Protein AF-M7NF21-F1 (afdb_monomer)

Nearest PDB structures (foldseek):
  6ec7-assembly1_A  TM=6.596E-01  e=6.319E-25  Thermobispora bispora DSM 43833
  6ec8-assembly1_A  TM=6.639E-01  e=4.856E-24  Thermobispora bispora DSM 43833
  3lg7-assembly1_B  TM=3.258E-01  e=7.691E+00  synthetic construct

Foldseek 3Di:
DWKWFLDFLVLQPFFLVVLLVLLVVLVVLLVVLLVLLVVLLVLLVVCLVLCPVPPPLSVVSVQQSVQSNDSQRDDDVVSLVVCVVSPRDPVNSVSSVVSVVSNVVSVVSVVVSVVSLVVSQVVSQVSLVVLLVDFLNLQQVLQPQLVCLLDLDDDTLGFQDPSVLVSQQLNCQSFFPRPFDFSSMADADAPDFQPPPDLKDKEKFLLQLVLVLLLQCLDPLRVLLWKKFFQDQLPDQLAPFWGWAWDWDFDPQWIFTDTDTDRCPPCNVLLVQVVVVHGMGRDPVQLVSCDDPCSSVVVNVCCVVRRMFTAQADALPDRYSLVSVLCSCCVPPVVDPVNVLSVVLVVLVVVLVPDITSVNSVSVVVSQVSQLVVSVVSVDDPSSNGIHMGMHGHHRDDNPDDPPVRVVQVVVVQVVQLVPKAFFQLFLLVLVLVCVVQNAQGKDQSQQVSLQVQQPPPVSVVVSLVRRQPGDPDHAFDDLQEFFAKWKWKWFAFPPQLARIETAWIDGLLCLVVLLCPVRYPPSLVVNCVSQVNRSVQAAEEEDFGRLSRGSQRVSQTDSGAYEDESNDRHYDYPGRHAYSSRKMWTQDPVRRHIWIAHNVRTTYHYAYNGRDPLSVDGRSSNVSVCRHHRMNTDIFEDDLADDAPDLPDKDWDPFDADSNYGSYFIKIRFFPVLDFDLDDPLSSQLSRLSVSCVVVVHDQKWWKQFHFPDDDPDPVNRGTGIARSSRSNRSSSVSVPHDPRTRTMMTGHSPVDQVRCVVVPSMGMMDIDMDGDDD

Organism: NCBI:txid1276920

Radius of gyration: 33.72 Å; Cα contacts (8 Å, |Δi|>4): 1477; chains: 1; bounding box: 90×62×101 Å

Mean predicted aligned error: 7.24 Å

Sequence (776 aa):
MARVAGLESTRLAIGCPLAAATAAEIHEIEELVLAAGQETGELLFRLVPSLDQDKGLRREVLALRRETKRESPRIDESVINRIAVAGADHNTLRALHAWNSLATKAKSLRERFSDEVHSEVQQANEVLQRLRADEGFLTAVADSSPSFAANPGDGTLSPGRRDTRTVLSYASRAARKTSPFGRLTTVSLAGAGASKQQAEAAVVSQSYVHAWLWVLARDEETSALFQFELLDTGGFDPVAEAVSIPELITHGDIVWKTSSRASLRGFAEVWNALQAHGNRWDLPPLLAAIGGSDPFATFMRFLEAGILYPVAPWDYKEPNAWRVLADLVEDNAPQSRAAGEIAELSERISLYLASSGSSRGTLKTDLAAHAEQLLARRGVPEDRRRFQIYLDVAETAVDTTLPGATSKSLESFGAELAARIQQRASYPLLVARFVETYGVSGKCSEAWRWLVEAAHDQGFYAQLQALHHRAGDVAARLGPSMPLPNTAVAFQTSEDPYAALIINQSHAGTGSVMARFAHVLDGSDGQLKQWASVLAHGGSAVEFVPSFEVNGLQSVSKGSLRRLVRPDDFPMKSALDEVTMTSMVIRHDVETDSLVFYAPDGETIVPLYMGIVPSHLLSGVDRLLATIADPWLLPRPGDAPFSRLEDQQRVVARPRKDLDGVVLSRAHWSVPLGELPTLSGTDEELVRNWTVWRRNQGIPSEVFVRFVRSTQSFSPADRKPIWVDLTSAHALSALCTALPKDALGVRLTEALPTGASLESQGDRAVEHLLFMTFAK

Secondary structure (DSSP, 8-state):
-EEEESS-GGGG----HHHHHHHHHHHHHHHHHHHHHHHHHHHHHHHGGGGTT-HHHHHHHHHHHHHTT-SS----HHHHHHHHHTT--HHHHHHHHHHHHHHHHHHHHHHHHHHHHHHHHHHHHHHHHHHHH-HHHHHHHHTT-HHHHH----S---TT-HHHHHHHHHHHHHHH--S-BTBTEEEE-TT----SS-SEEEEE-HHHHHHHHHHHHTSTTTGGGSEEEE---TT--TTTSEEEEEEEEEETTEEEEEEEEEE-TTTHHHHHHHHTT-SEEEHHHHHHHH-SS-HHHHHHHHHHTTSEEE-BSS-TT-S-HHHHHHHHHHHH-TTSHHHHHHHHHHHHHHHHHH--HHHHHHHHHHHHHHHHHHHHTTT--GGG----EEEEEB-S----PPPHHHHHHHHHHHHHHHTT-EEBTHHHHHHHHHHHHH-TT-EES-HHHHHHHHHH-HHHHHHHHHHTTSBPSSPP---TTSPPPEEEEEEEE-S-TTSSEEEEEEEETTSHHHHTTTTTSTTHHHHHHHHHHHHHTTSEEEEE-TTTTT-HHHHTT-SSSEEEE-TTSPPB---S-EEETTT-EEEEETTTTEEEEE-TTSPEEEEEE--SS-GGG--HHHHHHHHHH--EE----SS-SS---S-SSS-EEE--EEETTEEEE--EEEEEGGGSPPS-S-HHHHHHHHHHHHHHTT--SEEEEEEEESS----HHHHS-EEEETT-HHHHHHHHHH--TTEEEEEEEE-SS-HHHHHTTTSS-EEEEEEEE---

pLDDT: mean 90.71, std 8.01, range [45.03, 98.25]

Solvent-accessible surface area (backbone atoms only — not comparable to full-atom values): 40522 Å² total; per-residue (Å²): 68,37,20,29,20,52,28,48,40,74,71,67,66,45,56,24,66,67,26,38,51,42,38,48,52,44,53,58,41,29,55,51,25,32,54,38,16,51,59,35,32,54,46,48,59,68,47,48,73,81,28,72,90,41,64,66,60,37,53,52,51,56,50,46,44,62,26,22,80,35,71,78,46,76,79,59,67,70,56,55,54,48,45,55,74,71,65,57,54,73,66,52,54,51,37,47,52,52,30,48,50,40,41,51,50,45,50,53,46,52,55,50,30,53,55,37,39,54,49,35,52,49,50,26,25,51,39,54,48,52,48,69,69,30,48,70,55,22,34,31,40,17,75,77,42,18,68,48,24,42,58,69,76,84,76,84,48,48,63,69,40,70,62,32,44,53,53,49,54,52,49,49,41,13,17,72,32,43,67,82,53,33,57,30,8,33,34,38,48,61,98,38,61,58,74,57,96,41,48,55,46,77,28,69,29,30,31,31,47,45,44,50,51,54,54,38,56,71,31,89,88,45,23,70,80,35,40,35,31,50,60,42,43,48,86,46,53,46,74,85,34,65,24,57,37,64,39,83,48,70,61,92,95,45,43,39,59,44,72,39,78,45,66,38,75,96,44,30,71,60,50,52,58,47,52,77,79,44,57,68,35,53,44,73,66,45,36,64,71,69,32,78,98,53,24,65,66,50,52,51,51,33,45,73,70,59,45,34,41,63,32,38,91,40,43,73,64,54,77,52,54,55,57,52,53,44,54,54,34,48,77,74,35,60,86,40,73,63,26,55,56,46,50,52,49,51,51,52,51,52,54,31,72,74,43,53,16,35,63,20,2,43,42,47,49,53,47,36,58,50,54,30,48,59,42,43,78,70,71,48,53,74,86,52,33,56,58,49,70,49,46,52,31,34,49,55,82,64,94,63,79,74,57,72,69,58,54,55,46,51,52,53,52,48,53,59,48,56,77,55,55,38,26,19,34,30,40,59,54,54,40,52,54,51,33,73,76,49,37,87,67,18,70,42,67,46,39,43,45,54,40,53,54,52,40,67,34,63,70,60,40,53,52,38,64,74,25,57,90,35,70,40,97,60,85,70,58,85,27,77,17,39,42,50,50,52,32,22,40,32,28,33,65,33,82,48,76,77,38,35,31,35,47,64,44,72,46,75,30,66,43,14,77,56,36,44,41,37,89,43,38,61,71,40,51,62,52,46,44,54,50,32,45,58,32,14,71,85,29,45,47,24,32,40,53,72,32,34,72,30,19,51,77,24,39,46,20,49,59,63,57,38,38,55,44,52,53,55,51,84,52,51,44,70,94,68,67,70,46,53,37,59,59,18,30,34,28,41,39,75,91,44,66,26,66,34,37,24,44,81,89,64,50,42,36,12,45,34,50,23,37,67,68,66,64,86,78,46,57,47,46,58,29,55,51,43,37,52,29,52,40,61,37,68,75,79,62,32,75,71,95,66,65,67,73,84,45,82,87,43,74,45,79,42,73,62,42,65,57,89,25,34,25,37,28,72,32,34,34,26,35,17,56,89,73,52,61,73,78,69,72,55,61,63,53,42,26,36,48,36,37,49,50,31,58,77,69,71,49,68,56,45,25,31,39,33,66,15,53,80,64,88,72,84,50,68,75,79,59,53,64,43,79,33,38,50,34,9,45,48,40,44,36,39,50,49,71,65,58,57,94,57,49,56,22,37,34,40,28,57,45,76,64,38,73,70,49,25,52,78,68,70,26,34,37,56,30,39,45,46,74,44,70,54,83,131

Structure (mmCIF, N/CA/C/O backbone):
data_AF-M7NF21-F1
#
_entry.id   AF-M7NF21-F1
#
loop_
_atom_site.group_PDB
_atom_site.id
_atom_site.type_symbol
_atom_site.label_atom_id
_atom_site.label_alt_id
_atom_site.label_comp_id
_atom_site.label_asym_id
_atom_site.label_entity_id
_atom_site.label_seq_id
_atom_site.pdbx_PDB_ins_code
_atom_site.Cartn_x
_atom_site.Cartn_y
_atom_site.Cartn_z
_atom_site.occupancy
_atom_site.B_iso_or_equiv
_atom_site.auth_seq_id
_atom_site.auth_comp_id
_atom_site.auth_asym_id
_atom_site.auth_atom_id
_atom_site.pdbx_PDB_model_num
ATOM 1 N N . MET A 1 1 ? 13.280 -11.655 6.876 1.00 86.56 1 MET A N 1
ATOM 2 C CA . MET A 1 1 ? 13.057 -10.190 6.980 1.00 86.56 1 MET A CA 1
ATOM 3 C C . MET A 1 1 ? 11.894 -9.952 7.936 1.00 86.56 1 MET A C 1
ATOM 5 O O . MET A 1 1 ? 11.034 -10.819 8.021 1.00 86.56 1 MET A O 1
ATOM 9 N N . ALA A 1 2 ? 11.848 -8.826 8.642 1.00 88.69 2 ALA A N 1
ATOM 10 C CA . ALA A 1 2 ? 10.704 -8.406 9.449 1.00 88.69 2 ALA A CA 1
ATOM 11 C C . ALA A 1 2 ? 10.249 -6.991 9.071 1.00 88.69 2 ALA A C 1
ATOM 13 O O . ALA A 1 2 ? 11.032 -6.187 8.566 1.00 88.69 2 ALA A O 1
ATOM 14 N N . ARG A 1 3 ? 8.968 -6.715 9.303 1.00 92.12 3 ARG A N 1
ATOM 15 C CA . ARG A 1 3 ? 8.327 -5.405 9.201 1.0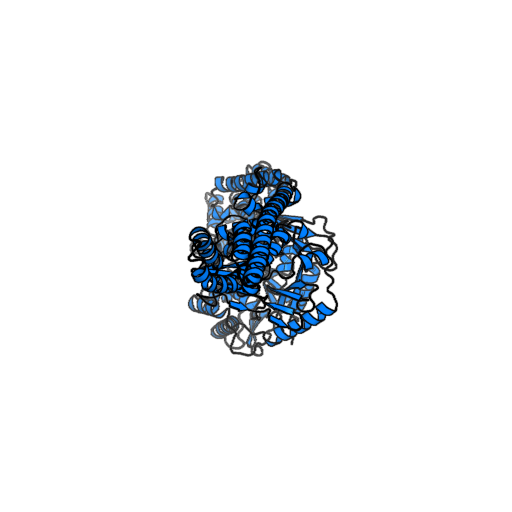0 92.12 3 ARG A CA 1
ATOM 16 C C . ARG A 1 3 ? 7.770 -5.060 10.572 1.00 92.12 3 ARG A C 1
ATOM 18 O O . ARG A 1 3 ? 7.081 -5.889 11.166 1.00 92.12 3 ARG A O 1
ATOM 25 N N . VAL A 1 4 ? 8.042 -3.861 11.058 1.00 90.94 4 VAL A N 1
ATOM 26 C CA . VAL A 1 4 ? 7.746 -3.477 12.438 1.00 90.94 4 VAL A CA 1
ATOM 27 C C . VAL A 1 4 ? 6.928 -2.199 12.457 1.00 90.94 4 VAL A C 1
ATOM 29 O O . VAL A 1 4 ? 7.201 -1.250 11.727 1.00 90.94 4 VAL A O 1
ATOM 32 N N . ALA A 1 5 ? 5.877 -2.196 13.266 1.00 92.81 5 ALA A N 1
ATOM 33 C CA . ALA A 1 5 ? 5.065 -1.026 13.556 1.00 92.81 5 ALA A CA 1
ATOM 34 C C . ALA A 1 5 ? 5.935 0.133 14.081 1.00 92.81 5 ALA A C 1
ATOM 36 O O . ALA A 1 5 ? 6.763 -0.056 14.968 1.00 92.81 5 ALA A O 1
ATOM 37 N N . GLY A 1 6 ? 5.745 1.340 13.541 1.00 92.00 6 GLY A N 1
ATOM 38 C CA . GLY A 1 6 ? 6.512 2.530 13.934 1.00 92.00 6 GLY A CA 1
ATOM 39 C C . GLY A 1 6 ? 6.106 3.131 15.285 1.00 92.00 6 GLY A C 1
ATOM 40 O O . GLY A 1 6 ? 6.761 4.054 15.761 1.00 92.00 6 GLY A O 1
ATOM 41 N N . LEU A 1 7 ? 5.027 2.640 15.901 1.00 93.12 7 LEU A N 1
ATOM 42 C CA . LEU A 1 7 ? 4.539 3.073 17.208 1.00 93.12 7 LEU A CA 1
ATOM 43 C C . LEU A 1 7 ? 4.288 1.855 18.104 1.00 93.12 7 LEU A C 1
ATOM 45 O O . LEU A 1 7 ? 3.779 0.831 17.652 1.00 93.12 7 LEU A O 1
ATOM 49 N N . GLU A 1 8 ? 4.614 1.980 19.385 1.00 92.06 8 GLU A N 1
ATOM 50 C CA . GLU A 1 8 ? 4.224 1.010 20.408 1.00 92.06 8 GLU A CA 1
ATOM 51 C C . GLU A 1 8 ? 2.699 0.971 20.571 1.00 92.06 8 GLU A C 1
ATOM 53 O O . GLU A 1 8 ? 2.013 1.996 20.566 1.00 92.06 8 GLU A O 1
ATOM 58 N N . SER A 1 9 ? 2.165 -0.229 20.750 1.00 89.06 9 SER A N 1
ATOM 59 C CA . SER A 1 9 ? 0.744 -0.511 20.943 1.00 89.06 9 SER A CA 1
ATOM 60 C C . SER A 1 9 ? 0.164 0.213 22.153 1.00 89.06 9 SER A C 1
ATOM 62 O O . SER A 1 9 ? -0.935 0.763 22.071 1.00 89.06 9 SER A O 1
ATOM 64 N N . THR A 1 10 ? 0.925 0.270 23.246 1.00 90.19 10 THR A N 1
ATOM 65 C CA . THR A 1 10 ? 0.558 0.917 24.515 1.00 90.19 10 THR A CA 1
ATOM 66 C C . THR A 1 10 ? 0.368 2.427 24.375 1.00 90.19 10 THR A C 1
ATOM 68 O O . THR A 1 10 ? -0.413 3.034 25.110 1.00 90.19 10 THR A O 1
ATOM 71 N N . ARG A 1 11 ? 1.007 3.057 23.378 1.00 93.25 11 ARG A N 1
ATOM 72 C CA . ARG A 1 11 ? 0.826 4.486 23.083 1.00 93.25 11 ARG A CA 1
ATOM 73 C C . ARG A 1 11 ? -0.541 4.812 22.473 1.00 93.25 11 ARG A C 1
ATOM 75 O O . ARG A 1 11 ? -0.876 5.991 22.384 1.00 93.25 11 ARG A O 1
ATOM 82 N N . LEU A 1 12 ? -1.334 3.807 22.085 1.00 93.38 12 LEU A N 1
ATOM 83 C CA . LEU A 1 12 ? -2.707 3.952 21.585 1.00 93.38 12 LEU A CA 1
ATOM 84 C C . LEU A 1 12 ? -3.740 3.295 22.523 1.00 93.38 12 LEU A C 1
ATOM 86 O O . LEU A 1 12 ? -4.640 2.582 22.086 1.00 93.38 12 LEU A O 1
ATOM 90 N N . ALA A 1 13 ? -3.634 3.550 23.825 1.00 92.06 13 ALA A N 1
ATOM 91 C CA . ALA A 1 13 ? -4.624 3.117 24.809 1.00 92.06 13 ALA A CA 1
ATOM 92 C C . ALA A 1 13 ? -5.835 4.074 24.837 1.00 92.06 13 ALA A C 1
ATOM 94 O O . ALA A 1 13 ? -5.840 5.057 25.570 1.00 92.06 13 ALA A O 1
ATOM 95 N N . ILE A 1 14 ? -6.845 3.816 23.998 1.00 95.50 14 ILE A N 1
ATOM 96 C CA . ILE A 1 14 ? -8.056 4.662 23.870 1.00 95.50 14 ILE A CA 1
ATOM 97 C C . ILE A 1 14 ? -9.370 3.935 24.196 1.00 95.50 14 ILE A C 1
ATOM 99 O O . ILE A 1 14 ? -10.449 4.492 23.973 1.00 95.50 14 ILE A O 1
ATOM 103 N N . GLY A 1 15 ? -9.289 2.673 24.617 1.00 93.94 15 GLY A N 1
ATOM 104 C CA . GLY A 1 15 ? -10.449 1.879 25.017 1.00 93.94 15 GLY A CA 1
ATOM 105 C C . GLY A 1 15 ? -11.081 2.404 26.304 1.00 93.94 15 GLY A C 1
ATOM 106 O O . GLY A 1 15 ? -10.425 3.093 27.083 1.00 93.94 15 GLY A O 1
ATOM 107 N N . CYS A 1 16 ? -12.342 2.038 26.537 1.00 96.31 16 CYS A N 1
ATOM 108 C CA . CYS A 1 16 ? -13.066 2.342 27.774 1.00 96.31 16 CYS A CA 1
ATOM 109 C C . CYS A 1 16 ? -13.372 1.034 28.536 1.00 96.31 16 CYS A C 1
ATOM 111 O O . CYS A 1 16 ? -14.526 0.589 28.566 1.00 96.31 16 CYS A O 1
ATOM 113 N N . PRO A 1 17 ? -12.346 0.313 29.040 1.00 94.88 17 PRO A N 1
ATOM 114 C CA . PRO A 1 17 ? -12.521 -1.013 29.626 1.00 94.88 17 PRO A CA 1
ATOM 115 C C . PRO A 1 17 ? -13.381 -1.016 30.895 1.00 94.88 17 PRO A C 1
ATOM 117 O O . PRO A 1 17 ? -14.149 -1.966 31.076 1.00 94.88 17 PRO A O 1
ATOM 120 N N . LEU A 1 18 ? -13.292 0.011 31.751 1.00 97.06 18 LEU A N 1
ATOM 121 C CA . LEU A 1 18 ? -14.102 0.103 32.970 1.00 97.06 18 LEU A CA 1
ATOM 122 C C . LEU A 1 18 ? -15.566 0.340 32.609 1.00 97.06 18 LEU A C 1
ATOM 124 O O . LEU A 1 18 ? -16.430 -0.445 33.008 1.00 97.06 18 LEU A O 1
ATOM 128 N N . ALA A 1 19 ? -15.832 1.329 31.751 1.00 97.25 19 ALA A N 1
ATOM 129 C CA . ALA A 1 19 ? -17.176 1.603 31.269 1.00 97.25 19 ALA A CA 1
ATOM 130 C C . ALA A 1 19 ? -17.780 0.391 30.541 1.00 97.25 19 ALA A C 1
ATOM 132 O O . ALA A 1 19 ? -18.952 0.068 30.732 1.00 97.25 19 ALA A O 1
ATOM 133 N N . ALA A 1 20 ? -16.994 -0.333 29.737 1.00 96.06 20 ALA A N 1
ATOM 134 C CA . ALA A 1 20 ? -17.456 -1.538 29.051 1.00 96.06 20 ALA A CA 1
ATOM 135 C C . ALA A 1 20 ? -17.767 -2.695 30.020 1.00 96.06 20 ALA A C 1
ATOM 137 O O . ALA A 1 20 ? -18.706 -3.460 29.784 1.00 96.06 20 ALA A O 1
ATOM 138 N N . ALA A 1 21 ? -17.011 -2.845 31.111 1.00 96.56 21 ALA A N 1
ATOM 139 C CA . ALA A 1 21 ? -17.328 -3.818 32.155 1.00 96.56 21 ALA A CA 1
ATOM 140 C C . ALA A 1 21 ? -18.634 -3.442 32.873 1.00 96.56 21 ALA A C 1
ATOM 142 O O . ALA A 1 21 ? -19.552 -4.260 32.952 1.00 96.56 21 ALA A O 1
ATOM 143 N N . THR A 1 22 ? -18.773 -2.182 33.289 1.00 97.75 22 THR A N 1
ATOM 144 C CA . THR A 1 22 ? -19.985 -1.679 33.948 1.00 97.75 22 THR A CA 1
ATOM 145 C C . THR A 1 22 ? -21.207 -1.739 33.033 1.00 97.75 22 THR A C 1
ATOM 147 O O . THR A 1 22 ? -22.284 -2.107 33.486 1.00 97.75 22 THR A O 1
ATOM 150 N N . ALA A 1 23 ? -21.073 -1.463 31.734 1.00 96.50 23 ALA A N 1
ATOM 151 C CA . ALA A 1 23 ? -22.166 -1.610 30.772 1.00 96.50 23 ALA A CA 1
ATOM 152 C C . ALA A 1 23 ? -22.654 -3.063 30.649 1.00 96.50 23 ALA A C 1
ATOM 154 O O . ALA A 1 23 ? -23.856 -3.292 30.504 1.00 96.50 23 ALA A O 1
ATOM 155 N N . ALA A 1 24 ? -21.747 -4.043 30.731 1.00 94.81 24 ALA A N 1
ATOM 156 C CA . ALA A 1 24 ? -22.127 -5.453 30.776 1.00 94.81 24 ALA A CA 1
ATOM 157 C C . ALA A 1 24 ? -22.869 -5.791 32.082 1.00 94.81 24 ALA A C 1
ATOM 159 O O . ALA A 1 24 ? -23.929 -6.408 32.028 1.00 94.81 24 ALA A O 1
ATOM 160 N N . GLU A 1 25 ? -22.379 -5.311 33.231 1.00 96.25 25 GLU A N 1
ATOM 161 C CA . GLU A 1 25 ? -23.067 -5.463 34.525 1.00 96.25 25 GLU A CA 1
ATOM 162 C C . GLU A 1 25 ? -24.455 -4.799 34.531 1.00 96.25 25 GLU A C 1
ATOM 164 O O . GLU A 1 25 ? -25.399 -5.343 35.105 1.00 96.25 25 GLU A O 1
ATOM 169 N N . ILE A 1 26 ? -24.599 -3.634 33.884 1.00 95.88 26 ILE A N 1
ATOM 170 C CA . ILE A 1 26 ? -25.880 -2.933 33.720 1.00 95.88 26 ILE A CA 1
ATOM 171 C C . ILE A 1 26 ? -26.861 -3.795 32.923 1.00 95.88 26 ILE A C 1
ATOM 173 O O . ILE A 1 26 ? -28.019 -3.913 33.311 1.00 95.88 26 ILE A O 1
ATOM 177 N N . HIS A 1 27 ? -26.414 -4.410 31.830 1.00 94.62 27 HIS A N 1
ATOM 178 C CA . HIS A 1 27 ? -27.283 -5.265 31.029 1.00 94.62 27 HIS A CA 1
ATOM 179 C C . HIS A 1 27 ? -27.781 -6.473 31.836 1.00 94.62 27 HIS A C 1
ATOM 181 O O . HIS A 1 27 ? -28.983 -6.725 31.889 1.00 94.62 27 HIS A O 1
ATOM 187 N N . GLU A 1 28 ? -26.877 -7.153 32.546 1.00 94.44 28 GLU A N 1
ATOM 188 C CA . GLU A 1 28 ? -27.213 -8.305 33.390 1.00 94.44 28 GLU A CA 1
ATOM 189 C C . GLU A 1 28 ? -28.170 -7.922 34.539 1.00 94.44 28 GLU A C 1
ATOM 191 O O . GLU A 1 28 ? -29.140 -8.631 34.815 1.00 94.44 28 GLU A O 1
ATOM 196 N N . ILE A 1 29 ? -27.952 -6.781 35.211 1.00 95.69 29 ILE A N 1
ATOM 197 C CA . ILE A 1 29 ? -28.842 -6.342 36.299 1.00 95.69 29 ILE A CA 1
ATOM 198 C C . ILE A 1 29 ? -30.209 -5.884 35.778 1.00 95.69 29 ILE A C 1
ATOM 200 O O . ILE A 1 29 ? -31.206 -6.067 36.472 1.00 95.69 29 ILE A O 1
ATOM 204 N N . GLU A 1 30 ? -30.290 -5.303 34.580 1.00 94.38 30 GLU A N 1
ATOM 205 C CA . GLU A 1 30 ? -31.554 -4.877 33.970 1.00 94.38 30 GLU A CA 1
ATOM 206 C C . GLU A 1 30 ? -32.452 -6.070 33.634 1.00 94.38 30 GLU A C 1
ATOM 208 O O . GLU A 1 30 ? -33.654 -6.019 33.911 1.00 94.38 30 GLU A O 1
ATOM 213 N N . GLU A 1 31 ? -31.879 -7.174 33.146 1.00 94.19 31 GLU A N 1
ATOM 214 C CA . GLU A 1 31 ? -32.614 -8.431 32.959 1.00 94.19 31 GLU A CA 1
ATOM 215 C C . GLU A 1 31 ? -33.170 -8.961 34.290 1.00 94.19 31 GLU A C 1
ATOM 217 O O . GLU A 1 31 ? -34.343 -9.338 34.375 1.00 94.19 31 GLU A O 1
ATOM 222 N N . LEU A 1 32 ? -32.372 -8.910 35.364 1.00 95.81 32 LEU A N 1
ATOM 223 C CA . LEU A 1 32 ? -32.816 -9.300 36.707 1.00 95.81 32 LEU A CA 1
ATOM 224 C C . LEU A 1 32 ? -33.913 -8.373 37.256 1.00 95.81 32 LEU A C 1
ATOM 226 O O . LEU A 1 32 ? -34.864 -8.852 37.877 1.00 95.81 32 LEU A O 1
ATOM 230 N N . VAL A 1 33 ? -33.818 -7.058 37.022 1.00 96.00 33 VAL A N 1
ATOM 231 C CA . VAL A 1 33 ? -34.848 -6.076 37.409 1.00 96.00 33 VAL A CA 1
ATOM 232 C C . VAL A 1 33 ? -36.165 -6.358 36.690 1.00 96.00 33 VAL A C 1
ATOM 234 O O . VAL A 1 33 ? -37.219 -6.301 37.325 1.00 96.00 33 VAL A O 1
ATOM 237 N N . LEU A 1 34 ? -36.126 -6.673 35.393 1.00 94.88 34 LEU A N 1
ATOM 238 C CA . LEU A 1 34 ? -37.320 -7.012 34.618 1.00 94.88 34 LEU A CA 1
ATOM 239 C C . LEU A 1 34 ? -37.948 -8.328 35.087 1.00 94.88 34 LEU A C 1
ATOM 241 O O . LEU A 1 34 ? -39.163 -8.380 35.290 1.00 94.88 34 LEU A O 1
ATOM 245 N N . ALA A 1 35 ? -37.139 -9.365 35.323 1.00 94.69 35 ALA A N 1
ATOM 246 C CA . ALA A 1 35 ? -37.618 -10.650 35.829 1.00 94.69 35 ALA A CA 1
ATOM 247 C C . ALA A 1 35 ? -38.275 -10.511 37.217 1.00 94.69 35 ALA A C 1
ATOM 249 O O . ALA A 1 35 ? -39.409 -10.953 37.419 1.00 94.69 35 ALA A O 1
ATOM 250 N N . ALA A 1 36 ? -37.616 -9.815 38.152 1.00 94.81 36 ALA A N 1
ATOM 251 C CA . ALA A 1 36 ? -38.169 -9.528 39.479 1.00 94.81 36 ALA A CA 1
ATOM 252 C C . ALA A 1 36 ? -39.404 -8.610 39.410 1.00 94.81 36 ALA A C 1
ATOM 254 O O . ALA A 1 36 ? -40.350 -8.761 40.188 1.00 94.81 36 ALA A O 1
ATOM 255 N N . GLY A 1 37 ? -39.426 -7.677 38.456 1.00 94.75 37 GLY A N 1
ATOM 256 C CA . GLY A 1 37 ? -40.578 -6.833 38.164 1.00 94.75 37 GLY A CA 1
ATOM 257 C C . GLY A 1 37 ? -41.782 -7.658 37.715 1.00 94.75 37 GLY A C 1
ATOM 258 O O . GLY A 1 37 ? -42.886 -7.446 38.216 1.00 94.75 37 GLY A O 1
ATOM 259 N N . GLN A 1 38 ? -41.598 -8.635 36.827 1.00 94.12 38 GLN A N 1
ATOM 260 C CA . GLN A 1 38 ? -42.680 -9.509 36.371 1.00 94.12 38 GLN A CA 1
ATOM 261 C C . GLN A 1 38 ? -43.335 -10.260 37.540 1.00 94.12 38 GLN A C 1
ATOM 263 O O . GLN A 1 38 ? -44.556 -10.178 37.697 1.00 94.12 38 GLN A O 1
ATOM 268 N N . GLU A 1 39 ? -42.534 -10.902 38.397 1.00 93.50 39 GLU A N 1
ATOM 269 C CA . GLU A 1 39 ? -43.018 -11.581 39.608 1.00 93.50 39 GLU A CA 1
ATOM 270 C C . GLU A 1 39 ? -43.756 -10.603 40.539 1.00 93.50 39 GLU A C 1
ATOM 272 O O . GLU A 1 39 ? -44.903 -10.829 40.938 1.00 93.50 39 GLU A O 1
ATOM 277 N N . THR A 1 40 ? -43.135 -9.455 40.820 1.00 94.25 40 THR A N 1
ATOM 278 C CA . THR A 1 40 ? -43.713 -8.414 41.678 1.00 94.25 40 THR A CA 1
ATOM 279 C C . THR A 1 40 ? -45.026 -7.875 41.104 1.00 94.25 40 THR A C 1
ATOM 281 O O . THR A 1 40 ? -45.983 -7.639 41.837 1.00 94.25 40 THR A O 1
ATOM 284 N N . GLY A 1 41 ? -45.126 -7.715 39.785 1.00 94.25 41 GLY A N 1
ATOM 285 C CA . GLY A 1 41 ? -46.309 -7.200 39.101 1.00 94.25 41 GLY A CA 1
ATOM 286 C C . GLY A 1 41 ? -47.525 -8.121 39.199 1.00 94.25 41 GLY A C 1
ATOM 287 O O . GLY A 1 41 ? -48.659 -7.627 39.238 1.00 94.25 41 GLY A O 1
ATOM 288 N N . GLU A 1 42 ? -47.309 -9.435 39.269 1.00 94.25 42 GLU A N 1
ATOM 289 C CA . GLU A 1 42 ? -48.363 -10.413 39.547 1.00 94.25 42 GLU A CA 1
ATOM 290 C C . GLU A 1 42 ? -48.833 -10.344 41.001 1.00 94.25 42 GLU A C 1
ATOM 292 O O . GLU A 1 42 ? -50.039 -10.356 41.257 1.00 94.25 42 GLU A O 1
ATOM 297 N N . LEU A 1 43 ? -47.902 -10.223 41.949 1.00 94.31 43 LEU A N 1
ATOM 298 C CA . LEU A 1 43 ? -48.218 -10.095 43.375 1.00 94.31 43 LEU A CA 1
ATOM 299 C C . LEU A 1 43 ? -48.979 -8.792 43.657 1.00 94.31 43 LEU A C 1
ATOM 301 O O . LEU A 1 43 ? -50.042 -8.810 44.279 1.00 94.31 43 LEU A O 1
ATOM 305 N N . LEU A 1 44 ? -48.523 -7.672 43.088 1.00 93.25 44 LEU A N 1
ATOM 306 C CA . LEU A 1 44 ? -49.221 -6.389 43.167 1.00 93.25 44 LEU A CA 1
ATOM 307 C C . LEU A 1 44 ? -50.614 -6.453 42.532 1.00 93.25 44 LEU A C 1
ATOM 309 O O . LEU A 1 44 ? -51.547 -5.851 43.056 1.00 93.25 44 LEU A O 1
ATOM 313 N N . PHE A 1 45 ? -50.799 -7.192 41.432 1.00 92.81 45 PHE A N 1
ATOM 314 C CA . PHE A 1 45 ? -52.123 -7.371 40.829 1.00 92.81 45 PHE A CA 1
ATOM 315 C C . PHE A 1 45 ? -53.105 -8.068 41.778 1.00 92.81 45 PHE A C 1
ATOM 317 O O . PHE A 1 45 ? -54.257 -7.644 41.870 1.00 92.81 45 PHE A O 1
ATOM 324 N N . ARG A 1 46 ? -52.647 -9.093 42.509 1.00 91.88 46 ARG A N 1
ATOM 325 C CA . ARG A 1 46 ? -53.459 -9.795 43.517 1.00 91.88 46 ARG A CA 1
ATOM 326 C C . ARG A 1 46 ? -53.760 -8.924 44.740 1.00 91.88 46 ARG A C 1
ATOM 328 O O . ARG A 1 46 ? -54.806 -9.110 45.349 1.00 91.88 46 ARG A O 1
ATOM 335 N N . LEU A 1 47 ? -52.886 -7.967 45.064 1.00 91.25 47 LEU A N 1
ATOM 336 C CA . LEU A 1 47 ? -53.065 -7.024 46.173 1.00 91.25 47 LEU A CA 1
ATOM 337 C C . LEU A 1 47 ? -54.089 -5.912 45.867 1.00 91.25 47 LEU A C 1
ATOM 339 O O . LEU A 1 47 ? -54.765 -5.429 46.766 1.00 91.25 47 LEU A O 1
ATOM 343 N N . VAL A 1 48 ? -54.247 -5.487 44.608 1.00 90.94 48 VAL A N 1
ATOM 344 C CA . VAL A 1 48 ? -55.117 -4.341 44.249 1.00 90.94 48 VAL A CA 1
ATOM 345 C C . VAL A 1 48 ? -56.563 -4.438 44.787 1.00 90.94 48 VAL A C 1
ATOM 347 O O . VAL A 1 48 ? -57.051 -3.415 45.275 1.00 90.94 48 VAL A O 1
ATOM 350 N N . PRO A 1 49 ? -57.268 -5.590 44.730 1.00 90.19 49 PRO A N 1
ATOM 351 C CA . PRO A 1 49 ? -58.633 -5.711 45.255 1.00 90.19 49 PRO A CA 1
ATOM 352 C C . PRO A 1 49 ? -58.744 -5.532 46.775 1.00 90.19 49 PRO A C 1
ATOM 354 O O . PRO A 1 49 ? -59.755 -5.029 47.256 1.00 90.19 49 PRO A O 1
ATOM 357 N N . SER A 1 50 ? -57.716 -5.897 47.552 1.00 87.75 50 SER A N 1
ATOM 358 C CA . SER A 1 50 ? -57.756 -5.756 49.016 1.00 87.75 50 SER A CA 1
ATOM 359 C C . SER A 1 50 ? -57.564 -4.310 49.487 1.00 87.75 50 SER A C 1
ATOM 361 O O . SER A 1 50 ? -57.716 -4.025 50.671 1.00 87.75 50 SER A O 1
ATOM 363 N N . LEU A 1 51 ? -57.264 -3.385 48.569 1.00 89.44 51 LEU A N 1
ATOM 364 C CA . LEU A 1 51 ? -57.001 -1.970 48.846 1.00 89.44 51 LEU A CA 1
ATOM 365 C C . LEU A 1 51 ? -58.181 -1.047 48.498 1.00 89.44 51 LEU A C 1
ATOM 367 O O . LEU A 1 51 ? -58.016 0.170 48.465 1.00 89.44 51 LEU A O 1
ATOM 371 N N . ASP A 1 52 ? -59.380 -1.574 48.234 1.00 84.50 52 ASP A N 1
ATOM 372 C CA . ASP A 1 52 ? -60.530 -0.764 47.789 1.00 84.50 52 ASP A CA 1
ATOM 373 C C . ASP A 1 52 ? -60.963 0.324 48.796 1.00 84.50 52 ASP A C 1
ATOM 375 O O . ASP A 1 52 ? -61.523 1.350 48.395 1.00 84.50 52 ASP A O 1
ATOM 379 N N . GLN A 1 53 ? -60.652 0.140 50.084 1.00 83.56 53 GLN A N 1
ATOM 380 C CA . GLN A 1 53 ? -60.918 1.117 51.147 1.00 83.56 53 GLN A CA 1
ATOM 381 C C . GLN A 1 53 ? -59.865 2.241 51.221 1.00 83.56 53 GLN A C 1
ATOM 383 O O . GLN A 1 53 ? -60.186 3.338 51.674 1.00 83.56 53 GLN A O 1
ATOM 388 N N . ASP A 1 54 ? -58.643 2.024 50.713 1.00 88.25 54 ASP A N 1
ATOM 389 C CA . ASP A 1 54 ? -57.598 3.051 50.580 1.00 88.25 54 ASP A CA 1
ATOM 390 C C . ASP A 1 54 ? -57.355 3.364 49.097 1.00 88.25 54 ASP A C 1
ATOM 392 O O . ASP A 1 54 ? -56.424 2.884 48.439 1.00 88.25 54 ASP A O 1
ATOM 396 N N . LYS A 1 55 ? -58.216 4.232 48.554 1.00 88.38 55 LYS A N 1
ATOM 397 C CA . LYS A 1 55 ? -58.134 4.682 47.156 1.00 88.38 55 LYS A CA 1
ATOM 398 C C . LYS A 1 55 ? -56.803 5.369 46.820 1.00 88.38 55 LYS A C 1
ATOM 400 O O . LYS A 1 55 ? -56.449 5.406 45.640 1.00 88.38 55 LYS A O 1
ATOM 405 N N . GLY A 1 56 ? -56.101 5.931 47.808 1.00 90.62 56 GLY A N 1
ATOM 406 C CA . GLY A 1 56 ? -54.798 6.572 47.629 1.00 90.62 56 GLY A CA 1
ATOM 407 C C . GLY A 1 56 ? -53.708 5.533 47.389 1.00 90.62 56 GLY A C 1
ATOM 408 O O . GLY A 1 56 ? -53.093 5.529 46.322 1.00 90.62 56 GLY A O 1
ATOM 409 N N . LEU A 1 57 ? -53.554 4.587 48.320 1.00 90.94 57 LEU A N 1
ATOM 410 C CA . LEU A 1 57 ? -52.579 3.498 48.204 1.00 90.94 57 LEU A CA 1
ATOM 411 C C . LEU A 1 57 ? -52.852 2.615 46.983 1.00 90.94 57 LEU A C 1
ATOM 413 O O . LEU A 1 57 ? -51.931 2.227 46.269 1.00 90.94 57 LEU A O 1
ATOM 417 N N . ARG A 1 58 ? -54.127 2.361 46.665 1.00 92.44 58 ARG A N 1
ATOM 418 C CA . ARG A 1 58 ? -54.516 1.620 45.456 1.00 92.44 58 ARG A CA 1
ATOM 419 C C . ARG A 1 58 ? -53.993 2.277 44.175 1.00 92.44 58 ARG A C 1
ATOM 421 O O . ARG A 1 58 ? -53.572 1.575 43.257 1.00 92.44 58 ARG A O 1
ATOM 428 N N . ARG A 1 59 ? -54.009 3.614 44.084 1.00 92.94 59 ARG A N 1
ATOM 429 C CA . ARG A 1 59 ? -53.456 4.346 42.927 1.00 92.94 59 ARG A CA 1
ATOM 430 C C . ARG A 1 59 ? -51.935 4.230 42.858 1.00 92.94 59 ARG A C 1
ATOM 432 O O . ARG A 1 59 ? -51.413 4.021 41.767 1.00 92.94 59 ARG A O 1
ATOM 439 N N . GLU A 1 60 ? -51.250 4.324 43.994 1.00 93.75 60 GLU A N 1
ATOM 440 C CA . GLU A 1 60 ? -49.792 4.170 44.091 1.00 93.75 60 GLU A CA 1
ATOM 441 C C . GLU A 1 60 ? -49.344 2.753 43.710 1.00 93.75 60 GLU A C 1
ATOM 443 O O . GLU A 1 60 ? -48.448 2.600 42.887 1.00 93.75 60 GLU A O 1
ATOM 448 N N . VAL A 1 61 ? -50.031 1.713 44.193 1.00 92.19 61 VAL A N 1
ATOM 449 C CA . VAL A 1 61 ? -49.771 0.308 43.826 1.00 92.19 61 VAL A CA 1
ATOM 450 C C . VAL A 1 61 ? -49.993 0.060 42.334 1.00 92.19 61 VAL A C 1
ATOM 452 O O . VAL A 1 61 ? -49.209 -0.633 41.687 1.00 92.19 61 VAL A O 1
ATOM 455 N N . LEU A 1 62 ? -51.038 0.652 41.749 1.00 93.38 62 LEU A N 1
ATOM 456 C CA . LEU A 1 62 ? -51.271 0.573 40.306 1.00 93.38 62 LEU A CA 1
ATOM 457 C C . LEU A 1 62 ? -50.192 1.303 39.500 1.00 93.38 62 LEU A C 1
ATOM 459 O O . LEU A 1 62 ? -49.849 0.839 38.412 1.00 93.38 62 LEU A O 1
ATOM 463 N N . ALA A 1 63 ? -49.671 2.425 40.000 1.00 93.50 63 ALA A N 1
ATOM 464 C CA . ALA A 1 63 ? -48.541 3.115 39.387 1.00 93.50 63 ALA A CA 1
ATOM 465 C C . ALA A 1 63 ? -47.271 2.258 39.478 1.00 93.50 63 ALA A C 1
ATOM 467 O O . ALA A 1 63 ? -46.639 2.013 38.456 1.00 93.50 63 ALA A O 1
ATOM 468 N N . LEU A 1 64 ? -46.980 1.696 40.652 1.00 93.38 64 LEU A N 1
ATOM 469 C CA . LEU A 1 64 ? -45.843 0.809 40.880 1.00 93.38 64 LEU A CA 1
ATOM 470 C C . LEU A 1 64 ? -45.901 -0.438 39.985 1.00 93.38 64 LEU A C 1
ATOM 472 O O . LEU A 1 64 ? -44.909 -0.812 39.369 1.00 93.38 64 LEU A O 1
ATOM 476 N N . ARG A 1 65 ? -47.092 -1.018 39.789 1.00 93.56 65 ARG A N 1
ATOM 477 C CA . ARG A 1 65 ? -47.314 -2.116 38.834 1.00 93.56 65 ARG A CA 1
ATOM 478 C C . ARG A 1 65 ? -47.042 -1.719 37.377 1.00 93.56 65 ARG A C 1
ATOM 480 O O . ARG A 1 65 ? -46.727 -2.578 36.563 1.00 93.56 65 ARG A O 1
ATOM 487 N N . ARG A 1 66 ? -47.191 -0.449 36.991 1.00 93.12 66 ARG A N 1
ATOM 488 C CA . ARG A 1 66 ? -46.807 -0.002 35.636 1.00 93.12 66 ARG A CA 1
ATOM 489 C C . ARG A 1 66 ? -45.291 0.081 35.489 1.00 93.12 66 ARG A C 1
ATOM 491 O O . ARG A 1 66 ? -44.788 -0.140 34.391 1.00 93.12 66 ARG A O 1
ATOM 498 N N . GLU A 1 67 ? -44.585 0.368 36.579 1.00 94.88 67 GLU A N 1
ATOM 499 C CA . GLU A 1 67 ? -43.124 0.419 36.609 1.00 94.88 67 GLU A CA 1
ATOM 500 C C . GLU A 1 67 ? -42.489 -0.975 36.495 1.00 94.88 67 GLU A C 1
ATOM 502 O O . GLU A 1 67 ? -41.381 -1.078 35.988 1.00 94.88 67 GLU A O 1
ATOM 507 N N . THR A 1 68 ? -43.193 -2.061 36.844 1.00 93.25 68 THR A N 1
ATOM 508 C CA . THR A 1 68 ? -42.640 -3.432 36.786 1.00 93.25 68 THR A CA 1
ATOM 509 C C . THR A 1 68 ? -42.230 -3.923 35.401 1.00 93.25 68 THR A C 1
ATOM 511 O O . THR A 1 68 ? -41.563 -4.944 35.284 1.00 93.25 68 THR A O 1
ATOM 514 N N . LYS A 1 69 ? -42.629 -3.207 34.348 1.00 92.25 69 LYS A N 1
ATOM 515 C CA . LYS A 1 69 ? -42.278 -3.506 32.954 1.00 92.25 69 LYS A CA 1
ATOM 516 C C . LYS A 1 69 ? -41.115 -2.659 32.429 1.00 92.25 69 LYS A C 1
ATOM 518 O O . LYS A 1 69 ? -40.868 -2.665 31.229 1.00 92.25 69 LYS A O 1
ATOM 523 N N . ARG A 1 70 ? -40.474 -1.858 33.284 1.00 92.12 70 ARG A N 1
ATOM 524 C CA . ARG A 1 70 ? -39.387 -0.948 32.908 1.00 92.12 70 ARG A CA 1
ATOM 525 C C . ARG A 1 70 ? -38.059 -1.446 33.462 1.00 92.12 70 ARG A C 1
ATOM 527 O O . ARG A 1 70 ? -37.992 -1.866 34.609 1.00 92.12 70 ARG A O 1
ATOM 534 N N . GLU A 1 71 ? -36.998 -1.283 32.679 1.00 86.38 71 GLU A N 1
ATOM 535 C CA . GLU A 1 71 ? -35.604 -1.536 33.091 1.00 86.38 71 GLU A CA 1
ATOM 536 C C . GLU A 1 71 ? -35.107 -0.524 34.141 1.00 86.38 71 GLU A C 1
ATOM 538 O O . GLU A 1 71 ? -34.196 -0.789 34.924 1.00 86.38 71 GLU A O 1
ATOM 543 N N . SER A 1 72 ? -35.717 0.664 34.167 1.00 88.38 72 SER A N 1
ATOM 544 C CA . SER A 1 72 ? -35.450 1.738 35.133 1.00 88.38 72 SER A CA 1
ATOM 545 C C . SER A 1 72 ? -36.731 2.113 35.886 1.00 88.38 72 SER A C 1
ATOM 547 O O . SER A 1 72 ? -37.311 3.172 35.620 1.00 88.38 72 SER A O 1
ATOM 549 N N . PRO A 1 73 ? -37.234 1.241 36.775 1.00 91.44 73 PRO A N 1
ATOM 550 C CA . PRO A 1 73 ? -38.475 1.500 37.484 1.00 91.44 73 PRO A CA 1
ATOM 551 C C . PRO A 1 73 ? -38.291 2.597 38.534 1.00 91.44 73 PRO A C 1
ATOM 553 O O . PRO A 1 73 ? -37.264 2.676 39.210 1.00 91.44 73 PRO A O 1
ATOM 556 N N . ARG A 1 74 ? -39.310 3.442 38.700 1.00 90.75 74 ARG A N 1
ATOM 557 C CA . ARG A 1 74 ? -39.356 4.425 39.790 1.00 90.75 74 ARG A CA 1
ATOM 558 C C . ARG A 1 74 ? -40.076 3.825 40.990 1.00 90.75 74 ARG A C 1
ATOM 560 O O . ARG A 1 74 ? -41.302 3.748 41.002 1.00 90.75 74 ARG A O 1
ATOM 567 N N . ILE A 1 75 ? -39.304 3.399 41.983 1.00 90.44 75 ILE A N 1
ATOM 568 C CA . ILE A 1 75 ? -39.816 2.767 43.198 1.00 90.44 75 ILE A CA 1
ATOM 569 C C . ILE A 1 75 ? -39.622 3.736 44.361 1.00 90.44 75 ILE A C 1
ATOM 571 O O . ILE A 1 75 ? -38.504 4.149 44.655 1.00 90.44 75 ILE A O 1
ATOM 575 N N . ASP A 1 76 ? -40.726 4.117 44.997 1.00 89.75 76 ASP A N 1
ATOM 576 C CA . ASP A 1 76 ? -40.713 4.922 46.215 1.00 89.75 76 ASP A CA 1
ATOM 577 C C . ASP A 1 76 ? -40.830 3.987 47.423 1.00 89.75 76 ASP A C 1
ATOM 579 O O . ASP A 1 76 ? -41.823 3.273 47.591 1.00 89.75 76 ASP A O 1
ATOM 583 N N . GLU A 1 77 ? -39.801 3.978 48.267 1.00 89.75 77 GLU A N 1
ATOM 584 C CA . GLU A 1 77 ? -39.737 3.127 49.454 1.00 89.75 77 GLU A CA 1
ATOM 585 C C . GLU A 1 77 ? -40.861 3.437 50.458 1.00 89.75 77 GLU A C 1
ATOM 587 O O . GLU A 1 77 ? -41.339 2.543 51.159 1.00 89.75 77 GLU A O 1
ATOM 592 N N . SER A 1 78 ? -41.380 4.671 50.469 1.00 91.62 78 SER A N 1
ATOM 593 C CA . SER A 1 78 ? -42.535 5.032 51.296 1.00 91.62 78 SER A CA 1
ATOM 594 C C . SER A 1 78 ? -43.806 4.274 50.889 1.00 91.62 78 SER A C 1
ATOM 596 O O . SER A 1 78 ? -44.609 3.913 51.753 1.00 91.62 78 SER A O 1
ATOM 598 N N . VAL A 1 79 ? -43.960 3.943 49.601 1.00 91.69 79 VAL A N 1
ATOM 599 C CA . VAL A 1 79 ? -45.079 3.135 49.096 1.00 91.69 79 VAL A CA 1
ATOM 600 C C . VAL A 1 79 ? -44.933 1.684 49.552 1.00 91.69 79 VAL A C 1
ATOM 602 O O . VAL A 1 79 ? -45.920 1.085 49.974 1.00 91.69 79 VAL A O 1
ATOM 605 N N . ILE A 1 80 ? -43.714 1.130 49.559 1.00 92.62 80 ILE A N 1
ATOM 606 C CA . ILE A 1 80 ? -43.447 -0.220 50.092 1.00 92.62 80 ILE A CA 1
ATOM 607 C C . ILE A 1 80 ? -43.819 -0.285 51.580 1.00 92.62 80 ILE A C 1
ATOM 609 O O . ILE A 1 80 ? -44.527 -1.200 52.002 1.00 92.62 80 ILE A O 1
ATOM 613 N N . ASN A 1 81 ? -43.433 0.728 52.359 1.00 91.94 81 ASN A N 1
ATOM 614 C CA . ASN A 1 81 ? -43.782 0.817 53.779 1.00 91.94 81 ASN A CA 1
ATOM 615 C C . ASN A 1 81 ? -45.300 0.892 53.997 1.00 91.94 81 ASN A C 1
ATOM 617 O O . ASN A 1 81 ? -45.837 0.221 54.878 1.00 91.94 81 ASN A O 1
ATOM 621 N N . ARG A 1 82 ? -46.024 1.654 53.169 1.00 92.25 82 ARG A N 1
ATOM 622 C CA . ARG A 1 82 ? -47.493 1.706 53.229 1.00 92.25 82 ARG A CA 1
ATOM 623 C C . ARG A 1 82 ? -48.152 0.386 52.832 1.00 92.25 82 ARG A C 1
ATOM 625 O O . ARG A 1 82 ? -49.135 0.006 53.461 1.00 92.25 82 ARG A O 1
ATOM 632 N N . ILE A 1 83 ? -47.609 -0.329 51.845 1.00 92.31 83 ILE A N 1
ATOM 633 C CA . ILE A 1 83 ? -48.056 -1.682 51.471 1.00 92.31 83 ILE A CA 1
ATOM 634 C C . ILE A 1 83 ? -47.870 -2.656 52.647 1.00 92.31 83 ILE A C 1
ATOM 636 O O . ILE A 1 83 ? -48.760 -3.462 52.916 1.00 92.31 83 ILE A O 1
ATOM 640 N N . ALA A 1 84 ? -46.760 -2.548 53.384 1.00 90.94 84 ALA A N 1
ATOM 641 C CA . ALA A 1 84 ? -46.519 -3.351 54.583 1.00 90.94 84 ALA A CA 1
ATOM 642 C C . ALA A 1 84 ? -47.541 -3.052 55.692 1.00 90.94 84 ALA A C 1
ATOM 644 O O . ALA A 1 84 ? -48.117 -3.976 56.263 1.00 90.94 84 ALA A O 1
ATOM 645 N N . VAL A 1 85 ? -47.829 -1.770 55.949 1.00 90.00 85 VAL A N 1
ATOM 646 C CA . VAL A 1 85 ? -48.844 -1.344 56.934 1.00 90.00 85 VAL A CA 1
ATOM 647 C C . VAL A 1 85 ? -50.255 -1.787 56.531 1.00 90.00 85 VAL A C 1
ATOM 649 O O . VAL A 1 85 ? -51.058 -2.131 57.395 1.00 90.00 85 VAL A O 1
ATOM 652 N N . ALA A 1 86 ? -50.554 -1.837 55.231 1.00 86.44 86 ALA A N 1
ATOM 653 C CA . ALA A 1 86 ? -51.833 -2.310 54.702 1.00 86.44 86 ALA A CA 1
ATOM 654 C C . ALA A 1 86 ? -52.025 -3.840 54.784 1.00 86.44 86 ALA A C 1
ATOM 656 O O . ALA A 1 86 ? -53.064 -4.344 54.358 1.00 86.44 86 ALA A O 1
ATOM 657 N N . GLY A 1 87 ? -51.057 -4.579 55.340 1.00 84.94 87 GLY A N 1
ATOM 658 C CA . GLY A 1 87 ? -51.187 -6.009 55.627 1.00 84.94 87 GLY A CA 1
ATOM 659 C C . GLY A 1 87 ? -50.880 -6.930 54.445 1.00 84.94 87 GLY A C 1
ATOM 660 O O . GLY A 1 87 ? -51.429 -8.030 54.383 1.00 84.94 87 GLY A O 1
ATOM 661 N N . ALA A 1 88 ? -50.032 -6.504 53.503 1.00 87.94 88 ALA A N 1
ATOM 662 C CA . ALA A 1 88 ? -49.552 -7.383 52.437 1.00 87.94 88 ALA A CA 1
ATOM 663 C C . ALA A 1 88 ? -48.804 -8.608 52.998 1.00 87.94 88 ALA A C 1
ATOM 665 O O . ALA A 1 88 ? -48.150 -8.537 54.041 1.00 87.94 88 ALA A O 1
ATOM 666 N N . ASP A 1 89 ? -48.886 -9.737 52.291 1.00 90.38 89 ASP A N 1
ATOM 667 C CA . ASP A 1 89 ? -48.218 -10.964 52.718 1.00 90.38 89 ASP A CA 1
ATOM 668 C C . ASP A 1 89 ? -46.681 -10.865 52.629 1.00 90.38 89 ASP A C 1
ATOM 670 O O . ASP A 1 89 ? -46.098 -10.011 51.951 1.00 90.38 89 ASP A O 1
ATOM 674 N N . HIS A 1 90 ? -46.001 -11.772 53.334 1.00 90.12 90 HIS A N 1
ATOM 675 C CA . HIS A 1 90 ? -44.540 -11.778 53.406 1.00 90.12 90 HIS A CA 1
ATOM 676 C C . HIS A 1 90 ? -43.875 -11.969 52.032 1.00 90.12 90 HIS A C 1
ATOM 678 O O . HIS A 1 90 ? -42.791 -11.437 51.793 1.00 90.12 90 HIS A O 1
ATOM 684 N N . ASN A 1 91 ? -44.520 -12.701 51.121 1.00 91.75 91 ASN A N 1
ATOM 685 C CA . ASN A 1 91 ? -43.993 -12.955 49.782 1.00 91.75 91 ASN A CA 1
ATOM 686 C C . ASN A 1 91 ? -44.016 -11.683 48.922 1.00 91.75 91 ASN A C 1
ATOM 688 O O . ASN A 1 91 ? -43.018 -11.367 48.280 1.00 91.75 91 ASN A O 1
ATOM 692 N N . THR A 1 92 ? -45.105 -10.913 48.974 1.00 92.94 92 THR A N 1
ATOM 693 C CA . THR A 1 92 ? -45.251 -9.626 48.278 1.00 92.94 92 THR A CA 1
ATOM 694 C C . THR A 1 92 ? -44.219 -8.620 48.767 1.00 92.94 92 THR A C 1
ATOM 696 O O . THR A 1 92 ? -43.554 -7.978 47.955 1.00 92.94 92 THR A O 1
ATOM 699 N N . LEU A 1 93 ? -44.030 -8.512 50.086 1.00 93.50 93 LEU A N 1
ATOM 700 C CA . LEU A 1 93 ? -43.029 -7.610 50.660 1.00 93.50 93 LEU A CA 1
ATOM 701 C C . LEU A 1 93 ? -41.601 -8.030 50.303 1.00 93.50 93 LEU A C 1
ATOM 703 O O . LEU A 1 93 ? -40.791 -7.184 49.930 1.00 93.50 93 LEU A O 1
ATOM 707 N N . ARG A 1 94 ? -41.289 -9.331 50.352 1.00 94.50 94 ARG A N 1
ATOM 708 C CA . ARG A 1 94 ? -39.974 -9.847 49.948 1.00 94.50 94 ARG A CA 1
ATOM 709 C C . ARG A 1 94 ? -39.675 -9.540 48.479 1.00 94.50 94 ARG A C 1
ATOM 711 O O . ARG A 1 94 ? -38.585 -9.052 48.190 1.00 94.50 94 ARG A O 1
ATOM 718 N N . ALA A 1 95 ? -40.629 -9.789 47.582 1.00 94.62 95 ALA A N 1
ATOM 719 C CA . ALA A 1 95 ? -40.484 -9.497 46.157 1.00 94.62 95 ALA A CA 1
ATOM 720 C C . ALA A 1 95 ? -40.285 -7.993 45.906 1.00 94.62 95 ALA A C 1
ATOM 722 O O . ALA A 1 95 ? -39.363 -7.609 45.191 1.00 94.62 95 ALA A O 1
ATOM 723 N N . LEU A 1 96 ? -41.064 -7.134 46.576 1.00 94.94 96 LEU A N 1
ATOM 724 C CA . LEU A 1 96 ? -40.916 -5.677 46.496 1.00 94.94 96 LEU A CA 1
ATOM 725 C C . LEU A 1 96 ? -39.541 -5.191 46.964 1.00 94.94 96 LEU A C 1
ATOM 727 O O . LEU A 1 96 ? -38.921 -4.382 46.276 1.00 94.94 96 LEU A O 1
ATOM 731 N N . HIS A 1 97 ? -39.043 -5.678 48.105 1.00 94.62 97 HIS A N 1
ATOM 732 C CA . HIS A 1 97 ? -37.719 -5.298 48.604 1.00 94.62 97 HIS A CA 1
ATOM 733 C C . HIS A 1 97 ? -36.591 -5.813 47.703 1.00 94.62 97 HIS A C 1
ATOM 735 O O . HIS A 1 97 ? -35.646 -5.070 47.438 1.00 94.62 97 HIS A O 1
ATOM 741 N N . ALA A 1 98 ? -36.695 -7.047 47.201 1.00 94.50 98 ALA A N 1
ATOM 742 C CA . ALA A 1 98 ? -35.728 -7.600 46.255 1.00 94.50 98 ALA A CA 1
ATOM 743 C C . ALA A 1 98 ? -35.698 -6.783 44.955 1.00 94.50 98 ALA A C 1
ATOM 745 O O . ALA A 1 98 ? -34.630 -6.363 44.511 1.00 94.50 98 ALA A O 1
ATOM 746 N N . TRP A 1 99 ? -36.868 -6.474 44.393 1.00 96.19 99 TRP A N 1
ATOM 747 C CA . TRP A 1 99 ? -36.989 -5.653 43.194 1.00 96.19 99 TRP A CA 1
ATOM 748 C C . TRP A 1 99 ? -36.469 -4.222 43.410 1.00 96.19 99 TRP A C 1
ATOM 750 O O . TRP A 1 99 ? -35.709 -3.721 42.583 1.00 96.19 99 TRP A O 1
ATOM 760 N N . ASN A 1 100 ? -36.776 -3.592 44.552 1.00 95.31 100 ASN A N 1
ATOM 761 C CA . ASN A 1 100 ? -36.241 -2.274 44.915 1.00 95.31 100 ASN A CA 1
ATOM 762 C C . ASN A 1 100 ? -34.712 -2.279 45.070 1.00 95.31 100 ASN A C 1
ATOM 764 O O . ASN A 1 100 ? -34.034 -1.357 44.614 1.00 95.31 100 ASN A O 1
ATOM 768 N N . SER A 1 101 ? -34.153 -3.328 45.680 1.00 94.94 101 SER A N 1
ATOM 769 C CA . SER A 1 101 ? -32.704 -3.493 45.829 1.00 94.94 101 SER A CA 1
ATOM 770 C C . SER A 1 101 ? -32.009 -3.611 44.469 1.00 94.94 101 SER A C 1
ATOM 772 O O . SER A 1 101 ? -31.034 -2.901 44.217 1.00 94.94 101 SER A O 1
ATOM 774 N N . LEU A 1 102 ? -32.554 -4.427 43.558 1.00 96.19 102 LEU A N 1
ATOM 775 C CA . LEU A 1 102 ? -32.046 -4.559 42.189 1.00 96.19 102 LEU A CA 1
ATOM 776 C C . LEU A 1 102 ? -32.150 -3.236 41.414 1.00 96.19 102 LEU A C 1
ATOM 778 O O . LEU A 1 102 ? -31.180 -2.825 40.781 1.00 96.19 102 LEU A O 1
ATOM 782 N N . ALA A 1 103 ? -33.281 -2.529 41.510 1.00 95.00 103 ALA A N 1
ATOM 783 C CA . ALA A 1 103 ? -33.475 -1.234 40.856 1.00 95.00 103 ALA A CA 1
ATOM 784 C C . ALA A 1 103 ? -32.507 -0.159 41.384 1.00 95.00 103 ALA A C 1
ATOM 786 O O . ALA A 1 103 ? -31.956 0.621 40.605 1.00 95.00 103 ALA A O 1
ATOM 787 N N . THR A 1 104 ? -32.249 -0.151 42.695 1.00 94.94 104 THR A N 1
ATOM 788 C CA . THR A 1 104 ? -31.280 0.751 43.335 1.00 94.94 104 THR A CA 1
ATOM 789 C C . THR A 1 104 ? -29.855 0.437 42.881 1.00 94.94 104 THR A C 1
ATOM 791 O O . THR A 1 104 ? -29.110 1.350 42.524 1.00 94.94 104 THR A O 1
ATOM 794 N N . LYS A 1 105 ? -29.486 -0.850 42.812 1.00 95.25 105 LYS A N 1
ATOM 795 C CA . LYS A 1 105 ? -28.188 -1.286 42.280 1.00 95.25 105 LYS A CA 1
ATOM 796 C C . LYS A 1 105 ? -28.021 -0.888 40.811 1.00 95.25 105 LYS A C 1
ATOM 798 O O . LYS A 1 105 ? -26.987 -0.334 40.455 1.00 95.25 105 LYS A O 1
ATOM 803 N N . ALA A 1 106 ? -29.041 -1.097 39.978 1.00 94.75 106 ALA A N 1
ATOM 804 C CA . ALA A 1 106 ? -29.026 -0.682 38.576 1.00 94.75 106 ALA A CA 1
ATOM 805 C C . ALA A 1 106 ? -28.860 0.839 38.428 1.00 94.75 106 ALA A C 1
ATOM 807 O O . ALA A 1 106 ? -28.105 1.298 37.576 1.00 94.75 106 ALA A O 1
ATOM 808 N N . LYS A 1 107 ? -29.518 1.638 39.280 1.00 94.81 107 LYS A N 1
ATOM 809 C CA . LYS A 1 107 ? -29.337 3.097 39.308 1.00 94.81 107 LYS A CA 1
ATOM 810 C C . LYS A 1 107 ? -27.893 3.489 39.653 1.00 94.81 107 LYS A C 1
ATOM 812 O O . LYS A 1 107 ? -27.303 4.270 38.916 1.00 94.81 107 LYS A O 1
ATOM 817 N N . SER A 1 108 ? -27.324 2.907 40.711 1.00 95.62 108 SER A N 1
ATOM 818 C CA . SER A 1 108 ? -25.929 3.139 41.117 1.00 95.62 108 SER A CA 1
ATOM 819 C C . SER A 1 108 ? -24.931 2.763 40.017 1.00 95.62 108 SER A C 1
ATOM 821 O O . SER A 1 108 ? -23.976 3.501 39.787 1.00 95.62 108 SER A O 1
ATOM 823 N N . LEU A 1 109 ? -25.157 1.649 39.314 1.00 96.69 109 LEU A N 1
ATOM 824 C CA . LEU A 1 109 ? -24.305 1.239 38.198 1.00 96.69 109 LEU A CA 1
ATOM 825 C C . LEU A 1 109 ? -24.377 2.226 37.027 1.00 96.69 109 LEU A C 1
ATOM 827 O O . LEU A 1 109 ? -23.347 2.514 36.433 1.00 96.69 109 LEU A O 1
ATOM 831 N N . ARG A 1 110 ? -25.557 2.782 36.713 1.00 95.50 110 ARG A N 1
ATOM 832 C CA . ARG A 1 110 ? -25.700 3.800 35.653 1.00 95.50 110 ARG A CA 1
ATOM 833 C C . ARG A 1 110 ? -24.995 5.113 35.994 1.00 95.50 110 ARG A C 1
ATOM 835 O O . ARG A 1 110 ? -24.386 5.701 35.109 1.00 95.50 110 ARG A O 1
ATOM 842 N N . GLU A 1 111 ? -25.064 5.553 37.251 1.00 95.62 111 GLU A N 1
ATOM 843 C CA . GLU A 1 111 ? -24.314 6.726 37.727 1.00 95.62 111 GLU A CA 1
ATOM 844 C C . GLU A 1 111 ? -22.801 6.476 37.602 1.00 95.62 111 GLU A C 1
ATOM 846 O O . GLU A 1 111 ? -22.107 7.264 36.965 1.00 95.62 111 GLU A O 1
ATOM 851 N N . ARG A 1 112 ? -22.314 5.316 38.077 1.00 97.19 112 ARG A N 1
ATOM 852 C CA . ARG A 1 112 ? -20.906 4.905 37.928 1.00 97.19 112 ARG A CA 1
ATOM 853 C C . ARG A 1 112 ? -20.465 4.847 36.460 1.00 97.19 112 ARG A C 1
ATOM 855 O O . ARG A 1 112 ? -19.394 5.335 36.128 1.00 97.19 112 ARG A O 1
ATOM 862 N N . PHE A 1 113 ? -21.293 4.277 35.586 1.00 97.88 113 PHE A N 1
ATOM 863 C CA . PHE A 1 113 ? -21.014 4.162 34.154 1.00 97.88 113 PHE A CA 1
ATOM 864 C C . PHE A 1 113 ? -20.838 5.523 33.472 1.00 97.88 113 PHE A C 1
ATOM 866 O O . PHE A 1 113 ? -19.922 5.677 32.672 1.00 97.88 113 PHE A O 1
ATOM 873 N N . SER A 1 114 ? -21.685 6.508 33.789 1.00 97.25 114 SER A N 1
ATOM 874 C CA . SER A 1 114 ? -21.564 7.866 33.237 1.00 97.25 114 SER A CA 1
ATOM 875 C C . SER A 1 114 ? -20.227 8.511 33.631 1.00 97.25 114 SER A C 1
ATOM 877 O O . SER A 1 114 ? -19.501 9.019 32.771 1.00 97.25 114 SER A O 1
ATOM 879 N N . ASP A 1 115 ? -19.844 8.396 34.907 1.00 97.62 115 ASP A N 1
ATOM 880 C CA . ASP A 1 115 ? -18.563 8.906 35.412 1.00 97.62 115 ASP A CA 1
ATOM 881 C C . ASP A 1 115 ? -17.357 8.191 34.769 1.00 97.62 115 ASP A C 1
ATOM 883 O O . ASP A 1 115 ? -16.379 8.838 34.380 1.00 97.62 115 ASP A O 1
ATOM 887 N N . GLU A 1 116 ? -17.426 6.863 34.616 1.00 98.25 116 GLU A N 1
ATOM 888 C CA . GLU A 1 116 ? -16.391 6.047 33.967 1.00 98.25 116 GLU A CA 1
ATOM 889 C C . GLU A 1 116 ? -16.223 6.408 32.486 1.00 98.25 116 GLU A C 1
ATOM 891 O O . GLU A 1 116 ? -15.099 6.672 32.059 1.00 98.25 116 GLU A O 1
ATOM 896 N N . VAL A 1 117 ? -17.317 6.506 31.715 1.00 97.88 117 VAL A N 1
ATOM 897 C CA . VAL A 1 117 ? -17.271 6.934 30.304 1.00 97.88 117 VAL A CA 1
ATOM 898 C C . VAL A 1 117 ? -16.640 8.315 30.197 1.00 97.88 117 VAL A C 1
ATOM 900 O O . VAL A 1 117 ? -15.742 8.515 29.380 1.00 97.88 117 VAL A O 1
ATOM 903 N N . HIS A 1 118 ? -17.070 9.269 31.027 1.00 97.38 118 HIS A N 1
ATOM 904 C CA . HIS A 1 118 ? -16.508 10.613 31.003 1.00 97.38 118 HIS A CA 1
ATOM 905 C C . HIS A 1 118 ? -15.001 10.597 31.286 1.00 97.38 118 HIS A C 1
ATOM 907 O O . HIS A 1 118 ? -14.230 11.208 30.543 1.00 97.38 118 HIS A O 1
ATOM 913 N N . SER A 1 119 ? -14.571 9.878 32.326 1.00 98.00 119 SER A N 1
ATOM 914 C CA . SER A 1 119 ? -13.160 9.770 32.702 1.00 98.00 119 SER A CA 1
ATOM 915 C C . SER A 1 119 ? -12.315 9.121 31.601 1.00 98.00 119 SER A C 1
ATOM 917 O O . SER A 1 119 ? -11.304 9.692 31.189 1.00 98.00 119 SER A O 1
ATOM 919 N N . GLU A 1 120 ? -12.738 7.972 31.072 1.00 98.12 120 GLU A N 1
ATOM 920 C CA . GLU A 1 120 ? -11.992 7.229 30.050 1.00 98.12 120 GLU A CA 1
ATOM 921 C C . GLU A 1 120 ? -11.962 7.978 28.704 1.00 98.12 120 GLU A C 1
ATOM 923 O O . GLU A 1 120 ? -10.934 7.988 28.024 1.00 98.12 120 GLU A O 1
ATOM 928 N N . VAL A 1 121 ? -13.027 8.707 28.342 1.00 98.00 121 VAL A N 1
ATOM 929 C CA . VAL A 1 121 ? -13.024 9.601 27.169 1.00 98.00 121 VAL A CA 1
ATOM 930 C C . VAL A 1 121 ? -12.025 10.748 27.342 1.00 98.00 121 VAL A C 1
ATOM 932 O O . VAL A 1 121 ? -11.333 11.096 26.380 1.00 98.00 121 VAL A O 1
ATOM 935 N N . GLN A 1 122 ? -11.901 11.335 28.540 1.00 97.75 122 GLN A N 1
ATOM 936 C CA . GLN A 1 122 ? -10.872 12.352 28.792 1.00 97.75 122 GLN A CA 1
ATOM 937 C C . GLN A 1 122 ? -9.459 11.769 28.719 1.00 97.75 122 GLN A C 1
ATOM 939 O O . GLN A 1 122 ? -8.597 12.361 28.071 1.00 97.75 122 GLN A O 1
ATOM 944 N N . GLN A 1 123 ? -9.230 10.579 29.274 1.00 97.56 123 GLN A N 1
ATOM 945 C CA . GLN A 1 123 ? -7.939 9.893 29.157 1.00 97.56 123 GLN A CA 1
ATOM 946 C C . GLN A 1 123 ? -7.575 9.624 27.687 1.00 97.56 123 GLN A C 1
ATOM 948 O O . GLN A 1 123 ? -6.457 9.912 27.255 1.00 97.56 123 GLN A O 1
ATOM 953 N N . ALA A 1 124 ? -8.530 9.158 26.877 1.00 97.75 124 ALA A N 1
ATOM 954 C CA . ALA A 1 124 ? -8.329 8.968 25.443 1.00 97.75 124 ALA A CA 1
ATOM 955 C C . ALA A 1 124 ? -8.046 10.296 24.708 1.00 97.75 124 ALA A C 1
ATOM 957 O O . ALA A 1 124 ? -7.178 10.343 23.830 1.00 97.75 124 ALA A O 1
ATOM 958 N N . ASN A 1 125 ? -8.703 11.402 25.092 1.00 97.88 125 ASN A N 1
ATOM 959 C CA . ASN A 1 125 ? -8.385 12.737 24.571 1.00 97.88 125 ASN A CA 1
ATOM 960 C C . ASN A 1 125 ? -6.923 13.114 24.858 1.00 97.88 125 ASN A C 1
ATOM 962 O O . ASN A 1 125 ? -6.241 13.614 23.964 1.00 97.88 125 ASN A O 1
ATOM 966 N N . GLU A 1 126 ? -6.440 12.880 26.079 1.00 97.69 126 GLU A N 1
ATOM 967 C CA . GLU A 1 126 ? -5.061 13.169 26.491 1.00 97.69 126 GLU A CA 1
ATOM 968 C C . GLU A 1 126 ? -4.039 12.289 25.760 1.00 97.69 126 GLU A C 1
ATOM 970 O O . GLU A 1 126 ? -2.986 12.777 25.347 1.00 97.69 126 GLU A O 1
ATOM 975 N N . VAL A 1 127 ? -4.340 11.003 25.548 1.00 97.75 127 VAL A N 1
ATOM 976 C CA . VAL A 1 127 ? -3.506 10.087 24.748 1.00 97.75 127 VAL A CA 1
ATOM 977 C C . VAL A 1 127 ? -3.336 10.617 23.326 1.00 97.75 127 VAL A C 1
ATOM 979 O O . VAL A 1 127 ? -2.210 10.787 22.854 1.00 97.75 127 VAL A O 1
ATOM 982 N N . LEU A 1 128 ? -4.440 10.947 22.650 1.00 98.06 128 LEU A N 1
ATOM 983 C CA . LEU A 1 128 ? -4.390 11.468 21.284 1.00 98.06 128 LEU A CA 1
ATOM 984 C C . LEU A 1 128 ? -3.719 12.848 21.219 1.00 98.06 128 LEU A C 1
ATOM 986 O O . LEU A 1 128 ? -3.025 13.141 20.247 1.00 98.06 128 LEU A O 1
ATOM 990 N N . GLN A 1 129 ? -3.886 13.693 22.241 1.00 97.44 129 GLN A N 1
ATOM 991 C CA . GLN A 1 129 ? -3.218 14.997 22.314 1.00 97.44 129 GLN A CA 1
ATOM 992 C C . GLN A 1 129 ? -1.707 14.852 22.484 1.00 97.44 129 GLN A C 1
ATOM 994 O O . GLN A 1 129 ? -0.961 15.547 21.795 1.00 97.44 129 GLN A O 1
ATOM 999 N N . ARG A 1 130 ? -1.252 13.921 23.333 1.00 97.12 130 ARG A N 1
ATOM 1000 C CA . ARG A 1 130 ? 0.173 13.593 23.470 1.00 97.12 130 ARG A CA 1
ATOM 1001 C C . ARG A 1 130 ? 0.758 13.096 22.155 1.00 97.12 130 ARG A C 1
ATOM 1003 O O . ARG A 1 130 ? 1.833 13.543 21.786 1.00 97.12 130 ARG A O 1
ATOM 1010 N N . LEU A 1 131 ? 0.043 12.239 21.421 1.00 97.25 131 LEU A N 1
ATOM 1011 C CA . LEU A 1 131 ? 0.471 11.801 20.088 1.00 97.25 131 LEU A CA 1
ATOM 1012 C C . LEU A 1 131 ? 0.525 12.961 19.091 1.00 97.25 131 LEU A C 1
ATOM 1014 O O . LEU A 1 131 ? 1.499 13.090 18.362 1.00 97.25 131 LEU A O 1
ATOM 1018 N N . ARG A 1 132 ? -0.485 13.838 19.072 1.00 96.62 132 ARG A N 1
ATOM 1019 C CA . ARG A 1 132 ? -0.491 15.023 18.201 1.00 96.62 132 ARG A CA 1
ATOM 1020 C C . ARG A 1 132 ? 0.670 15.977 18.501 1.00 96.62 132 ARG A C 1
ATOM 1022 O O . ARG A 1 132 ? 1.146 16.628 17.582 1.00 96.62 132 ARG A O 1
ATOM 1029 N N . ALA A 1 133 ? 1.091 16.075 19.759 1.00 95.31 133 ALA A N 1
ATOM 1030 C CA . ALA A 1 133 ? 2.220 16.901 20.186 1.00 95.31 133 ALA A CA 1
ATOM 1031 C C . ALA A 1 133 ? 3.584 16.194 20.056 1.00 95.31 133 ALA A C 1
ATOM 1033 O O . ALA A 1 133 ? 4.617 16.839 20.217 1.00 95.31 133 ALA A O 1
ATOM 1034 N N . ASP A 1 134 ? 3.602 14.887 19.784 1.00 96.56 134 ASP A N 1
ATOM 1035 C CA . ASP A 1 134 ? 4.827 14.104 19.659 1.00 96.56 134 ASP A CA 1
ATOM 1036 C C . ASP A 1 134 ? 5.516 14.395 18.321 1.00 96.56 134 ASP A C 1
ATOM 1038 O O . ASP A 1 134 ? 4.976 14.155 17.237 1.00 96.56 134 ASP A O 1
ATOM 1042 N N . GLU A 1 135 ? 6.737 14.917 18.400 1.00 95.75 135 GLU A N 1
ATOM 1043 C CA . GLU A 1 135 ? 7.509 15.314 17.226 1.00 95.75 135 GLU A CA 1
ATOM 1044 C C . GLU A 1 135 ? 7.854 14.121 16.323 1.00 95.75 135 GLU A C 1
ATOM 1046 O O . GLU A 1 135 ? 7.814 14.248 15.097 1.00 95.75 135 GLU A O 1
ATOM 1051 N N . GLY A 1 136 ? 8.144 12.949 16.896 1.00 94.56 136 GLY A N 1
ATOM 1052 C CA . GLY A 1 136 ? 8.446 11.731 16.141 1.00 94.56 136 GLY A CA 1
ATOM 1053 C C . GLY A 1 136 ? 7.235 11.234 15.350 1.00 94.56 136 GLY A C 1
ATOM 1054 O O . GLY A 1 136 ? 7.336 10.948 14.154 1.00 94.56 136 GLY A O 1
ATOM 1055 N N . PHE A 1 137 ? 6.062 11.219 15.982 1.00 96.12 137 PHE A N 1
ATOM 1056 C CA . PHE A 1 137 ? 4.794 10.888 15.349 1.00 96.12 137 PHE A CA 1
ATOM 1057 C C . PHE A 1 137 ? 4.459 11.877 14.231 1.00 96.12 137 PHE A C 1
ATOM 1059 O O . PHE A 1 137 ? 4.175 11.451 13.111 1.00 96.12 137 PHE A O 1
ATOM 1066 N N . LEU A 1 138 ? 4.554 13.188 14.482 1.00 96.56 138 LEU A N 1
ATOM 1067 C CA . LEU A 1 138 ? 4.322 14.201 13.449 1.00 96.56 138 LEU A CA 1
ATOM 1068 C C . LEU A 1 138 ? 5.322 14.095 12.294 1.00 96.56 138 LEU A C 1
ATOM 1070 O O . LEU A 1 138 ? 4.917 14.234 11.142 1.00 96.56 138 LEU A O 1
ATOM 1074 N N . THR A 1 139 ? 6.591 13.788 12.573 1.00 96.06 139 THR A N 1
ATOM 1075 C CA . THR A 1 139 ? 7.611 13.527 11.543 1.00 96.06 139 THR A CA 1
ATOM 1076 C C . THR A 1 139 ? 7.181 12.372 10.640 1.00 96.06 139 THR A C 1
ATOM 1078 O O . THR A 1 139 ? 7.230 12.490 9.415 1.00 96.06 139 THR A O 1
ATOM 1081 N N . ALA A 1 140 ? 6.695 11.273 11.222 1.00 94.81 140 ALA A N 1
ATOM 1082 C CA . ALA A 1 140 ? 6.226 10.123 10.459 1.00 94.81 140 ALA A CA 1
ATOM 1083 C C . ALA A 1 140 ? 4.932 10.406 9.676 1.00 94.81 140 ALA A C 1
ATOM 1085 O O . ALA A 1 140 ? 4.769 9.957 8.538 1.00 94.81 140 ALA A O 1
ATOM 1086 N N . VAL A 1 141 ? 4.019 11.192 10.254 1.00 96.06 141 VAL A N 1
ATOM 1087 C CA . VAL A 1 141 ? 2.789 11.630 9.582 1.00 96.06 141 VAL A CA 1
ATOM 1088 C C . VAL A 1 141 ? 3.092 12.601 8.443 1.00 96.06 141 VAL A C 1
ATOM 1090 O O . VAL A 1 141 ? 2.442 12.507 7.400 1.00 96.06 141 VAL A O 1
ATOM 1093 N N . ALA A 1 142 ? 4.093 13.474 8.578 1.00 95.25 142 ALA A N 1
ATOM 1094 C CA . ALA A 1 142 ? 4.480 14.441 7.553 1.00 95.25 142 ALA A CA 1
ATOM 1095 C C . ALA A 1 142 ? 4.836 13.770 6.223 1.00 95.25 142 ALA A C 1
ATOM 1097 O O . ALA A 1 142 ? 4.555 14.319 5.161 1.00 95.25 142 ALA A O 1
ATOM 1098 N N . ASP A 1 143 ? 5.377 12.550 6.253 1.00 90.69 143 ASP A N 1
ATOM 1099 C CA . ASP A 1 143 ? 5.694 11.820 5.029 1.00 90.69 143 ASP A CA 1
ATOM 1100 C C . ASP A 1 143 ? 4.441 11.379 4.251 1.00 90.69 143 ASP A C 1
ATOM 1102 O O . ASP A 1 143 ? 4.512 11.197 3.036 1.00 90.69 143 ASP A O 1
ATOM 1106 N N . SER A 1 144 ? 3.293 11.250 4.920 1.00 89.75 144 SER A N 1
ATOM 1107 C CA . SER A 1 144 ? 2.056 10.699 4.349 1.00 89.75 144 SER A CA 1
ATOM 1108 C C . SER A 1 144 ? 0.914 11.710 4.219 1.00 89.75 144 SER A C 1
ATOM 1110 O O . SER A 1 144 ? 0.082 11.587 3.327 1.00 89.75 144 SER A O 1
ATOM 1112 N N . SER A 1 145 ? 0.842 12.681 5.127 1.00 93.69 145 SER A N 1
ATOM 1113 C CA . SER A 1 145 ? -0.145 13.764 5.146 1.00 93.69 145 SER A CA 1
ATOM 1114 C C . SER A 1 145 ? 0.531 15.056 5.610 1.00 93.69 145 SER A C 1
ATOM 1116 O O . SER A 1 145 ? 0.303 15.512 6.737 1.00 93.69 145 SER A O 1
ATOM 1118 N N . PRO A 1 146 ? 1.370 15.652 4.743 1.00 94.44 146 PRO A N 1
ATOM 1119 C CA . PRO A 1 146 ? 2.191 16.806 5.095 1.00 94.44 146 PRO A CA 1
ATOM 1120 C C . PRO A 1 146 ? 1.366 18.024 5.518 1.00 94.44 146 PRO A C 1
ATOM 1122 O O . PRO A 1 146 ? 1.744 18.700 6.467 1.00 94.44 146 PRO A O 1
ATOM 1125 N N . SER A 1 147 ? 0.196 18.246 4.913 1.00 94.38 147 SER A N 1
ATOM 1126 C CA . SER A 1 147 ? -0.696 19.358 5.267 1.00 94.38 147 SER A CA 1
ATOM 1127 C C . SER A 1 147 ? -1.233 19.272 6.699 1.00 94.38 147 SER A C 1
ATOM 1129 O O . SER A 1 147 ? -1.285 20.280 7.397 1.00 94.38 147 SER A O 1
ATOM 1131 N N . PHE A 1 148 ? -1.590 18.070 7.164 1.00 95.25 148 PHE A N 1
ATOM 1132 C CA . PHE A 1 148 ? -1.978 17.858 8.561 1.00 95.25 148 PHE A CA 1
ATOM 1133 C C . PHE A 1 148 ? -0.784 18.012 9.505 1.00 95.25 148 PHE A C 1
ATOM 1135 O O . PHE A 1 148 ? -0.917 18.638 10.545 1.00 95.25 148 PHE A O 1
ATOM 1142 N N . ALA A 1 149 ? 0.389 17.475 9.157 1.00 95.81 149 ALA A N 1
ATOM 1143 C CA . ALA A 1 149 ? 1.567 17.612 10.013 1.00 95.81 149 ALA A CA 1
ATOM 1144 C C . ALA A 1 149 ? 2.024 19.075 10.147 1.00 95.81 149 ALA A C 1
ATOM 1146 O O . ALA A 1 149 ? 2.425 19.482 11.234 1.00 95.81 149 ALA A O 1
ATOM 1147 N N . ALA A 1 150 ? 1.920 19.864 9.071 1.00 95.38 150 ALA A N 1
ATOM 1148 C CA . ALA A 1 150 ? 2.224 21.296 9.045 1.00 95.38 150 ALA A CA 1
ATOM 1149 C C . ALA A 1 150 ? 1.341 22.098 10.009 1.00 95.38 150 ALA A C 1
ATOM 1151 O O . ALA A 1 150 ? 1.813 23.019 10.672 1.00 95.38 150 ALA A O 1
ATOM 1152 N N . ASN A 1 151 ? 0.058 21.740 10.090 1.00 94.75 151 ASN A N 1
ATOM 1153 C CA . ASN A 1 151 ? -0.904 22.375 10.979 1.00 94.75 151 ASN A CA 1
ATOM 1154 C C . ASN A 1 151 ? -1.828 21.320 11.613 1.00 94.75 151 ASN A C 1
ATOM 1156 O O . ASN A 1 151 ? -2.945 21.105 11.130 1.00 94.75 151 ASN A O 1
ATOM 1160 N N . PRO A 1 152 ? -1.380 20.655 12.694 1.00 92.38 152 PRO A N 1
ATOM 1161 C CA . PRO A 1 152 ? -2.140 19.577 13.326 1.00 92.38 152 PRO A CA 1
ATOM 1162 C C . PRO A 1 152 ? -3.329 20.090 14.162 1.00 92.38 152 PRO A C 1
ATOM 1164 O O . PRO A 1 152 ? -4.132 19.290 14.653 1.00 92.38 152 PRO A O 1
ATOM 1167 N N . GLY A 1 153 ? -3.456 21.414 14.317 1.00 91.44 153 GLY A N 1
ATOM 1168 C CA . GLY A 1 153 ? -4.456 22.074 15.151 1.00 91.44 153 GLY A CA 1
ATOM 1169 C C . GLY A 1 153 ? -4.156 21.995 16.652 1.00 91.44 153 GLY A C 1
ATOM 1170 O O . GLY A 1 153 ? -3.333 21.204 17.110 1.00 91.44 153 GLY A O 1
ATOM 1171 N N . ASP A 1 154 ? -4.862 22.812 17.431 1.00 91.06 154 ASP A N 1
ATOM 1172 C CA . ASP A 1 154 ? -4.710 22.953 18.887 1.00 91.06 154 ASP A CA 1
ATOM 1173 C C . ASP A 1 154 ? -5.954 22.505 19.678 1.00 91.06 154 ASP A C 1
ATOM 1175 O O . ASP A 1 154 ? -5.840 22.079 20.826 1.00 91.06 154 ASP A O 1
ATOM 1179 N N . GLY A 1 155 ? -7.136 22.497 19.059 1.00 92.69 155 GLY A N 1
ATOM 1180 C CA . GLY A 1 155 ? -8.393 22.132 19.719 1.00 92.69 155 GLY A CA 1
ATOM 1181 C C . GLY A 1 155 ? -8.429 20.709 20.298 1.00 92.69 155 GLY A C 1
ATOM 1182 O O . GLY A 1 155 ? -7.714 19.816 19.841 1.00 92.69 155 GLY A O 1
ATOM 1183 N N . THR A 1 156 ? -9.301 20.487 21.286 1.00 93.00 156 THR A N 1
ATOM 1184 C CA . THR A 1 156 ? -9.500 19.186 21.948 1.00 93.00 156 THR A CA 1
ATOM 1185 C C . THR A 1 156 ? -9.860 18.087 20.949 1.00 93.00 156 THR A C 1
ATOM 1187 O O . THR A 1 156 ? -10.745 18.266 20.110 1.00 93.00 156 THR A O 1
ATOM 1190 N N . LEU A 1 157 ? -9.217 16.924 21.078 1.00 96.00 157 LEU A N 1
ATOM 1191 C CA . LEU A 1 157 ? -9.418 15.757 20.212 1.00 96.00 157 LEU A CA 1
ATOM 1192 C C . LEU A 1 157 ? -10.578 14.857 20.674 1.00 96.00 157 LEU A C 1
ATOM 1194 O O . LEU A 1 157 ? -10.427 13.647 20.811 1.00 96.00 157 LEU A O 1
ATOM 1198 N N . SER A 1 158 ? -11.751 15.457 20.882 1.00 95.19 158 SER A N 1
ATOM 1199 C CA . SER A 1 158 ? -12.978 14.750 21.276 1.00 95.19 158 SER A CA 1
ATOM 1200 C C . SER A 1 158 ? -13.486 13.786 20.187 1.00 95.19 158 SER A C 1
ATOM 1202 O O . SER A 1 158 ? -13.163 13.984 19.002 1.00 95.19 158 SER A O 1
ATOM 1204 N N . PRO A 1 159 ? -14.314 12.781 20.543 1.00 95.38 159 PRO A N 1
ATOM 1205 C CA . PRO A 1 159 ? -14.960 11.890 19.580 1.00 95.38 159 PRO A CA 1
ATOM 1206 C C . PRO A 1 159 ? -15.673 12.646 18.445 1.00 95.38 159 PRO A C 1
ATOM 1208 O O . PRO A 1 159 ? -16.193 13.748 18.617 1.00 95.38 159 PRO A O 1
ATOM 1211 N N . GLY A 1 160 ? -15.642 12.085 17.233 1.00 90.50 160 GLY A N 1
ATOM 1212 C CA . GLY A 1 160 ? -16.353 12.631 16.067 1.00 90.50 160 GLY A CA 1
ATOM 1213 C C . GLY A 1 160 ? -15.712 13.845 15.373 1.00 90.50 160 GLY A C 1
ATOM 1214 O O . GLY A 1 160 ? -16.118 14.187 14.258 1.00 90.50 160 GLY A O 1
ATOM 1215 N N . ARG A 1 161 ? -14.672 14.480 15.935 1.00 93.75 161 ARG A N 1
ATOM 1216 C CA . ARG A 1 161 ? -13.965 15.590 15.261 1.00 93.75 161 ARG A CA 1
ATOM 1217 C C . ARG A 1 161 ? -13.059 15.103 14.128 1.00 93.75 161 ARG A C 1
ATOM 1219 O O . ARG A 1 161 ? -12.532 13.992 14.155 1.00 93.75 161 ARG A O 1
ATOM 1226 N N . ARG A 1 162 ? -12.853 15.957 13.116 1.00 93.00 162 ARG A N 1
ATOM 1227 C CA . ARG A 1 162 ? -12.003 15.647 11.951 1.00 93.00 162 ARG A CA 1
ATOM 1228 C C . ARG A 1 162 ? -10.564 15.336 12.356 1.00 93.00 162 ARG A C 1
ATOM 1230 O O . ARG A 1 162 ? -10.054 14.294 11.959 1.00 93.00 162 ARG A O 1
ATOM 1237 N N . ASP A 1 163 ? -9.952 16.195 13.162 1.00 93.31 163 ASP A N 1
ATOM 1238 C CA . ASP A 1 163 ? -8.542 16.052 13.546 1.00 93.31 163 ASP A CA 1
ATOM 1239 C C . ASP A 1 163 ? -8.328 14.804 14.408 1.00 93.31 163 ASP A C 1
ATOM 1241 O O . ASP A 1 163 ? -7.372 14.065 14.185 1.00 93.31 163 ASP A O 1
ATOM 1245 N N . THR A 1 164 ? -9.284 14.486 15.290 1.00 96.25 164 THR A N 1
ATOM 1246 C CA . THR A 1 164 ? -9.316 13.231 16.058 1.00 96.25 164 THR A CA 1
ATOM 1247 C C . THR A 1 164 ? -9.248 12.016 15.140 1.00 96.25 164 THR A C 1
ATOM 1249 O O . THR A 1 164 ? -8.421 11.133 15.351 1.00 96.25 164 THR A O 1
ATOM 1252 N N . ARG A 1 165 ? -10.074 11.974 14.082 1.00 94.69 165 ARG A N 1
ATOM 1253 C CA . ARG A 1 165 ? -10.055 10.865 13.112 1.00 94.69 165 ARG A CA 1
ATOM 1254 C C . ARG A 1 165 ? -8.721 10.769 12.378 1.00 94.69 165 ARG A C 1
ATOM 1256 O O . ARG A 1 165 ? -8.251 9.660 12.139 1.00 94.69 165 ARG A O 1
ATOM 1263 N N . THR A 1 166 ? -8.114 11.901 12.026 1.00 95.06 166 THR A N 1
ATOM 1264 C CA . THR A 1 166 ? -6.808 11.927 11.355 1.00 95.06 166 THR A CA 1
ATOM 1265 C C . THR A 1 166 ? -5.713 11.362 12.260 1.00 95.06 166 THR A C 1
ATOM 1267 O O . THR A 1 166 ? -5.034 10.417 11.856 1.00 95.06 166 THR A O 1
ATOM 1270 N N . VAL A 1 167 ? -5.587 11.864 13.497 1.00 97.00 167 VAL A N 1
ATOM 1271 C CA . VAL A 1 167 ? -4.610 11.361 14.482 1.00 97.00 167 VAL A CA 1
ATOM 1272 C C . VAL A 1 167 ? -4.834 9.874 14.738 1.00 97.00 167 VAL A C 1
ATOM 1274 O O . VAL A 1 167 ? -3.896 9.089 14.623 1.00 97.00 167 VAL A O 1
ATOM 1277 N N . LEU A 1 168 ? -6.079 9.462 14.991 1.00 96.88 168 LEU A N 1
ATOM 1278 C CA . LEU A 1 168 ? -6.428 8.065 15.242 1.00 96.88 168 LEU A CA 1
ATOM 1279 C C . LEU A 1 168 ? -6.102 7.151 14.050 1.00 96.88 168 LEU A C 1
ATOM 1281 O O . LEU A 1 168 ? -5.577 6.054 14.233 1.00 96.88 168 LEU A O 1
ATOM 1285 N N . SER A 1 169 ? -6.368 7.588 12.818 1.00 95.19 169 SER A N 1
ATOM 1286 C CA . SER A 1 169 ? -6.049 6.818 11.608 1.00 95.19 169 SER A CA 1
ATOM 1287 C C . SER A 1 169 ? -4.542 6.578 11.464 1.00 95.19 169 SER A C 1
ATOM 1289 O O . SER A 1 169 ? -4.118 5.463 11.150 1.00 95.19 169 SER A O 1
ATOM 1291 N N . TYR A 1 170 ? -3.718 7.598 11.717 1.00 96.19 170 TYR A N 1
ATOM 1292 C CA . TYR A 1 170 ? -2.263 7.459 11.642 1.00 96.19 170 TYR A CA 1
ATOM 1293 C C . TYR A 1 170 ? -1.678 6.694 12.827 1.00 96.19 170 TYR A C 1
ATOM 1295 O O . TYR A 1 170 ? -0.831 5.832 12.612 1.00 96.19 170 TYR A O 1
ATOM 1303 N N . ALA A 1 171 ? -2.167 6.932 14.043 1.00 96.56 171 ALA A N 1
ATOM 1304 C CA . ALA A 1 171 ? -1.726 6.219 15.236 1.00 96.56 171 ALA A CA 1
ATOM 1305 C C . ALA A 1 171 ? -2.085 4.731 15.167 1.00 96.56 171 ALA A C 1
ATOM 1307 O O . ALA A 1 171 ? -1.222 3.883 15.362 1.00 96.56 171 ALA A O 1
ATOM 1308 N N . SER A 1 172 ? -3.320 4.391 14.781 1.00 94.88 172 SER A N 1
ATOM 1309 C CA . SER A 1 172 ? -3.728 2.990 14.595 1.00 94.88 172 SER A CA 1
ATOM 1310 C C . SER A 1 172 ? -2.943 2.301 13.483 1.00 94.88 172 SER A C 1
ATOM 1312 O O . SER A 1 172 ? -2.596 1.129 13.609 1.00 94.88 172 SER A O 1
ATOM 1314 N N . ARG A 1 173 ? -2.602 3.013 12.400 1.00 94.56 173 ARG A N 1
ATOM 1315 C CA . ARG A 1 173 ? -1.704 2.484 11.367 1.00 94.56 173 ARG A CA 1
ATOM 1316 C C . ARG A 1 173 ? -0.302 2.237 11.917 1.00 94.56 173 ARG A C 1
ATOM 1318 O O . ARG A 1 173 ? 0.221 1.159 11.671 1.00 94.56 173 ARG A O 1
ATOM 1325 N N . ALA A 1 174 ? 0.271 3.200 12.631 1.00 94.94 174 ALA A N 1
ATOM 1326 C CA . ALA A 1 174 ? 1.624 3.108 13.165 1.00 94.94 174 ALA A CA 1
ATOM 1327 C C . ALA A 1 174 ? 1.758 2.053 14.268 1.00 94.94 174 ALA A C 1
ATOM 1329 O O . ALA A 1 174 ? 2.821 1.464 14.374 1.00 94.94 174 ALA A O 1
ATOM 1330 N N . ALA A 1 175 ? 0.701 1.803 15.050 1.00 93.88 175 ALA A N 1
ATOM 1331 C CA . ALA A 1 175 ? 0.709 0.852 16.162 1.00 93.88 175 ALA A CA 1
ATOM 1332 C C . ALA A 1 175 ? 0.271 -0.567 15.775 1.00 93.88 175 ALA A C 1
ATOM 1334 O O . ALA A 1 175 ? 0.786 -1.549 16.302 1.00 93.88 175 ALA A O 1
ATOM 1335 N N . ARG A 1 176 ? -0.713 -0.698 14.872 1.00 91.81 176 ARG A N 1
ATOM 1336 C CA . ARG A 1 176 ? -1.400 -1.979 14.608 1.00 91.81 176 ARG A CA 1
ATOM 1337 C C . ARG A 1 176 ? -1.140 -2.561 13.221 1.00 91.81 176 ARG A C 1
ATOM 1339 O O . ARG A 1 176 ? -1.604 -3.665 12.942 1.00 91.81 176 ARG A O 1
ATOM 1346 N N . LYS A 1 177 ? -0.469 -1.840 12.314 1.00 91.38 177 LYS A N 1
ATOM 1347 C CA . LYS A 1 177 ? -0.217 -2.312 10.941 1.00 91.38 177 LYS A CA 1
ATOM 1348 C C . LYS A 1 177 ? 1.275 -2.394 10.651 1.00 91.38 177 LYS A C 1
ATOM 1350 O O . LYS A 1 177 ? 2.011 -1.441 10.850 1.00 91.38 177 LYS A O 1
ATOM 1355 N N . THR A 1 178 ? 1.671 -3.508 10.052 1.00 91.69 178 THR A N 1
ATOM 1356 C CA . THR A 1 178 ? 3.056 -3.824 9.675 1.00 91.69 178 THR A CA 1
ATOM 1357 C C . THR A 1 178 ? 3.311 -3.660 8.174 1.00 91.69 178 THR A C 1
ATOM 1359 O O . THR A 1 178 ? 4.294 -4.157 7.640 1.00 91.69 178 THR A O 1
ATOM 1362 N N . SER A 1 179 ? 2.410 -3.006 7.434 1.00 89.06 179 SER A N 1
ATOM 1363 C CA . SER A 1 179 ? 2.589 -2.796 5.990 1.00 89.06 179 SER A CA 1
ATOM 1364 C C . SER A 1 179 ? 3.505 -1.591 5.720 1.00 89.06 179 SER A C 1
ATOM 1366 O O . SER A 1 179 ? 3.104 -0.487 6.096 1.00 89.06 179 SER A O 1
ATOM 1368 N N . PRO A 1 180 ? 4.632 -1.747 4.990 1.00 88.56 180 PRO A N 1
ATOM 1369 C CA . PRO A 1 180 ? 5.643 -0.699 4.810 1.00 88.56 180 PRO A CA 1
ATOM 1370 C C . PRO A 1 180 ? 5.070 0.624 4.299 1.00 88.56 180 PRO A C 1
ATOM 1372 O O . PRO A 1 180 ? 4.350 0.638 3.291 1.00 88.56 180 PRO A O 1
ATOM 1375 N N . PHE A 1 181 ? 5.361 1.728 4.997 1.00 90.06 181 PHE A N 1
ATOM 1376 C CA . PHE A 1 181 ? 4.855 3.053 4.637 1.00 90.06 181 PHE A CA 1
ATOM 1377 C C . PHE A 1 181 ? 5.585 4.189 5.367 1.00 90.06 181 PHE A C 1
ATOM 1379 O O . PHE A 1 181 ? 5.123 4.663 6.410 1.00 90.06 181 PHE A O 1
ATOM 1386 N N . GLY A 1 182 ? 6.709 4.633 4.796 1.00 90.25 182 GLY A N 1
ATOM 1387 C CA . GLY A 1 182 ? 7.560 5.654 5.406 1.00 90.25 182 GLY A CA 1
ATOM 1388 C C . GLY A 1 182 ? 7.948 5.269 6.831 1.00 90.25 182 GLY A C 1
ATOM 1389 O O . GLY A 1 182 ? 8.120 4.095 7.138 1.00 90.25 182 GLY A O 1
ATOM 1390 N N . ARG A 1 183 ? 7.990 6.248 7.734 1.00 93.19 183 ARG A N 1
ATOM 1391 C CA . ARG A 1 183 ? 8.311 6.024 9.154 1.00 93.19 183 ARG A CA 1
ATOM 1392 C C . ARG A 1 183 ? 7.197 5.370 9.981 1.00 93.19 183 ARG A C 1
ATOM 1394 O O . ARG A 1 183 ? 7.425 5.050 11.140 1.00 93.19 183 ARG A O 1
ATOM 1401 N N . LEU A 1 184 ? 5.993 5.157 9.434 1.00 94.38 184 LEU A N 1
ATOM 1402 C CA . LEU A 1 184 ? 4.927 4.463 10.180 1.00 94.38 184 LEU A CA 1
ATOM 1403 C C . LEU A 1 184 ? 5.182 2.953 10.294 1.00 94.38 184 LEU A C 1
ATOM 1405 O O . LEU A 1 184 ? 4.507 2.274 11.067 1.00 94.38 184 LEU A O 1
ATOM 1409 N N . THR A 1 185 ? 6.110 2.415 9.500 1.00 93.25 185 THR A N 1
ATOM 1410 C CA . THR A 1 185 ? 6.525 1.014 9.556 1.00 93.25 185 THR A CA 1
ATOM 1411 C C . THR A 1 185 ? 7.970 0.899 9.092 1.00 93.25 185 THR A C 1
ATOM 1413 O O . THR A 1 185 ? 8.288 1.315 7.981 1.00 93.25 185 THR A O 1
ATOM 1416 N N . THR A 1 186 ? 8.812 0.286 9.907 1.00 92.00 186 THR A N 1
ATOM 1417 C CA . THR A 1 186 ? 10.226 0.024 9.629 1.00 92.00 186 THR A CA 1
ATOM 1418 C C . THR A 1 186 ? 10.437 -1.409 9.146 1.00 92.00 186 THR A C 1
ATOM 1420 O O . THR A 1 186 ? 9.544 -2.260 9.229 1.00 92.00 186 THR A O 1
ATOM 1423 N N . VAL A 1 187 ? 11.620 -1.691 8.603 1.00 90.88 187 VAL A N 1
ATOM 1424 C CA . VAL A 1 187 ? 12.033 -3.039 8.199 1.00 90.88 187 VAL A CA 1
ATOM 1425 C C . VAL A 1 187 ? 13.327 -3.463 8.884 1.00 90.88 187 VAL A C 1
ATOM 1427 O O . VAL A 1 187 ? 14.158 -2.643 9.255 1.00 90.88 187 VAL A O 1
ATOM 1430 N N . SER A 1 188 ? 13.523 -4.768 9.031 1.00 86.62 188 SER A N 1
ATOM 1431 C CA . SER A 1 188 ? 14.770 -5.332 9.545 1.00 86.62 188 SER A CA 1
ATOM 1432 C C . SER A 1 188 ? 15.080 -6.671 8.873 1.00 86.62 188 SER A C 1
ATOM 1434 O O . SER A 1 188 ? 14.191 -7.330 8.314 1.00 86.62 188 SER A O 1
ATOM 1436 N N . LEU A 1 189 ? 16.344 -7.088 8.901 1.00 80.88 189 LEU A N 1
ATOM 1437 C CA . LEU A 1 189 ? 16.801 -8.350 8.324 1.00 80.88 189 LEU A CA 1
ATOM 1438 C C . LEU A 1 189 ? 17.418 -9.242 9.402 1.00 80.88 189 LEU A C 1
ATOM 1440 O O . LEU A 1 189 ? 18.163 -8.784 10.259 1.00 80.88 189 LEU A O 1
ATOM 1444 N N . ALA A 1 190 ? 17.113 -10.538 9.341 1.00 68.06 190 ALA A N 1
ATOM 1445 C CA . ALA A 1 190 ? 17.590 -11.486 10.335 1.00 68.06 190 ALA A CA 1
ATOM 1446 C C . ALA A 1 190 ? 19.093 -11.722 10.242 1.00 68.06 190 ALA A C 1
ATOM 1448 O O . ALA A 1 190 ? 19.618 -11.942 9.152 1.00 68.06 190 ALA A O 1
ATOM 1449 N N . GLY A 1 191 ? 19.770 -11.673 11.393 1.00 57.34 191 GLY A N 1
ATOM 1450 C CA . GLY A 1 191 ? 21.220 -11.851 11.494 1.00 57.34 191 GLY A CA 1
ATOM 1451 C C . GLY A 1 191 ? 22.056 -10.702 10.919 1.00 57.34 191 GLY A C 1
ATOM 1452 O O . GLY A 1 191 ? 23.280 -10.776 10.971 1.00 57.34 191 GLY A O 1
ATOM 1453 N N . ALA A 1 192 ? 21.429 -9.642 10.401 1.00 52.59 192 ALA A N 1
ATOM 1454 C CA . ALA A 1 192 ? 22.107 -8.439 9.943 1.00 52.59 192 ALA A CA 1
ATOM 1455 C C . ALA A 1 192 ? 21.823 -7.306 10.936 1.00 52.59 192 ALA A C 1
ATOM 1457 O O . ALA A 1 192 ? 20.697 -6.822 11.029 1.00 52.59 192 ALA A O 1
ATOM 1458 N N . GLY A 1 193 ? 22.837 -6.875 11.690 1.00 48.66 193 GLY A N 1
ATOM 1459 C CA . GLY A 1 193 ? 22.765 -5.559 12.329 1.00 48.66 193 GLY A CA 1
ATOM 1460 C C . GLY A 1 193 ? 22.728 -4.500 11.229 1.00 48.66 193 GLY A C 1
ATOM 1461 O O . GLY A 1 193 ? 23.427 -4.662 10.227 1.00 48.66 193 GLY A O 1
ATOM 1462 N N . ALA A 1 194 ? 21.926 -3.438 11.364 1.00 48.44 194 ALA A N 1
ATOM 1463 C CA . ALA A 1 194 ? 22.008 -2.354 10.383 1.00 48.44 194 ALA A CA 1
ATOM 1464 C C . ALA A 1 194 ? 23.396 -1.703 10.511 1.00 48.44 194 ALA A C 1
ATOM 1466 O O . ALA A 1 194 ? 23.725 -1.096 11.529 1.00 48.44 194 ALA A O 1
ATOM 1467 N N . SER A 1 195 ? 24.244 -1.924 9.512 1.00 45.03 195 SER A N 1
ATOM 1468 C CA . SER A 1 195 ? 25.624 -1.440 9.447 1.00 45.03 195 SER A CA 1
ATOM 1469 C C . SER A 1 195 ? 25.816 -0.385 8.353 1.00 45.03 195 SER A C 1
ATOM 1471 O O . SER A 1 195 ? 26.806 0.345 8.368 1.00 45.03 195 SER A O 1
ATOM 1473 N N . LYS A 1 196 ? 24.848 -0.230 7.442 1.00 50.38 196 LYS A N 1
ATOM 1474 C CA . LYS A 1 196 ? 24.753 0.898 6.526 1.00 50.38 196 LYS A CA 1
ATOM 1475 C C . LYS A 1 196 ? 24.576 2.165 7.349 1.00 50.38 196 LYS A C 1
ATOM 1477 O O . LYS A 1 196 ? 23.665 2.276 8.165 1.00 50.38 196 LYS A O 1
ATOM 1482 N N . GLN A 1 197 ? 25.419 3.155 7.063 1.00 47.62 197 GLN A N 1
ATOM 1483 C CA . GLN A 1 197 ? 25.366 4.519 7.607 1.00 47.62 197 GLN A CA 1
ATOM 1484 C C . GLN A 1 197 ? 24.000 5.219 7.437 1.00 47.62 197 GLN A C 1
ATOM 1486 O O . GLN A 1 197 ? 23.808 6.301 7.983 1.00 47.62 197 GLN A O 1
ATOM 1491 N N . GLN A 1 198 ? 23.055 4.629 6.696 1.00 56.25 198 GLN A N 1
ATOM 1492 C CA . GLN A 1 198 ? 21.720 5.157 6.444 1.00 56.25 198 GLN A CA 1
ATOM 1493 C C . GLN A 1 198 ? 20.653 4.103 6.777 1.00 56.25 198 GLN A C 1
ATOM 1495 O O . GLN A 1 198 ? 20.316 3.252 5.960 1.00 56.25 198 GLN A O 1
ATOM 1500 N N . ALA A 1 199 ? 20.087 4.209 7.983 1.00 73.69 199 ALA A N 1
ATOM 1501 C CA . ALA A 1 199 ? 18.868 3.509 8.407 1.00 73.69 199 ALA A CA 1
ATOM 1502 C C . ALA A 1 199 ? 17.607 4.015 7.671 1.00 73.69 199 ALA A C 1
ATOM 1504 O O . ALA A 1 199 ? 16.502 3.542 7.900 1.00 73.69 199 ALA A O 1
ATOM 1505 N N . GLU A 1 200 ? 17.755 4.996 6.790 1.00 86.88 200 GLU A N 1
ATOM 1506 C CA . GLU A 1 200 ? 16.676 5.624 6.053 1.00 86.88 200 GLU A CA 1
ATOM 1507 C C . GLU A 1 200 ? 17.172 5.999 4.663 1.00 86.88 200 GLU A C 1
ATOM 1509 O O . GLU A 1 200 ? 18.251 6.574 4.520 1.00 86.88 200 GLU A O 1
ATOM 1514 N N . ALA A 1 201 ? 16.357 5.725 3.651 1.00 88.19 201 ALA A N 1
ATOM 1515 C CA . ALA A 1 201 ? 16.614 6.156 2.292 1.00 88.19 201 ALA A CA 1
ATOM 1516 C C . ALA A 1 201 ? 15.402 6.873 1.711 1.00 88.19 201 ALA A C 1
ATOM 1518 O O . ALA A 1 201 ? 14.256 6.439 1.858 1.00 88.19 201 ALA A O 1
ATOM 1519 N N . ALA A 1 202 ? 15.691 7.974 1.024 1.00 90.75 202 ALA A N 1
ATOM 1520 C CA . ALA A 1 202 ? 14.718 8.807 0.350 1.00 90.75 202 ALA A CA 1
ATOM 1521 C C . ALA A 1 202 ? 15.024 8.852 -1.147 1.00 90.75 202 ALA A C 1
ATOM 1523 O O . ALA A 1 202 ? 16.147 9.163 -1.543 1.00 90.75 202 ALA A O 1
ATOM 1524 N N . VAL A 1 203 ? 14.020 8.570 -1.974 1.00 91.00 203 VAL A N 1
ATOM 1525 C CA . VAL A 1 203 ? 14.163 8.519 -3.433 1.00 91.00 203 VAL A CA 1
ATOM 1526 C C . VAL A 1 203 ? 13.095 9.392 -4.079 1.00 91.00 203 VAL A C 1
ATOM 1528 O O . VAL A 1 203 ? 11.903 9.241 -3.804 1.00 91.00 203 VAL A O 1
ATOM 1531 N N . VAL A 1 204 ? 13.517 10.316 -4.944 1.00 93.88 204 VAL A N 1
ATOM 1532 C CA . VAL A 1 204 ? 12.598 11.105 -5.777 1.00 93.88 204 VAL A CA 1
ATOM 1533 C C . VAL A 1 204 ? 11.912 10.174 -6.773 1.00 93.88 204 VAL A C 1
ATOM 1535 O O . VAL A 1 204 ? 12.549 9.304 -7.362 1.00 93.88 204 VAL A O 1
ATOM 1538 N N . SER A 1 205 ? 10.608 10.348 -6.977 1.00 91.75 205 SER A N 1
ATOM 1539 C CA . SER A 1 205 ? 9.824 9.541 -7.911 1.00 91.75 205 SER A CA 1
ATOM 1540 C C . SER A 1 205 ? 10.477 9.471 -9.288 1.00 91.75 205 SER A C 1
ATOM 1542 O O . SER A 1 205 ? 10.702 10.505 -9.919 1.00 91.75 205 SER A O 1
ATOM 1544 N N . GLN A 1 206 ? 10.716 8.251 -9.771 1.00 92.44 206 GLN A N 1
ATOM 1545 C CA . GLN A 1 206 ? 11.472 8.020 -10.999 1.00 92.44 206 GLN A CA 1
ATOM 1546 C C . GLN A 1 206 ? 10.860 8.725 -12.225 1.00 92.44 206 GLN A C 1
ATOM 1548 O O . GLN A 1 206 ? 11.597 9.281 -13.032 1.00 92.44 206 GLN A O 1
ATOM 1553 N N . SER A 1 207 ? 9.529 8.798 -12.333 1.00 93.44 207 SER A N 1
ATOM 1554 C CA . SER A 1 207 ? 8.832 9.561 -13.380 1.00 93.44 207 SER A CA 1
ATOM 1555 C C . SER A 1 207 ? 9.226 11.039 -13.417 1.00 93.44 207 SER A C 1
ATOM 1557 O O . SER A 1 207 ? 9.395 11.595 -14.497 1.00 93.44 207 SER A O 1
ATOM 1559 N N . TYR A 1 208 ? 9.409 11.668 -12.252 1.00 95.50 208 TYR A N 1
ATOM 1560 C CA . TYR A 1 208 ? 9.815 13.070 -12.145 1.00 95.50 208 TYR A CA 1
ATOM 1561 C C . TYR A 1 208 ? 11.268 13.265 -12.595 1.00 95.50 208 TYR A C 1
ATOM 1563 O O . TYR A 1 208 ? 11.565 14.192 -13.346 1.00 95.50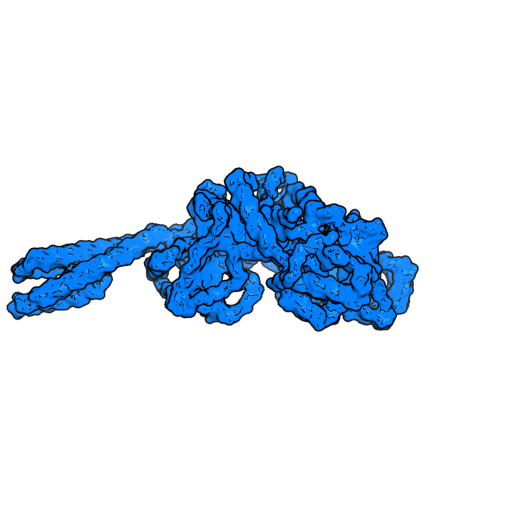 208 TYR A O 1
ATOM 1571 N N . VAL A 1 209 ? 12.168 12.358 -12.195 1.00 96.38 209 VAL A N 1
ATOM 1572 C CA . VAL A 1 209 ? 13.572 12.374 -12.642 1.00 96.38 209 VAL A CA 1
ATOM 1573 C C . VAL A 1 209 ? 13.659 12.161 -14.157 1.00 96.38 209 VAL A C 1
ATOM 1575 O O . VAL A 1 209 ? 14.367 12.884 -14.852 1.00 96.38 209 VAL A O 1
ATOM 1578 N N . HIS A 1 210 ? 12.880 11.218 -14.688 1.00 95.38 210 HIS A N 1
ATOM 1579 C CA . HIS A 1 210 ? 12.786 10.960 -16.122 1.00 95.38 210 HIS A CA 1
ATOM 1580 C C . HIS A 1 210 ? 12.211 12.163 -16.892 1.00 95.38 210 HIS A C 1
ATOM 1582 O O . HIS A 1 210 ? 12.696 12.485 -17.972 1.00 95.38 210 HIS A O 1
ATOM 1588 N N . ALA A 1 211 ? 11.230 12.883 -16.340 1.00 96.44 211 ALA A N 1
ATOM 1589 C CA . ALA A 1 211 ? 10.718 14.111 -16.949 1.00 96.44 211 ALA A CA 1
ATOM 1590 C C . ALA A 1 211 ? 11.792 15.211 -17.038 1.00 96.44 211 ALA A C 1
ATOM 1592 O O . ALA A 1 211 ? 11.881 15.889 -18.061 1.00 96.44 211 ALA A O 1
ATOM 1593 N N . TRP A 1 212 ? 12.642 15.354 -16.015 1.00 97.81 212 TRP A N 1
ATOM 1594 C CA . TRP A 1 212 ? 13.798 16.254 -16.073 1.00 97.81 212 TRP A CA 1
ATOM 1595 C C . TRP A 1 212 ? 14.842 15.815 -17.098 1.00 97.81 212 TRP A C 1
ATOM 1597 O O . TRP A 1 212 ? 15.309 16.659 -17.857 1.00 97.81 212 TRP A O 1
ATOM 1607 N N . LEU A 1 213 ? 15.155 14.517 -17.186 1.00 97.31 213 LEU A N 1
ATOM 1608 C CA . LEU A 1 213 ? 16.017 13.984 -18.249 1.00 97.31 213 LEU A CA 1
ATOM 1609 C C . LEU A 1 213 ? 15.493 14.388 -19.634 1.00 97.31 213 LEU A C 1
ATOM 1611 O O . LEU A 1 213 ? 16.250 14.912 -20.443 1.00 97.31 213 LEU A O 1
ATOM 1615 N N . TRP A 1 214 ? 14.192 14.217 -19.884 1.00 95.81 214 TRP A N 1
ATOM 1616 C CA . TRP A 1 214 ? 13.565 14.622 -21.145 1.00 95.81 214 TRP A CA 1
ATOM 1617 C C . TRP A 1 214 ? 13.627 16.125 -21.403 1.00 95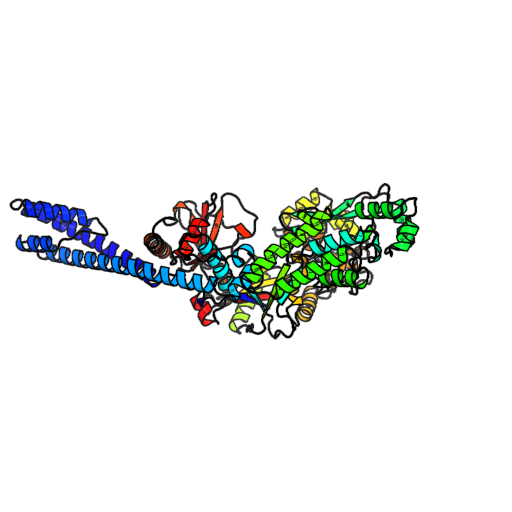.81 214 TRP A C 1
ATOM 1619 O O . TRP A 1 214 ? 13.844 16.535 -22.538 1.00 95.81 214 TRP A O 1
ATOM 1629 N N . VAL A 1 215 ? 13.427 16.947 -20.373 1.00 96.94 215 VAL A N 1
ATOM 1630 C CA . VAL A 1 215 ? 13.536 18.406 -20.479 1.00 96.94 215 VAL A CA 1
ATOM 1631 C C . VAL A 1 215 ? 14.952 18.827 -20.868 1.00 96.94 215 VAL A C 1
ATOM 1633 O O . VAL A 1 215 ? 15.108 19.620 -21.790 1.00 96.94 215 VAL A O 1
ATOM 1636 N N . LEU A 1 216 ? 15.966 18.297 -20.183 1.00 97.69 216 LEU A N 1
ATOM 1637 C CA . LEU A 1 216 ? 17.369 18.661 -20.396 1.00 97.69 216 LEU A CA 1
ATOM 1638 C C . LEU A 1 216 ? 17.881 18.141 -21.746 1.00 97.69 216 LEU A C 1
ATOM 1640 O O . LEU A 1 216 ? 18.551 18.844 -22.491 1.00 97.69 216 LEU A O 1
ATOM 1644 N N . ALA A 1 217 ? 17.486 16.927 -22.125 1.00 97.12 217 ALA A N 1
ATOM 1645 C CA . ALA A 1 217 ? 17.839 16.336 -23.413 1.00 97.12 217 ALA A CA 1
ATOM 1646 C C . ALA A 1 217 ? 17.299 17.114 -24.631 1.00 97.12 217 ALA A C 1
ATOM 1648 O O . ALA A 1 217 ? 17.791 16.933 -25.742 1.00 97.12 217 ALA A O 1
ATOM 1649 N N . ARG A 1 218 ? 16.278 17.953 -24.428 1.00 96.00 218 ARG A N 1
ATOM 1650 C CA . ARG A 1 218 ? 15.584 18.742 -25.460 1.00 96.00 218 ARG A CA 1
ATOM 1651 C C . ARG A 1 218 ? 16.039 20.199 -25.532 1.00 96.00 218 ARG A C 1
ATOM 1653 O O . ARG A 1 218 ? 15.538 20.957 -26.359 1.00 96.00 218 ARG A O 1
ATOM 1660 N N . ASP A 1 219 ? 16.928 20.600 -24.640 1.00 94.12 219 ASP A N 1
ATOM 1661 C CA . ASP A 1 219 ? 17.349 21.980 -24.458 1.00 94.12 219 ASP A CA 1
ATOM 1662 C C . ASP A 1 219 ? 18.738 22.188 -25.077 1.00 94.12 219 ASP A C 1
ATOM 1664 O O . ASP A 1 219 ? 19.646 21.391 -24.861 1.00 94.12 219 ASP A O 1
ATOM 1668 N N . GLU A 1 220 ? 18.922 23.227 -25.892 1.00 91.75 220 GLU A N 1
ATOM 1669 C CA . GLU A 1 220 ? 20.186 23.434 -26.623 1.00 91.75 220 GLU A CA 1
ATOM 1670 C C . GLU A 1 220 ? 21.391 23.618 -25.686 1.00 91.75 220 GLU A C 1
ATOM 1672 O O . GLU A 1 220 ? 22.489 23.178 -26.020 1.00 91.75 220 GLU A O 1
ATOM 1677 N N . GLU A 1 221 ? 21.196 24.205 -24.498 1.00 91.44 221 GLU A N 1
ATOM 1678 C CA . GLU A 1 221 ? 22.278 24.434 -23.529 1.00 91.44 221 GLU A CA 1
ATOM 1679 C C . GLU A 1 221 ? 22.731 23.141 -22.839 1.00 91.44 221 GLU A C 1
ATOM 1681 O O . GLU A 1 221 ? 23.890 23.026 -22.441 1.00 91.44 221 GLU A O 1
ATOM 1686 N N . THR A 1 222 ? 21.826 22.169 -22.676 1.00 96.44 222 THR A N 1
ATOM 1687 C CA . THR A 1 222 ? 22.053 20.982 -21.832 1.00 96.44 222 THR A CA 1
ATOM 1688 C C . THR A 1 222 ? 21.984 19.647 -22.576 1.00 96.44 222 THR A C 1
ATOM 1690 O O . THR A 1 222 ? 22.481 18.640 -22.076 1.00 96.44 222 THR A O 1
ATOM 1693 N N . SER A 1 223 ? 21.462 19.609 -23.799 1.00 96.44 223 SER A N 1
ATOM 1694 C CA . SER A 1 223 ? 21.346 18.389 -24.616 1.00 96.44 223 SER A CA 1
ATOM 1695 C C . SER A 1 223 ? 22.697 17.733 -24.912 1.00 96.44 223 SER A C 1
ATOM 1697 O O . SER A 1 223 ? 22.787 16.508 -24.952 1.00 96.44 223 SER A O 1
ATOM 1699 N N . ALA A 1 224 ? 23.768 18.523 -25.043 1.00 96.25 224 ALA A N 1
ATOM 1700 C CA . ALA A 1 224 ? 25.126 18.023 -25.260 1.00 96.25 224 ALA A CA 1
ATOM 1701 C C . ALA A 1 224 ? 25.711 17.254 -24.057 1.00 96.25 224 ALA A C 1
ATOM 1703 O O . ALA A 1 224 ? 26.736 16.592 -24.204 1.00 96.25 224 ALA A O 1
ATOM 1704 N N . LEU A 1 225 ? 25.069 17.318 -22.883 1.00 96.81 225 LEU A N 1
ATOM 1705 C CA . LEU A 1 225 ? 25.456 16.540 -21.701 1.00 96.81 225 LEU A CA 1
ATOM 1706 C C . LEU A 1 225 ? 25.096 15.054 -21.825 1.00 96.81 225 LEU A C 1
ATOM 1708 O O . LEU A 1 225 ? 25.595 14.228 -21.056 1.00 96.81 225 LEU A O 1
ATOM 1712 N N . PHE A 1 226 ? 24.210 14.711 -22.762 1.00 97.19 226 PHE A N 1
ATOM 1713 C CA . PHE A 1 226 ? 23.678 13.366 -22.922 1.00 97.19 226 PHE A CA 1
ATOM 1714 C C . PHE A 1 226 ? 24.177 12.719 -24.207 1.00 97.19 226 PHE A C 1
ATOM 1716 O O . PHE A 1 226 ? 24.432 13.368 -25.223 1.00 97.19 226 PHE A O 1
ATOM 1723 N N . GLN A 1 227 ? 24.263 11.395 -24.149 1.00 96.88 227 GLN A N 1
ATOM 1724 C CA . GLN A 1 227 ? 24.317 10.568 -25.344 1.00 96.88 227 GLN A CA 1
ATOM 1725 C C . GLN A 1 227 ? 22.892 10.218 -25.761 1.00 96.88 227 GLN A C 1
ATOM 1727 O O . GLN A 1 227 ? 21.975 10.224 -24.938 1.00 96.88 227 GLN A O 1
ATOM 1732 N N . PHE A 1 228 ? 22.720 9.861 -27.022 1.00 96.94 228 PHE A N 1
ATOM 1733 C CA . PHE A 1 228 ? 21.440 9.473 -27.589 1.00 96.94 228 PHE A CA 1
ATOM 1734 C C . PHE A 1 228 ? 21.565 8.106 -28.227 1.00 96.94 228 PHE A C 1
ATOM 1736 O O . PHE A 1 228 ? 22.518 7.841 -28.959 1.00 96.94 228 PHE A O 1
ATOM 1743 N N . GLU A 1 229 ? 20.615 7.236 -27.927 1.00 95.69 229 GLU A N 1
ATOM 1744 C CA . GLU A 1 229 ? 20.549 5.904 -28.506 1.00 95.69 229 GLU A CA 1
ATOM 1745 C C . GLU A 1 229 ? 19.398 5.839 -29.504 1.00 95.69 229 GLU A C 1
ATOM 1747 O O . GLU A 1 229 ? 18.318 6.381 -29.245 1.00 95.69 229 GLU A O 1
ATOM 1752 N N . LEU A 1 230 ? 19.645 5.221 -30.656 1.00 94.00 230 LEU A N 1
ATOM 1753 C CA . LEU A 1 230 ? 18.595 4.925 -31.619 1.00 94.00 230 LEU A CA 1
ATOM 1754 C C . LEU A 1 230 ? 17.669 3.850 -31.049 1.00 94.00 230 LEU A C 1
ATOM 1756 O O . LEU A 1 230 ? 18.072 2.998 -30.259 1.00 94.00 230 LEU A O 1
ATOM 1760 N N . LEU A 1 231 ? 16.411 3.899 -31.474 1.00 92.88 231 LEU A N 1
ATOM 1761 C CA . LEU A 1 231 ? 15.434 2.860 -31.196 1.00 92.88 231 LEU A CA 1
ATOM 1762 C C . LEU A 1 231 ? 15.977 1.498 -31.651 1.00 92.88 231 LEU A C 1
ATOM 1764 O O . LEU A 1 231 ? 16.224 1.305 -32.843 1.00 92.88 231 LEU A O 1
ATOM 1768 N N . ASP A 1 232 ? 16.088 0.550 -30.721 1.00 91.88 232 ASP A N 1
ATOM 1769 C CA . ASP A 1 232 ? 16.310 -0.855 -31.049 1.00 91.88 232 ASP A CA 1
ATOM 1770 C C . ASP A 1 232 ? 15.005 -1.435 -31.609 1.00 91.88 232 ASP A C 1
ATOM 1772 O O . ASP A 1 232 ? 14.001 -1.580 -30.906 1.00 91.88 232 ASP A O 1
ATOM 1776 N N . THR A 1 233 ? 14.999 -1.767 -32.902 1.00 91.12 233 THR A N 1
ATOM 1777 C CA . THR A 1 233 ? 13.804 -2.315 -33.552 1.00 91.12 233 THR A CA 1
ATOM 1778 C C . THR A 1 233 ? 13.511 -3.739 -33.109 1.00 91.12 233 THR A C 1
ATOM 1780 O O . THR A 1 233 ? 12.462 -4.264 -33.465 1.00 91.12 233 THR A O 1
ATOM 1783 N N . GLY A 1 234 ? 14.403 -4.393 -32.360 1.00 89.38 234 GLY A N 1
ATOM 1784 C CA . GLY A 1 234 ? 14.201 -5.744 -31.862 1.00 89.38 234 GLY A CA 1
ATOM 1785 C C . GLY A 1 234 ? 14.112 -6.801 -32.966 1.00 89.38 234 GLY A C 1
ATOM 1786 O O . GLY A 1 234 ? 13.433 -7.812 -32.785 1.00 89.38 234 GLY A O 1
ATOM 1787 N N . GLY A 1 235 ? 14.750 -6.549 -34.114 1.00 87.25 235 GLY A N 1
ATOM 1788 C CA . GLY A 1 235 ? 14.760 -7.439 -35.283 1.00 87.25 235 GLY A CA 1
ATOM 1789 C C . GLY A 1 235 ? 13.642 -7.191 -36.303 1.00 87.25 235 GLY A C 1
ATOM 1790 O O . GLY A 1 235 ? 13.641 -7.812 -37.364 1.00 87.25 235 GLY A O 1
ATOM 1791 N N . PHE A 1 236 ? 12.713 -6.270 -36.031 1.00 90.94 236 PHE A N 1
ATOM 1792 C CA . PHE A 1 236 ? 11.705 -5.859 -37.012 1.00 90.94 236 PHE A CA 1
ATOM 1793 C C . PHE A 1 236 ? 12.327 -4.970 -38.100 1.00 90.94 236 PHE A C 1
ATOM 1795 O O . PHE A 1 236 ? 13.156 -4.105 -37.795 1.00 90.94 236 PHE A O 1
ATOM 1802 N N . ASP A 1 237 ? 11.896 -5.146 -39.354 1.00 89.94 237 ASP A N 1
ATOM 1803 C CA . ASP A 1 237 ? 12.294 -4.260 -40.452 1.00 89.94 237 ASP A CA 1
ATOM 1804 C C . ASP A 1 237 ? 11.616 -2.882 -40.279 1.00 89.94 237 ASP A C 1
ATOM 1806 O O . ASP A 1 237 ? 10.391 -2.783 -40.396 1.00 89.94 237 ASP A O 1
ATOM 1810 N N . PRO A 1 238 ? 12.376 -1.799 -40.033 1.00 87.88 238 PRO A N 1
ATOM 1811 C CA . PRO A 1 238 ? 11.817 -0.466 -39.792 1.00 87.88 238 PRO A CA 1
ATOM 1812 C C . PRO A 1 238 ? 11.085 0.131 -41.007 1.00 87.88 238 PRO A C 1
ATOM 1814 O O . PRO A 1 238 ? 10.303 1.072 -40.853 1.00 87.88 238 PRO A O 1
ATOM 1817 N N . VAL A 1 239 ? 11.344 -0.369 -42.219 1.00 87.50 239 VAL A N 1
ATOM 1818 C CA . VAL A 1 239 ? 10.723 0.098 -43.467 1.00 87.50 239 VAL A CA 1
ATOM 1819 C C . VAL A 1 239 ? 9.401 -0.625 -43.709 1.00 87.50 239 VAL A C 1
ATOM 1821 O O . VAL A 1 239 ? 8.393 0.003 -44.053 1.00 87.50 239 VAL A O 1
ATOM 1824 N N . ALA A 1 240 ? 9.414 -1.950 -43.568 1.00 89.38 240 ALA A N 1
ATOM 1825 C CA . ALA A 1 240 ? 8.294 -2.804 -43.944 1.00 89.38 240 ALA A CA 1
ATOM 1826 C C . ALA A 1 240 ? 7.314 -3.066 -42.792 1.00 89.38 240 ALA A C 1
ATOM 1828 O O . ALA A 1 240 ? 6.129 -3.312 -43.038 1.00 89.38 240 ALA A O 1
ATOM 1829 N N . GLU A 1 241 ? 7.781 -3.001 -41.547 1.00 91.69 241 GLU A N 1
ATOM 1830 C CA . GLU A 1 241 ? 7.051 -3.483 -40.382 1.00 91.69 241 GLU A CA 1
ATOM 1831 C C . GLU A 1 241 ? 6.804 -2.386 -39.343 1.00 91.69 241 GLU A C 1
ATOM 1833 O O . GLU A 1 241 ? 7.492 -1.370 -39.262 1.00 91.69 241 GLU A O 1
ATOM 1838 N N . ALA A 1 242 ? 5.780 -2.601 -38.516 1.00 90.88 242 ALA A N 1
ATOM 1839 C CA . ALA A 1 242 ? 5.604 -1.811 -37.308 1.00 90.88 242 ALA A CA 1
ATOM 1840 C C . ALA A 1 242 ? 6.520 -2.362 -36.209 1.00 90.88 242 ALA A C 1
ATOM 1842 O O . ALA A 1 242 ? 6.402 -3.534 -35.832 1.00 90.88 242 ALA A O 1
ATOM 1843 N N . VAL A 1 243 ? 7.387 -1.505 -35.684 1.00 91.56 243 VAL A N 1
ATOM 1844 C CA . VAL A 1 243 ? 8.345 -1.813 -34.619 1.00 91.56 243 VAL A CA 1
ATOM 1845 C C . VAL A 1 243 ? 7.713 -1.564 -33.249 1.00 91.56 243 VAL A C 1
ATOM 1847 O O . VAL A 1 243 ? 6.728 -0.829 -33.137 1.00 91.56 243 VAL A O 1
ATOM 1850 N N . SER A 1 244 ? 8.256 -2.190 -32.207 1.00 91.62 244 SER A N 1
ATOM 1851 C CA . SER A 1 244 ? 7.838 -1.924 -30.828 1.00 91.62 244 SER A CA 1
ATOM 1852 C C . SER A 1 244 ? 8.529 -0.665 -30.312 1.00 91.62 244 SER A C 1
ATOM 1854 O O . SER A 1 244 ? 9.748 -0.577 -30.385 1.00 91.62 244 SER A O 1
ATOM 1856 N N . ILE A 1 245 ? 7.767 0.274 -29.761 1.00 91.81 245 ILE A N 1
ATOM 1857 C CA . ILE A 1 245 ? 8.267 1.477 -29.095 1.00 91.81 245 ILE A CA 1
ATOM 1858 C C . ILE A 1 245 ? 7.744 1.545 -27.655 1.00 91.81 245 ILE A C 1
ATOM 1860 O O . ILE A 1 245 ? 6.611 1.120 -27.397 1.00 91.81 245 ILE A O 1
ATOM 1864 N N . PRO A 1 246 ? 8.523 2.089 -26.707 1.00 92.56 246 PRO A N 1
ATOM 1865 C CA . PRO A 1 246 ? 8.019 2.399 -25.379 1.00 92.56 246 PRO A CA 1
ATOM 1866 C C . PRO A 1 246 ? 6.998 3.542 -25.433 1.00 92.56 246 PRO A C 1
ATOM 1868 O O . PRO A 1 246 ? 7.273 4.628 -25.943 1.00 92.56 246 PRO A O 1
ATOM 1871 N N . GLU A 1 247 ? 5.833 3.320 -24.836 1.00 91.00 247 GLU A N 1
ATOM 1872 C CA . GLU A 1 247 ? 4.803 4.330 -24.610 1.00 91.00 247 GLU A CA 1
ATOM 1873 C C . GLU A 1 247 ? 4.602 4.544 -23.108 1.00 91.00 247 GLU A C 1
ATOM 1875 O O . GLU A 1 247 ? 4.559 3.593 -22.329 1.00 91.00 247 GLU A O 1
ATOM 1880 N N . LEU A 1 248 ? 4.471 5.806 -22.692 1.00 92.31 248 LEU A N 1
ATOM 1881 C CA . LEU A 1 248 ? 4.157 6.153 -21.309 1.00 92.31 248 LEU A CA 1
ATOM 1882 C C . LEU A 1 248 ? 2.666 6.433 -21.149 1.00 92.31 248 LEU A C 1
ATOM 1884 O O . LEU A 1 248 ? 2.168 7.434 -21.675 1.00 92.31 248 LEU A O 1
ATOM 1888 N N . ILE A 1 249 ? 1.996 5.601 -20.355 1.00 91.12 249 ILE A N 1
ATOM 1889 C CA . ILE A 1 249 ? 0.587 5.762 -19.991 1.00 91.12 249 ILE A CA 1
ATOM 1890 C C . ILE A 1 249 ? 0.449 6.058 -18.499 1.00 91.12 249 ILE A C 1
ATOM 1892 O O . ILE A 1 249 ? 1.215 5.554 -17.674 1.00 91.12 249 ILE A O 1
ATOM 1896 N N . THR A 1 250 ? -0.571 6.828 -18.136 1.00 88.56 250 THR A N 1
ATOM 1897 C CA . THR A 1 250 ? -0.873 7.127 -16.733 1.00 88.56 250 THR A CA 1
ATOM 1898 C C . THR A 1 250 ? -2.173 6.448 -16.327 1.00 88.56 250 THR A C 1
ATOM 1900 O O . THR A 1 250 ? -3.202 6.601 -16.986 1.00 88.56 250 THR A O 1
ATOM 1903 N N . HIS A 1 251 ? -2.146 5.699 -15.223 1.00 82.06 251 HIS A N 1
ATOM 1904 C CA . HIS A 1 251 ? -3.350 5.131 -14.623 1.00 82.06 251 HIS A CA 1
ATOM 1905 C C . HIS A 1 251 ? -3.451 5.545 -13.157 1.00 82.06 251 HIS A C 1
ATOM 1907 O O . HIS A 1 251 ? -2.676 5.094 -12.308 1.00 82.06 251 HIS A O 1
ATOM 1913 N N . GLY A 1 252 ? -4.425 6.413 -12.873 1.00 78.31 252 GLY A N 1
ATOM 1914 C CA . GLY A 1 252 ? -4.530 7.100 -11.594 1.00 78.31 252 GLY A CA 1
ATOM 1915 C C . GLY A 1 252 ? -3.275 7.927 -11.341 1.00 78.31 252 GLY A C 1
ATOM 1916 O O . GLY A 1 252 ? -2.998 8.890 -12.041 1.00 78.31 252 GLY A O 1
ATOM 1917 N N . ASP A 1 253 ? -2.508 7.488 -10.358 1.00 75.69 253 ASP A N 1
ATOM 1918 C CA . ASP A 1 253 ? -1.405 8.222 -9.754 1.00 75.69 253 ASP A CA 1
ATOM 1919 C C . ASP A 1 253 ? -0.018 7.684 -10.155 1.00 75.69 253 ASP A C 1
ATOM 1921 O O . ASP A 1 253 ? 0.998 8.125 -9.612 1.00 75.69 253 ASP A O 1
ATOM 1925 N N . ILE A 1 254 ? 0.010 6.690 -11.049 1.00 84.12 254 ILE A N 1
ATOM 1926 C CA . ILE A 1 254 ? 1.188 5.898 -11.410 1.00 84.12 254 ILE A CA 1
ATOM 1927 C C . ILE A 1 254 ? 1.409 5.969 -12.923 1.00 84.12 254 ILE A C 1
ATOM 1929 O O . ILE A 1 254 ? 0.484 5.727 -13.705 1.00 84.12 254 ILE A O 1
ATOM 1933 N N . VAL A 1 255 ? 2.657 6.234 -13.310 1.00 90.88 255 VAL A N 1
ATOM 1934 C CA . VAL A 1 255 ? 3.124 6.187 -14.699 1.00 90.88 255 VAL A CA 1
ATOM 1935 C C . VAL A 1 255 ? 3.633 4.783 -15.015 1.00 90.88 255 VAL A C 1
ATOM 1937 O O . VAL A 1 255 ? 4.415 4.207 -14.256 1.00 90.88 255 VAL A O 1
ATOM 1940 N N . TRP A 1 256 ? 3.192 4.244 -16.144 1.00 92.06 256 TRP A N 1
ATOM 1941 C CA . TRP A 1 256 ? 3.586 2.942 -16.668 1.00 92.06 256 TRP A CA 1
ATOM 1942 C C . TRP A 1 256 ? 4.268 3.112 -18.015 1.00 92.06 256 TRP A C 1
ATOM 1944 O O . TRP A 1 256 ? 3.885 3.975 -18.801 1.00 92.06 256 TRP A O 1
ATOM 1954 N N . LYS A 1 257 ? 5.237 2.242 -18.284 1.00 93.44 257 LYS A N 1
ATOM 1955 C CA . LYS A 1 257 ? 5.768 2.011 -19.622 1.00 93.44 257 LYS A CA 1
ATOM 1956 C C . LYS A 1 257 ? 5.071 0.790 -20.209 1.00 93.44 257 LYS A C 1
ATOM 1958 O O . LYS A 1 257 ? 5.058 -0.263 -19.574 1.00 93.44 257 LYS A O 1
ATOM 1963 N N . THR A 1 258 ? 4.529 0.921 -21.409 1.00 91.12 258 THR A N 1
ATOM 1964 C CA . THR A 1 258 ? 3.980 -0.184 -22.198 1.00 91.12 258 THR A CA 1
ATOM 1965 C C . THR A 1 258 ? 4.694 -0.289 -23.536 1.00 91.12 258 THR A C 1
ATOM 1967 O O . THR A 1 258 ? 5.313 0.668 -23.994 1.00 91.12 258 THR A O 1
ATOM 1970 N N . SER A 1 259 ? 4.599 -1.455 -24.167 1.00 91.12 259 SER A N 1
ATOM 1971 C CA . SER A 1 259 ? 5.096 -1.686 -25.524 1.00 91.12 259 SER A CA 1
ATOM 1972 C C . SER A 1 259 ? 3.975 -1.406 -26.524 1.00 91.12 259 SER A C 1
ATOM 1974 O O . SER A 1 259 ? 2.950 -2.091 -26.491 1.00 91.12 259 SER A O 1
ATOM 1976 N N . SER A 1 260 ? 4.171 -0.438 -27.414 1.00 89.94 260 SER A N 1
ATOM 1977 C CA . SER A 1 260 ? 3.212 -0.072 -28.464 1.00 89.94 260 SER A CA 1
ATOM 1978 C C . SER A 1 260 ? 3.827 -0.271 -29.843 1.00 89.94 260 SER A C 1
ATOM 1980 O O . SER A 1 260 ? 5.042 -0.198 -29.996 1.00 89.94 260 SER A O 1
ATOM 1982 N N . ARG A 1 261 ? 3.015 -0.535 -30.874 1.00 90.19 261 ARG A N 1
ATOM 1983 C CA . ARG A 1 261 ? 3.520 -0.682 -32.250 1.00 90.19 261 ARG A CA 1
ATOM 1984 C C . ARG A 1 261 ? 3.404 0.612 -33.037 1.00 90.19 261 ARG A C 1
ATOM 1986 O O . ARG A 1 261 ? 2.313 1.163 -33.168 1.00 90.19 261 ARG A O 1
ATOM 1993 N N . ALA A 1 262 ? 4.514 1.036 -33.629 1.00 90.25 262 ALA A N 1
ATOM 1994 C CA . ALA A 1 262 ? 4.579 2.209 -34.488 1.00 90.25 262 ALA A CA 1
ATOM 1995 C C . ALA A 1 262 ? 5.284 1.887 -35.809 1.00 90.25 262 ALA A C 1
ATOM 1997 O O . ALA A 1 262 ? 6.223 1.100 -35.865 1.00 90.25 262 ALA A O 1
ATOM 1998 N N . SER A 1 263 ? 4.818 2.499 -36.895 1.00 89.12 263 SER A N 1
ATOM 1999 C CA . SER A 1 263 ? 5.482 2.423 -38.198 1.00 89.12 263 SER A CA 1
ATOM 2000 C C . SER A 1 263 ? 6.487 3.568 -38.307 1.00 89.12 263 SER A C 1
ATOM 2002 O O . SER A 1 263 ? 6.085 4.724 -38.177 1.00 89.12 263 SER A O 1
ATOM 2004 N N . LEU A 1 264 ? 7.740 3.272 -38.660 1.00 86.25 264 LEU A N 1
ATOM 2005 C CA . LEU A 1 264 ? 8.780 4.289 -38.876 1.00 86.25 264 LEU A CA 1
ATOM 2006 C C . LEU A 1 264 ? 8.753 4.901 -40.291 1.00 86.25 264 LEU A C 1
ATOM 2008 O O . LEU A 1 264 ? 9.740 5.481 -40.750 1.00 86.25 264 LEU A O 1
ATOM 2012 N N . ARG A 1 265 ? 7.630 4.786 -41.017 1.00 82.88 265 ARG A N 1
ATOM 2013 C CA . ARG A 1 265 ? 7.453 5.407 -42.341 1.00 82.88 265 ARG A CA 1
ATOM 2014 C C . ARG A 1 265 ? 7.803 6.896 -42.301 1.00 82.88 265 ARG A C 1
ATOM 2016 O O . ARG A 1 265 ? 7.285 7.639 -41.475 1.00 82.88 265 ARG A O 1
ATOM 2023 N N . GLY A 1 266 ? 8.658 7.319 -43.229 1.00 82.75 266 GLY A N 1
ATOM 2024 C CA . GLY A 1 266 ? 9.179 8.689 -43.307 1.00 82.75 266 GLY A CA 1
ATOM 2025 C C . GLY A 1 266 ? 10.462 8.929 -42.505 1.00 82.75 266 GLY A C 1
ATOM 2026 O O . GLY A 1 266 ? 11.117 9.941 -42.726 1.00 82.75 266 GLY A O 1
ATOM 2027 N N . PHE A 1 267 ? 10.856 7.991 -41.640 1.00 85.19 267 PHE A N 1
ATOM 2028 C CA . PHE A 1 267 ? 12.077 8.071 -40.835 1.00 85.19 267 PHE A CA 1
ATOM 2029 C C . PHE A 1 267 ? 13.024 6.878 -41.020 1.00 85.19 267 PHE A C 1
ATOM 2031 O O . PHE A 1 267 ? 14.208 6.996 -40.719 1.00 85.19 267 PHE A O 1
ATOM 2038 N N . ALA A 1 268 ? 12.530 5.750 -41.540 1.00 84.75 268 ALA A N 1
ATOM 2039 C CA . ALA A 1 268 ? 13.279 4.498 -41.654 1.00 84.75 268 ALA A CA 1
ATOM 2040 C C . ALA A 1 268 ? 14.590 4.614 -42.454 1.00 84.75 268 ALA A C 1
ATOM 2042 O O . ALA A 1 268 ? 15.586 4.006 -42.077 1.00 84.75 268 ALA A O 1
ATOM 2043 N N . GLU A 1 269 ? 14.626 5.416 -43.525 1.00 84.25 269 GLU A N 1
ATOM 2044 C CA . GLU A 1 269 ? 15.860 5.647 -44.295 1.00 84.25 269 GLU A CA 1
ATOM 2045 C C . GLU A 1 269 ? 16.933 6.346 -43.455 1.00 84.25 269 GLU A C 1
ATOM 2047 O O . GLU A 1 269 ? 18.093 5.937 -43.470 1.00 84.25 269 GLU A O 1
ATOM 2052 N N . VAL A 1 270 ? 16.541 7.363 -42.679 1.00 84.31 270 VAL A N 1
ATOM 2053 C CA . VAL A 1 270 ? 17.472 8.084 -41.804 1.00 84.31 270 VAL A CA 1
ATOM 2054 C C . VAL A 1 270 ? 17.882 7.211 -40.625 1.00 84.31 270 VAL A C 1
ATOM 2056 O O . VAL A 1 270 ? 19.058 7.181 -40.280 1.00 84.31 270 VAL A O 1
ATOM 2059 N N . TRP A 1 271 ? 16.951 6.446 -40.048 1.00 90.62 271 TRP A N 1
ATOM 2060 C CA . TRP A 1 271 ? 17.277 5.466 -39.014 1.00 90.62 271 TRP A CA 1
ATOM 2061 C C . TRP A 1 271 ? 18.305 4.445 -39.523 1.00 90.62 271 TRP A C 1
ATOM 2063 O O . TRP A 1 271 ? 19.325 4.262 -38.872 1.00 90.62 271 TRP A O 1
ATOM 2073 N N . ASN A 1 272 ? 18.117 3.867 -40.718 1.00 88.75 272 ASN A N 1
ATOM 2074 C CA . ASN A 1 272 ? 19.069 2.923 -41.321 1.00 88.75 272 ASN A CA 1
ATOM 2075 C C . ASN A 1 272 ? 20.448 3.559 -41.550 1.00 88.75 272 ASN A C 1
ATOM 2077 O O . ASN A 1 272 ? 21.473 2.928 -41.291 1.00 88.75 272 ASN A O 1
ATOM 2081 N N . ALA A 1 273 ? 20.477 4.805 -42.034 1.00 87.75 273 ALA A N 1
ATOM 2082 C CA . ALA A 1 273 ? 21.718 5.536 -42.261 1.00 87.75 273 ALA A CA 1
ATOM 2083 C C . ALA A 1 273 ? 22.477 5.788 -40.951 1.00 87.75 273 ALA A C 1
ATOM 2085 O O . ALA A 1 273 ? 23.681 5.554 -40.895 1.00 87.75 273 ALA A O 1
ATOM 2086 N N . LEU A 1 274 ? 21.782 6.210 -39.890 1.00 90.62 274 LEU A N 1
ATOM 2087 C CA . LEU A 1 274 ? 22.391 6.393 -38.573 1.00 90.62 274 LEU A CA 1
ATOM 2088 C C . LEU A 1 274 ? 22.837 5.041 -37.989 1.00 90.62 274 LEU A C 1
ATOM 2090 O O . LEU A 1 274 ? 23.989 4.896 -37.590 1.00 90.62 274 LEU A O 1
ATOM 2094 N N . GLN A 1 275 ? 21.987 4.014 -38.038 1.00 90.81 275 GLN A N 1
ATOM 2095 C CA . GLN A 1 275 ? 22.288 2.691 -37.488 1.00 90.81 275 GLN A CA 1
ATOM 2096 C C . GLN A 1 275 ? 23.544 2.057 -38.107 1.00 90.81 275 GLN A C 1
ATOM 2098 O O . GLN A 1 275 ? 24.300 1.379 -37.410 1.00 90.81 275 GLN A O 1
ATOM 2103 N N . ALA A 1 276 ? 23.820 2.313 -39.392 1.00 89.69 276 ALA A N 1
ATOM 2104 C CA . ALA A 1 276 ? 25.019 1.825 -40.080 1.00 89.69 276 ALA A CA 1
ATOM 2105 C C . ALA A 1 276 ? 26.341 2.343 -39.478 1.00 89.69 276 ALA A C 1
ATOM 2107 O O . ALA A 1 276 ? 27.391 1.728 -39.677 1.00 89.69 276 ALA A O 1
ATOM 2108 N N . HIS A 1 277 ? 26.301 3.457 -38.744 1.00 87.12 277 HIS A N 1
ATOM 2109 C CA . HIS A 1 277 ? 27.464 4.074 -38.105 1.00 87.12 277 HIS A CA 1
ATOM 2110 C C . HIS A 1 277 ? 27.519 3.851 -36.586 1.00 87.12 277 HIS A C 1
ATOM 2112 O O . HIS A 1 277 ? 28.521 4.196 -35.960 1.00 87.12 277 HIS A O 1
ATOM 2118 N N . GLY A 1 278 ? 26.487 3.237 -36.003 1.00 88.25 278 GLY A N 1
ATOM 2119 C CA . GLY A 1 278 ? 26.412 2.902 -34.585 1.00 88.25 278 GLY A CA 1
ATOM 2120 C C . GLY A 1 278 ? 25.051 3.224 -33.971 1.00 88.25 278 GLY A C 1
ATOM 2121 O O . GLY A 1 278 ? 24.270 4.005 -34.507 1.00 88.25 278 GLY A O 1
ATOM 2122 N N . ASN A 1 279 ? 24.782 2.622 -32.811 1.00 89.81 279 ASN A N 1
ATOM 2123 C CA . ASN A 1 279 ? 23.503 2.785 -32.116 1.00 89.81 279 ASN A CA 1
ATOM 2124 C C . ASN A 1 279 ? 23.485 3.985 -31.156 1.00 89.81 279 ASN A C 1
ATOM 2126 O O . ASN A 1 279 ? 22.428 4.537 -30.875 1.00 89.81 279 ASN A O 1
ATOM 2130 N N . ARG A 1 280 ? 24.650 4.391 -30.635 1.00 94.44 280 ARG A N 1
ATOM 2131 C CA . ARG A 1 280 ? 24.774 5.416 -29.593 1.00 94.44 280 ARG A CA 1
ATOM 2132 C C . ARG A 1 280 ? 25.652 6.568 -30.063 1.00 94.44 280 ARG A C 1
ATOM 2134 O O . ARG A 1 280 ? 26.731 6.343 -30.607 1.00 94.44 280 ARG A O 1
ATOM 2141 N N . TRP A 1 281 ? 25.189 7.787 -29.817 1.00 95.94 281 TRP A N 1
ATOM 2142 C CA . TRP A 1 281 ? 25.741 9.005 -30.386 1.00 95.94 281 TRP A CA 1
ATOM 2143 C C . TRP A 1 281 ? 25.924 10.098 -29.338 1.00 95.94 281 TRP A C 1
ATOM 2145 O O . TRP A 1 281 ? 25.018 10.361 -28.549 1.00 95.94 281 TRP A O 1
ATOM 2155 N N . ASP A 1 282 ? 27.057 10.793 -29.386 1.00 96.44 282 ASP A N 1
ATOM 2156 C CA . ASP A 1 282 ? 27.164 12.122 -28.782 1.00 96.44 282 ASP A CA 1
ATOM 2157 C C . ASP A 1 282 ? 26.425 13.144 -29.667 1.00 96.44 282 ASP A C 1
ATOM 2159 O O . ASP A 1 282 ? 26.305 12.957 -30.884 1.00 96.44 282 ASP A O 1
ATOM 2163 N N . LEU A 1 283 ? 25.942 14.247 -29.087 1.00 96.06 283 LEU A N 1
ATOM 2164 C CA . LEU A 1 283 ? 25.110 15.206 -29.825 1.00 96.06 283 LEU A CA 1
ATOM 2165 C C . LEU A 1 283 ? 25.811 15.837 -31.050 1.00 96.06 283 LEU A C 1
ATOM 2167 O O . LEU A 1 283 ? 25.212 15.825 -32.126 1.00 96.06 283 LEU A O 1
ATOM 2171 N N . PRO A 1 284 ? 27.056 16.361 -30.979 1.00 95.62 284 PRO A N 1
ATOM 2172 C CA . PRO A 1 284 ? 27.678 16.999 -32.143 1.00 95.62 284 PRO A CA 1
ATOM 2173 C C . PRO A 1 284 ? 27.810 16.097 -33.390 1.00 95.62 284 PRO A C 1
ATOM 2175 O O . PRO A 1 284 ? 27.389 16.532 -34.467 1.00 95.62 284 PRO A O 1
ATOM 2178 N N . PRO A 1 285 ? 28.336 14.853 -33.308 1.00 95.19 285 PRO A N 1
ATOM 2179 C CA . PRO A 1 285 ? 28.381 13.967 -34.471 1.00 95.19 285 PRO A CA 1
ATOM 2180 C C . PRO A 1 285 ? 26.986 13.527 -34.939 1.00 95.19 285 PRO A C 1
ATOM 2182 O O . PRO A 1 285 ? 26.792 13.359 -36.141 1.00 95.19 285 PRO A O 1
ATOM 2185 N N . LEU A 1 286 ? 26.004 13.404 -34.037 1.00 95.06 286 LEU A N 1
ATOM 2186 C CA . LEU A 1 286 ? 24.617 13.114 -34.409 1.00 95.06 286 LEU A CA 1
ATOM 2187 C C . LEU A 1 286 ? 24.005 14.231 -35.259 1.00 95.06 286 LEU A C 1
ATOM 2189 O O . LEU A 1 286 ? 23.429 13.963 -36.310 1.00 95.06 286 LEU A O 1
ATOM 2193 N N . LEU A 1 287 ? 24.156 15.489 -34.836 1.00 94.69 287 LEU A N 1
ATOM 2194 C CA . LEU A 1 287 ? 23.657 16.644 -35.586 1.00 94.69 287 LEU A CA 1
ATOM 2195 C C . LEU A 1 287 ? 24.325 16.746 -36.962 1.00 94.69 287 LEU A C 1
ATOM 2197 O O . LEU A 1 287 ? 23.654 17.043 -37.950 1.00 94.69 287 LEU A O 1
ATOM 2201 N N . ALA A 1 288 ? 25.624 16.447 -37.050 1.00 93.06 288 ALA A N 1
ATOM 2202 C CA . ALA A 1 288 ? 26.331 16.394 -38.326 1.00 93.06 288 ALA A CA 1
ATOM 2203 C C . ALA A 1 288 ? 25.792 15.285 -39.250 1.00 93.06 288 ALA A C 1
ATOM 2205 O O . ALA A 1 288 ? 25.667 15.510 -40.453 1.00 93.06 288 ALA A O 1
ATOM 2206 N N . ALA A 1 289 ? 25.449 14.117 -38.695 1.00 91.12 289 ALA A N 1
ATOM 2207 C CA . ALA A 1 289 ? 24.900 12.990 -39.447 1.00 91.12 289 ALA A CA 1
ATOM 2208 C C . ALA A 1 289 ? 23.448 13.223 -39.904 1.00 91.12 289 ALA A C 1
ATOM 2210 O O . ALA A 1 289 ? 23.092 12.861 -41.023 1.00 91.12 289 ALA A O 1
ATOM 2211 N N . ILE A 1 290 ? 22.621 13.859 -39.067 1.00 90.12 290 ILE A N 1
ATOM 2212 C CA . ILE A 1 290 ? 21.252 14.265 -39.419 1.00 90.12 290 ILE A CA 1
ATOM 2213 C C . ILE A 1 290 ? 21.274 15.343 -40.515 1.00 90.12 290 ILE A C 1
ATOM 2215 O O . ILE A 1 290 ? 20.503 15.273 -41.474 1.00 90.12 290 ILE A O 1
ATOM 2219 N N . GLY A 1 291 ? 22.165 16.332 -40.385 1.00 87.31 291 GLY A N 1
ATOM 2220 C CA . GLY A 1 291 ? 22.346 17.408 -41.357 1.00 87.31 291 GLY A CA 1
ATOM 2221 C C . GLY A 1 291 ? 21.115 18.308 -41.542 1.00 87.31 291 GLY A C 1
ATOM 2222 O O . GLY A 1 291 ? 20.272 18.456 -40.658 1.00 87.31 291 GLY A O 1
ATOM 2223 N N . GLY A 1 292 ? 21.019 18.945 -42.713 1.00 87.25 292 GLY A N 1
ATOM 2224 C CA . GLY A 1 292 ? 19.937 19.878 -43.057 1.00 87.25 292 GLY A CA 1
ATOM 2225 C C . GLY A 1 292 ? 20.201 21.334 -42.647 1.00 87.25 292 GLY A C 1
ATOM 2226 O O . GLY A 1 292 ? 21.267 21.674 -42.143 1.00 87.25 292 GLY A O 1
ATOM 2227 N N . SER A 1 293 ? 19.229 22.217 -42.909 1.00 90.75 293 SER A N 1
ATOM 2228 C CA . SER A 1 293 ? 19.329 23.655 -42.594 1.00 90.75 293 SER A CA 1
ATOM 2229 C C . SER A 1 293 ? 19.174 23.968 -41.104 1.00 90.75 293 SER A C 1
ATOM 2231 O O . SER A 1 293 ? 19.613 25.021 -40.660 1.00 90.75 293 SER A O 1
ATOM 2233 N N . ASP A 1 294 ? 18.528 23.065 -40.364 1.00 93.94 294 ASP A N 1
ATOM 2234 C CA . ASP A 1 294 ? 18.369 23.110 -38.911 1.00 93.94 294 ASP A CA 1
ATOM 2235 C C . ASP A 1 294 ? 18.456 21.671 -38.356 1.00 93.94 294 ASP A C 1
ATOM 2237 O O . ASP A 1 294 ? 17.441 20.964 -38.234 1.00 93.94 294 ASP A O 1
ATOM 2241 N N . PRO A 1 295 ? 19.686 21.182 -38.110 1.00 93.06 295 PRO A N 1
ATOM 2242 C CA . PRO A 1 295 ? 19.899 19.833 -37.602 1.00 93.06 295 PRO A CA 1
ATOM 2243 C C . PRO A 1 295 ? 19.281 19.619 -36.219 1.00 93.06 295 PRO A C 1
ATOM 2245 O O . PRO A 1 295 ? 18.767 18.534 -35.946 1.00 93.06 295 PRO A O 1
ATOM 2248 N N . PHE A 1 296 ? 19.272 20.649 -35.364 1.00 95.50 296 PHE A N 1
ATOM 2249 C CA . PHE A 1 296 ? 18.745 20.543 -34.005 1.00 95.50 296 PHE A CA 1
ATOM 2250 C C . PHE A 1 296 ? 17.220 20.389 -34.005 1.00 95.50 296 PHE A C 1
ATOM 2252 O O . PHE A 1 296 ? 16.695 19.482 -33.358 1.00 95.50 296 PHE A O 1
ATOM 2259 N N . ALA A 1 297 ? 16.492 21.160 -34.819 1.00 94.19 297 ALA A N 1
ATOM 2260 C CA . ALA A 1 297 ? 15.051 20.953 -34.984 1.00 94.19 297 ALA A CA 1
ATOM 2261 C C . ALA A 1 297 ? 14.716 19.559 -35.542 1.00 94.19 297 ALA A C 1
ATOM 2263 O O . ALA A 1 297 ? 13.679 18.977 -35.217 1.00 94.19 297 ALA A O 1
ATOM 2264 N N . THR A 1 298 ? 15.586 18.993 -36.382 1.00 91.75 298 THR A N 1
ATOM 2265 C CA . THR A 1 298 ? 15.403 17.628 -36.895 1.00 91.75 298 THR A CA 1
ATOM 2266 C C . THR A 1 298 ? 15.650 16.578 -35.815 1.00 91.75 298 THR A C 1
ATOM 2268 O O . THR A 1 298 ? 14.830 15.674 -35.660 1.00 91.75 298 THR A O 1
ATOM 2271 N N . PHE A 1 299 ? 16.707 16.738 -35.021 1.00 95.00 299 PHE A N 1
ATOM 2272 C CA . PHE A 1 299 ? 16.964 15.942 -33.822 1.00 95.00 299 PHE A CA 1
ATOM 2273 C C . PHE A 1 299 ? 15.770 15.963 -32.852 1.00 95.00 299 PHE A C 1
ATOM 2275 O O . PHE A 1 299 ? 15.315 14.912 -32.402 1.00 95.00 299 PHE A O 1
ATOM 2282 N N . MET A 1 300 ? 15.178 17.136 -32.620 1.00 95.62 300 MET A N 1
ATOM 2283 C CA . MET A 1 300 ? 13.988 17.282 -31.779 1.00 95.62 300 MET A CA 1
ATOM 2284 C C . MET A 1 300 ? 12.788 16.487 -32.303 1.00 95.62 300 MET A C 1
ATOM 2286 O O . MET A 1 300 ? 12.115 15.812 -31.524 1.00 95.62 300 MET A O 1
ATOM 2290 N N . ARG A 1 301 ? 12.554 16.478 -33.622 1.00 92.31 301 ARG A N 1
ATOM 2291 C CA . ARG A 1 301 ? 11.517 15.625 -34.230 1.00 92.31 301 ARG A CA 1
ATOM 2292 C C . ARG A 1 301 ? 11.791 14.136 -34.024 1.00 92.31 301 ARG A C 1
ATOM 2294 O O . ARG A 1 301 ? 10.848 13.368 -33.878 1.00 92.31 301 ARG A O 1
ATOM 2301 N N . PHE A 1 302 ? 13.056 13.718 -34.015 1.00 92.12 302 PHE A N 1
ATOM 2302 C CA . PHE A 1 302 ? 13.424 12.310 -33.833 1.00 92.12 302 PHE A CA 1
ATOM 2303 C C . PHE A 1 302 ? 13.213 11.859 -32.387 1.00 92.12 302 PHE A C 1
ATOM 2305 O O . PHE A 1 302 ? 12.712 10.757 -32.160 1.00 92.12 302 PHE A O 1
ATOM 2312 N N . LEU A 1 303 ? 13.522 12.733 -31.426 1.00 93.69 303 LEU A N 1
ATOM 2313 C CA . LEU A 1 303 ? 13.156 12.549 -30.024 1.00 93.69 303 LEU A CA 1
ATOM 2314 C C . LEU A 1 303 ? 11.632 12.430 -29.846 1.00 93.69 303 LEU A C 1
ATOM 2316 O O . LEU A 1 303 ? 11.158 11.534 -29.155 1.00 93.69 303 LEU A O 1
ATOM 2320 N N . GLU A 1 304 ? 10.849 13.309 -30.482 1.00 90.69 304 GLU A N 1
ATOM 2321 C CA . GLU A 1 304 ? 9.376 13.287 -30.406 1.00 90.69 304 GLU A CA 1
ATOM 2322 C C . GLU A 1 304 ? 8.757 12.051 -31.058 1.00 90.69 304 GLU A C 1
ATOM 2324 O O . GLU A 1 304 ? 7.757 11.530 -30.567 1.00 90.69 304 GLU A O 1
ATOM 2329 N N . ALA A 1 305 ? 9.356 11.576 -32.149 1.00 88.62 305 ALA A N 1
ATOM 2330 C CA . ALA A 1 305 ? 8.911 10.390 -32.866 1.00 88.62 305 ALA A CA 1
ATOM 2331 C C . ALA A 1 305 ? 9.320 9.069 -32.185 1.00 88.62 305 ALA A C 1
ATOM 2333 O O . ALA A 1 305 ? 8.917 8.009 -32.661 1.00 88.62 305 ALA A O 1
ATOM 2334 N N . GLY A 1 306 ? 10.111 9.106 -31.102 1.00 89.94 306 GLY A N 1
ATOM 2335 C CA . GLY A 1 306 ? 10.604 7.901 -30.424 1.00 89.94 306 GLY A CA 1
ATOM 2336 C C . GLY A 1 306 ? 11.649 7.126 -31.233 1.00 89.94 306 GLY A C 1
ATOM 2337 O O . GLY A 1 306 ? 11.755 5.911 -31.120 1.00 89.94 306 GLY A O 1
ATOM 2338 N N . ILE A 1 307 ? 12.394 7.820 -32.095 1.00 90.31 307 ILE A N 1
ATOM 2339 C CA . ILE A 1 307 ? 13.482 7.242 -32.902 1.00 90.31 307 ILE A CA 1
ATOM 2340 C C . ILE A 1 307 ? 14.804 7.335 -32.149 1.00 90.31 307 ILE A C 1
ATOM 2342 O O . ILE A 1 307 ? 15.675 6.488 -32.316 1.00 90.31 307 ILE A O 1
ATOM 2346 N N . LEU A 1 308 ? 14.949 8.386 -31.345 1.00 93.81 308 LEU A N 1
ATOM 2347 C CA . LEU A 1 308 ? 16.082 8.622 -30.470 1.00 93.81 308 LEU A CA 1
ATOM 2348 C C . LEU A 1 308 ? 15.591 8.730 -29.033 1.00 93.81 308 LEU A C 1
ATOM 2350 O O . LEU A 1 308 ? 14.545 9.325 -28.766 1.00 93.81 308 LEU A O 1
ATOM 2354 N N . TYR A 1 309 ? 16.404 8.230 -28.113 1.00 95.56 309 TYR A N 1
ATOM 2355 C CA . TYR A 1 309 ? 16.170 8.343 -26.684 1.00 95.56 309 TYR A CA 1
ATOM 2356 C C . TYR A 1 309 ? 17.420 8.877 -25.989 1.00 95.56 309 TYR A C 1
ATOM 2358 O O . TYR A 1 309 ? 18.526 8.421 -26.296 1.00 95.56 309 TYR A O 1
ATOM 2366 N N . PRO A 1 310 ? 17.285 9.826 -25.045 1.00 97.00 310 PRO A N 1
ATOM 2367 C CA . PRO A 1 310 ? 18.415 10.227 -24.226 1.00 97.00 310 PRO A CA 1
ATOM 2368 C C . PRO A 1 310 ? 18.856 9.056 -23.350 1.00 97.00 310 PRO A C 1
ATOM 2370 O O . PRO A 1 310 ? 18.046 8.438 -22.658 1.00 97.00 310 PRO A O 1
ATOM 2373 N N . VAL A 1 311 ? 20.154 8.772 -23.361 1.00 96.56 311 VAL A N 1
ATOM 2374 C CA . VAL A 1 311 ? 20.768 7.785 -22.478 1.00 96.56 311 VAL A CA 1
ATOM 2375 C C . VAL A 1 311 ? 20.774 8.359 -21.068 1.00 96.56 311 VAL A C 1
ATOM 2377 O O . VAL A 1 311 ? 21.454 9.352 -20.792 1.00 96.56 311 VAL A O 1
ATOM 2380 N N . ALA A 1 312 ? 20.037 7.723 -20.161 1.00 96.06 312 ALA A N 1
ATOM 2381 C CA . ALA A 1 312 ? 20.022 8.130 -18.766 1.00 96.06 312 ALA A CA 1
ATOM 2382 C C . ALA A 1 312 ? 21.444 8.078 -18.163 1.00 96.06 312 ALA A C 1
ATOM 2384 O O . ALA A 1 312 ? 22.160 7.087 -18.356 1.00 96.06 312 ALA A O 1
ATOM 2385 N N . PRO A 1 313 ? 21.876 9.118 -17.424 1.00 95.12 313 PRO A N 1
ATOM 2386 C CA . PRO A 1 313 ? 23.248 9.211 -16.928 1.00 95.12 313 PRO A CA 1
ATOM 2387 C C . PRO A 1 313 ? 23.538 8.323 -15.711 1.00 95.12 313 PRO A C 1
ATOM 2389 O O . PRO A 1 313 ? 24.698 8.201 -15.326 1.00 95.12 313 PRO A O 1
ATOM 2392 N N . TRP A 1 314 ? 22.514 7.716 -15.113 1.00 93.12 314 TRP A N 1
ATOM 2393 C CA . TRP A 1 314 ? 22.623 6.810 -13.970 1.00 93.12 314 TRP A CA 1
ATOM 2394 C C . TRP A 1 314 ? 22.620 5.336 -14.391 1.00 93.12 314 TRP A C 1
ATOM 2396 O O . TRP A 1 314 ? 22.089 4.986 -15.445 1.00 93.12 314 TRP A O 1
ATOM 2406 N N . ASP A 1 315 ? 23.179 4.478 -13.532 1.00 90.38 315 ASP A N 1
ATOM 2407 C CA . ASP A 1 315 ? 23.180 3.023 -13.722 1.00 90.38 315 ASP A CA 1
ATOM 2408 C C . ASP A 1 315 ? 21.828 2.383 -13.365 1.00 90.38 315 ASP A C 1
ATOM 2410 O O . ASP A 1 315 ? 21.031 2.917 -12.584 1.00 90.38 315 ASP A O 1
ATOM 2414 N N . TYR A 1 316 ? 21.568 1.192 -13.901 1.00 89.75 316 TYR A N 1
ATOM 2415 C CA . TYR A 1 316 ? 20.429 0.369 -13.518 1.00 89.75 316 TYR A CA 1
ATOM 2416 C C . TYR A 1 316 ? 20.377 0.067 -12.010 1.00 89.75 316 TYR A C 1
ATOM 2418 O O . TYR A 1 316 ? 19.282 -0.022 -11.465 1.00 89.75 316 TYR A O 1
ATOM 2426 N N . LYS A 1 317 ? 21.502 -0.015 -11.292 1.00 87.94 317 LYS A N 1
ATOM 2427 C CA . LYS A 1 317 ? 21.524 -0.174 -9.822 1.00 87.94 317 LYS A CA 1
ATOM 2428 C C . LYS A 1 317 ? 21.434 1.124 -9.031 1.00 87.94 317 LYS A C 1
ATOM 2430 O O . LYS A 1 317 ? 21.305 1.055 -7.813 1.00 87.94 317 LYS A O 1
ATOM 2435 N N . GLU A 1 318 ? 21.487 2.283 -9.683 1.00 88.94 318 GLU A N 1
ATOM 2436 C CA . GLU A 1 318 ? 21.514 3.567 -8.982 1.00 88.94 318 GLU A CA 1
ATOM 2437 C C . GLU A 1 318 ? 20.212 3.782 -8.186 1.00 88.94 318 GLU A C 1
ATOM 2439 O O . GLU A 1 318 ? 19.129 3.813 -8.796 1.00 88.94 318 GLU A O 1
ATOM 2444 N N . PRO A 1 319 ? 20.290 3.926 -6.846 1.00 82.56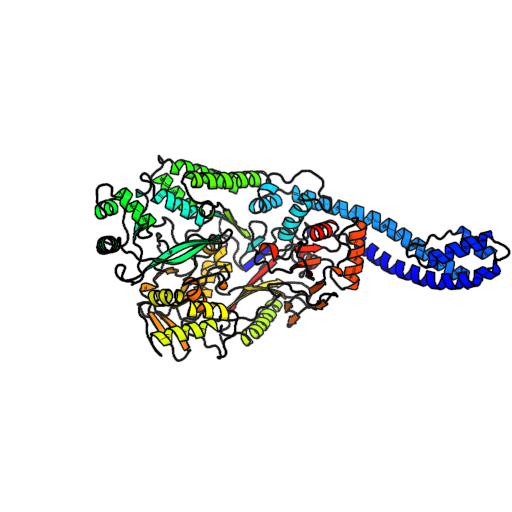 319 PRO A N 1
ATOM 2445 C CA . PRO A 1 319 ? 19.124 4.210 -6.019 1.00 82.56 319 PRO A CA 1
ATOM 2446 C C . PRO A 1 319 ? 18.694 5.684 -6.076 1.00 82.56 319 PRO A C 1
ATOM 2448 O O . PRO A 1 319 ? 17.515 5.967 -5.877 1.00 82.56 319 PRO A O 1
ATOM 2451 N N . ASN A 1 320 ? 19.604 6.630 -6.348 1.00 89.56 320 ASN A N 1
ATOM 2452 C CA . ASN A 1 320 ? 19.335 8.068 -6.331 1.00 89.56 320 ASN A CA 1
ATOM 2453 C C . ASN A 1 320 ? 19.623 8.731 -7.690 1.00 89.56 320 ASN A C 1
ATOM 2455 O O . ASN A 1 320 ? 20.520 9.561 -7.846 1.00 89.56 320 ASN A O 1
ATOM 2459 N N . ALA A 1 321 ? 18.790 8.398 -8.678 1.00 93.62 321 ALA A N 1
ATOM 2460 C CA . ALA A 1 321 ? 18.872 8.950 -10.031 1.00 93.62 321 ALA A CA 1
ATOM 2461 C C . ALA A 1 321 ? 18.791 10.491 -10.075 1.00 93.62 321 ALA A C 1
ATOM 2463 O O . ALA A 1 321 ? 19.423 11.112 -10.927 1.00 93.62 321 ALA A O 1
ATOM 2464 N N . TRP A 1 322 ? 18.046 11.114 -9.148 1.00 96.12 322 TRP A N 1
ATOM 2465 C CA . TRP A 1 322 ? 17.965 12.576 -9.044 1.00 96.12 322 TRP A CA 1
ATOM 2466 C C . TRP A 1 322 ? 19.328 13.197 -8.753 1.00 96.12 322 TRP A C 1
ATOM 2468 O O . TRP A 1 322 ? 19.720 14.139 -9.433 1.00 96.12 322 TRP A O 1
ATOM 2478 N N . ARG A 1 323 ? 20.062 12.646 -7.779 1.00 95.19 323 ARG A N 1
ATOM 2479 C CA . ARG A 1 323 ? 21.391 13.140 -7.419 1.00 95.19 323 ARG A CA 1
ATOM 2480 C C . ARG A 1 323 ? 22.364 13.038 -8.589 1.00 95.19 323 ARG A C 1
ATOM 2482 O O . ARG A 1 323 ? 23.017 14.019 -8.901 1.00 95.19 323 ARG A O 1
ATOM 2489 N N . VAL A 1 324 ? 22.398 11.898 -9.283 1.00 96.25 324 VAL A N 1
ATOM 2490 C CA . VAL A 1 324 ? 23.269 11.726 -10.460 1.00 96.25 324 VAL A CA 1
ATOM 2491 C C . VAL A 1 324 ? 22.954 12.748 -11.555 1.00 96.25 324 VAL A C 1
ATOM 2493 O O . VAL A 1 324 ? 23.866 13.288 -12.177 1.00 96.25 324 VAL A O 1
ATOM 2496 N N . LEU A 1 325 ? 21.670 13.028 -11.797 1.00 97.06 325 LEU A N 1
ATOM 2497 C CA . LEU A 1 325 ? 21.266 14.041 -12.770 1.00 97.06 325 LEU A CA 1
ATOM 2498 C C . LEU A 1 325 ? 21.653 15.458 -12.321 1.00 97.06 325 LEU A C 1
ATOM 2500 O O . LEU A 1 325 ? 22.097 16.248 -13.150 1.00 97.06 325 LEU A O 1
ATOM 2504 N N . ALA A 1 326 ? 21.487 15.768 -11.034 1.00 97.44 326 ALA A N 1
ATOM 2505 C CA . ALA A 1 326 ? 21.842 17.063 -10.469 1.00 97.44 326 ALA A CA 1
ATOM 2506 C C . ALA A 1 326 ? 23.348 17.327 -10.549 1.00 97.44 326 ALA A C 1
ATOM 2508 O O . ALA A 1 326 ? 23.740 18.340 -11.123 1.00 97.44 326 ALA A O 1
ATOM 2509 N N . ASP A 1 327 ? 24.160 16.375 -10.082 1.00 97.31 327 ASP A N 1
ATOM 2510 C CA . ASP A 1 327 ? 25.622 16.456 -10.105 1.00 97.31 327 ASP A CA 1
ATOM 2511 C C . ASP A 1 327 ? 26.125 16.625 -11.559 1.00 97.31 327 ASP A C 1
ATOM 2513 O O . ASP A 1 327 ? 26.947 17.492 -11.842 1.00 97.31 327 ASP A O 1
ATOM 2517 N N . LEU A 1 328 ? 25.557 15.885 -12.527 1.00 97.31 328 LEU A N 1
ATOM 2518 C CA . LEU A 1 328 ? 25.914 16.020 -13.949 1.00 97.31 328 LEU A CA 1
ATOM 2519 C C . LEU A 1 328 ? 25.700 17.445 -14.482 1.00 97.31 328 LEU A C 1
ATOM 2521 O O . LEU A 1 328 ? 26.563 17.974 -15.187 1.00 97.31 328 LEU A O 1
ATOM 2525 N N . VAL A 1 329 ? 24.536 18.038 -14.201 1.00 97.31 329 VAL A N 1
ATOM 2526 C CA . VAL A 1 329 ? 24.179 19.375 -14.695 1.00 97.31 329 VAL A CA 1
ATOM 2527 C C . VAL A 1 329 ? 25.000 20.451 -13.987 1.00 97.31 329 VAL A C 1
ATOM 2529 O O . VAL A 1 329 ? 25.464 21.381 -14.646 1.00 97.31 329 VAL A O 1
ATOM 2532 N N . GLU A 1 330 ? 25.212 20.318 -12.678 1.00 96.19 330 GLU A N 1
ATOM 2533 C CA . GLU A 1 330 ? 26.037 21.237 -11.890 1.00 96.19 330 GLU A CA 1
ATOM 2534 C C . GLU A 1 330 ? 27.492 21.248 -12.380 1.00 96.19 330 GLU A C 1
ATOM 2536 O O . GLU A 1 330 ? 28.044 22.318 -12.637 1.00 96.19 330 GLU A O 1
ATOM 2541 N N . ASP A 1 331 ? 28.080 20.073 -12.610 1.00 97.06 331 ASP A N 1
ATOM 2542 C CA . ASP A 1 331 ? 29.487 19.948 -13.000 1.00 97.06 331 ASP A CA 1
ATOM 2543 C C . ASP A 1 331 ? 29.766 20.443 -14.428 1.00 97.06 331 ASP A C 1
ATOM 2545 O O . ASP A 1 331 ? 30.856 20.941 -14.717 1.00 97.06 331 ASP A O 1
ATOM 2549 N N . ASN A 1 332 ? 28.800 20.300 -15.345 1.00 97.00 332 ASN A N 1
ATOM 2550 C CA . ASN A 1 332 ? 29.048 20.470 -16.783 1.00 97.00 332 ASN A CA 1
ATOM 2551 C C . ASN A 1 332 ? 28.272 21.626 -17.429 1.00 97.00 332 ASN A C 1
ATOM 2553 O O . ASN A 1 332 ? 28.674 22.107 -18.489 1.00 97.00 332 ASN A O 1
ATOM 2557 N N . ALA A 1 333 ? 27.190 22.103 -16.811 1.00 95.69 333 ALA A N 1
ATOM 2558 C CA . ALA A 1 333 ? 26.407 23.241 -17.295 1.00 95.69 333 ALA A CA 1
ATOM 2559 C C . ALA A 1 333 ? 25.941 24.180 -16.157 1.00 95.69 333 ALA A C 1
ATOM 2561 O O . ALA A 1 333 ? 24.765 24.565 -16.131 1.00 95.69 333 ALA A O 1
ATOM 2562 N N . PRO A 1 334 ? 26.837 24.628 -15.250 1.00 95.00 334 PRO A N 1
ATOM 2563 C CA . PRO A 1 334 ? 26.464 25.396 -14.053 1.00 95.00 334 PRO A CA 1
ATOM 2564 C C . PRO A 1 334 ? 25.810 26.752 -14.353 1.00 95.00 334 PRO A C 1
ATOM 2566 O O . PRO A 1 334 ? 25.129 27.314 -13.503 1.00 95.00 334 PRO A O 1
ATOM 2569 N N . GLN A 1 335 ? 26.033 27.300 -15.552 1.00 94.62 335 GLN A N 1
ATOM 2570 C CA . GLN A 1 335 ? 25.458 28.580 -15.981 1.00 94.62 335 GLN A CA 1
ATOM 2571 C C . GLN A 1 335 ? 24.074 28.432 -16.627 1.00 94.62 335 GLN A C 1
ATOM 2573 O O . GLN A 1 335 ? 23.417 29.441 -16.885 1.00 94.62 335 GLN A O 1
ATOM 2578 N N . SER A 1 336 ? 23.630 27.201 -16.904 1.00 94.44 336 SER A N 1
ATOM 2579 C CA . SER A 1 336 ? 22.308 26.964 -17.481 1.00 94.44 336 SER A CA 1
ATOM 2580 C C . SER A 1 336 ? 21.219 27.332 -16.479 1.00 94.44 336 SER A C 1
ATOM 2582 O O . SER A 1 336 ? 21.356 27.156 -15.263 1.00 94.44 336 SER A O 1
ATOM 2584 N N . ARG A 1 337 ? 20.071 27.785 -16.983 1.00 92.38 337 ARG A N 1
ATOM 2585 C CA . ARG A 1 337 ? 18.912 28.050 -16.119 1.00 92.38 337 ARG A CA 1
ATOM 2586 C C . ARG A 1 337 ? 18.472 26.799 -15.349 1.00 92.38 337 ARG A C 1
ATOM 2588 O O . ARG A 1 337 ? 18.019 26.903 -14.211 1.00 92.38 337 ARG A O 1
ATOM 2595 N N . ALA A 1 338 ? 18.578 25.630 -15.979 1.00 93.75 338 ALA A N 1
ATOM 2596 C CA . ALA A 1 338 ? 18.183 24.371 -15.367 1.00 93.75 338 ALA A CA 1
ATOM 2597 C C . ALA A 1 338 ? 19.074 23.996 -14.172 1.00 93.75 338 ALA A C 1
ATOM 2599 O O . ALA A 1 338 ? 18.546 23.485 -13.189 1.00 93.75 338 ALA A O 1
ATOM 2600 N N . ALA A 1 339 ? 20.375 24.310 -14.211 1.00 95.44 339 ALA A N 1
ATOM 2601 C CA . ALA A 1 339 ? 21.282 24.073 -13.087 1.00 95.44 339 ALA A CA 1
ATOM 2602 C C . ALA A 1 339 ? 20.816 24.789 -11.812 1.00 95.44 339 ALA A C 1
ATOM 2604 O O . ALA A 1 339 ? 20.707 24.159 -10.764 1.00 95.44 339 ALA A O 1
ATOM 2605 N N . GLY A 1 340 ? 20.452 26.074 -11.909 1.00 95.62 340 GLY A N 1
ATOM 2606 C CA . GLY A 1 340 ? 19.942 26.835 -10.763 1.00 95.62 340 GLY A CA 1
ATOM 2607 C C . GLY A 1 340 ? 18.635 26.271 -10.191 1.00 95.62 340 GLY A C 1
ATOM 2608 O O . GLY A 1 340 ? 18.494 26.154 -8.976 1.00 95.62 340 GLY A O 1
ATOM 2609 N N . GLU A 1 341 ? 17.697 25.870 -11.058 1.00 96.38 341 GLU A N 1
ATOM 2610 C CA . GLU A 1 341 ? 16.413 25.269 -10.654 1.00 96.38 341 GLU A CA 1
ATOM 2611 C C . GLU A 1 341 ? 16.609 23.891 -9.983 1.00 96.38 341 GLU A C 1
ATOM 2613 O O . GLU A 1 341 ? 15.958 23.581 -8.984 1.00 96.38 341 GLU A O 1
ATOM 2618 N N . ILE A 1 342 ? 17.524 23.067 -10.505 1.00 97.00 342 ILE A N 1
ATOM 2619 C CA . ILE A 1 342 ? 17.862 21.751 -9.947 1.00 97.00 342 ILE A CA 1
ATOM 2620 C C . ILE A 1 342 ? 18.606 21.890 -8.613 1.00 97.00 342 ILE A C 1
ATOM 2622 O O . ILE A 1 342 ? 18.290 21.161 -7.671 1.00 97.00 342 ILE A O 1
ATOM 2626 N N . ALA A 1 343 ? 19.543 22.835 -8.501 1.00 97.12 343 ALA A N 1
ATOM 2627 C CA . ALA A 1 343 ? 20.268 23.115 -7.263 1.00 97.12 343 ALA A CA 1
ATOM 2628 C C . ALA A 1 343 ? 19.321 23.596 -6.151 1.00 97.12 343 ALA A C 1
ATOM 2630 O O . ALA A 1 343 ? 19.343 23.043 -5.050 1.00 97.12 343 ALA A O 1
ATOM 2631 N N . GLU A 1 344 ? 18.422 24.545 -6.454 1.00 97.19 344 GLU A N 1
ATOM 2632 C CA . GLU A 1 344 ? 17.387 25.001 -5.513 1.00 97.19 344 GLU A CA 1
ATOM 2633 C C . GLU A 1 344 ? 16.517 23.826 -5.040 1.00 97.19 344 GLU A C 1
ATOM 2635 O O . GLU A 1 344 ? 16.244 23.669 -3.846 1.00 97.19 344 GLU A O 1
ATOM 2640 N N . LEU A 1 345 ? 16.087 22.966 -5.967 1.00 97.38 345 LEU A N 1
ATOM 2641 C CA . LEU A 1 345 ? 15.265 21.813 -5.625 1.00 97.38 345 LEU A CA 1
ATOM 2642 C C . LEU A 1 345 ? 16.029 20.802 -4.750 1.00 97.38 345 LEU A C 1
ATOM 2644 O O . LEU A 1 345 ? 15.471 20.306 -3.770 1.00 97.38 345 LEU A O 1
ATOM 2648 N N . SER A 1 346 ? 17.301 20.532 -5.046 1.00 97.38 346 SER A N 1
ATOM 2649 C CA . SER A 1 346 ? 18.169 19.661 -4.240 1.00 97.38 346 SER A CA 1
ATOM 2650 C C . SER A 1 346 ? 18.409 20.206 -2.827 1.00 97.38 346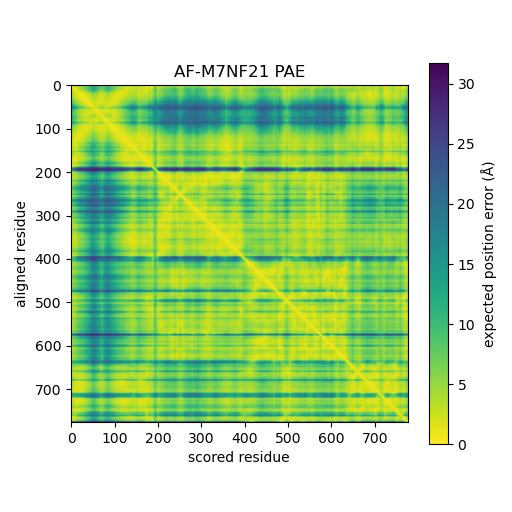 SER A C 1
ATOM 2652 O O . SER A 1 346 ? 18.382 19.439 -1.857 1.00 97.38 346 SER A O 1
ATOM 2654 N N . GLU A 1 347 ? 18.563 21.523 -2.674 1.00 97.31 347 GLU A N 1
ATOM 2655 C CA . GLU A 1 347 ? 18.649 22.180 -1.366 1.00 97.31 347 GLU A CA 1
ATOM 2656 C C . GLU A 1 347 ? 17.341 22.008 -0.580 1.00 97.31 347 GLU A C 1
ATOM 2658 O O . GLU A 1 347 ? 17.356 21.560 0.568 1.00 97.31 347 GLU A O 1
ATOM 2663 N N . ARG A 1 348 ? 16.187 22.265 -1.210 1.00 97.44 348 ARG A N 1
ATOM 2664 C CA . ARG A 1 348 ? 14.867 22.084 -0.578 1.00 97.44 348 ARG A CA 1
ATOM 2665 C C . ARG A 1 348 ? 14.606 20.633 -0.172 1.00 97.44 348 ARG A C 1
ATOM 2667 O O . ARG A 1 348 ? 14.054 20.402 0.904 1.00 97.44 348 ARG A O 1
ATOM 2674 N N . ILE A 1 349 ? 15.010 19.659 -0.993 1.00 96.44 349 ILE A N 1
ATOM 2675 C CA . ILE A 1 349 ? 14.946 18.229 -0.648 1.00 96.44 349 ILE A CA 1
ATOM 2676 C C . ILE A 1 349 ? 15.803 17.956 0.591 1.00 96.44 349 ILE A C 1
ATOM 2678 O O . ILE A 1 349 ? 15.326 17.319 1.528 1.00 96.44 349 ILE A O 1
ATOM 2682 N N . SER A 1 350 ? 17.032 18.472 0.629 1.00 95.69 350 SER A N 1
ATOM 2683 C CA . SER A 1 350 ? 17.950 18.288 1.760 1.00 95.69 350 SER A CA 1
ATOM 2684 C C . SER A 1 350 ? 17.396 18.898 3.052 1.00 95.69 350 SER A C 1
ATOM 2686 O O . SER A 1 350 ? 17.390 18.238 4.091 1.00 95.69 350 SER A O 1
ATOM 2688 N N . LEU A 1 351 ? 16.846 20.115 2.981 1.00 96.75 351 LEU A N 1
ATOM 2689 C CA . LEU A 1 351 ? 16.178 20.784 4.103 1.00 96.75 351 LEU A CA 1
ATOM 2690 C C . LEU A 1 351 ? 14.955 20.002 4.591 1.00 96.75 351 LEU A C 1
ATOM 2692 O O . LEU A 1 351 ? 14.790 19.806 5.795 1.00 96.75 351 LEU A O 1
ATOM 2696 N N . TYR A 1 352 ? 14.114 19.513 3.673 1.00 95.62 352 TYR A N 1
ATOM 2697 C CA . TYR A 1 352 ? 12.991 18.640 4.017 1.00 95.62 352 TYR A CA 1
ATOM 2698 C C . TYR A 1 352 ? 13.479 17.389 4.750 1.00 95.62 352 TYR A C 1
ATOM 2700 O O . TYR A 1 352 ? 12.978 17.098 5.835 1.00 95.62 352 TYR A O 1
ATOM 2708 N N . LEU A 1 353 ? 14.466 16.672 4.206 1.00 93.75 353 LEU A N 1
ATOM 2709 C CA . LEU A 1 353 ? 14.955 15.423 4.791 1.00 93.75 353 LEU A CA 1
ATOM 2710 C C . LEU A 1 353 ? 15.583 15.623 6.175 1.00 93.75 353 LEU A C 1
ATOM 2712 O O . LEU A 1 353 ? 15.360 14.776 7.036 1.00 93.75 353 LEU A O 1
ATOM 2716 N N . ALA A 1 354 ? 16.265 16.748 6.407 1.00 94.94 354 ALA A N 1
ATOM 2717 C CA . ALA A 1 354 ? 16.856 17.109 7.697 1.00 94.94 354 ALA A CA 1
ATOM 2718 C C . ALA A 1 354 ? 15.845 17.640 8.736 1.00 94.94 354 ALA A C 1
ATOM 2720 O O . ALA A 1 354 ? 16.188 17.785 9.908 1.00 94.94 354 ALA A O 1
ATOM 2721 N N . SER A 1 355 ? 14.615 17.954 8.325 1.00 95.88 355 SER A N 1
ATOM 2722 C CA . SER A 1 355 ? 13.585 18.521 9.202 1.00 95.88 355 SER A CA 1
ATOM 2723 C C . SER A 1 355 ? 12.697 17.466 9.872 1.00 95.88 355 SER A C 1
ATOM 2725 O O . SER A 1 355 ? 12.514 16.354 9.363 1.00 95.88 355 SER A O 1
ATOM 2727 N N . SER A 1 356 ? 12.077 17.857 10.986 1.00 95.81 356 SER A N 1
ATOM 2728 C CA . SER A 1 356 ? 11.165 17.058 11.812 1.00 95.81 356 SER A CA 1
ATOM 2729 C C . SER A 1 356 ? 9.846 17.794 12.096 1.00 95.81 356 SER A C 1
ATOM 2731 O O . SER A 1 356 ? 9.673 18.978 11.780 1.00 95.81 356 SER A O 1
ATOM 2733 N N . GLY A 1 357 ? 8.879 17.065 12.658 1.00 95.31 357 GLY A N 1
ATOM 2734 C CA . GLY A 1 357 ? 7.621 17.596 13.178 1.00 95.31 357 GLY A CA 1
ATOM 2735 C C . GLY A 1 357 ? 6.815 18.396 12.152 1.00 95.31 357 GLY A C 1
ATOM 2736 O O . GLY A 1 357 ? 6.701 18.024 10.981 1.00 95.31 357 GLY A O 1
ATOM 2737 N N . SER A 1 358 ? 6.247 19.518 12.596 1.00 95.50 358 SER A N 1
ATOM 2738 C CA . SER A 1 358 ? 5.433 20.385 11.739 1.00 95.50 358 SER A CA 1
ATOM 2739 C C . SER A 1 358 ? 6.226 21.098 10.651 1.00 95.50 358 SER A C 1
ATOM 2741 O O . SER A 1 358 ? 5.735 21.210 9.528 1.00 95.50 358 SER A O 1
ATOM 2743 N N . SER A 1 359 ? 7.473 21.490 10.926 1.00 96.62 359 SER A N 1
ATOM 2744 C CA . SER A 1 359 ? 8.363 22.086 9.922 1.00 96.62 359 SER A CA 1
ATOM 2745 C C . SER A 1 359 ? 8.555 21.157 8.723 1.00 96.62 359 SER A C 1
ATOM 2747 O O . SER A 1 359 ? 8.483 21.608 7.581 1.00 96.62 359 SER A O 1
ATOM 2749 N N . ARG A 1 360 ? 8.689 19.846 8.966 1.00 96.38 360 ARG A N 1
ATOM 2750 C CA . ARG A 1 360 ? 8.751 18.834 7.903 1.00 96.38 360 ARG A CA 1
ATOM 2751 C C . ARG A 1 360 ? 7.487 18.791 7.050 1.00 96.38 360 ARG A C 1
ATOM 2753 O O . ARG A 1 360 ? 7.581 18.681 5.828 1.00 96.38 360 ARG A O 1
ATOM 2760 N N . GLY A 1 361 ? 6.311 18.890 7.672 1.00 95.50 361 GLY A N 1
ATOM 2761 C CA . GLY A 1 361 ? 5.028 18.945 6.965 1.00 95.50 361 GLY A CA 1
ATOM 2762 C C . GLY A 1 361 ? 4.910 20.167 6.051 1.00 95.50 361 GLY A C 1
ATOM 2763 O O . GLY A 1 361 ? 4.507 20.035 4.891 1.00 95.50 361 GLY A O 1
ATOM 2764 N N . THR A 1 362 ? 5.316 21.339 6.546 1.00 96.19 362 THR A N 1
ATOM 2765 C CA . THR A 1 362 ? 5.337 22.590 5.770 1.00 96.19 362 THR A CA 1
ATOM 2766 C C . THR A 1 362 ? 6.292 22.470 4.588 1.00 96.19 362 THR A C 1
ATOM 2768 O O . THR A 1 362 ? 5.870 22.601 3.440 1.00 96.19 362 THR A O 1
ATOM 2771 N N . LEU A 1 363 ? 7.548 22.096 4.855 1.00 97.12 363 LEU A N 1
ATOM 2772 C CA . LEU A 1 363 ? 8.578 21.956 3.826 1.00 97.12 363 LEU A CA 1
ATOM 2773 C C . LEU A 1 363 ? 8.181 20.946 2.749 1.00 97.12 363 LEU A C 1
ATOM 2775 O O . LEU A 1 363 ? 8.381 21.220 1.572 1.00 97.12 363 LEU A O 1
ATOM 2779 N N . LYS A 1 364 ? 7.574 19.806 3.112 1.00 95.31 364 LYS A N 1
ATOM 2780 C CA . LYS A 1 364 ? 7.123 18.811 2.126 1.00 95.31 364 LYS A CA 1
ATOM 2781 C C . LYS A 1 364 ? 5.993 19.333 1.236 1.00 95.31 364 LYS A C 1
ATOM 2783 O O . LYS A 1 364 ? 5.985 19.039 0.041 1.00 95.31 364 LYS A O 1
ATOM 2788 N N . THR A 1 365 ? 5.042 20.073 1.811 1.00 92.12 365 THR A N 1
ATOM 2789 C CA . THR A 1 365 ? 3.920 20.657 1.057 1.00 92.12 365 THR A CA 1
ATOM 2790 C C . THR A 1 365 ? 4.435 21.674 0.040 1.00 92.12 365 THR A C 1
ATOM 2792 O O . THR A 1 365 ? 4.096 21.589 -1.141 1.00 92.12 365 THR A O 1
ATOM 2795 N N . ASP A 1 366 ? 5.314 22.572 0.483 1.00 95.06 366 ASP A N 1
ATOM 2796 C CA . ASP A 1 366 ? 5.897 23.613 -0.364 1.00 95.06 366 ASP A CA 1
ATOM 2797 C C . ASP A 1 366 ? 6.822 23.021 -1.436 1.00 95.06 366 ASP A C 1
ATOM 2799 O O . ASP A 1 366 ? 6.780 23.435 -2.595 1.00 95.06 366 ASP A O 1
ATOM 2803 N N . LEU A 1 367 ? 7.621 22.013 -1.070 1.00 96.50 367 LEU A N 1
ATOM 2804 C CA . LEU A 1 367 ? 8.535 21.309 -1.967 1.00 96.50 367 LEU A CA 1
ATOM 2805 C C . LEU A 1 367 ? 7.799 20.672 -3.149 1.00 96.50 367 LEU A C 1
ATOM 2807 O O . LEU A 1 367 ? 8.210 20.873 -4.289 1.00 96.50 367 LEU A O 1
ATOM 2811 N N . ALA A 1 368 ? 6.717 19.930 -2.897 1.00 94.00 368 ALA A N 1
ATOM 2812 C CA . ALA A 1 368 ? 5.974 19.263 -3.964 1.00 94.00 368 ALA A CA 1
ATOM 2813 C C . ALA A 1 368 ? 5.356 20.273 -4.943 1.00 94.00 368 ALA A C 1
ATOM 2815 O O . ALA A 1 368 ? 5.539 20.147 -6.152 1.00 94.00 368 ALA A O 1
ATOM 2816 N N . ALA A 1 369 ? 4.699 21.317 -4.426 1.00 94.38 369 ALA A N 1
ATOM 2817 C CA . ALA A 1 369 ? 4.097 22.356 -5.259 1.00 94.38 369 ALA A CA 1
ATOM 2818 C C . ALA A 1 369 ? 5.146 23.105 -6.099 1.00 94.38 369 ALA A C 1
ATOM 2820 O O . ALA A 1 369 ? 4.934 23.357 -7.287 1.00 94.38 369 ALA A O 1
ATOM 2821 N N . HIS A 1 370 ? 6.292 23.434 -5.497 1.00 97.12 370 HIS A N 1
ATOM 2822 C CA . HIS A 1 370 ? 7.391 24.099 -6.188 1.00 97.12 370 HIS A CA 1
ATOM 2823 C C . HIS A 1 370 ? 7.993 23.213 -7.289 1.00 97.12 370 HIS A C 1
ATOM 2825 O O . HIS A 1 370 ? 8.128 23.662 -8.427 1.00 97.12 370 HIS A O 1
ATOM 2831 N N . ALA A 1 371 ? 8.290 21.947 -6.982 1.00 97.25 371 ALA A N 1
ATOM 2832 C CA . ALA A 1 371 ? 8.841 20.981 -7.930 1.00 97.25 371 ALA A CA 1
ATOM 2833 C C . ALA A 1 371 ? 7.938 20.812 -9.167 1.00 97.25 371 ALA A C 1
ATOM 2835 O O . ALA A 1 371 ? 8.382 20.960 -10.308 1.00 97.25 371 ALA A O 1
ATOM 2836 N N . GLU A 1 372 ? 6.638 20.598 -8.957 1.00 96.25 372 GLU A N 1
ATOM 2837 C CA . GLU A 1 372 ? 5.677 20.453 -10.055 1.00 96.25 372 GLU A CA 1
ATOM 2838 C C . GLU A 1 372 ? 5.568 21.729 -10.905 1.00 96.25 372 GLU A C 1
ATOM 2840 O O . GLU A 1 372 ? 5.434 21.653 -12.131 1.00 96.25 372 GLU A O 1
ATOM 2845 N N . GLN A 1 373 ? 5.688 22.912 -10.289 1.00 97.19 373 GLN A N 1
ATOM 2846 C CA . GLN A 1 373 ? 5.665 24.189 -10.999 1.00 97.19 373 GLN A CA 1
ATOM 2847 C C . GLN A 1 373 ? 6.865 24.364 -11.945 1.00 97.19 373 GLN A C 1
ATOM 2849 O O . GLN A 1 373 ? 6.699 24.940 -13.025 1.00 97.19 373 GLN A O 1
ATOM 2854 N N . LEU A 1 374 ? 8.056 23.878 -11.576 1.00 96.94 374 LEU A N 1
ATOM 2855 C CA . LEU A 1 374 ? 9.255 23.977 -12.419 1.00 96.94 374 LEU A CA 1
ATOM 2856 C C . LEU A 1 374 ? 9.055 23.251 -13.757 1.00 96.94 374 LEU A C 1
ATOM 2858 O O . LEU A 1 374 ? 9.232 23.851 -14.819 1.00 96.94 374 LEU A O 1
ATOM 2862 N N . LEU A 1 375 ? 8.590 22.000 -13.722 1.00 96.81 375 LEU A N 1
ATOM 2863 C CA . LEU A 1 375 ? 8.291 21.232 -14.935 1.00 96.81 375 LEU A CA 1
ATOM 2864 C C . LEU A 1 375 ? 7.054 21.762 -15.678 1.00 96.81 375 LEU A C 1
ATOM 2866 O O . LEU A 1 375 ? 7.009 21.728 -16.910 1.00 96.81 375 LEU A O 1
ATOM 2870 N N . ALA A 1 376 ? 6.068 22.316 -14.963 1.00 97.19 376 ALA A N 1
ATOM 2871 C CA . ALA A 1 376 ? 4.896 22.932 -15.582 1.00 97.19 376 ALA A CA 1
ATOM 2872 C C . ALA A 1 376 ? 5.257 24.107 -16.499 1.00 97.19 376 ALA A C 1
ATOM 2874 O O . ALA A 1 376 ? 4.730 24.210 -17.607 1.00 97.19 376 ALA A O 1
ATOM 2875 N N . ARG A 1 377 ? 6.193 24.964 -16.070 1.00 95.94 377 ARG A N 1
ATOM 2876 C CA . ARG A 1 377 ? 6.697 26.097 -16.872 1.00 95.94 377 ARG A CA 1
ATOM 2877 C C . ARG A 1 377 ? 7.404 25.653 -18.155 1.00 95.94 377 ARG A C 1
ATOM 2879 O O . ARG A 1 377 ? 7.550 26.460 -19.066 1.00 95.94 377 ARG A O 1
ATOM 2886 N N . ARG A 1 378 ? 7.813 24.385 -18.228 1.00 94.19 378 ARG A N 1
ATOM 2887 C CA . ARG A 1 378 ? 8.470 23.758 -19.383 1.00 94.19 378 ARG A CA 1
ATOM 2888 C C . ARG A 1 378 ? 7.513 22.924 -20.239 1.00 94.19 378 ARG A C 1
ATOM 2890 O O . ARG A 1 378 ? 7.952 22.198 -21.122 1.00 94.19 378 ARG A O 1
ATOM 2897 N N . GLY A 1 379 ? 6.206 23.021 -19.985 1.00 94.62 379 GLY A N 1
ATOM 2898 C CA . GLY A 1 379 ? 5.176 22.356 -20.783 1.00 94.62 379 GLY A CA 1
ATOM 2899 C C . GLY A 1 379 ? 5.004 20.865 -20.489 1.00 94.62 379 GLY A C 1
ATOM 2900 O O . GLY A 1 379 ? 4.299 20.190 -21.235 1.00 94.62 379 GLY A O 1
ATOM 2901 N N . VAL A 1 380 ? 5.599 20.335 -19.413 1.00 94.56 380 VAL A N 1
ATOM 2902 C CA . VAL A 1 380 ? 5.384 18.933 -19.032 1.00 94.56 380 VAL A CA 1
ATOM 2903 C C . VAL A 1 380 ? 3.935 18.757 -18.549 1.00 94.56 380 VAL A C 1
ATOM 2905 O O . VAL A 1 380 ? 3.490 19.536 -17.697 1.00 94.56 380 VAL A O 1
ATOM 2908 N N . PRO A 1 381 ? 3.189 17.761 -19.060 1.00 91.62 381 PRO A N 1
ATOM 2909 C CA . PRO A 1 381 ? 1.829 17.457 -18.617 1.00 91.62 381 PRO A CA 1
ATOM 2910 C C . PRO A 1 381 ? 1.725 17.151 -17.117 1.00 91.62 381 PRO A C 1
ATOM 2912 O O . PRO A 1 381 ? 2.671 16.656 -16.504 1.00 91.62 381 PRO A O 1
ATOM 2915 N N . GLU A 1 382 ? 0.560 17.431 -16.525 1.00 90.38 382 GLU A N 1
ATOM 2916 C CA . GLU A 1 382 ? 0.297 17.230 -15.091 1.00 90.38 382 GLU A CA 1
ATOM 2917 C C . GLU A 1 382 ? 0.531 15.782 -14.642 1.00 90.38 382 GLU A C 1
ATOM 2919 O O . GLU A 1 382 ? 1.196 15.537 -13.637 1.00 90.38 382 GLU A O 1
ATOM 2924 N N . ASP A 1 383 ? 0.076 14.824 -15.443 1.00 86.44 383 ASP A N 1
ATOM 2925 C CA . ASP A 1 383 ? 0.176 13.391 -15.179 1.00 86.44 383 ASP A CA 1
ATOM 2926 C C . ASP A 1 383 ? 1.620 12.851 -15.245 1.00 86.44 383 ASP A C 1
ATOM 2928 O O . ASP A 1 383 ? 1.902 11.768 -14.735 1.00 86.44 383 ASP A O 1
ATOM 2932 N N . ARG A 1 384 ? 2.557 13.622 -15.817 1.00 87.88 384 ARG A N 1
ATOM 2933 C CA . ARG A 1 384 ? 3.977 13.255 -15.974 1.00 87.88 384 ARG A CA 1
ATOM 2934 C C . ARG A 1 384 ? 4.941 14.048 -15.095 1.00 87.88 384 ARG A C 1
ATOM 2936 O O . ARG A 1 384 ? 6.113 13.691 -15.020 1.00 87.88 384 ARG A O 1
ATOM 2943 N N . ARG A 1 385 ? 4.478 15.108 -14.431 1.00 91.69 385 ARG A N 1
ATOM 2944 C CA . ARG A 1 385 ? 5.327 15.984 -13.600 1.00 91.69 385 ARG A CA 1
ATOM 2945 C C . ARG A 1 385 ? 5.112 15.834 -12.103 1.00 91.69 385 ARG A C 1
ATOM 2947 O O . ARG A 1 385 ? 5.678 16.616 -11.351 1.00 91.69 385 ARG A O 1
ATOM 2954 N N . ARG A 1 386 ? 4.294 14.872 -11.672 1.00 90.44 386 ARG A N 1
ATOM 2955 C CA . ARG A 1 386 ? 3.981 14.673 -10.257 1.00 90.44 386 ARG A CA 1
ATOM 2956 C C . ARG A 1 386 ? 5.244 14.402 -9.443 1.00 90.44 386 ARG A C 1
ATOM 2958 O O . ARG A 1 386 ? 5.998 13.486 -9.772 1.00 90.44 386 ARG A O 1
ATOM 2965 N N . PHE A 1 387 ? 5.437 15.159 -8.367 1.00 93.31 387 PHE A N 1
ATOM 2966 C CA . PHE A 1 387 ? 6.609 15.032 -7.506 1.00 93.31 387 PHE A CA 1
ATOM 2967 C C . PHE A 1 387 ? 6.283 14.244 -6.239 1.00 93.31 387 PHE A C 1
ATOM 2969 O O . PHE A 1 387 ? 5.384 14.598 -5.474 1.00 93.31 387 PHE A O 1
ATOM 2976 N N . GLN A 1 388 ? 7.040 13.179 -5.978 1.00 91.06 388 GLN A N 1
ATOM 2977 C CA . GLN A 1 388 ? 6.969 12.444 -4.718 1.00 91.06 388 GLN A CA 1
ATOM 2978 C C . GLN A 1 388 ? 8.360 12.064 -4.228 1.00 91.06 388 GLN A C 1
ATOM 2980 O O . GLN A 1 388 ? 9.279 11.863 -5.017 1.00 91.06 388 GLN A O 1
ATOM 2985 N N . ILE A 1 389 ? 8.483 11.907 -2.912 1.00 91.81 389 ILE A N 1
ATOM 2986 C CA . ILE A 1 389 ? 9.647 11.296 -2.276 1.00 91.81 389 ILE A CA 1
ATOM 2987 C C . ILE A 1 389 ? 9.171 10.024 -1.588 1.00 91.81 389 ILE A C 1
ATOM 2989 O O . ILE A 1 389 ? 8.330 10.080 -0.682 1.00 91.81 389 ILE A O 1
ATOM 2993 N N . TYR A 1 390 ? 9.697 8.893 -2.048 1.00 88.69 390 TYR A N 1
ATOM 2994 C CA . TYR A 1 390 ? 9.525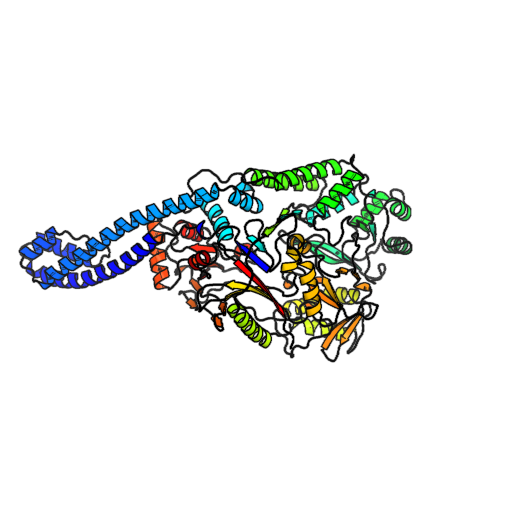 7.589 -1.426 1.00 88.69 390 TYR A CA 1
ATOM 2995 C C . TYR A 1 390 ? 10.520 7.447 -0.290 1.00 88.69 390 TYR A C 1
ATOM 2997 O O . TYR A 1 390 ? 11.677 7.833 -0.436 1.00 88.69 390 TYR A O 1
ATOM 3005 N N . LEU A 1 391 ? 10.053 6.901 0.827 1.00 90.81 391 LEU A N 1
ATOM 3006 C CA . LEU A 1 391 ? 10.866 6.704 2.010 1.00 90.81 391 LEU A CA 1
ATOM 3007 C C . LEU A 1 391 ? 10.758 5.265 2.494 1.00 90.81 391 LEU A C 1
ATOM 3009 O O . LEU A 1 391 ? 9.652 4.805 2.795 1.00 90.81 391 LEU A O 1
ATOM 3013 N N . ASP A 1 392 ? 11.905 4.612 2.619 1.00 91.62 392 ASP A N 1
ATOM 3014 C CA . ASP A 1 392 ? 12.046 3.309 3.253 1.00 91.62 392 ASP A CA 1
ATOM 3015 C C . ASP A 1 392 ? 12.997 3.442 4.453 1.00 91.62 392 ASP A C 1
ATOM 3017 O O . ASP A 1 392 ? 14.023 4.122 4.390 1.00 91.62 392 ASP A O 1
ATOM 3021 N N . VAL A 1 393 ? 12.617 2.831 5.577 1.00 90.19 393 VAL A N 1
ATOM 3022 C CA . VAL A 1 393 ? 13.310 2.975 6.864 1.00 90.19 393 VAL A CA 1
ATOM 3023 C C . VAL A 1 393 ? 13.617 1.591 7.418 1.00 90.19 393 VAL A C 1
ATOM 3025 O O . VAL A 1 393 ? 12.709 0.776 7.593 1.00 90.19 393 VAL A O 1
ATOM 3028 N N . ALA A 1 394 ? 14.889 1.328 7.691 1.00 89.00 394 ALA A N 1
ATOM 3029 C CA . ALA A 1 394 ? 15.370 0.137 8.368 1.00 89.00 394 ALA A CA 1
ATOM 3030 C C . ALA A 1 394 ? 15.702 0.429 9.839 1.00 89.00 394 ALA A C 1
ATOM 3032 O O . ALA A 1 394 ? 16.005 1.559 10.209 1.00 89.00 394 ALA A O 1
ATOM 3033 N N . GLU A 1 395 ? 15.678 -0.594 10.689 1.00 80.00 395 GLU A N 1
ATOM 3034 C CA . GLU A 1 395 ? 16.129 -0.486 12.079 1.00 80.00 395 GLU A CA 1
ATOM 3035 C C . GLU A 1 395 ? 17.144 -1.580 12.441 1.00 80.00 395 GLU A C 1
ATOM 3037 O O . GLU A 1 395 ? 17.141 -2.684 11.888 1.00 80.00 395 GLU A O 1
ATOM 3042 N N . THR A 1 396 ? 18.029 -1.253 13.383 1.00 62.97 396 THR A N 1
ATOM 3043 C CA . THR A 1 396 ? 19.209 -2.044 13.765 1.00 62.97 396 THR A CA 1
ATOM 3044 C C . THR A 1 396 ? 18.906 -3.279 14.607 1.00 62.97 396 THR A C 1
ATOM 3046 O O . THR A 1 396 ? 19.724 -4.197 14.611 1.00 62.97 396 THR A O 1
ATOM 3049 N N . ALA A 1 397 ? 17.791 -3.306 15.342 1.00 59.56 397 ALA A N 1
ATOM 3050 C CA . ALA A 1 397 ? 17.591 -4.254 16.435 1.00 59.56 397 ALA A CA 1
ATOM 3051 C C . ALA A 1 397 ? 16.142 -4.750 16.522 1.00 59.56 397 ALA A C 1
ATOM 3053 O O . ALA A 1 397 ? 15.355 -4.296 17.349 1.00 59.56 397 ALA A O 1
ATOM 3054 N N . VAL A 1 398 ? 15.803 -5.721 15.676 1.00 66.25 398 VAL A N 1
ATOM 3055 C CA . VAL A 1 398 ? 14.616 -6.560 15.867 1.00 66.25 398 VAL A CA 1
ATOM 3056 C C . VAL A 1 398 ? 15.120 -7.985 15.980 1.00 66.25 398 VAL A C 1
ATOM 3058 O O . VAL A 1 398 ? 15.749 -8.487 15.044 1.00 66.25 398 VAL A O 1
ATOM 3061 N N . ASP A 1 399 ? 14.875 -8.636 17.119 1.00 65.31 399 ASP A N 1
ATOM 3062 C CA . ASP A 1 399 ? 15.110 -10.072 17.185 1.00 65.31 399 ASP A CA 1
ATOM 3063 C C . ASP A 1 399 ? 14.137 -10.747 16.219 1.00 65.31 399 ASP A C 1
ATOM 3065 O O . ASP A 1 399 ? 12.916 -10.637 16.306 1.00 65.31 399 ASP A O 1
ATOM 3069 N N . THR A 1 400 ? 14.717 -11.374 15.215 1.00 65.00 400 THR A N 1
ATOM 3070 C CA . THR A 1 400 ? 14.007 -12.046 14.128 1.00 65.00 400 THR A CA 1
ATOM 3071 C C . THR A 1 400 ? 14.235 -13.549 14.183 1.00 65.00 400 THR A C 1
ATOM 3073 O O . THR A 1 400 ? 13.839 -14.265 13.260 1.00 65.00 400 THR A O 1
ATOM 3076 N N . THR A 1 401 ? 14.865 -14.029 15.259 1.00 66.19 401 THR A N 1
ATOM 3077 C CA . THR A 1 401 ? 15.064 -15.446 15.525 1.00 66.19 401 THR A CA 1
ATOM 3078 C C . THR A 1 401 ? 13.712 -16.079 15.814 1.00 66.19 401 THR A C 1
ATOM 3080 O O . THR A 1 401 ? 13.008 -15.698 16.746 1.00 66.19 401 THR A O 1
ATOM 3083 N N . LEU A 1 402 ? 13.328 -17.055 14.996 1.00 66.81 402 LEU A N 1
ATOM 3084 C CA . LEU A 1 402 ? 12.080 -17.780 15.199 1.00 66.81 402 LEU A CA 1
ATOM 3085 C C . LEU A 1 402 ? 12.287 -18.875 16.256 1.00 66.81 402 LEU A C 1
ATOM 3087 O O . LEU A 1 402 ? 13.259 -19.630 16.160 1.00 66.81 402 LEU A O 1
ATOM 3091 N N . PRO A 1 403 ? 11.371 -19.034 17.226 1.00 66.94 403 PRO A N 1
ATOM 3092 C CA . PRO A 1 403 ? 11.385 -20.184 18.122 1.00 66.94 403 PRO A CA 1
ATOM 3093 C C . PRO A 1 403 ? 11.332 -21.515 17.350 1.00 66.94 403 PRO A C 1
ATOM 3095 O O . PRO A 1 403 ? 10.713 -21.621 16.288 1.00 66.94 403 PRO A O 1
ATOM 3098 N N . GLY A 1 404 ? 11.934 -22.574 17.902 1.00 65.44 404 GLY A N 1
ATOM 3099 C CA . GLY A 1 404 ? 11.983 -23.889 17.243 1.00 65.44 404 GLY A CA 1
ATOM 3100 C C . GLY A 1 404 ? 10.599 -24.485 16.935 1.00 65.44 404 GLY A C 1
ATOM 3101 O O . GLY A 1 404 ? 10.403 -25.067 15.870 1.00 65.44 404 GLY A O 1
ATOM 3102 N N . ALA A 1 405 ? 9.613 -24.277 17.817 1.00 66.12 405 ALA A N 1
ATOM 3103 C CA . ALA A 1 405 ? 8.229 -24.707 17.591 1.00 66.12 405 ALA A CA 1
ATOM 3104 C C . ALA A 1 405 ? 7.603 -24.031 16.355 1.00 66.12 405 ALA A C 1
ATOM 3106 O O . ALA A 1 405 ? 6.965 -24.695 15.541 1.00 66.12 405 ALA A O 1
ATOM 3107 N N . THR A 1 406 ? 7.872 -22.736 16.167 1.00 76.69 406 THR A N 1
ATOM 3108 C CA . THR A 1 406 ? 7.412 -21.936 15.024 1.00 76.69 406 THR A CA 1
ATOM 3109 C C . THR A 1 406 ? 7.936 -22.488 13.699 1.00 76.69 406 THR A C 1
ATOM 3111 O O . THR A 1 406 ? 7.202 -22.534 12.713 1.00 76.69 406 THR A O 1
ATOM 3114 N N . SER A 1 407 ? 9.184 -22.969 13.680 1.00 77.81 407 SER A N 1
ATOM 3115 C CA . SER A 1 407 ? 9.800 -23.552 12.479 1.00 77.81 407 SER A CA 1
ATOM 3116 C C . SER A 1 407 ? 9.077 -24.825 12.023 1.00 77.81 407 SER A C 1
ATOM 3118 O O . SER A 1 407 ? 8.727 -24.945 10.852 1.00 77.81 407 SER A O 1
ATOM 3120 N N . LYS A 1 408 ? 8.740 -25.732 12.950 1.00 80.19 408 LYS A N 1
ATOM 3121 C CA . LYS A 1 408 ? 8.011 -26.974 12.633 1.00 80.19 408 LYS A CA 1
ATOM 3122 C C . LYS A 1 408 ? 6.594 -26.714 12.098 1.00 80.19 408 LYS A C 1
ATOM 3124 O O . LYS A 1 408 ? 6.132 -27.390 11.175 1.00 80.19 408 LYS A O 1
ATOM 3129 N N . SER A 1 409 ? 5.898 -25.732 12.667 1.00 85.31 409 SER A N 1
ATOM 3130 C CA . SER A 1 409 ? 4.578 -25.305 12.185 1.00 85.31 409 SER A CA 1
ATOM 3131 C C . SER A 1 409 ? 4.649 -24.734 10.762 1.00 85.31 409 SER A C 1
ATOM 3133 O O . SER A 1 409 ? 3.802 -25.051 9.927 1.00 85.31 409 SER A O 1
ATOM 3135 N N . LEU A 1 410 ? 5.689 -23.952 10.449 1.00 85.44 410 LEU A N 1
ATOM 3136 C CA . LEU A 1 410 ? 5.938 -23.429 9.100 1.00 85.44 410 LEU A CA 1
ATOM 3137 C C . LEU A 1 410 ? 6.266 -24.531 8.085 1.00 85.44 410 LEU A C 1
ATOM 3139 O O . LEU A 1 410 ? 5.777 -24.474 6.959 1.00 85.44 410 LEU A O 1
ATOM 3143 N N . GLU A 1 411 ? 7.043 -25.544 8.471 1.00 85.31 411 GLU A N 1
ATOM 3144 C CA . GLU A 1 411 ? 7.316 -26.717 7.628 1.00 85.31 411 GLU A CA 1
ATOM 3145 C C . GLU A 1 411 ? 6.027 -27.480 7.293 1.00 85.31 411 GLU A C 1
ATOM 3147 O O . GLU A 1 411 ? 5.770 -27.790 6.129 1.00 85.31 411 GLU A O 1
ATOM 3152 N N . SER A 1 412 ? 5.176 -27.715 8.298 1.00 84.69 412 SER A N 1
ATOM 3153 C CA . SER A 1 412 ? 3.890 -28.410 8.128 1.00 84.69 412 SER A CA 1
ATOM 3154 C C . SER A 1 412 ? 2.940 -27.618 7.224 1.00 84.69 412 SER A C 1
ATOM 3156 O O . SER A 1 412 ? 2.343 -28.166 6.296 1.00 84.69 412 SER A O 1
ATOM 3158 N N . PHE A 1 413 ? 2.866 -26.298 7.425 1.00 87.62 413 PHE A N 1
ATOM 3159 C CA . PHE A 1 413 ? 2.139 -25.393 6.535 1.00 87.62 413 PHE A CA 1
ATOM 3160 C C . PHE A 1 413 ? 2.692 -25.423 5.101 1.00 87.62 413 PHE A C 1
ATOM 3162 O O . PHE A 1 413 ? 1.924 -25.464 4.137 1.00 87.62 413 PHE A O 1
ATOM 3169 N N . GLY A 1 414 ? 4.017 -25.447 4.948 1.00 89.06 414 GLY A N 1
ATOM 3170 C CA . GLY A 1 414 ? 4.686 -25.575 3.658 1.00 89.06 414 GLY A CA 1
ATOM 3171 C C . GLY A 1 414 ? 4.316 -26.862 2.922 1.00 89.06 414 GLY A C 1
ATOM 3172 O O . GLY A 1 414 ? 4.022 -26.811 1.728 1.00 89.06 414 GLY A O 1
ATOM 3173 N N . ALA A 1 415 ? 4.261 -27.995 3.625 1.00 87.69 415 ALA A N 1
ATOM 3174 C CA . ALA A 1 415 ? 3.859 -29.279 3.052 1.00 87.69 415 ALA A CA 1
ATOM 3175 C C . ALA A 1 415 ? 2.404 -29.262 2.543 1.00 87.69 415 ALA A C 1
ATOM 3177 O O . ALA A 1 415 ? 2.128 -29.712 1.428 1.00 87.69 415 ALA A O 1
ATOM 3178 N N . GLU A 1 416 ? 1.480 -28.673 3.309 1.00 87.00 416 GLU A N 1
ATOM 3179 C CA . GLU A 1 416 ? 0.080 -28.503 2.894 1.00 87.00 416 GLU A CA 1
ATOM 3180 C C . GLU A 1 416 ? -0.074 -27.581 1.680 1.00 87.00 416 GLU A C 1
ATOM 3182 O O . GLU A 1 416 ? -0.885 -27.852 0.786 1.00 87.00 416 GLU A O 1
ATOM 3187 N N . LEU A 1 417 ? 0.706 -26.495 1.619 1.00 86.62 417 LEU A N 1
ATOM 3188 C CA . LEU A 1 417 ? 0.743 -25.636 0.437 1.00 86.62 417 LEU A CA 1
ATOM 3189 C C . LEU A 1 417 ? 1.252 -26.410 -0.777 1.00 86.62 417 LEU A C 1
ATOM 3191 O O . LEU A 1 417 ? 0.581 -26.392 -1.810 1.00 86.62 417 LEU A O 1
ATOM 3195 N N . ALA A 1 418 ? 2.380 -27.115 -0.642 1.00 88.06 418 ALA A N 1
ATOM 3196 C CA . ALA A 1 418 ? 3.016 -27.877 -1.715 1.00 88.06 418 ALA A CA 1
ATOM 3197 C C . ALA A 1 418 ? 2.054 -28.880 -2.368 1.00 88.06 418 ALA A C 1
ATOM 3199 O O . ALA A 1 418 ? 2.001 -28.981 -3.594 1.00 88.06 418 ALA A O 1
ATOM 3200 N N . ALA A 1 419 ? 1.235 -29.563 -1.561 1.00 87.31 419 ALA A N 1
ATOM 3201 C CA . ALA A 1 419 ? 0.254 -30.544 -2.029 1.00 87.31 419 ALA A CA 1
ATOM 3202 C C . ALA A 1 419 ? -0.857 -29.951 -2.918 1.00 87.31 419 ALA A C 1
ATOM 3204 O O . ALA A 1 419 ? -1.533 -30.686 -3.638 1.00 87.31 419 ALA A O 1
ATOM 3205 N N . ARG A 1 420 ? -1.065 -28.630 -2.875 1.00 87.25 420 ARG A N 1
ATOM 3206 C CA . ARG A 1 420 ? -2.154 -27.930 -3.574 1.00 87.25 420 ARG A CA 1
ATOM 3207 C C . ARG A 1 420 ? -1.657 -26.958 -4.646 1.00 87.25 420 ARG A C 1
ATOM 3209 O O . ARG A 1 420 ? -2.465 -26.223 -5.213 1.00 87.25 420 ARG A O 1
ATOM 3216 N N . ILE A 1 421 ? -0.351 -26.930 -4.916 1.00 88.31 421 ILE A N 1
ATOM 3217 C CA . ILE A 1 421 ? 0.220 -26.122 -5.997 1.00 88.31 421 ILE A CA 1
ATOM 3218 C C . ILE A 1 421 ? -0.255 -26.669 -7.336 1.00 88.31 421 ILE A C 1
ATOM 3220 O O . ILE A 1 421 ? -0.171 -27.865 -7.613 1.00 88.31 421 ILE A O 1
ATOM 3224 N N . GLN A 1 422 ? -0.733 -25.765 -8.182 1.00 90.44 422 GLN A N 1
ATOM 3225 C CA . GLN A 1 422 ? -1.161 -26.062 -9.542 1.00 90.44 422 GLN A CA 1
ATOM 3226 C C . GLN A 1 422 ? -0.407 -25.167 -10.525 1.00 90.44 422 GLN A C 1
ATOM 3228 O O . GLN A 1 422 ? 0.164 -24.149 -10.139 1.00 90.44 422 GLN A O 1
ATOM 3233 N N . GLN A 1 423 ? -0.408 -25.522 -11.806 1.00 90.88 423 GLN A N 1
ATOM 3234 C CA . GLN A 1 423 ? 0.028 -24.607 -12.861 1.00 90.88 423 GLN A CA 1
ATOM 3235 C C . GLN A 1 423 ? -1.159 -23.736 -13.288 1.00 90.88 423 GLN A C 1
ATOM 3237 O O . GLN A 1 423 ? -2.302 -24.200 -13.320 1.00 90.88 423 GLN A O 1
ATOM 3242 N N . ARG A 1 424 ? -0.919 -22.465 -13.609 1.00 92.00 424 ARG A N 1
ATOM 3243 C CA . ARG A 1 424 ? -1.950 -21.567 -14.145 1.00 92.00 424 ARG A CA 1
ATOM 3244 C C . ARG A 1 424 ? -2.332 -21.990 -15.558 1.00 92.00 424 ARG A C 1
ATOM 3246 O O . ARG A 1 424 ? -1.456 -22.207 -16.387 1.00 92.00 424 ARG A O 1
ATOM 3253 N N . ALA A 1 425 ? -3.625 -21.967 -15.873 1.00 94.12 425 ALA A N 1
ATOM 3254 C CA . ALA A 1 425 ? -4.137 -22.269 -17.213 1.00 94.12 425 ALA A CA 1
ATOM 3255 C C . ALA A 1 425 ? -3.623 -21.305 -18.302 1.00 94.12 425 ALA A C 1
ATOM 3257 O O . ALA A 1 425 ? -3.597 -21.655 -19.479 1.00 94.12 425 ALA A O 1
ATOM 3258 N N . SER A 1 426 ? -3.183 -20.099 -17.926 1.00 93.81 426 SER A N 1
ATOM 3259 C CA . SER A 1 426 ? -2.583 -19.144 -18.863 1.00 93.81 426 SER A CA 1
ATOM 3260 C C . SER A 1 426 ? -1.229 -19.603 -19.418 1.00 93.81 426 SER A C 1
ATOM 3262 O O . SER A 1 426 ? -0.873 -19.188 -20.514 1.00 93.81 426 SER A O 1
ATOM 3264 N N . TYR A 1 427 ? -0.470 -20.438 -18.697 1.00 95.00 427 TYR A N 1
ATOM 3265 C CA . TYR A 1 427 ? 0.848 -20.872 -19.168 1.00 95.00 427 TYR A CA 1
ATOM 3266 C C . TYR A 1 427 ? 0.759 -21.917 -20.298 1.00 95.00 427 TYR A C 1
ATOM 3268 O O . TYR A 1 427 ? 1.339 -21.668 -21.351 1.00 95.00 427 TYR A O 1
ATOM 3276 N N . PRO A 1 428 ? -0.021 -23.014 -20.189 1.00 94.50 428 PRO A N 1
ATOM 3277 C CA . PRO A 1 428 ? -0.215 -23.933 -21.313 1.00 94.50 428 PRO A CA 1
ATOM 3278 C C . PRO A 1 428 ? -0.794 -23.259 -22.563 1.00 94.50 428 PRO A C 1
ATOM 3280 O O . PRO A 1 428 ? -0.417 -23.610 -23.674 1.00 94.50 428 PRO A O 1
ATOM 3283 N N . LEU A 1 429 ? -1.658 -22.245 -22.408 1.00 95.12 429 LEU A N 1
ATOM 3284 C CA . LEU A 1 429 ? -2.144 -21.448 -23.542 1.00 95.12 429 LEU A CA 1
ATOM 3285 C C . LEU A 1 429 ? -0.991 -20.722 -24.264 1.00 95.12 429 LEU A C 1
ATOM 3287 O O . LEU A 1 429 ? -0.965 -20.675 -25.493 1.00 95.12 429 LEU A O 1
ATOM 3291 N N . LEU A 1 430 ? -0.027 -20.181 -23.512 1.00 95.62 430 LEU A N 1
ATOM 3292 C CA . LEU A 1 430 ? 1.169 -19.541 -24.064 1.00 95.62 430 LEU A CA 1
ATOM 3293 C C . LEU A 1 430 ? 2.064 -20.545 -24.810 1.00 95.62 430 LEU A C 1
ATOM 3295 O O . LEU A 1 430 ? 2.536 -20.239 -25.904 1.00 95.62 430 LEU A O 1
ATOM 3299 N N . VAL A 1 431 ? 2.254 -21.747 -24.253 1.00 96.38 431 VAL A N 1
ATOM 3300 C CA . VAL A 1 431 ? 2.992 -22.843 -24.911 1.00 96.38 431 VAL A CA 1
ATOM 3301 C C . VAL A 1 431 ? 2.286 -23.263 -26.200 1.00 96.38 431 VAL A C 1
ATOM 3303 O O . VAL A 1 431 ? 2.916 -23.309 -27.253 1.00 96.38 431 VAL A O 1
ATOM 3306 N N . ALA A 1 432 ? 0.969 -23.485 -26.153 1.00 95.94 432 ALA A N 1
ATOM 3307 C CA . ALA A 1 432 ? 0.171 -23.867 -27.315 1.00 95.94 432 ALA A CA 1
ATOM 3308 C C . ALA A 1 432 ? 0.284 -22.839 -28.447 1.00 95.94 432 ALA A C 1
ATOM 3310 O O . ALA A 1 432 ? 0.449 -23.221 -29.603 1.00 95.94 432 ALA A O 1
ATOM 3311 N N . ARG A 1 433 ? 0.279 -21.540 -28.117 1.00 96.81 433 ARG A N 1
ATOM 3312 C CA . ARG A 1 433 ? 0.494 -20.476 -29.102 1.00 96.81 433 ARG A CA 1
ATOM 3313 C C . ARG A 1 433 ? 1.887 -20.530 -29.731 1.00 96.81 433 ARG A C 1
ATOM 3315 O O . ARG A 1 433 ? 2.017 -20.339 -30.933 1.00 96.81 433 ARG A O 1
ATOM 3322 N N . PHE A 1 434 ? 2.931 -20.802 -28.952 1.00 97.75 434 PHE A N 1
ATOM 3323 C CA . PHE A 1 434 ? 4.277 -20.983 -29.505 1.00 97.75 434 PHE A CA 1
ATOM 3324 C C . PHE A 1 434 ? 4.349 -22.199 -30.444 1.00 97.75 434 PHE A C 1
ATOM 3326 O O . PHE A 1 434 ? 4.920 -22.119 -31.531 1.00 97.75 434 PHE A O 1
ATOM 3333 N N . VAL A 1 435 ? 3.746 -23.319 -30.039 1.00 97.81 435 VAL A N 1
ATOM 3334 C CA . VAL A 1 435 ? 3.718 -24.569 -30.812 1.00 97.81 435 VAL A CA 1
ATOM 3335 C C . VAL A 1 435 ? 2.892 -24.437 -32.090 1.00 97.81 435 VAL A C 1
ATOM 3337 O O . VAL A 1 435 ? 3.272 -25.009 -33.107 1.00 97.81 435 VAL A O 1
ATOM 3340 N N . GLU A 1 436 ? 1.805 -23.666 -32.077 1.00 96.94 436 GLU A N 1
ATOM 3341 C CA . GLU A 1 436 ? 1.030 -23.335 -33.279 1.00 96.94 436 GLU A CA 1
ATOM 3342 C C . GLU A 1 436 ? 1.908 -22.639 -34.332 1.00 96.94 436 GLU A C 1
ATOM 3344 O O . GLU A 1 436 ? 1.840 -22.979 -35.512 1.00 96.94 436 GLU A O 1
ATOM 3349 N N . THR A 1 437 ? 2.770 -21.712 -33.903 1.00 95.81 437 THR A N 1
ATOM 3350 C CA . THR A 1 437 ? 3.644 -20.946 -34.802 1.00 95.81 437 THR A CA 1
ATOM 3351 C C . THR A 1 437 ? 4.875 -21.732 -35.265 1.00 95.81 437 THR A C 1
ATOM 3353 O O . THR A 1 437 ? 5.222 -21.679 -36.443 1.00 95.81 437 THR A O 1
ATOM 3356 N N . TYR A 1 438 ? 5.557 -22.450 -34.363 1.00 97.50 438 TYR A N 1
ATOM 3357 C CA . TYR A 1 438 ? 6.878 -23.050 -34.635 1.00 97.50 438 TYR A CA 1
ATOM 3358 C C . TYR A 1 438 ? 6.902 -24.586 -34.634 1.00 97.50 438 TYR A C 1
ATOM 3360 O O . TYR A 1 438 ? 7.938 -25.186 -34.924 1.00 97.50 438 TYR A O 1
ATOM 3368 N N . GLY A 1 439 ? 5.782 -25.239 -34.325 1.00 97.69 439 GLY A N 1
ATOM 3369 C CA . GLY A 1 439 ? 5.668 -26.691 -34.228 1.00 97.69 439 GLY A CA 1
ATOM 3370 C C . GLY A 1 439 ? 6.166 -27.282 -32.902 1.00 97.69 439 GLY A C 1
ATOM 3371 O O . GLY A 1 439 ? 6.780 -26.627 -32.056 1.00 97.69 439 GLY A O 1
ATOM 3372 N N . VAL A 1 440 ? 5.894 -28.574 -32.706 1.00 97.12 440 VAL A N 1
ATOM 3373 C CA . VAL A 1 440 ? 6.378 -29.343 -31.547 1.00 97.12 440 VAL A CA 1
ATOM 3374 C C . VAL A 1 440 ? 7.901 -29.485 -31.630 1.00 97.12 440 VAL A C 1
ATOM 3376 O O . VAL A 1 440 ? 8.427 -29.797 -32.693 1.00 97.12 440 VAL A O 1
ATOM 3379 N N . SER A 1 441 ? 8.623 -29.267 -30.522 1.00 96.38 441 SER A N 1
ATOM 3380 C CA . SER A 1 441 ? 10.092 -29.084 -30.512 1.00 96.38 441 SER A CA 1
ATOM 3381 C C . SER A 1 441 ? 10.611 -27.901 -31.343 1.00 96.38 441 SER A C 1
ATOM 3383 O O . SER A 1 441 ? 11.818 -27.803 -31.575 1.00 96.38 441 SER A O 1
ATOM 3385 N N . GLY A 1 442 ? 9.722 -27.012 -31.798 1.00 96.81 442 GLY A N 1
ATOM 3386 C CA . GLY A 1 442 ? 10.065 -25.838 -32.587 1.00 96.81 442 GLY A CA 1
ATOM 3387 C C . GLY A 1 442 ? 11.038 -24.908 -31.868 1.00 96.81 442 GLY A C 1
ATOM 3388 O O . GLY A 1 442 ? 11.079 -24.850 -30.635 1.00 96.81 442 GLY A O 1
ATOM 3389 N N . LYS A 1 443 ? 11.822 -24.168 -32.656 1.00 96.69 443 LYS A N 1
ATOM 3390 C CA . LYS A 1 443 ? 12.799 -23.183 -32.185 1.00 96.69 443 LYS A CA 1
ATOM 3391 C C . LYS A 1 443 ? 12.522 -21.831 -32.840 1.00 96.69 443 LYS A C 1
ATOM 3393 O O . LYS A 1 443 ? 12.361 -21.763 -34.054 1.00 96.69 443 LYS A O 1
ATOM 3398 N N . CYS A 1 444 ? 12.553 -20.772 -32.040 1.00 95.50 444 CYS A N 1
ATOM 3399 C CA . CYS A 1 444 ? 12.521 -19.382 -32.476 1.00 95.50 444 CYS A CA 1
ATOM 3400 C C . CYS A 1 444 ? 13.817 -18.692 -32.036 1.00 95.50 444 CYS A C 1
ATOM 3402 O O . CYS A 1 444 ? 14.160 -18.720 -30.856 1.00 95.50 444 CYS A O 1
ATOM 3404 N N . SER A 1 445 ? 14.556 -18.101 -32.976 1.00 92.44 445 SER A N 1
ATOM 3405 C CA . SER A 1 445 ? 15.774 -17.325 -32.693 1.00 92.44 445 SER A CA 1
ATOM 3406 C C . SER A 1 445 ? 15.515 -15.844 -32.414 1.00 92.44 445 SER A C 1
ATOM 3408 O O . SER A 1 445 ? 16.457 -15.119 -32.132 1.00 92.44 445 SER A O 1
ATOM 3410 N N . GLU A 1 446 ? 14.263 -15.398 -32.511 1.00 91.94 446 GLU A N 1
ATOM 3411 C CA . GLU A 1 446 ? 13.847 -14.009 -32.310 1.00 91.94 446 GLU A CA 1
ATOM 3412 C C . GLU A 1 446 ? 12.848 -13.942 -31.141 1.00 91.94 446 GLU A C 1
ATOM 3414 O O . GLU A 1 446 ? 11.658 -13.669 -31.320 1.00 91.94 446 GLU A O 1
ATOM 3419 N N . ALA A 1 447 ? 13.320 -14.236 -29.921 1.00 93.75 447 ALA A N 1
ATOM 3420 C CA . ALA A 1 447 ? 12.469 -14.328 -28.729 1.00 93.75 447 ALA A CA 1
ATOM 3421 C C . ALA A 1 447 ? 11.598 -13.079 -28.509 1.00 93.75 447 ALA A C 1
ATOM 3423 O O . ALA A 1 447 ? 10.401 -13.179 -28.227 1.00 93.75 447 ALA A O 1
ATOM 3424 N N . TRP A 1 448 ? 12.202 -11.898 -28.669 1.00 94.25 448 TRP A N 1
ATOM 3425 C CA . TRP A 1 448 ? 11.511 -10.615 -28.567 1.00 94.25 448 TRP A CA 1
ATOM 3426 C C . TRP A 1 448 ? 10.382 -10.463 -29.592 1.00 94.25 448 TRP A C 1
ATOM 3428 O O . TRP A 1 448 ? 9.259 -10.116 -29.221 1.00 94.25 448 TRP A O 1
ATOM 3438 N N . ARG A 1 449 ? 10.660 -10.766 -30.866 1.00 92.94 449 ARG A N 1
ATOM 3439 C CA . ARG A 1 449 ? 9.694 -10.655 -31.964 1.00 92.94 449 ARG A CA 1
ATOM 3440 C C . ARG A 1 449 ? 8.436 -11.461 -31.673 1.00 92.94 449 ARG A C 1
ATOM 3442 O O . ARG A 1 449 ? 7.333 -10.919 -31.729 1.00 92.94 449 ARG A O 1
ATOM 3449 N N . TRP A 1 450 ? 8.612 -12.723 -31.282 1.00 94.12 450 TRP A N 1
ATOM 3450 C CA . TRP A 1 450 ? 7.492 -13.599 -30.954 1.00 94.12 450 TRP A CA 1
ATOM 3451 C C . TRP A 1 450 ? 6.636 -13.042 -29.807 1.00 94.12 450 TRP A C 1
ATOM 3453 O O . TRP A 1 450 ? 5.409 -13.048 -29.901 1.00 94.12 450 TRP A O 1
ATOM 3463 N N . LEU A 1 451 ? 7.254 -12.516 -28.742 1.00 94.56 451 LEU A N 1
ATOM 3464 C CA . LEU A 1 451 ? 6.510 -11.923 -27.627 1.00 94.56 451 LEU A CA 1
ATOM 3465 C C . LEU A 1 451 ? 5.711 -10.689 -28.048 1.00 94.56 451 LEU A C 1
ATOM 3467 O O . LEU A 1 451 ? 4.561 -10.547 -27.635 1.00 94.56 451 LEU A O 1
ATOM 3471 N N . VAL A 1 452 ? 6.298 -9.806 -28.861 1.00 94.38 452 VAL A N 1
ATOM 3472 C CA . VAL A 1 452 ? 5.608 -8.615 -29.375 1.00 94.38 452 VAL A CA 1
ATOM 3473 C C . VAL A 1 452 ? 4.417 -9.024 -30.238 1.00 94.38 452 VAL A C 1
ATOM 3475 O O . VAL A 1 452 ? 3.319 -8.500 -30.045 1.00 94.38 452 VAL A O 1
ATOM 3478 N N . GLU A 1 453 ? 4.598 -9.974 -31.155 1.00 92.81 453 GLU A N 1
ATOM 3479 C CA . GLU A 1 453 ? 3.524 -10.472 -32.019 1.00 92.81 453 GLU A CA 1
ATOM 3480 C C . GLU A 1 453 ? 2.409 -11.150 -31.212 1.00 92.81 453 GLU A C 1
ATOM 3482 O O . GLU A 1 453 ? 1.232 -10.849 -31.418 1.00 92.81 453 GLU A O 1
ATOM 3487 N N . ALA A 1 454 ? 2.761 -11.995 -30.239 1.00 93.94 454 ALA A N 1
ATOM 3488 C CA . ALA A 1 454 ? 1.796 -12.646 -29.358 1.00 93.94 454 ALA A CA 1
ATOM 3489 C C . ALA A 1 454 ? 1.030 -11.636 -28.487 1.00 93.94 454 ALA A C 1
ATOM 3491 O O . ALA A 1 454 ? -0.180 -11.765 -28.317 1.00 93.94 454 ALA A O 1
ATOM 3492 N N . ALA A 1 455 ? 1.700 -10.609 -27.959 1.00 93.38 455 ALA A N 1
ATOM 3493 C CA . ALA A 1 455 ? 1.069 -9.588 -27.121 1.00 93.38 455 ALA A CA 1
ATOM 3494 C C . ALA A 1 455 ? 0.054 -8.719 -27.885 1.00 93.38 455 ALA A C 1
ATOM 3496 O O . ALA A 1 455 ? -0.881 -8.200 -27.275 1.00 93.38 455 ALA A O 1
ATOM 3497 N N . HIS A 1 456 ? 0.226 -8.564 -29.202 1.00 91.44 456 HIS A N 1
ATOM 3498 C CA . HIS A 1 456 ? -0.656 -7.762 -30.056 1.00 91.44 456 HIS A CA 1
ATOM 3499 C C . HIS A 1 456 ? -1.796 -8.565 -30.702 1.00 91.44 456 HIS A C 1
ATOM 3501 O O . HIS A 1 456 ? -2.701 -7.971 -31.293 1.00 91.44 456 HIS A O 1
ATOM 3507 N N . ASP A 1 457 ? -1.806 -9.893 -30.566 1.00 93.75 457 ASP A N 1
ATOM 3508 C CA . ASP A 1 457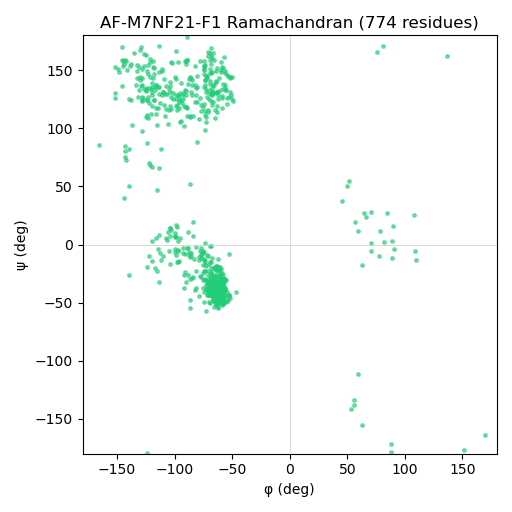 ? -2.968 -10.712 -30.909 1.00 93.75 457 ASP A CA 1
ATOM 3509 C C . ASP A 1 457 ? -4.055 -10.534 -29.836 1.00 93.75 457 ASP A C 1
ATOM 3511 O O . ASP A 1 457 ? -4.023 -11.149 -28.768 1.00 93.75 457 ASP A O 1
ATOM 3515 N N . GLN A 1 458 ? -5.035 -9.669 -30.117 1.00 92.25 458 GLN A N 1
ATOM 3516 C CA . GLN A 1 458 ? -6.099 -9.322 -29.169 1.00 92.25 458 GLN A CA 1
ATOM 3517 C C . GLN A 1 458 ? -6.919 -10.537 -28.711 1.00 92.25 458 GLN A C 1
ATOM 3519 O O . GLN A 1 458 ? -7.346 -10.585 -27.555 1.00 92.25 458 GLN A O 1
ATOM 3524 N N . GLY A 1 459 ? -7.141 -11.513 -29.597 1.00 94.62 459 GLY A N 1
ATOM 3525 C CA . GLY A 1 459 ? -7.931 -12.704 -29.294 1.00 94.62 459 GLY A CA 1
ATOM 3526 C C . GLY A 1 459 ? -7.200 -13.618 -28.317 1.00 94.62 459 GLY A C 1
ATOM 3527 O O . GLY A 1 459 ? -7.756 -13.994 -27.282 1.00 94.62 459 GLY A O 1
ATOM 3528 N N . PHE A 1 460 ? -5.935 -13.918 -28.612 1.00 95.19 460 PHE A N 1
ATOM 3529 C CA . PHE A 1 460 ? -5.062 -14.683 -27.722 1.00 95.19 460 PHE A CA 1
ATOM 3530 C C . PHE A 1 460 ? -4.873 -13.976 -26.374 1.00 95.19 460 PHE A C 1
ATOM 3532 O O . PHE A 1 460 ? -5.038 -14.579 -25.310 1.00 95.19 460 PHE A O 1
ATOM 3539 N N . TYR A 1 461 ? -4.582 -12.678 -26.407 1.00 91.75 461 TYR A N 1
ATOM 3540 C CA . TYR A 1 461 ? -4.277 -11.911 -25.210 1.00 91.75 461 TYR A CA 1
ATOM 3541 C C . TYR A 1 461 ? -5.480 -11.808 -24.256 1.00 91.75 461 TYR A C 1
ATOM 3543 O O . TYR A 1 461 ? -5.334 -11.989 -23.043 1.00 91.75 461 TYR A O 1
ATOM 3551 N N . ALA A 1 462 ? -6.694 -11.617 -24.786 1.00 92.69 462 ALA A N 1
ATOM 3552 C CA . ALA A 1 462 ? -7.920 -11.631 -23.986 1.00 92.69 462 ALA A CA 1
ATOM 3553 C C . ALA A 1 462 ? -8.164 -12.996 -23.310 1.00 92.69 462 ALA A C 1
ATOM 3555 O O . ALA A 1 462 ? -8.550 -13.051 -22.137 1.00 92.69 462 ALA A O 1
ATOM 3556 N N . GLN A 1 463 ? -7.896 -14.106 -24.010 1.00 94.31 463 GLN A N 1
ATOM 3557 C CA . GLN A 1 463 ? -7.995 -15.453 -23.432 1.00 94.31 463 GLN A CA 1
ATOM 3558 C C . GLN A 1 463 ? -6.973 -15.659 -22.307 1.00 94.31 463 GLN A C 1
ATOM 3560 O O . GLN A 1 463 ? -7.331 -16.128 -21.223 1.00 94.31 463 GLN A O 1
ATOM 3565 N N . LEU A 1 464 ? -5.722 -15.244 -22.522 1.00 92.56 464 LEU A N 1
ATOM 3566 C CA . LEU A 1 464 ? -4.663 -15.313 -21.515 1.00 92.56 464 LEU A CA 1
ATOM 3567 C C . LEU A 1 464 ? -5.054 -14.563 -20.231 1.00 92.56 464 LEU A C 1
ATOM 3569 O O . LEU A 1 464 ? -4.889 -15.083 -19.123 1.00 92.56 464 LEU A O 1
ATOM 3573 N N . GLN A 1 465 ? -5.616 -13.357 -20.367 1.00 88.25 465 GLN A N 1
ATOM 3574 C CA . GLN A 1 465 ? -6.099 -12.572 -19.230 1.00 88.25 465 GLN A CA 1
ATOM 3575 C C . GLN A 1 465 ? -7.222 -13.287 -18.467 1.00 88.25 465 GLN A C 1
ATOM 3577 O O . GLN A 1 465 ? -7.174 -13.358 -17.236 1.00 88.25 465 GLN A O 1
ATOM 3582 N N . ALA A 1 466 ? -8.193 -13.869 -19.177 1.00 90.62 466 ALA A N 1
ATOM 3583 C CA . ALA A 1 466 ? -9.323 -14.576 -18.574 1.00 90.62 466 ALA A CA 1
ATOM 3584 C C . ALA A 1 466 ? -8.911 -15.839 -17.789 1.00 90.62 466 ALA A C 1
ATOM 3586 O O . ALA A 1 466 ? -9.584 -16.224 -16.825 1.00 90.62 466 ALA A O 1
ATOM 3587 N N . LEU A 1 467 ? -7.803 -16.481 -18.174 1.00 91.25 467 LEU A N 1
ATOM 3588 C CA . LEU A 1 467 ? -7.316 -17.727 -17.571 1.00 91.25 467 LEU A CA 1
ATOM 3589 C C . LEU A 1 467 ? -6.346 -17.534 -16.397 1.00 91.25 467 LEU A C 1
ATOM 3591 O O . LEU A 1 467 ? -6.031 -18.499 -15.707 1.00 91.25 467 LEU A O 1
ATOM 3595 N N . HIS A 1 468 ? -5.891 -16.314 -16.111 1.00 84.94 468 HIS A N 1
ATOM 3596 C CA . HIS A 1 468 ? -4.800 -16.081 -15.156 1.00 84.94 468 HIS A CA 1
ATOM 3597 C C . HIS A 1 468 ? -5.010 -16.651 -13.741 1.00 84.94 468 HIS A C 1
ATOM 3599 O O . HIS A 1 468 ? -4.065 -17.089 -13.078 1.00 84.94 468 HIS A O 1
ATOM 3605 N N . HIS A 1 469 ? -6.243 -16.591 -13.241 1.00 84.50 469 HIS A N 1
ATOM 3606 C CA . HIS A 1 469 ? -6.596 -17.074 -11.905 1.00 84.50 469 HIS A CA 1
ATOM 3607 C C . HIS A 1 469 ? -7.143 -18.506 -11.908 1.00 84.50 469 HIS A C 1
ATOM 3609 O O . HIS A 1 469 ? -7.591 -18.976 -10.865 1.00 84.50 469 HIS A O 1
ATOM 3615 N N . ARG A 1 470 ? -7.127 -19.187 -13.059 1.00 88.75 470 ARG A N 1
ATOM 3616 C CA . ARG A 1 470 ? -7.617 -20.558 -13.202 1.00 88.75 470 ARG A CA 1
ATOM 3617 C C . ARG A 1 470 ? -6.461 -21.546 -13.157 1.00 88.75 470 ARG A C 1
ATOM 3619 O O . ARG A 1 470 ? -5.381 -21.280 -13.684 1.00 88.75 470 ARG A O 1
ATOM 3626 N N . ALA A 1 471 ? -6.712 -22.682 -12.526 1.00 87.94 471 ALA A N 1
ATOM 3627 C CA . ALA A 1 471 ? -5.833 -23.835 -12.585 1.00 87.94 471 ALA A CA 1
ATOM 3628 C C . ALA A 1 471 ? -5.907 -24.479 -13.972 1.00 87.94 471 ALA A C 1
ATOM 3630 O O . ALA A 1 471 ? -6.975 -24.466 -14.586 1.00 87.94 471 ALA A O 1
ATOM 3631 N N . GLY A 1 472 ? -4.787 -25.007 -14.460 1.00 82.75 472 GLY A N 1
ATOM 3632 C CA . GLY A 1 472 ? -4.768 -25.876 -15.632 1.00 82.75 472 GLY A CA 1
ATOM 3633 C C . GLY A 1 472 ? -5.298 -27.277 -15.312 1.00 82.75 472 GLY A C 1
ATOM 3634 O O . GLY A 1 472 ? -5.259 -27.715 -14.163 1.00 82.75 472 GLY A O 1
ATOM 3635 N N . ASP A 1 473 ? -5.756 -27.981 -16.347 1.00 77.56 473 ASP A N 1
ATOM 3636 C CA . ASP A 1 473 ? -6.304 -29.342 -16.235 1.00 77.56 473 ASP A CA 1
ATOM 3637 C C . ASP A 1 473 ? -5.216 -30.433 -16.219 1.00 77.56 473 ASP A C 1
ATOM 3639 O O . ASP A 1 473 ? -5.483 -31.594 -15.907 1.00 77.56 473 ASP A O 1
ATOM 3643 N N . VAL A 1 474 ? -3.977 -30.070 -16.563 1.00 73.94 474 VAL A N 1
ATOM 3644 C CA . VAL A 1 474 ? -2.835 -30.985 -16.670 1.00 73.94 474 VAL A CA 1
ATOM 3645 C C . VAL A 1 474 ? -1.976 -30.911 -15.409 1.00 73.94 474 VAL A C 1
ATOM 3647 O O . VAL A 1 474 ? -1.796 -29.847 -14.813 1.00 73.94 474 VAL A O 1
ATOM 3650 N N . ALA A 1 475 ? -1.427 -32.057 -15.000 1.00 75.81 475 ALA A N 1
ATOM 3651 C CA . ALA A 1 475 ? -0.486 -32.127 -13.891 1.00 75.81 475 ALA A CA 1
ATOM 3652 C C . ALA A 1 475 ? 0.740 -31.244 -14.166 1.00 75.81 475 ALA A C 1
ATOM 3654 O O . ALA A 1 475 ? 1.412 -31.396 -15.185 1.00 75.81 475 ALA A O 1
ATOM 3655 N N . ALA A 1 476 ? 1.036 -30.347 -13.230 1.00 78.00 476 ALA A N 1
ATOM 3656 C CA . ALA A 1 476 ? 2.116 -29.386 -13.366 1.00 78.00 476 ALA A CA 1
ATOM 3657 C C . ALA A 1 476 ? 3.488 -30.080 -13.465 1.00 78.00 476 ALA A C 1
ATOM 3659 O O . ALA A 1 476 ? 3.814 -30.941 -12.638 1.00 78.00 476 ALA A O 1
ATOM 3660 N N . ARG A 1 477 ? 4.296 -29.677 -14.452 1.00 88.00 477 ARG A N 1
ATOM 3661 C CA . ARG A 1 477 ? 5.694 -30.095 -14.636 1.00 88.00 477 ARG A CA 1
ATOM 3662 C C . ARG A 1 477 ? 6.601 -28.872 -14.555 1.00 88.00 477 ARG A C 1
ATOM 3664 O O . ARG A 1 477 ? 6.218 -27.793 -14.996 1.00 88.00 477 ARG A O 1
ATOM 3671 N N . LEU A 1 478 ? 7.777 -29.044 -13.961 1.00 92.31 478 LEU A N 1
ATOM 3672 C CA . LEU A 1 478 ? 8.791 -27.997 -13.868 1.00 92.31 478 LEU A CA 1
ATOM 3673 C C . LEU A 1 478 ? 9.617 -27.992 -15.156 1.00 92.31 478 LEU A C 1
ATOM 3675 O O . LEU A 1 478 ? 10.355 -28.941 -15.402 1.00 92.31 478 LEU A O 1
ATOM 3679 N N . GLY A 1 479 ? 9.462 -26.948 -15.970 1.00 93.94 479 GLY A N 1
ATOM 3680 C CA . GLY A 1 479 ? 10.280 -26.722 -17.160 1.00 93.94 479 GLY A CA 1
ATOM 3681 C C . GLY A 1 479 ? 11.623 -26.048 -16.833 1.00 93.94 479 GLY A C 1
ATOM 3682 O O . GLY A 1 479 ? 11.675 -25.287 -15.868 1.00 93.94 479 GLY A O 1
ATOM 3683 N N . PRO A 1 480 ? 12.679 -26.232 -17.651 1.00 95.25 480 PRO A N 1
ATOM 3684 C CA . PRO A 1 480 ? 14.024 -25.699 -17.376 1.00 95.25 480 PRO A CA 1
ATOM 3685 C C . PRO A 1 480 ? 14.122 -24.176 -17.181 1.00 95.25 480 PRO A C 1
ATOM 3687 O O . PRO A 1 480 ? 14.993 -23.695 -16.465 1.00 95.25 480 PRO A O 1
ATOM 3690 N N . SER A 1 481 ? 13.240 -23.402 -17.822 1.00 96.25 481 SER A N 1
ATOM 3691 C CA . SER A 1 481 ? 13.186 -21.935 -17.684 1.00 96.25 481 SER A CA 1
ATOM 3692 C C . SER A 1 481 ? 12.104 -21.449 -16.715 1.00 96.25 481 SER A C 1
ATOM 3694 O O . SER A 1 481 ? 11.866 -20.248 -16.617 1.00 96.25 481 SER A O 1
ATOM 3696 N N . MET A 1 482 ? 11.421 -22.348 -16.002 1.00 95.19 482 MET A N 1
ATOM 3697 C CA . MET A 1 482 ? 10.445 -21.969 -14.979 1.00 95.19 482 MET A CA 1
ATOM 3698 C C . MET A 1 482 ? 11.127 -21.897 -13.617 1.00 95.19 482 MET A C 1
ATOM 3700 O O . MET A 1 482 ? 11.742 -22.878 -13.220 1.00 95.19 482 MET A O 1
ATOM 3704 N N . PRO A 1 483 ? 10.972 -20.831 -12.821 1.00 95.44 483 PRO A N 1
ATOM 3705 C CA . PRO A 1 483 ? 11.463 -20.889 -11.452 1.00 95.44 483 PRO A CA 1
ATOM 3706 C C . PRO A 1 483 ? 10.728 -21.970 -10.659 1.00 95.44 483 PRO A C 1
ATOM 3708 O O . PRO A 1 483 ? 9.553 -22.239 -10.923 1.00 95.44 483 PRO A O 1
ATOM 3711 N N . LEU A 1 484 ? 11.379 -22.540 -9.642 1.00 95.00 484 LEU A N 1
ATOM 3712 C CA . LEU A 1 484 ? 10.702 -23.425 -8.692 1.00 95.00 484 LEU A CA 1
ATOM 3713 C C . LEU A 1 484 ? 9.443 -22.745 -8.126 1.00 95.00 484 LEU A C 1
ATOM 3715 O O . LEU A 1 484 ? 9.475 -21.532 -7.874 1.00 95.00 484 LEU A O 1
ATOM 3719 N N . PRO A 1 485 ? 8.347 -23.488 -7.867 1.00 93.94 485 PRO A N 1
ATOM 3720 C CA . PRO A 1 485 ? 7.196 -22.937 -7.169 1.00 93.94 485 PRO A CA 1
ATOM 3721 C C . PRO A 1 485 ? 7.638 -22.270 -5.868 1.00 93.94 485 PRO A C 1
ATOM 3723 O O . PRO A 1 485 ? 8.421 -22.836 -5.101 1.00 93.94 485 PRO A O 1
ATOM 3726 N N . ASN A 1 486 ? 7.177 -21.046 -5.631 1.00 93.44 486 ASN A N 1
ATOM 3727 C CA . ASN A 1 486 ? 7.684 -20.219 -4.544 1.00 93.44 486 ASN A CA 1
ATOM 3728 C C . ASN A 1 486 ? 6.616 -19.278 -3.989 1.00 93.44 486 ASN A C 1
ATOM 3730 O O . ASN A 1 486 ? 5.717 -18.842 -4.699 1.00 93.44 486 ASN A O 1
ATOM 3734 N N . THR A 1 487 ? 6.726 -18.944 -2.708 1.00 92.06 487 THR A N 1
ATOM 3735 C CA . THR A 1 487 ? 5.865 -17.961 -2.045 1.00 92.06 487 THR A CA 1
ATOM 3736 C C . THR A 1 487 ? 6.643 -17.237 -0.957 1.00 92.06 487 THR A C 1
ATOM 3738 O O . THR A 1 487 ? 7.514 -17.819 -0.314 1.00 92.06 487 THR A O 1
ATOM 3741 N N . ALA A 1 488 ? 6.308 -15.974 -0.718 1.00 91.44 488 ALA A N 1
ATOM 3742 C CA . ALA A 1 488 ? 6.742 -15.265 0.477 1.00 91.44 488 ALA A CA 1
ATOM 3743 C C . ALA A 1 488 ? 5.561 -15.168 1.446 1.00 91.44 488 ALA A C 1
ATOM 3745 O O . ALA A 1 488 ? 4.517 -14.608 1.113 1.00 91.44 488 ALA A O 1
ATOM 3746 N N . VAL A 1 489 ? 5.707 -15.743 2.632 1.00 90.88 489 VAL A N 1
ATOM 3747 C CA . VAL A 1 489 ? 4.669 -15.808 3.661 1.00 90.88 489 VAL A CA 1
ATOM 3748 C C . VAL A 1 489 ? 4.924 -14.705 4.674 1.00 90.88 489 VAL A C 1
ATOM 3750 O O . VAL A 1 489 ? 5.977 -14.674 5.310 1.00 90.88 489 VAL A O 1
ATOM 3753 N N . ALA A 1 490 ? 3.961 -13.798 4.807 1.00 91.31 490 ALA A N 1
ATOM 3754 C CA . ALA A 1 490 ? 3.945 -12.776 5.839 1.00 91.31 490 ALA A CA 1
ATOM 3755 C C . ALA A 1 490 ? 3.130 -13.289 7.034 1.00 91.31 490 ALA A C 1
ATOM 3757 O O . ALA A 1 490 ? 1.954 -13.636 6.871 1.00 91.31 490 ALA A O 1
ATOM 3758 N N . PHE A 1 491 ? 3.742 -13.359 8.214 1.00 91.62 491 PHE A N 1
ATOM 3759 C CA . PHE A 1 491 ? 3.109 -13.908 9.411 1.00 91.62 491 PHE A CA 1
ATOM 3760 C C . PHE A 1 491 ? 3.496 -13.160 10.685 1.00 91.62 491 PHE A C 1
ATOM 3762 O O . PHE A 1 491 ? 4.529 -12.501 10.752 1.00 91.62 491 PHE A O 1
ATOM 3769 N N . GLN A 1 492 ? 2.663 -13.290 11.710 1.00 90.62 492 GLN A N 1
ATOM 3770 C CA . GLN A 1 492 ? 2.935 -12.799 13.062 1.00 90.62 492 GLN A CA 1
ATOM 3771 C C . GLN A 1 492 ? 2.943 -13.974 14.032 1.00 90.62 492 GLN A C 1
ATOM 3773 O O . GLN A 1 492 ? 2.355 -15.018 13.745 1.00 90.62 492 GLN A O 1
ATOM 3778 N N . THR A 1 493 ? 3.598 -13.806 15.169 1.00 86.94 493 THR A N 1
ATOM 3779 C CA . THR A 1 493 ? 3.586 -14.773 16.267 1.00 86.94 493 THR A CA 1
ATOM 3780 C C . THR A 1 493 ? 2.661 -14.293 17.381 1.00 86.94 493 THR A C 1
ATOM 3782 O O . THR A 1 493 ? 2.372 -13.104 17.492 1.00 86.94 493 THR A O 1
ATOM 3785 N N . SER A 1 494 ? 2.166 -15.215 18.200 1.00 84.19 494 SER A N 1
ATOM 3786 C CA . SER A 1 494 ? 1.422 -14.907 19.425 1.00 84.19 494 SER A CA 1
ATOM 3787 C C . SER A 1 494 ? 1.790 -15.910 20.515 1.00 84.19 494 SER A C 1
ATOM 3789 O O . SER A 1 494 ? 2.273 -17.002 20.220 1.00 84.19 494 SER A O 1
ATOM 3791 N N . GLU A 1 495 ? 1.584 -15.533 21.775 1.00 79.44 495 GLU A N 1
ATOM 3792 C CA . GLU A 1 495 ? 1.748 -16.438 22.919 1.00 79.44 495 GLU A CA 1
ATOM 3793 C C . GLU A 1 495 ? 0.547 -17.378 23.109 1.00 79.44 495 GLU A C 1
ATOM 3795 O O . GLU A 1 495 ? 0.633 -18.325 23.887 1.00 79.44 495 GLU A O 1
ATOM 3800 N N . ASP A 1 496 ? -0.565 -17.149 22.395 1.00 80.56 496 ASP A N 1
ATOM 3801 C CA . ASP A 1 496 ? -1.705 -18.070 22.369 1.00 80.56 496 ASP A CA 1
ATOM 3802 C C . ASP A 1 496 ? -1.258 -19.412 21.753 1.00 80.56 496 ASP A C 1
ATOM 3804 O O . ASP A 1 496 ? -0.950 -19.456 20.560 1.00 80.56 496 ASP A O 1
ATOM 3808 N N . PRO A 1 497 ? -1.235 -20.527 22.509 1.00 73.00 497 PRO A N 1
ATOM 3809 C CA . PRO A 1 497 ? -0.776 -21.814 21.988 1.00 73.00 497 PRO A CA 1
ATOM 3810 C C . PRO A 1 497 ? -1.672 -22.357 20.866 1.00 73.00 497 PRO A C 1
ATOM 3812 O O . PRO A 1 497 ? -1.213 -23.165 20.061 1.00 73.00 497 PRO A O 1
ATOM 3815 N N . TYR A 1 498 ? -2.927 -21.903 20.775 1.00 78.25 498 TYR A N 1
ATOM 3816 C CA . TYR A 1 498 ? -3.855 -22.252 19.695 1.00 78.25 498 TYR A CA 1
ATOM 3817 C C . TYR A 1 498 ? -3.765 -21.290 18.501 1.00 78.25 498 TYR A C 1
ATOM 3819 O O . TYR A 1 498 ? -4.439 -21.485 17.490 1.00 78.25 498 TYR A O 1
ATOM 3827 N N . ALA A 1 499 ? -2.939 -20.248 18.603 1.00 83.25 499 ALA A N 1
ATOM 3828 C CA . ALA A 1 499 ? -2.687 -19.278 17.547 1.00 83.25 499 ALA A CA 1
ATOM 3829 C C . ALA A 1 499 ? -1.226 -18.805 17.533 1.00 83.25 499 ALA A C 1
ATOM 3831 O O . ALA A 1 499 ? -0.949 -17.626 17.307 1.00 83.25 499 ALA A O 1
ATOM 3832 N N . ALA A 1 500 ? -0.289 -19.730 17.751 1.00 84.31 500 ALA A N 1
ATOM 3833 C CA . ALA A 1 500 ? 1.130 -19.418 17.889 1.00 84.31 500 ALA A CA 1
ATOM 3834 C C . ALA A 1 500 ? 1.704 -18.723 16.643 1.00 84.31 500 ALA A C 1
ATOM 3836 O O . ALA A 1 500 ? 2.620 -17.904 16.748 1.00 84.31 500 ALA A O 1
ATOM 3837 N N . LEU A 1 501 ? 1.147 -19.030 15.464 1.00 89.44 501 LEU A N 1
ATOM 3838 C CA . LEU A 1 501 ? 1.503 -18.401 14.198 1.00 89.44 501 LEU A CA 1
ATOM 3839 C C . LEU A 1 501 ? 0.256 -17.956 13.436 1.00 89.44 501 LEU A C 1
ATOM 3841 O O . LEU A 1 501 ? -0.680 -18.727 13.252 1.00 89.44 501 LEU A O 1
ATOM 3845 N N . ILE A 1 502 ? 0.263 -16.724 12.935 1.00 92.06 502 ILE A N 1
ATOM 3846 C CA . ILE A 1 502 ? -0.852 -16.135 12.196 1.00 92.06 502 ILE A CA 1
ATOM 3847 C C . ILE A 1 502 ? -0.398 -15.752 10.796 1.00 92.06 502 ILE A C 1
ATOM 3849 O O . ILE A 1 502 ? 0.374 -14.809 10.625 1.00 92.06 502 ILE A O 1
ATOM 3853 N N . ILE A 1 503 ? -0.912 -16.451 9.784 1.00 91.62 503 ILE A N 1
ATOM 3854 C CA . ILE A 1 503 ? -0.638 -16.147 8.380 1.00 91.62 503 ILE A CA 1
ATOM 3855 C C . ILE A 1 503 ? -1.474 -14.936 7.966 1.00 91.62 503 ILE A C 1
ATOM 3857 O O . ILE A 1 503 ? -2.704 -14.987 7.910 1.00 91.62 503 ILE A O 1
ATOM 3861 N N . ASN A 1 504 ? -0.801 -13.834 7.644 1.00 89.06 504 ASN A N 1
ATOM 3862 C CA . ASN A 1 504 ? -1.456 -12.612 7.196 1.00 89.06 504 ASN A CA 1
ATOM 3863 C C . ASN A 1 504 ? -1.700 -12.627 5.699 1.00 89.06 504 ASN A C 1
ATOM 3865 O O . ASN A 1 504 ? -2.815 -12.361 5.244 1.00 89.06 504 ASN A O 1
ATOM 3869 N N . GLN A 1 505 ? -0.631 -12.856 4.937 1.00 87.19 505 GLN A N 1
ATOM 3870 C CA . GLN A 1 505 ? -0.625 -12.709 3.487 1.00 87.19 505 GLN A CA 1
ATOM 3871 C C . GLN A 1 505 ? 0.408 -13.641 2.856 1.00 87.19 505 GLN A C 1
ATOM 3873 O O . GLN A 1 505 ? 1.441 -13.951 3.444 1.00 87.19 505 GLN A O 1
ATOM 3878 N N . SER A 1 506 ? 0.142 -14.027 1.612 1.00 86.19 506 SER A N 1
ATOM 3879 C CA . SER A 1 506 ? 1.125 -14.620 0.708 1.00 86.19 506 SER A CA 1
ATOM 3880 C C . SER A 1 506 ? 1.449 -13.629 -0.409 1.00 86.19 506 SER A C 1
ATOM 3882 O O . SER A 1 506 ? 0.536 -13.097 -1.051 1.00 86.19 506 SER A O 1
ATOM 3884 N N . HIS A 1 507 ? 2.729 -13.414 -0.674 1.00 86.00 507 HIS A N 1
ATOM 3885 C CA . HIS A 1 507 ? 3.243 -12.640 -1.800 1.00 86.00 507 HIS A CA 1
ATOM 3886 C C . HIS A 1 507 ? 4.000 -13.555 -2.774 1.00 86.00 507 HIS A C 1
ATOM 3888 O O . HIS A 1 507 ? 4.280 -14.712 -2.458 1.00 86.00 507 HIS A O 1
ATOM 3894 N N . ALA A 1 508 ? 4.360 -13.026 -3.949 1.00 85.94 508 ALA A N 1
ATOM 3895 C CA . ALA A 1 508 ? 5.294 -13.708 -4.841 1.00 85.94 508 ALA A CA 1
ATOM 3896 C C . ALA A 1 508 ? 6.607 -13.995 -4.093 1.00 85.94 508 ALA A C 1
ATOM 3898 O O . ALA A 1 508 ? 7.139 -13.125 -3.399 1.00 85.94 508 ALA A O 1
ATOM 3899 N N . GLY A 1 509 ? 7.101 -15.225 -4.207 1.00 90.62 509 GLY A N 1
ATOM 3900 C CA . GLY A 1 509 ? 8.284 -15.692 -3.494 1.00 90.62 509 GLY A CA 1
ATOM 3901 C C . GLY A 1 509 ? 9.595 -15.443 -4.229 1.00 90.62 509 GLY A C 1
ATOM 3902 O O . GLY A 1 509 ? 10.601 -15.981 -3.797 1.00 90.62 509 GLY A O 1
ATOM 3903 N N . THR A 1 510 ? 9.621 -14.657 -5.308 1.00 92.75 510 THR A N 1
ATOM 3904 C CA . THR A 1 510 ? 10.827 -14.422 -6.129 1.00 92.75 510 THR A CA 1
ATOM 3905 C C . THR A 1 510 ? 11.924 -13.645 -5.400 1.00 92.75 510 THR A C 1
ATOM 3907 O O . THR A 1 510 ? 13.083 -13.715 -5.789 1.00 92.75 510 THR A O 1
ATOM 3910 N N . GLY A 1 511 ? 11.573 -12.927 -4.329 1.00 92.81 511 GLY A N 1
ATOM 3911 C CA . GLY A 1 511 ? 12.479 -12.035 -3.597 1.00 92.81 511 GLY A CA 1
ATOM 3912 C C . GLY A 1 511 ? 12.170 -10.547 -3.787 1.00 92.81 511 GLY A C 1
ATOM 3913 O O . GLY A 1 511 ? 12.744 -9.723 -3.080 1.00 92.81 511 GLY A O 1
ATOM 3914 N N . SER A 1 512 ? 11.219 -10.186 -4.660 1.00 91.75 512 SER A N 1
ATOM 3915 C CA . SER A 1 512 ? 10.892 -8.788 -5.009 1.00 91.75 512 SER A CA 1
ATOM 3916 C C . SER A 1 512 ? 10.606 -7.883 -3.807 1.00 91.75 512 SER A C 1
ATOM 3918 O O . SER A 1 512 ? 11.103 -6.763 -3.715 1.00 91.75 512 SER A O 1
ATOM 3920 N N . VAL A 1 513 ? 9.843 -8.385 -2.833 1.00 91.62 513 VAL A N 1
ATOM 3921 C CA . VAL A 1 513 ? 9.504 -7.640 -1.611 1.00 91.62 513 VAL A CA 1
ATOM 3922 C C . VAL A 1 513 ? 10.746 -7.290 -0.791 1.00 91.62 513 VAL A C 1
ATOM 3924 O O . VAL A 1 513 ? 10.765 -6.237 -0.166 1.00 91.62 513 VAL A O 1
ATOM 3927 N N . MET A 1 514 ? 11.760 -8.155 -0.777 1.00 91.31 514 MET A N 1
ATOM 3928 C CA . MET A 1 514 ? 13.026 -7.905 -0.090 1.00 91.31 514 MET A CA 1
ATOM 3929 C C . MET A 1 514 ? 13.958 -7.035 -0.940 1.00 91.31 514 MET A C 1
ATOM 3931 O O . MET A 1 514 ? 14.599 -6.147 -0.386 1.00 91.31 514 MET A O 1
ATOM 3935 N N . ALA A 1 515 ? 13.970 -7.224 -2.2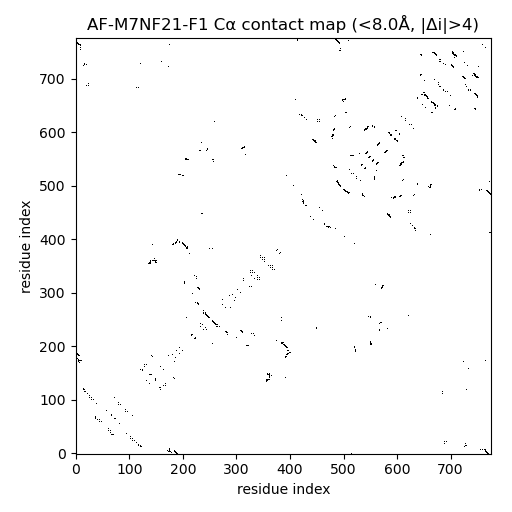64 1.00 92.19 515 ALA A N 1
ATOM 3936 C CA . ALA A 1 515 ? 14.736 -6.400 -3.202 1.00 92.19 515 ALA A CA 1
ATOM 3937 C C . ALA A 1 515 ? 14.387 -4.914 -3.095 1.00 92.19 515 ALA A C 1
ATOM 3939 O O . ALA A 1 515 ? 15.293 -4.087 -3.065 1.00 92.19 515 ALA A O 1
ATOM 3940 N N . ARG A 1 516 ? 13.101 -4.579 -2.892 1.00 91.19 516 ARG A N 1
ATOM 3941 C CA . ARG A 1 516 ? 12.671 -3.207 -2.575 1.00 91.19 516 ARG A CA 1
ATOM 3942 C C . ARG A 1 516 ? 13.525 -2.547 -1.489 1.00 91.19 516 ARG A C 1
ATOM 3944 O O . ARG A 1 516 ? 13.820 -1.365 -1.585 1.00 91.19 516 ARG A O 1
ATOM 3951 N N . PHE A 1 517 ? 13.890 -3.292 -0.449 1.00 90.19 517 PHE A N 1
ATOM 3952 C CA . PHE A 1 517 ? 14.603 -2.769 0.716 1.00 90.19 517 PHE A CA 1
ATOM 3953 C C . PHE A 1 517 ? 16.108 -3.045 0.672 1.00 90.19 517 PHE A C 1
ATOM 3955 O O . PHE A 1 517 ? 16.798 -2.752 1.646 1.00 90.19 517 PHE A O 1
ATOM 3962 N N . ALA A 1 518 ? 16.648 -3.580 -0.428 1.00 87.88 518 ALA A N 1
ATOM 3963 C CA . ALA A 1 518 ? 18.067 -3.931 -0.514 1.00 87.88 518 ALA A CA 1
ATOM 3964 C C . ALA A 1 518 ? 18.994 -2.718 -0.305 1.00 87.88 518 ALA A C 1
ATOM 3966 O O . ALA A 1 518 ? 20.090 -2.814 0.256 1.00 87.88 518 ALA A O 1
ATOM 3967 N N . HIS A 1 519 ? 18.509 -1.532 -0.674 1.00 85.25 519 HIS A N 1
ATOM 3968 C CA . HIS A 1 519 ? 19.231 -0.282 -0.497 1.00 85.25 519 HIS A CA 1
ATOM 3969 C C . HIS A 1 519 ? 19.388 0.125 0.986 1.00 85.25 519 HIS A C 1
ATOM 3971 O O . HIS A 1 519 ? 20.434 0.683 1.314 1.00 85.25 519 HIS A O 1
ATOM 3977 N N . VAL A 1 520 ? 18.464 -0.250 1.888 1.00 85.94 520 VAL A N 1
ATOM 3978 C CA . VAL A 1 520 ? 18.551 -0.006 3.353 1.00 85.94 520 VAL A CA 1
ATOM 3979 C C . VAL A 1 520 ? 18.926 -1.240 4.191 1.00 85.94 520 VAL A C 1
ATOM 3981 O O . VAL A 1 520 ? 19.328 -1.090 5.341 1.00 85.94 520 VAL A O 1
ATOM 3984 N N . LEU A 1 521 ? 18.815 -2.459 3.651 1.00 85.19 521 LEU A N 1
ATOM 3985 C CA . LEU A 1 521 ? 19.126 -3.708 4.359 1.00 85.19 521 LEU A CA 1
ATOM 3986 C C . LEU A 1 521 ? 20.476 -4.285 3.920 1.00 85.19 521 LEU A C 1
ATOM 3988 O O . LEU A 1 521 ? 20.638 -4.713 2.776 1.00 85.19 521 LEU A O 1
ATOM 3992 N N . ASP A 1 522 ? 21.428 -4.376 4.842 1.00 77.31 522 ASP A N 1
ATOM 3993 C CA . ASP A 1 522 ? 22.731 -4.993 4.577 1.00 77.31 522 ASP A CA 1
ATOM 3994 C C . ASP A 1 522 ? 22.657 -6.497 4.356 1.00 77.31 522 ASP A C 1
ATOM 3996 O O . ASP A 1 522 ? 21.830 -7.189 4.941 1.00 77.31 522 ASP A O 1
ATOM 4000 N N . GLY A 1 523 ? 23.539 -7.020 3.500 1.00 78.69 523 GLY A N 1
ATOM 4001 C CA . GLY A 1 523 ? 23.624 -8.455 3.199 1.00 78.69 523 GLY A CA 1
ATOM 4002 C C . GLY A 1 523 ? 22.452 -9.015 2.380 1.00 78.69 523 GLY A C 1
ATOM 4003 O O . GLY A 1 523 ? 22.506 -10.168 1.946 1.00 78.69 523 GLY A O 1
ATOM 4004 N N . SER A 1 524 ? 21.425 -8.204 2.117 1.00 85.19 524 SER A N 1
ATOM 4005 C CA . SER A 1 524 ? 20.232 -8.587 1.361 1.00 85.19 524 SER A CA 1
ATOM 4006 C C . SER A 1 524 ? 20.557 -9.057 -0.062 1.00 85.19 524 SER A C 1
ATOM 4008 O O . SER A 1 524 ? 20.048 -10.094 -0.476 1.00 85.19 524 SER A O 1
ATOM 4010 N N . ASP A 1 525 ? 21.464 -8.388 -0.779 1.00 86.94 525 ASP A N 1
ATOM 4011 C CA . ASP A 1 525 ? 21.859 -8.773 -2.144 1.00 86.94 525 ASP A CA 1
ATOM 4012 C C . ASP A 1 525 ? 22.447 -10.188 -2.223 1.00 86.94 525 ASP A C 1
ATOM 4014 O O . ASP A 1 525 ? 22.153 -10.940 -3.152 1.00 86.94 525 ASP A O 1
ATOM 4018 N N . GLY A 1 526 ? 23.272 -10.574 -1.244 1.00 89.12 526 GLY A N 1
ATOM 4019 C CA . GLY A 1 526 ? 23.846 -11.920 -1.179 1.00 89.12 526 GLY A CA 1
ATOM 4020 C C . GLY A 1 526 ? 22.766 -12.982 -0.974 1.00 89.12 526 GLY A C 1
ATOM 4021 O O . GLY A 1 526 ? 22.738 -13.985 -1.688 1.00 89.12 526 GLY A O 1
ATOM 4022 N N . GLN A 1 527 ? 21.830 -12.719 -0.057 1.00 89.88 527 GLN A N 1
ATOM 4023 C CA . GLN A 1 527 ? 20.683 -13.594 0.194 1.00 89.88 527 GLN A CA 1
ATOM 4024 C C . GLN A 1 527 ? 19.746 -13.679 -1.021 1.00 89.88 527 GLN A C 1
ATOM 4026 O O . GLN A 1 527 ? 19.294 -14.771 -1.357 1.00 89.88 527 GLN A O 1
ATOM 4031 N N . LEU A 1 528 ? 19.493 -12.565 -1.720 1.00 93.12 528 LEU A N 1
ATOM 4032 C CA . LEU A 1 528 ? 18.676 -12.536 -2.940 1.00 93.12 528 LEU A CA 1
ATOM 4033 C C . LEU A 1 528 ? 19.313 -13.344 -4.069 1.00 93.12 528 LEU A C 1
ATOM 4035 O O . LEU A 1 528 ? 18.618 -14.122 -4.713 1.00 93.12 528 LEU A O 1
ATOM 4039 N N . LYS A 1 529 ? 20.627 -13.218 -4.287 1.00 94.31 529 LYS A N 1
ATOM 4040 C CA . LYS A 1 529 ? 21.347 -14.009 -5.300 1.00 94.31 529 LYS A CA 1
ATOM 4041 C C . LYS A 1 529 ? 21.335 -15.500 -4.983 1.00 94.31 529 LYS A C 1
ATOM 4043 O O . LYS A 1 529 ? 21.085 -16.310 -5.873 1.00 94.31 529 LYS A O 1
ATOM 4048 N N . GLN A 1 530 ? 21.568 -15.865 -3.722 1.00 94.62 530 GLN A N 1
ATOM 4049 C CA . GLN A 1 530 ? 21.491 -17.258 -3.286 1.00 94.62 530 GLN A CA 1
ATOM 4050 C C . GLN A 1 530 ? 20.080 -17.819 -3.494 1.00 94.62 530 GLN A C 1
ATOM 4052 O O . GLN A 1 530 ? 19.919 -18.903 -4.049 1.00 94.62 530 GLN A O 1
ATOM 4057 N N . TRP A 1 531 ? 19.058 -17.060 -3.101 1.00 95.38 531 TRP A N 1
ATOM 4058 C CA . TRP A 1 531 ? 17.663 -17.437 -3.290 1.00 95.38 531 TRP A CA 1
ATOM 4059 C C . TRP A 1 531 ? 17.290 -17.591 -4.769 1.00 95.38 531 TRP A C 1
ATOM 4061 O O . TRP A 1 531 ? 16.702 -18.597 -5.161 1.00 95.38 531 TRP A O 1
ATOM 4071 N N . ALA A 1 532 ? 17.694 -16.639 -5.608 1.00 96.25 532 ALA A N 1
ATOM 4072 C CA . ALA A 1 532 ? 17.473 -16.680 -7.047 1.00 96.25 532 ALA A CA 1
ATOM 4073 C C . ALA A 1 532 ? 18.138 -17.901 -7.701 1.00 96.25 532 ALA A C 1
ATOM 4075 O O . ALA A 1 532 ? 17.525 -18.547 -8.547 1.00 96.25 532 ALA A O 1
ATOM 4076 N N . SER A 1 533 ? 19.349 -18.266 -7.266 1.00 96.06 533 SER A N 1
ATOM 4077 C CA . SER A 1 533 ? 20.035 -19.479 -7.725 1.00 96.06 533 SER A CA 1
ATOM 4078 C C . SER A 1 533 ? 19.272 -20.756 -7.356 1.00 96.06 533 SER A C 1
ATOM 4080 O O . SER A 1 533 ? 19.158 -21.652 -8.191 1.00 96.06 533 SER A O 1
ATOM 4082 N N . VAL A 1 534 ? 18.683 -20.822 -6.153 1.00 96.50 534 VAL A N 1
ATOM 4083 C CA . VAL A 1 534 ? 17.807 -21.939 -5.758 1.00 96.50 534 VAL A CA 1
ATOM 4084 C C . VAL A 1 534 ? 16.584 -22.008 -6.670 1.00 96.50 534 VAL A C 1
ATOM 4086 O O . VAL A 1 534 ? 16.296 -23.068 -7.220 1.00 96.50 534 VAL A O 1
ATOM 4089 N N . LEU A 1 535 ? 15.891 -20.884 -6.884 1.00 96.69 535 LEU A N 1
ATOM 4090 C CA . LEU A 1 535 ? 14.713 -20.839 -7.757 1.00 96.69 535 LEU A CA 1
ATOM 4091 C C . LEU A 1 535 ? 15.037 -21.223 -9.206 1.00 96.69 535 LEU A C 1
ATOM 4093 O O . LEU A 1 535 ? 14.218 -21.868 -9.862 1.00 96.69 535 LEU A O 1
ATOM 4097 N N . ALA A 1 536 ? 16.219 -20.856 -9.698 1.00 96.19 536 ALA A N 1
ATOM 4098 C CA . ALA A 1 536 ? 16.664 -21.168 -11.050 1.00 96.19 536 ALA A CA 1
ATOM 4099 C C . ALA A 1 536 ? 17.132 -22.617 -11.244 1.00 96.19 536 ALA A C 1
ATOM 4101 O O . ALA A 1 536 ? 17.328 -23.015 -12.385 1.00 96.19 536 ALA A O 1
ATOM 4102 N N . HIS A 1 537 ? 17.269 -23.408 -10.172 1.00 94.44 537 HIS A N 1
ATOM 4103 C CA . HIS A 1 537 ? 17.418 -24.873 -10.202 1.00 94.44 537 HIS A CA 1
ATOM 4104 C C . HIS A 1 537 ? 18.422 -25.421 -11.247 1.00 94.44 537 HIS A C 1
ATOM 4106 O O . HIS A 1 537 ? 18.211 -26.481 -11.833 1.00 94.44 537 HIS A O 1
ATOM 4112 N N . GLY A 1 538 ? 19.542 -24.715 -11.448 1.00 91.88 538 GLY A N 1
ATOM 4113 C CA . GLY A 1 538 ? 20.609 -25.076 -12.395 1.00 91.88 538 GLY A CA 1
ATOM 4114 C C . GLY A 1 538 ? 20.713 -24.172 -13.631 1.00 91.88 538 GLY A C 1
ATOM 4115 O O . GLY A 1 538 ? 21.730 -24.220 -14.317 1.00 91.88 538 GLY A O 1
ATOM 4116 N N . GLY A 1 539 ? 19.709 -23.331 -13.893 1.00 95.31 539 GLY A N 1
ATOM 4117 C CA . GLY A 1 539 ? 19.762 -22.245 -14.874 1.00 95.31 539 GLY A CA 1
ATOM 4118 C C . GLY A 1 539 ? 20.266 -20.916 -14.297 1.00 95.31 539 GLY A C 1
ATOM 4119 O O . GLY A 1 539 ? 20.535 -20.781 -13.101 1.00 95.31 539 GLY A O 1
ATOM 4120 N N . SER A 1 540 ? 20.357 -19.909 -15.164 1.00 95.69 540 SER A N 1
ATOM 4121 C CA . SER A 1 540 ? 20.750 -18.537 -14.831 1.00 95.69 540 SER A CA 1
ATOM 4122 C C . SER A 1 540 ? 19.537 -17.702 -14.453 1.00 95.69 540 SER A C 1
ATOM 4124 O O . SER A 1 540 ? 18.641 -17.487 -15.273 1.00 95.69 540 SER A O 1
ATOM 4126 N N . ALA A 1 541 ? 19.499 -17.213 -13.217 1.00 96.31 541 ALA A N 1
ATOM 4127 C CA . ALA A 1 541 ? 18.448 -16.307 -12.779 1.00 96.31 541 ALA A CA 1
ATOM 4128 C C . ALA A 1 541 ? 18.666 -14.905 -13.363 1.00 96.31 541 ALA A C 1
ATOM 4130 O O . ALA A 1 541 ? 19.672 -14.256 -13.064 1.00 96.31 541 ALA A O 1
ATOM 4131 N N . VAL A 1 542 ? 17.692 -14.413 -14.128 1.00 95.75 542 VAL A N 1
ATOM 4132 C CA . VAL A 1 542 ? 17.679 -13.029 -14.622 1.00 95.75 542 VAL A CA 1
ATOM 4133 C C . VAL A 1 542 ? 16.4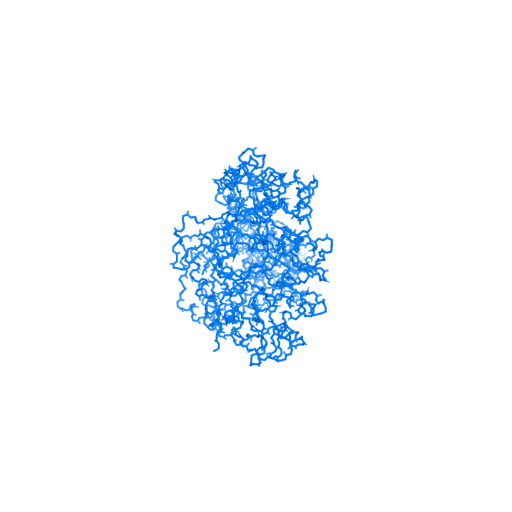81 -12.285 -14.059 1.00 95.75 542 VAL A C 1
ATOM 4135 O O . VAL A 1 542 ? 15.372 -12.814 -14.029 1.00 95.75 542 VAL A O 1
ATOM 4138 N N . GLU A 1 543 ? 16.679 -11.056 -13.603 1.00 94.94 543 GLU A N 1
ATOM 4139 C CA . GLU A 1 543 ? 15.570 -10.212 -13.183 1.00 94.94 543 GLU A CA 1
ATOM 4140 C C . GLU A 1 543 ? 14.945 -9.475 -14.360 1.00 94.94 543 GLU A C 1
ATOM 4142 O O . GLU A 1 543 ? 15.624 -8.958 -15.247 1.00 94.94 543 GLU A O 1
ATOM 4147 N N . PHE A 1 544 ? 13.624 -9.368 -14.306 1.00 93.69 544 PHE A N 1
ATOM 4148 C CA . PHE A 1 544 ? 12.865 -8.420 -15.099 1.00 93.69 544 PHE A CA 1
ATOM 4149 C C . PHE A 1 544 ? 11.961 -7.613 -14.164 1.00 93.69 544 PHE A C 1
ATOM 4151 O O . PHE A 1 544 ? 11.176 -8.162 -13.378 1.00 93.69 544 PHE A O 1
ATOM 4158 N N . VAL A 1 545 ? 12.087 -6.290 -14.257 1.00 94.69 545 VAL A N 1
ATOM 4159 C CA . VAL A 1 545 ? 11.290 -5.321 -13.508 1.00 94.69 545 VAL A CA 1
ATOM 4160 C C . VAL A 1 545 ? 10.616 -4.404 -14.530 1.00 94.69 545 VAL A C 1
ATOM 4162 O O . VAL A 1 545 ? 11.297 -3.619 -15.169 1.00 94.69 545 VAL A O 1
ATOM 4165 N N . PRO A 1 546 ? 9.298 -4.481 -14.749 1.00 93.12 546 PRO A N 1
ATOM 4166 C CA . PRO A 1 546 ? 8.623 -3.647 -15.734 1.00 93.12 546 PRO A CA 1
ATOM 4167 C C . PRO A 1 546 ? 8.485 -2.208 -15.243 1.00 93.12 546 PRO A C 1
ATOM 4169 O O . PRO A 1 546 ? 8.236 -1.968 -14.060 1.00 93.12 546 PRO A O 1
ATOM 4172 N N . SER A 1 547 ? 8.557 -1.255 -16.176 1.00 93.56 547 SER A N 1
ATOM 4173 C CA . SER A 1 547 ? 8.363 0.181 -15.922 1.00 93.56 547 SER A CA 1
ATOM 4174 C C . SER A 1 547 ? 9.294 0.781 -14.858 1.00 93.56 547 SER A C 1
ATOM 4176 O O . SER A 1 547 ? 8.978 1.836 -14.311 1.00 93.56 547 SER A O 1
ATOM 4178 N N . PHE A 1 548 ? 10.417 0.144 -14.522 1.00 92.88 548 PHE A N 1
ATOM 4179 C CA . PHE A 1 548 ? 11.342 0.634 -13.494 1.00 92.88 548 PHE A CA 1
ATOM 4180 C C . PHE A 1 548 ? 11.910 2.026 -13.811 1.00 92.88 548 PHE A C 1
ATOM 4182 O O . PHE A 1 548 ? 12.362 2.719 -12.905 1.00 92.88 548 PHE A O 1
ATOM 4189 N N . GLU A 1 549 ? 11.878 2.435 -15.080 1.00 91.62 549 GLU A N 1
ATOM 4190 C CA . GLU A 1 549 ? 12.372 3.716 -15.584 1.00 91.62 549 GLU A CA 1
ATOM 4191 C C . GLU A 1 549 ? 11.477 4.897 -15.198 1.00 91.62 549 GLU A C 1
ATOM 4193 O O . GLU A 1 549 ? 11.915 6.041 -15.266 1.00 91.62 549 GLU A O 1
ATOM 4198 N N . VAL A 1 550 ? 10.223 4.637 -14.809 1.00 91.81 550 VAL A N 1
ATOM 4199 C CA . VAL A 1 550 ? 9.213 5.676 -14.536 1.00 91.81 550 VAL A CA 1
ATOM 4200 C C . VAL A 1 550 ? 8.346 5.381 -13.309 1.00 91.81 550 VAL A C 1
ATOM 4202 O O . VAL A 1 550 ? 7.859 6.302 -12.657 1.00 91.81 550 VAL A O 1
ATOM 4205 N N . ASN A 1 551 ? 8.170 4.115 -12.938 1.00 91.50 551 ASN A N 1
ATOM 4206 C CA . ASN A 1 551 ? 7.326 3.699 -11.826 1.00 91.50 551 ASN A CA 1
ATOM 4207 C C . ASN A 1 551 ? 8.158 3.547 -10.547 1.00 91.50 551 ASN A C 1
ATOM 4209 O O . ASN A 1 551 ? 8.867 2.557 -10.378 1.00 91.50 551 ASN A O 1
ATOM 4213 N N . GLY A 1 552 ? 8.018 4.493 -9.613 1.00 87.44 552 GLY A N 1
ATOM 4214 C CA . GLY A 1 552 ? 8.777 4.505 -8.354 1.00 87.44 552 GLY A CA 1
ATOM 4215 C C . GLY A 1 552 ? 8.578 3.272 -7.461 1.00 87.44 552 GLY A C 1
ATOM 4216 O O . GLY A 1 552 ? 9.481 2.904 -6.719 1.00 87.44 552 GLY A O 1
ATOM 4217 N N . LEU A 1 553 ? 7.432 2.585 -7.548 1.00 85.25 553 LEU A N 1
ATOM 4218 C CA . LEU A 1 553 ? 7.217 1.334 -6.807 1.00 85.25 553 LEU A CA 1
ATOM 4219 C C . LEU A 1 553 ? 8.039 0.180 -7.391 1.00 85.25 553 LEU A C 1
ATOM 4221 O O . LEU A 1 553 ? 8.489 -0.690 -6.651 1.00 85.25 553 LEU A O 1
ATOM 4225 N N . GLN A 1 554 ? 8.230 0.165 -8.707 1.00 91.06 554 GLN A N 1
ATOM 4226 C CA . GLN A 1 554 ? 9.035 -0.851 -9.380 1.00 91.06 554 GLN A CA 1
ATOM 4227 C C . GLN A 1 554 ? 10.527 -0.507 -9.313 1.00 91.06 554 GLN A C 1
ATOM 4229 O O . GLN A 1 554 ? 11.342 -1.391 -9.062 1.00 91.06 554 GLN A O 1
ATOM 4234 N N . SER A 1 555 ? 10.882 0.775 -9.462 1.00 90.69 555 SER A N 1
ATOM 4235 C CA . SER A 1 555 ? 12.273 1.240 -9.539 1.00 90.69 555 SER A CA 1
ATOM 4236 C C . SER A 1 555 ? 13.102 0.893 -8.306 1.00 90.69 555 SER A C 1
ATOM 4238 O O . SER A 1 555 ? 14.293 0.651 -8.436 1.00 90.69 555 SER A O 1
ATOM 4240 N N . VAL A 1 556 ? 12.491 0.824 -7.122 1.00 88.50 556 VAL A N 1
ATOM 4241 C CA . VAL A 1 556 ? 13.183 0.477 -5.869 1.00 88.50 556 VAL A CA 1
ATOM 4242 C C . VAL A 1 556 ? 13.529 -1.009 -5.744 1.00 88.50 556 VAL A C 1
ATOM 4244 O O . VAL A 1 556 ? 14.293 -1.371 -4.860 1.00 88.50 556 VAL A O 1
ATOM 4247 N N . SER A 1 557 ? 12.972 -1.874 -6.599 1.00 90.44 557 SER A N 1
ATOM 4248 C CA . SER A 1 557 ? 13.154 -3.337 -6.526 1.00 90.44 557 SER A CA 1
ATOM 4249 C C . SER A 1 557 ? 14.130 -3.883 -7.576 1.00 90.44 557 SER A C 1
ATOM 4251 O O . SER A 1 557 ? 14.234 -5.097 -7.740 1.00 90.44 557 SER A O 1
ATOM 4253 N N . LYS A 1 558 ? 14.802 -2.992 -8.315 1.00 91.31 558 LYS A N 1
ATOM 4254 C CA . LYS A 1 558 ? 15.726 -3.328 -9.404 1.00 91.31 558 LYS A CA 1
ATOM 4255 C C . LYS A 1 558 ? 17.159 -3.497 -8.907 1.00 91.31 558 LYS A C 1
ATOM 4257 O O . LYS A 1 558 ? 17.562 -2.873 -7.928 1.00 91.31 558 LYS A O 1
ATOM 4262 N N . GLY A 1 559 ? 17.954 -4.259 -9.650 1.00 90.31 559 GLY A N 1
ATOM 4263 C CA . GLY A 1 559 ? 19.405 -4.265 -9.520 1.00 90.31 559 GLY A CA 1
ATOM 4264 C C . GLY A 1 559 ? 19.968 -5.271 -8.514 1.00 90.31 559 GLY A C 1
ATOM 4265 O O . GLY A 1 559 ? 21.142 -5.177 -8.150 1.00 90.31 559 GLY A O 1
ATOM 4266 N N . SER A 1 560 ? 19.188 -6.261 -8.084 1.00 90.06 560 SER A N 1
ATOM 4267 C CA . SER A 1 560 ? 19.688 -7.313 -7.190 1.00 90.06 560 SER A CA 1
ATOM 4268 C C . SER A 1 560 ? 20.323 -8.479 -7.962 1.00 90.06 560 SER A C 1
ATOM 4270 O O . SER A 1 560 ? 21.265 -9.108 -7.467 1.00 90.06 560 SER A O 1
ATOM 4272 N N . LEU A 1 561 ? 19.858 -8.747 -9.187 1.00 92.25 561 LEU A N 1
ATOM 4273 C CA . LEU A 1 561 ? 20.268 -9.859 -10.052 1.00 92.25 561 LEU A CA 1
ATOM 4274 C C . LEU A 1 561 ? 20.777 -9.371 -11.425 1.00 92.25 561 LEU A C 1
ATOM 4276 O O . LEU A 1 561 ? 20.847 -8.170 -11.693 1.00 92.25 561 LEU A O 1
ATOM 4280 N N . ARG A 1 562 ? 21.170 -10.321 -12.286 1.00 92.38 562 ARG A N 1
ATOM 4281 C CA . ARG A 1 562 ? 21.527 -10.082 -13.696 1.00 92.38 562 ARG A CA 1
ATOM 4282 C C . ARG A 1 562 ? 20.296 -9.572 -14.445 1.00 92.38 562 ARG A C 1
ATOM 4284 O O . ARG A 1 562 ? 19.226 -10.161 -14.309 1.00 92.38 562 ARG A O 1
ATOM 4291 N N . ARG A 1 563 ? 20.413 -8.486 -15.207 1.00 93.00 563 ARG A N 1
ATOM 4292 C CA . ARG A 1 563 ? 19.250 -7.834 -15.831 1.00 93.00 563 ARG A CA 1
ATOM 4293 C C . ARG A 1 563 ? 18.877 -8.495 -17.159 1.00 93.00 563 ARG A C 1
ATOM 4295 O O . ARG A 1 563 ? 19.745 -8.745 -17.992 1.00 93.00 563 ARG A O 1
ATOM 4302 N N . LEU A 1 564 ? 17.577 -8.693 -17.380 1.00 94.19 564 LEU A N 1
ATOM 4303 C CA . LEU A 1 564 ? 17.004 -8.969 -18.697 1.00 94.19 564 LEU A CA 1
ATOM 4304 C C . LEU A 1 564 ? 16.701 -7.649 -19.426 1.00 94.19 564 LEU A C 1
ATOM 4306 O O . LEU A 1 564 ? 15.803 -6.910 -19.023 1.00 94.19 564 LEU A O 1
ATOM 4310 N N . VAL A 1 565 ? 17.452 -7.350 -20.484 1.00 92.69 565 VAL A N 1
ATOM 4311 C CA . VAL A 1 565 ? 17.326 -6.124 -21.286 1.00 92.69 565 VAL A CA 1
ATOM 4312 C C . VAL A 1 565 ? 16.365 -6.347 -22.444 1.00 92.69 565 VAL A C 1
ATOM 4314 O O . VAL A 1 565 ? 16.470 -7.339 -23.175 1.00 92.69 565 VAL A O 1
ATOM 4317 N N . ARG A 1 566 ? 15.445 -5.401 -22.637 1.00 92.38 566 ARG A N 1
ATOM 4318 C CA . ARG A 1 566 ? 14.494 -5.406 -23.753 1.00 92.38 566 ARG A CA 1
ATOM 4319 C C . ARG A 1 566 ? 14.794 -4.284 -24.749 1.00 92.38 566 ARG A C 1
ATOM 4321 O O . ARG A 1 566 ? 15.219 -3.219 -24.311 1.00 92.38 566 ARG A O 1
ATOM 4328 N N . PRO A 1 567 ? 14.489 -4.477 -26.044 1.00 91.12 567 PRO A N 1
ATOM 4329 C CA . PRO A 1 567 ? 14.607 -3.425 -27.062 1.00 91.12 567 PRO A CA 1
ATOM 4330 C C . PRO A 1 567 ? 13.826 -2.147 -26.755 1.00 91.12 567 PRO A C 1
ATOM 4332 O O . PRO A 1 567 ? 14.221 -1.062 -27.160 1.00 91.12 567 PRO A O 1
ATOM 4335 N N . ASP A 1 568 ? 12.714 -2.266 -26.028 1.00 90.81 568 ASP A N 1
ATOM 4336 C CA . ASP A 1 568 ? 11.863 -1.143 -25.637 1.00 90.81 568 ASP A CA 1
ATOM 4337 C C . ASP A 1 568 ? 12.143 -0.629 -24.211 1.00 90.81 568 ASP A C 1
ATOM 4339 O O . ASP A 1 568 ? 11.324 0.084 -23.622 1.00 90.81 568 ASP A O 1
ATOM 4343 N N . ASP A 1 569 ? 13.267 -1.006 -23.598 1.00 91.81 569 ASP A N 1
ATOM 4344 C CA . ASP A 1 569 ? 13.759 -0.331 -22.397 1.00 91.81 569 ASP A CA 1
ATOM 4345 C C . ASP A 1 569 ? 14.351 1.033 -22.758 1.00 91.81 569 ASP A C 1
ATOM 4347 O O . ASP A 1 569 ? 15.027 1.183 -23.773 1.00 91.81 569 ASP A O 1
ATOM 4351 N N . PHE A 1 570 ? 14.122 2.043 -21.910 1.00 92.50 570 PHE A N 1
ATOM 4352 C CA . PHE A 1 570 ? 14.821 3.314 -22.104 1.00 92.50 570 PHE A CA 1
ATOM 4353 C C . PHE A 1 570 ? 16.326 3.106 -21.877 1.00 92.50 570 PHE A C 1
ATOM 4355 O O . PHE A 1 570 ? 16.714 2.429 -20.913 1.00 92.50 570 PHE A O 1
ATOM 4362 N N . PRO A 1 571 ? 17.187 3.685 -22.730 1.00 92.25 571 PRO A N 1
ATOM 4363 C CA . PRO A 1 571 ? 18.619 3.477 -22.639 1.00 92.25 571 PRO A CA 1
ATOM 4364 C C . PRO A 1 571 ? 19.191 4.154 -21.393 1.00 92.25 571 PRO A C 1
ATOM 4366 O O . PRO A 1 571 ? 18.749 5.218 -20.954 1.00 92.25 571 PRO A O 1
ATOM 4369 N N . MET A 1 572 ? 20.229 3.545 -20.832 1.00 91.00 572 MET A N 1
ATOM 4370 C CA . MET A 1 572 ? 20.978 4.091 -19.703 1.00 91.00 572 MET A CA 1
ATOM 4371 C C . MET A 1 572 ? 22.451 3.720 -19.803 1.00 91.00 572 MET A C 1
ATOM 4373 O O . MET A 1 572 ? 22.856 2.901 -20.637 1.00 91.00 572 MET A O 1
ATOM 4377 N N . LYS A 1 573 ? 23.276 4.322 -18.951 1.00 83.12 573 LYS A N 1
ATOM 4378 C CA . LYS A 1 573 ? 24.613 3.791 -18.686 1.00 83.12 573 LYS A CA 1
ATOM 4379 C C . LYS A 1 573 ? 24.437 2.489 -17.902 1.00 83.12 573 LYS A C 1
ATOM 4381 O O . LYS A 1 573 ? 23.751 2.498 -16.897 1.00 83.12 573 LYS A O 1
ATOM 4386 N N . SER A 1 574 ? 24.985 1.369 -18.359 1.00 69.94 574 SER A N 1
ATOM 4387 C CA . SER A 1 574 ? 24.950 0.120 -17.588 1.00 69.94 574 SER A CA 1
ATOM 4388 C C . SER A 1 574 ? 26.339 -0.492 -17.558 1.00 69.94 574 SER A C 1
ATOM 4390 O O . SER A 1 574 ? 26.967 -0.657 -18.603 1.00 69.94 574 SER A O 1
ATOM 4392 N N . ALA A 1 575 ? 26.825 -0.790 -16.355 1.00 59.91 575 ALA A N 1
ATOM 4393 C CA . ALA A 1 575 ? 28.058 -1.537 -16.117 1.00 59.91 575 ALA A CA 1
ATOM 4394 C C . ALA A 1 575 ? 27.781 -2.989 -15.677 1.00 59.91 575 ALA A C 1
ATOM 4396 O O . ALA A 1 575 ? 28.666 -3.656 -15.134 1.00 59.91 575 ALA A O 1
ATOM 4397 N N . LEU A 1 576 ? 26.543 -3.467 -15.837 1.00 66.31 576 LEU A N 1
ATOM 4398 C CA . LEU A 1 576 ? 26.106 -4.762 -15.328 1.00 66.31 576 LEU A CA 1
ATOM 4399 C C . LEU A 1 576 ? 26.303 -5.896 -16.325 1.00 66.31 576 LEU A C 1
ATOM 4401 O O . LEU A 1 576 ? 26.359 -5.702 -17.533 1.00 66.31 576 LEU A O 1
ATOM 4405 N N . ASP A 1 577 ? 26.356 -7.105 -15.772 1.00 76.56 577 ASP A N 1
ATOM 4406 C CA . ASP A 1 577 ? 26.109 -8.318 -16.537 1.00 76.56 577 ASP A CA 1
ATOM 4407 C C . ASP A 1 577 ? 24.620 -8.352 -16.934 1.00 76.56 577 ASP A C 1
ATOM 4409 O O . ASP A 1 577 ? 23.727 -8.236 -16.082 1.00 76.56 577 ASP A O 1
ATOM 4413 N N . GLU A 1 578 ? 24.363 -8.458 -18.234 1.00 88.81 578 GLU A N 1
ATOM 4414 C CA . GLU A 1 578 ? 23.051 -8.316 -18.863 1.00 88.81 578 GLU A CA 1
ATOM 4415 C C . GLU A 1 578 ? 22.800 -9.465 -19.850 1.00 88.81 578 GLU A C 1
ATOM 4417 O O . GLU A 1 578 ? 23.723 -10.001 -20.468 1.00 88.81 578 GLU A O 1
ATOM 4422 N N . VAL A 1 579 ? 21.528 -9.836 -20.011 1.00 91.12 579 VAL A N 1
ATOM 4423 C CA . VAL A 1 579 ? 21.051 -10.715 -21.088 1.00 91.12 579 VAL A CA 1
ATOM 4424 C C . VAL A 1 579 ? 20.065 -9.932 -21.932 1.00 91.12 579 VAL A C 1
ATOM 4426 O O . VAL A 1 579 ? 19.071 -9.434 -21.409 1.00 91.12 579 VAL A O 1
ATOM 4429 N N . THR A 1 580 ? 20.300 -9.841 -23.237 1.00 91.38 580 THR A N 1
ATOM 4430 C CA . THR A 1 580 ? 19.408 -9.111 -24.145 1.00 91.38 580 THR A CA 1
ATOM 4431 C C . THR A 1 580 ? 18.398 -10.044 -24.798 1.00 91.38 580 THR A C 1
ATOM 4433 O O . THR A 1 580 ? 18.763 -11.045 -25.408 1.00 91.38 580 THR A O 1
ATOM 4436 N N . MET A 1 581 ? 17.121 -9.671 -24.757 1.00 92.44 581 MET A N 1
ATOM 4437 C CA . MET A 1 581 ? 16.017 -10.439 -25.343 1.00 92.44 581 MET A CA 1
ATOM 4438 C C . MET A 1 581 ? 16.151 -10.710 -26.851 1.00 92.44 581 MET A C 1
ATOM 4440 O O . MET A 1 581 ? 15.599 -11.691 -27.344 1.00 92.44 581 MET A O 1
ATOM 4444 N N . THR A 1 582 ? 16.860 -9.864 -27.598 1.00 90.38 582 THR A N 1
ATOM 4445 C CA . THR A 1 582 ? 17.045 -10.005 -29.056 1.00 90.38 582 THR A CA 1
ATOM 4446 C C . THR A 1 582 ? 17.998 -11.120 -29.446 1.00 90.38 582 THR A C 1
ATOM 4448 O O . THR A 1 582 ? 17.907 -11.631 -30.556 1.00 90.38 582 THR A O 1
ATOM 4451 N N . SER A 1 583 ? 18.895 -11.519 -28.546 1.00 90.00 583 SER A N 1
ATOM 4452 C CA . SER A 1 583 ? 19.868 -12.582 -28.798 1.00 90.00 583 SER A CA 1
ATOM 4453 C C . SER A 1 583 ? 19.409 -13.941 -28.254 1.00 90.00 583 SER A C 1
ATOM 4455 O O . SER A 1 583 ? 20.057 -14.963 -28.483 1.00 90.00 583 SER A O 1
ATOM 4457 N N . MET A 1 584 ? 18.275 -13.967 -27.551 1.00 94.56 584 MET A N 1
ATOM 4458 C CA . MET A 1 584 ? 17.750 -15.167 -26.916 1.00 94.56 584 MET A CA 1
ATOM 4459 C C . MET A 1 584 ? 17.002 -16.069 -27.894 1.00 94.56 584 MET A C 1
ATOM 4461 O O . MET A 1 584 ? 16.261 -15.628 -28.774 1.00 94.56 584 MET A O 1
ATOM 4465 N N . VAL A 1 585 ? 17.139 -17.370 -27.663 1.00 95.75 585 VAL A N 1
ATOM 4466 C CA . VAL A 1 585 ? 16.420 -18.420 -28.381 1.00 95.75 585 VAL A CA 1
ATOM 4467 C C . VAL A 1 585 ? 15.322 -18.981 -27.487 1.00 95.75 585 VAL A C 1
ATOM 4469 O O . VAL A 1 585 ? 15.588 -19.333 -26.341 1.00 95.75 585 VAL A O 1
ATOM 4472 N N . ILE A 1 586 ? 14.116 -19.151 -28.030 1.00 97.06 586 ILE A N 1
ATOM 4473 C CA . ILE A 1 586 ? 13.025 -19.892 -27.384 1.00 97.06 586 ILE A CA 1
ATOM 4474 C C . ILE A 1 586 ? 12.887 -21.253 -28.058 1.00 97.06 586 ILE A C 1
ATOM 4476 O O . ILE A 1 586 ? 12.901 -21.355 -29.289 1.00 97.06 586 ILE A O 1
ATOM 4480 N N . ARG A 1 587 ? 12.723 -22.310 -27.268 1.00 97.38 587 ARG A N 1
ATOM 4481 C CA . ARG A 1 587 ? 12.426 -23.658 -27.755 1.00 97.38 587 ARG A CA 1
ATOM 4482 C C . ARG A 1 587 ? 11.278 -24.271 -26.962 1.00 97.38 587 ARG A C 1
ATOM 4484 O O . ARG A 1 587 ? 11.211 -24.106 -25.749 1.00 97.38 587 ARG A O 1
ATOM 4491 N N . HIS A 1 588 ? 10.425 -25.030 -27.643 1.00 98.00 588 HIS A N 1
ATOM 4492 C CA . HIS A 1 588 ? 9.477 -25.914 -26.971 1.00 98.00 588 HIS A CA 1
ATOM 4493 C C . HIS A 1 588 ? 10.195 -27.178 -26.467 1.00 98.00 588 HIS A C 1
ATOM 4495 O O . HIS A 1 588 ? 10.764 -27.936 -27.260 1.00 98.00 588 HIS A O 1
ATOM 4501 N N . ASP A 1 589 ? 10.163 -27.402 -25.156 1.00 96.88 589 ASP A N 1
ATOM 4502 C CA . ASP A 1 589 ? 10.576 -28.653 -24.530 1.00 96.88 589 ASP A CA 1
ATOM 4503 C C . ASP A 1 589 ? 9.397 -29.624 -24.404 1.00 96.88 589 ASP A C 1
ATOM 4505 O O . ASP A 1 589 ? 8.422 -29.349 -23.709 1.00 96.88 589 ASP A O 1
ATOM 4509 N N . VAL A 1 590 ? 9.507 -30.778 -25.062 1.00 95.56 590 VAL A N 1
ATOM 4510 C CA . VAL A 1 590 ? 8.421 -31.766 -25.164 1.00 95.56 590 VAL A CA 1
ATOM 4511 C C . VAL A 1 590 ? 8.249 -32.578 -23.882 1.00 95.56 590 VAL A C 1
ATOM 4513 O O . VAL A 1 590 ? 7.151 -33.054 -23.600 1.00 95.56 590 VAL A O 1
ATOM 4516 N N . GLU A 1 591 ? 9.316 -32.765 -23.103 1.00 93.94 591 GLU A N 1
ATOM 4517 C CA . GLU A 1 591 ? 9.256 -33.555 -21.872 1.00 93.94 591 GLU A CA 1
ATOM 4518 C C . GLU A 1 591 ? 8.380 -32.864 -20.822 1.00 93.94 591 GLU A C 1
ATOM 4520 O O . GLU A 1 591 ? 7.510 -33.482 -20.194 1.00 93.94 591 GLU A O 1
ATOM 4525 N N . THR A 1 592 ? 8.578 -31.559 -20.669 1.00 93.31 592 THR A N 1
ATOM 4526 C CA . THR A 1 592 ? 7.880 -30.744 -19.674 1.00 93.31 592 THR A CA 1
ATOM 4527 C C . THR A 1 592 ? 6.710 -29.946 -20.249 1.00 93.31 592 THR A C 1
ATOM 4529 O O . THR A 1 592 ? 5.963 -29.370 -19.461 1.00 93.31 592 THR A O 1
ATOM 4532 N N . ASP A 1 593 ? 6.519 -29.962 -21.576 1.00 94.50 593 ASP A N 1
ATOM 4533 C CA . ASP A 1 593 ? 5.548 -29.137 -22.317 1.00 94.50 593 ASP A CA 1
ATOM 4534 C C . ASP A 1 593 ? 5.693 -27.653 -21.937 1.00 94.50 593 ASP A C 1
ATOM 4536 O O . ASP A 1 593 ? 4.777 -26.999 -21.433 1.00 94.50 593 ASP A O 1
ATOM 4540 N N . SER A 1 594 ? 6.920 -27.142 -22.077 1.00 95.69 594 SER A N 1
ATOM 4541 C CA . SER A 1 594 ? 7.302 -25.807 -21.609 1.00 95.69 594 SER A CA 1
ATOM 4542 C C . SER A 1 594 ? 8.135 -25.023 -22.619 1.00 95.69 594 SER A C 1
ATOM 4544 O O . SER A 1 594 ? 8.671 -25.568 -23.585 1.00 95.69 594 SER A O 1
ATOM 4546 N N . LEU A 1 595 ? 8.241 -23.711 -22.398 1.00 97.25 595 LEU A N 1
ATOM 4547 C CA . LEU A 1 595 ? 9.145 -22.846 -23.151 1.00 97.25 595 LEU A CA 1
ATOM 4548 C C . LEU A 1 595 ? 10.480 -22.732 -22.422 1.00 97.25 595 LEU A C 1
ATOM 4550 O O . LEU A 1 595 ? 10.516 -22.311 -21.265 1.00 97.25 595 LEU A O 1
ATOM 4554 N N . VAL A 1 596 ? 11.563 -23.051 -23.126 1.00 97.38 596 VAL A N 1
ATOM 4555 C CA . VAL A 1 596 ? 12.937 -22.906 -22.644 1.00 97.38 596 VAL A CA 1
ATOM 4556 C C . VAL A 1 596 ? 13.609 -21.753 -23.366 1.00 97.38 596 VAL A C 1
ATOM 4558 O O . VAL A 1 596 ? 13.590 -21.679 -24.595 1.00 97.38 596 VAL A O 1
ATOM 4561 N N . PHE A 1 597 ? 14.202 -20.864 -22.582 1.00 97.00 597 PHE A N 1
ATOM 4562 C CA . PHE A 1 597 ? 14.928 -19.691 -23.029 1.00 97.00 597 PHE A CA 1
ATOM 4563 C C . PHE A 1 597 ? 16.424 -19.957 -22.912 1.00 97.00 597 PHE A C 1
ATOM 4565 O O . PHE A 1 597 ? 16.907 -20.312 -21.838 1.00 97.00 597 PHE A O 1
ATOM 4572 N N . TYR A 1 598 ? 17.152 -19.753 -24.003 1.00 96.88 598 TYR A N 1
ATOM 4573 C CA . TYR A 1 598 ? 18.604 -19.869 -24.039 1.00 96.88 598 TYR A CA 1
ATOM 4574 C C . TYR A 1 598 ? 19.242 -18.525 -24.363 1.00 96.88 598 TYR A C 1
ATOM 4576 O O . TYR A 1 598 ? 18.785 -17.823 -25.270 1.00 96.88 598 TYR A O 1
ATOM 4584 N N . ALA A 1 599 ? 20.321 -18.199 -23.659 1.00 93.00 599 ALA A N 1
ATOM 4585 C CA . ALA A 1 599 ? 21.258 -17.175 -24.093 1.00 93.00 599 ALA A CA 1
ATOM 4586 C C . ALA A 1 599 ? 22.079 -17.673 -25.307 1.00 93.00 599 ALA A C 1
ATOM 4588 O O . ALA A 1 599 ? 22.076 -18.873 -25.610 1.00 93.00 599 ALA A O 1
ATOM 4589 N N . PRO A 1 600 ? 22.783 -16.778 -26.028 1.00 86.62 600 PRO A N 1
ATOM 4590 C CA . PRO A 1 600 ? 23.556 -17.143 -27.220 1.00 86.62 600 PRO A CA 1
ATOM 4591 C C . PRO A 1 600 ? 24.617 -18.228 -27.004 1.00 86.62 600 PRO A C 1
ATOM 4593 O O . PRO A 1 600 ? 24.925 -18.982 -27.926 1.00 86.62 600 PRO A O 1
ATOM 4596 N N . ASP A 1 601 ? 25.173 -18.311 -25.798 1.00 89.00 601 ASP A N 1
ATOM 4597 C CA . ASP A 1 601 ? 26.172 -19.303 -25.387 1.00 89.00 601 ASP A CA 1
ATOM 4598 C C . ASP A 1 601 ? 25.564 -20.667 -25.001 1.00 89.00 601 ASP A C 1
ATOM 4600 O O . ASP A 1 601 ? 26.295 -21.614 -24.712 1.00 89.00 601 ASP A O 1
ATOM 4604 N N . GLY A 1 602 ? 24.233 -20.791 -25.043 1.00 91.56 602 GLY A N 1
ATOM 4605 C CA . GLY A 1 602 ? 23.495 -21.995 -24.673 1.00 91.56 602 GLY A CA 1
ATOM 4606 C C . GLY A 1 602 ? 23.124 -22.078 -23.191 1.00 91.56 602 GLY A C 1
ATOM 4607 O O . GLY A 1 602 ? 22.518 -23.072 -22.786 1.00 91.56 602 GLY A O 1
ATOM 4608 N N . GLU A 1 603 ? 23.437 -21.061 -22.384 1.00 94.94 603 GLU A N 1
ATOM 4609 C CA . GLU A 1 603 ? 23.000 -20.979 -20.991 1.00 94.94 603 GLU A CA 1
ATOM 4610 C C . GLU A 1 603 ? 21.464 -20.945 -20.911 1.00 94.94 603 GLU A C 1
ATOM 4612 O O . GLU A 1 603 ? 20.804 -20.197 -21.634 1.00 94.94 603 GLU A O 1
ATOM 4617 N N . THR A 1 604 ? 20.873 -21.765 -20.035 1.00 97.38 604 THR A N 1
ATOM 4618 C CA . THR A 1 604 ? 19.419 -21.749 -19.799 1.00 97.38 604 THR A CA 1
ATOM 4619 C C . THR A 1 604 ? 19.057 -20.573 -18.906 1.00 97.38 604 THR A C 1
ATOM 4621 O O . THR A 1 604 ? 19.594 -20.439 -17.809 1.00 97.38 604 THR A O 1
ATOM 4624 N N . ILE A 1 605 ? 18.122 -19.743 -19.354 1.00 97.31 605 ILE A N 1
ATOM 4625 C CA . ILE A 1 605 ? 17.700 -18.528 -18.664 1.00 97.31 605 ILE A CA 1
ATOM 4626 C C . ILE A 1 605 ? 16.382 -18.768 -17.931 1.00 97.31 605 ILE A C 1
ATOM 4628 O O . ILE A 1 605 ? 15.414 -19.257 -18.516 1.00 97.31 605 ILE A O 1
ATOM 4632 N N . VAL A 1 606 ? 16.341 -18.387 -16.655 1.00 97.38 606 VAL A N 1
ATOM 4633 C CA . VAL A 1 606 ? 15.159 -18.441 -15.790 1.00 97.38 606 VAL A CA 1
ATOM 4634 C C . VAL A 1 606 ? 14.774 -17.007 -15.412 1.00 97.38 606 VAL A C 1
ATOM 4636 O O . VAL A 1 606 ? 15.433 -16.400 -14.561 1.00 97.38 606 VAL A O 1
ATOM 4639 N N . PRO A 1 607 ? 13.733 -16.423 -16.033 1.00 96.44 607 PRO A N 1
ATOM 4640 C CA . PRO A 1 607 ? 13.291 -15.080 -15.695 1.00 96.44 607 PRO A CA 1
ATOM 4641 C C . PRO A 1 607 ? 12.591 -15.061 -14.335 1.00 96.44 607 PRO A C 1
ATOM 4643 O O . PRO A 1 607 ? 11.674 -15.839 -14.071 1.00 96.44 607 PRO A O 1
ATOM 4646 N N . LEU A 1 608 ? 12.989 -14.119 -13.485 1.00 96.38 608 LEU A N 1
ATOM 4647 C CA . LEU A 1 608 ? 12.377 -13.834 -12.197 1.00 96.38 608 LEU A CA 1
ATOM 4648 C C . LEU A 1 608 ? 11.719 -12.457 -12.244 1.00 96.38 608 LEU A C 1
ATOM 4650 O O . LEU A 1 608 ? 12.366 -11.433 -12.478 1.00 96.38 608 LEU A O 1
ATOM 4654 N N . TYR A 1 609 ? 10.413 -12.422 -11.983 1.00 95.12 609 TYR A N 1
ATOM 4655 C CA . TYR A 1 609 ? 9.699 -11.165 -11.811 1.00 95.12 609 TYR A CA 1
ATOM 4656 C C . TYR A 1 609 ? 10.080 -10.545 -10.461 1.00 95.12 609 TYR A C 1
ATOM 4658 O O . TYR A 1 609 ? 9.644 -11.012 -9.404 1.00 95.12 609 TYR A O 1
ATOM 4666 N N . MET A 1 610 ? 10.898 -9.492 -10.506 1.00 94.00 610 MET A N 1
ATOM 4667 C CA . MET A 1 610 ? 11.408 -8.796 -9.317 1.00 94.00 610 MET A CA 1
ATOM 4668 C C . MET A 1 610 ? 10.601 -7.540 -8.961 1.00 94.00 610 MET A C 1
ATOM 4670 O O . MET A 1 610 ? 10.900 -6.863 -7.981 1.00 94.00 610 MET A O 1
ATOM 4674 N N . GLY A 1 611 ? 9.528 -7.254 -9.702 1.00 91.75 611 GLY A N 1
ATOM 4675 C CA . GLY A 1 611 ? 8.603 -6.174 -9.374 1.00 91.75 611 GLY A CA 1
ATOM 4676 C C . GLY A 1 611 ? 7.674 -6.481 -8.189 1.00 91.75 611 GLY A C 1
ATOM 4677 O O . GLY A 1 611 ? 7.339 -7.635 -7.910 1.00 91.75 611 GLY A O 1
ATOM 4678 N N . ILE A 1 612 ? 7.208 -5.437 -7.495 1.00 88.50 612 ILE A N 1
ATOM 4679 C CA . ILE A 1 612 ? 6.291 -5.553 -6.337 1.00 88.50 612 ILE A CA 1
ATOM 4680 C C . ILE A 1 612 ? 4.815 -5.374 -6.703 1.00 88.50 612 ILE A C 1
ATOM 4682 O O . ILE A 1 612 ? 3.923 -5.689 -5.912 1.00 88.50 612 ILE A O 1
ATOM 4686 N N . VAL A 1 613 ? 4.534 -4.856 -7.898 1.00 87.62 613 VAL A N 1
ATOM 4687 C CA . VAL A 1 613 ? 3.163 -4.712 -8.393 1.00 87.62 613 VAL A CA 1
ATOM 4688 C C . VAL A 1 613 ? 2.588 -6.104 -8.689 1.00 87.62 613 VAL A C 1
ATOM 4690 O O . VAL A 1 613 ? 3.287 -6.945 -9.253 1.00 87.62 613 VAL A O 1
ATOM 4693 N N . PRO A 1 614 ? 1.309 -6.378 -8.381 1.00 85.56 614 PRO A N 1
ATOM 4694 C CA . PRO A 1 614 ? 0.659 -7.610 -8.815 1.00 85.56 614 PRO A CA 1
ATOM 4695 C C . PRO A 1 614 ? 0.737 -7.820 -10.338 1.00 85.56 614 PRO A C 1
ATOM 4697 O O . PRO A 1 614 ? 0.276 -6.982 -11.110 1.00 85.56 614 PRO A O 1
ATOM 4700 N N . SER A 1 615 ? 1.236 -8.979 -10.777 1.00 86.44 615 SER A N 1
ATOM 4701 C CA . SER A 1 615 ? 1.498 -9.271 -12.199 1.00 86.44 615 SER A CA 1
ATOM 4702 C C . SER A 1 615 ? 0.268 -9.211 -13.117 1.00 86.44 615 SER A C 1
ATOM 4704 O O . SER A 1 615 ? 0.414 -9.092 -14.330 1.00 86.44 615 SER A O 1
ATOM 4706 N N . HIS A 1 616 ? -0.950 -9.293 -12.569 1.00 83.25 616 HIS A N 1
ATOM 4707 C CA . HIS A 1 616 ? -2.205 -9.160 -13.325 1.00 83.25 616 HIS A CA 1
ATOM 4708 C C . HIS A 1 616 ? -2.539 -7.726 -13.744 1.00 83.25 616 HIS A C 1
ATOM 4710 O O . HIS A 1 616 ? -3.432 -7.548 -14.565 1.00 83.25 616 HIS A O 1
ATOM 4716 N N . LEU A 1 617 ? -1.854 -6.727 -13.179 1.00 85.06 617 LEU A N 1
ATOM 4717 C CA . LEU A 1 617 ? -1.972 -5.326 -13.591 1.00 85.06 617 LEU A CA 1
ATOM 4718 C C . LEU A 1 617 ? -1.026 -4.978 -14.749 1.00 85.06 617 LEU A C 1
ATOM 4720 O O . LEU A 1 617 ? -1.148 -3.904 -15.328 1.00 85.06 617 LEU A O 1
ATOM 4724 N N . LEU A 1 618 ? -0.087 -5.870 -15.078 1.00 89.38 618 LEU A N 1
ATOM 4725 C CA . LEU A 1 618 ? 0.808 -5.702 -16.219 1.00 89.38 618 LEU A CA 1
ATOM 4726 C C . LEU A 1 618 ? 0.052 -5.932 -17.529 1.00 89.38 618 LEU A C 1
ATOM 4728 O O . LEU A 1 618 ? -0.934 -6.677 -17.571 1.00 89.38 618 LEU A O 1
ATOM 4732 N N . SER A 1 619 ? 0.548 -5.324 -18.606 1.00 89.25 619 SER A N 1
ATOM 4733 C CA . SER A 1 619 ? -0.039 -5.444 -19.939 1.00 89.25 619 SER A CA 1
ATOM 4734 C C . SER A 1 619 ? 0.993 -5.805 -21.015 1.00 89.25 619 SER A C 1
ATOM 4736 O O . SER A 1 619 ? 2.193 -5.783 -20.753 1.00 89.25 619 SER A O 1
ATOM 4738 N N . GLY A 1 620 ? 0.533 -6.187 -22.210 1.00 92.06 620 GLY A N 1
ATOM 4739 C CA . GLY A 1 620 ? 1.387 -6.457 -23.368 1.00 92.06 620 GLY A CA 1
ATOM 4740 C C . GLY A 1 620 ? 2.472 -7.504 -23.099 1.00 92.06 620 GLY A C 1
ATOM 4741 O O . GLY A 1 620 ? 2.212 -8.556 -22.509 1.00 92.06 620 GLY A O 1
ATOM 4742 N N . VAL A 1 621 ? 3.700 -7.203 -23.521 1.00 93.50 621 VAL A N 1
ATOM 4743 C CA . VAL A 1 621 ? 4.855 -8.102 -23.376 1.00 93.50 621 VAL A CA 1
ATOM 4744 C C . VAL A 1 621 ? 5.190 -8.376 -21.907 1.00 93.50 621 VAL A C 1
ATOM 4746 O O . VAL A 1 621 ? 5.451 -9.526 -21.548 1.00 93.50 621 VAL A O 1
ATOM 4749 N N . ASP A 1 622 ? 5.087 -7.368 -21.033 1.00 93.88 622 ASP A N 1
ATOM 4750 C CA . ASP A 1 622 ? 5.340 -7.515 -19.590 1.00 93.88 622 ASP A CA 1
ATOM 4751 C C . ASP A 1 622 ? 4.450 -8.590 -18.966 1.00 93.88 622 ASP A C 1
ATOM 4753 O O . ASP A 1 622 ? 4.863 -9.337 -18.077 1.00 93.88 622 ASP A O 1
ATOM 4757 N N . ARG A 1 623 ? 3.210 -8.692 -19.452 1.00 93.50 623 ARG A N 1
ATOM 4758 C CA . ARG A 1 623 ? 2.250 -9.683 -18.979 1.00 93.50 623 ARG A CA 1
ATOM 4759 C C . ARG A 1 623 ? 2.607 -11.105 -19.411 1.00 93.50 623 ARG A C 1
ATOM 4761 O O . ARG A 1 623 ? 2.422 -12.041 -18.625 1.00 93.50 623 ARG A O 1
ATOM 4768 N N . LEU A 1 624 ? 3.105 -11.273 -20.635 1.00 95.06 624 LEU A N 1
ATOM 4769 C CA . LEU A 1 624 ? 3.577 -12.567 -21.133 1.00 95.06 624 LEU A CA 1
ATOM 4770 C C . LEU A 1 624 ? 4.816 -13.018 -20.353 1.00 95.06 624 LEU A C 1
ATOM 4772 O O . LEU A 1 624 ? 4.825 -14.124 -19.816 1.00 95.06 624 LEU A O 1
ATOM 4776 N N . LEU A 1 625 ? 5.800 -12.127 -20.189 1.00 94.62 625 LEU A N 1
ATOM 4777 C CA . LEU A 1 625 ? 7.009 -12.385 -19.400 1.00 94.62 625 LEU A CA 1
ATOM 4778 C C . LEU A 1 625 ? 6.681 -12.733 -17.947 1.00 94.62 625 LEU A C 1
ATOM 4780 O O . LEU A 1 625 ? 7.201 -13.711 -17.418 1.00 94.62 625 LEU A O 1
ATOM 4784 N N . ALA A 1 626 ? 5.758 -12.009 -17.311 1.00 93.75 626 ALA A N 1
ATOM 4785 C CA . ALA A 1 626 ? 5.331 -12.330 -15.951 1.00 93.75 626 ALA A CA 1
ATOM 4786 C C . ALA A 1 626 ? 4.599 -13.681 -15.849 1.00 93.75 626 ALA A C 1
ATOM 4788 O O . ALA A 1 626 ? 4.639 -14.313 -14.798 1.00 93.75 626 ALA A O 1
ATOM 4789 N N . THR A 1 627 ? 3.939 -14.140 -16.919 1.00 93.94 627 THR A N 1
ATOM 4790 C CA . THR A 1 627 ? 3.327 -15.481 -16.965 1.00 93.94 627 THR A CA 1
ATOM 4791 C C . THR A 1 627 ? 4.391 -16.573 -17.074 1.00 93.94 627 THR A C 1
ATOM 4793 O O . THR A 1 627 ? 4.228 -17.633 -16.476 1.00 93.94 627 THR A O 1
ATOM 4796 N N . ILE A 1 628 ? 5.487 -16.308 -17.793 1.00 93.75 628 ILE A N 1
ATOM 4797 C CA . ILE A 1 628 ? 6.645 -17.210 -17.887 1.00 93.75 628 ILE A CA 1
ATOM 4798 C C . ILE A 1 628 ? 7.397 -17.271 -16.552 1.00 93.75 628 ILE A C 1
ATOM 4800 O O . ILE A 1 628 ? 7.746 -18.355 -16.096 1.00 93.75 628 ILE A O 1
ATOM 4804 N N . ALA A 1 629 ? 7.602 -16.117 -15.914 1.00 93.81 629 ALA A N 1
ATOM 4805 C CA . ALA A 1 629 ? 8.333 -15.984 -14.656 1.00 93.81 629 ALA A CA 1
ATOM 4806 C C . ALA A 1 629 ? 7.546 -16.453 -13.415 1.00 93.81 629 ALA A C 1
ATOM 4808 O O . ALA A 1 629 ? 8.136 -16.670 -12.362 1.00 93.81 629 ALA A O 1
ATOM 4809 N N . ASP A 1 630 ? 6.220 -16.588 -13.499 1.00 90.25 630 ASP A N 1
ATOM 4810 C CA . ASP A 1 630 ? 5.379 -17.134 -12.424 1.00 90.25 630 ASP A CA 1
ATOM 4811 C C . ASP A 1 630 ? 4.223 -17.979 -13.000 1.00 90.25 630 ASP A C 1
ATOM 4813 O O . ASP A 1 630 ? 3.059 -17.546 -13.032 1.00 90.25 630 ASP A O 1
ATOM 4817 N N . PRO A 1 631 ? 4.517 -19.207 -13.469 1.00 92.19 631 PRO A N 1
ATOM 4818 C CA . PRO A 1 631 ? 3.509 -20.090 -14.046 1.00 92.19 631 PRO A CA 1
ATOM 4819 C C . PRO A 1 631 ? 2.640 -20.769 -12.975 1.00 92.19 631 PRO A C 1
ATOM 4821 O O . PRO A 1 631 ? 1.711 -21.506 -13.313 1.00 92.19 631 PRO A O 1
ATOM 4824 N N . TRP A 1 632 ? 2.910 -20.544 -11.687 1.00 91.94 632 TRP A N 1
ATOM 4825 C CA . TRP A 1 632 ? 2.329 -21.301 -10.583 1.00 91.94 632 TRP A CA 1
ATOM 4826 C C . TRP A 1 632 ? 1.084 -20.629 -10.008 1.00 91.94 632 TRP A C 1
ATOM 4828 O O . TRP A 1 632 ? 1.009 -19.415 -9.815 1.00 91.94 632 TRP A O 1
ATOM 4838 N N . LEU A 1 633 ? 0.080 -21.440 -9.693 1.00 89.75 633 LEU A N 1
ATOM 4839 C CA . LEU A 1 633 ? -1.094 -21.060 -8.927 1.00 89.75 633 LEU A CA 1
ATOM 4840 C C . LEU A 1 633 ? -0.977 -21.659 -7.526 1.00 89.75 633 LEU A C 1
ATOM 4842 O O . LEU A 1 633 ? -1.206 -22.850 -7.317 1.00 89.75 633 LEU A O 1
ATOM 4846 N N . LEU A 1 634 ? -0.628 -20.810 -6.563 1.00 85.31 634 LEU A N 1
ATOM 4847 C CA . LEU A 1 634 ? -0.582 -21.182 -5.153 1.00 85.31 634 LEU A CA 1
ATOM 4848 C C . LEU A 1 634 ? -1.959 -21.000 -4.495 1.00 85.31 634 LEU A C 1
ATOM 4850 O O . LEU A 1 634 ? -2.664 -20.026 -4.805 1.00 85.31 634 LEU A O 1
ATOM 4854 N N . PRO A 1 635 ? -2.338 -21.881 -3.551 1.00 78.94 635 PRO A N 1
ATOM 4855 C CA . PRO A 1 635 ? -3.474 -21.637 -2.672 1.00 78.94 635 PRO A CA 1
ATOM 4856 C C . PRO A 1 635 ? -3.273 -20.316 -1.932 1.00 78.94 635 PRO A C 1
ATOM 4858 O O . PRO A 1 635 ? -2.180 -20.031 -1.448 1.00 78.94 635 PRO A O 1
ATOM 4861 N N . ARG A 1 636 ? -4.329 -19.507 -1.823 1.00 73.88 636 ARG A N 1
ATOM 4862 C CA . ARG A 1 636 ? -4.273 -18.262 -1.050 1.00 73.88 636 ARG A CA 1
ATOM 4863 C C . ARG A 1 636 ? -4.663 -18.540 0.404 1.00 73.88 636 ARG A C 1
ATOM 4865 O O . ARG A 1 636 ? -5.844 -18.812 0.634 1.00 73.88 636 ARG A O 1
ATOM 4872 N N . PRO A 1 637 ? -3.731 -18.469 1.372 1.00 72.25 637 PRO A N 1
ATOM 4873 C CA . PRO A 1 637 ? -4.106 -18.364 2.774 1.00 72.25 637 PRO A CA 1
ATOM 4874 C C . PRO A 1 637 ? -4.728 -16.983 3.044 1.00 72.25 637 PRO A C 1
ATOM 4876 O O . PRO A 1 637 ? -4.504 -16.026 2.296 1.00 72.25 637 PRO A O 1
ATOM 4879 N N . GLY A 1 638 ? -5.496 -16.867 4.124 1.00 68.00 638 GLY A N 1
ATOM 4880 C CA . GLY A 1 638 ? -6.094 -15.606 4.556 1.00 68.00 638 GLY A CA 1
ATOM 4881 C C . GLY A 1 638 ? -7.458 -15.281 3.944 1.00 68.00 638 GLY A C 1
ATOM 4882 O O . GLY A 1 638 ? -8.126 -16.091 3.298 1.00 68.00 638 GLY A O 1
ATOM 4883 N N . ASP A 1 639 ? -7.902 -14.055 4.212 1.00 68.19 639 ASP A N 1
ATOM 4884 C CA . ASP A 1 639 ? -9.212 -13.561 3.800 1.00 68.19 639 ASP A CA 1
ATOM 4885 C C . ASP A 1 639 ? -9.281 -13.254 2.301 1.00 68.19 639 ASP A C 1
ATOM 4887 O O . ASP A 1 639 ? -8.323 -12.788 1.679 1.00 68.19 639 ASP A O 1
ATOM 4891 N N . ALA A 1 640 ? -10.482 -13.398 1.736 1.00 70.69 640 ALA A N 1
ATOM 4892 C CA . ALA A 1 640 ? -10.752 -12.964 0.375 1.00 70.69 640 ALA A CA 1
ATOM 4893 C C . ALA A 1 640 ? -10.390 -11.472 0.175 1.00 70.69 640 ALA A C 1
ATOM 4895 O O . ALA A 1 640 ? -10.579 -10.643 1.074 1.00 70.69 640 ALA A O 1
ATOM 4896 N N . PRO A 1 641 ? -9.913 -11.092 -1.027 1.00 67.25 641 PRO A N 1
ATOM 4897 C CA . PRO A 1 641 ? -9.519 -9.714 -1.327 1.00 67.25 641 PRO A CA 1
ATOM 4898 C C . PRO A 1 641 ? -10.687 -8.721 -1.266 1.00 67.25 641 PRO A C 1
ATOM 4900 O O . PRO A 1 641 ? -10.447 -7.524 -1.084 1.00 67.25 641 PRO A O 1
ATOM 4903 N N . PHE A 1 642 ? -11.916 -9.222 -1.416 1.00 75.31 642 PHE A N 1
ATOM 4904 C CA . PHE A 1 642 ? -13.159 -8.465 -1.366 1.00 75.31 642 PHE A CA 1
ATOM 4905 C C . PHE A 1 642 ? -14.069 -9.052 -0.293 1.00 75.31 642 PHE A C 1
ATOM 4907 O O . PHE A 1 642 ? -14.366 -10.249 -0.312 1.00 75.31 642 PHE A O 1
ATOM 4914 N N . SER A 1 643 ? -14.536 -8.198 0.614 1.00 82.81 643 SER A N 1
ATOM 4915 C CA . SER A 1 643 ? -15.561 -8.574 1.580 1.00 82.81 643 SER A CA 1
ATOM 4916 C C . SER A 1 643 ? -16.905 -8.702 0.868 1.00 82.81 643 SER A C 1
ATOM 4918 O O . SER A 1 643 ? -17.286 -7.835 0.082 1.00 82.81 643 SER A O 1
ATOM 4920 N N . ARG A 1 644 ? -17.628 -9.782 1.153 1.00 87.06 644 ARG A N 1
ATOM 4921 C CA . ARG A 1 644 ? -19.014 -9.988 0.725 1.00 87.06 644 ARG A CA 1
ATOM 4922 C C . ARG A 1 644 ? -19.862 -10.249 1.958 1.00 87.06 644 ARG A C 1
ATOM 4924 O O . ARG A 1 644 ? -19.356 -10.802 2.934 1.00 87.06 644 ARG A O 1
ATOM 4931 N N . LEU A 1 645 ? -21.123 -9.838 1.895 1.00 91.19 645 LEU A N 1
ATOM 4932 C CA . LEU A 1 645 ? -22.107 -10.235 2.889 1.00 91.19 645 LEU A CA 1
ATOM 4933 C C . LEU A 1 645 ? -22.411 -11.717 2.702 1.00 91.19 645 LEU A C 1
ATOM 4935 O O . LEU A 1 645 ? -22.662 -12.158 1.580 1.00 91.19 645 LEU A O 1
ATOM 4939 N N . GLU A 1 646 ? -22.356 -12.471 3.794 1.00 92.56 646 GLU A N 1
ATOM 4940 C CA . GLU A 1 646 ? -22.727 -13.889 3.791 1.00 92.56 646 GLU A CA 1
ATOM 4941 C C . GLU A 1 646 ? -24.242 -14.083 3.954 1.00 92.56 646 GLU A C 1
ATOM 4943 O O . GLU A 1 646 ? -24.795 -15.053 3.447 1.00 92.56 646 GLU A O 1
ATOM 4948 N N . ASP A 1 647 ? -24.909 -13.141 4.616 1.00 94.88 647 ASP A N 1
ATOM 4949 C CA . ASP A 1 647 ? -26.357 -13.068 4.793 1.00 94.88 647 ASP A CA 1
ATOM 4950 C C . ASP A 1 647 ? -26.763 -11.582 4.775 1.00 94.88 647 ASP A C 1
ATOM 4952 O O . ASP A 1 647 ? -25.932 -10.718 5.055 1.00 94.88 647 ASP A O 1
ATOM 4956 N N . GLN A 1 648 ? -28.000 -11.266 4.390 1.00 93.06 648 GLN A N 1
ATOM 4957 C CA . GLN A 1 648 ? -28.494 -9.885 4.308 1.00 93.06 648 GLN A CA 1
ATOM 4958 C C . GLN A 1 648 ? -29.278 -9.450 5.551 1.00 93.06 648 GLN A C 1
ATOM 4960 O O . GLN A 1 648 ? -29.519 -8.257 5.712 1.00 93.06 648 GLN A O 1
ATOM 4965 N N . GLN A 1 649 ? -29.689 -10.390 6.408 1.00 94.94 649 GLN A N 1
ATOM 4966 C CA . GLN A 1 649 ? -30.621 -10.124 7.510 1.00 94.94 649 GLN A CA 1
ATOM 4967 C C . GLN A 1 649 ? -30.075 -10.476 8.891 1.00 94.94 649 GLN A C 1
ATOM 4969 O O . GLN A 1 649 ? -30.709 -10.147 9.882 1.00 94.94 649 GLN A O 1
ATOM 4974 N N . ARG A 1 650 ? -28.936 -11.163 8.985 1.00 95.94 650 ARG A N 1
ATOM 4975 C CA . ARG A 1 650 ? -28.368 -11.573 10.274 1.00 95.94 650 ARG A CA 1
ATOM 4976 C C . ARG A 1 650 ? -26.851 -11.540 10.277 1.00 95.94 650 ARG A C 1
ATOM 4978 O O . ARG A 1 650 ? -26.208 -11.670 9.234 1.00 95.94 650 ARG A O 1
ATOM 4985 N N . VAL A 1 651 ? -26.289 -11.449 11.476 1.00 97.62 651 VAL A N 1
ATOM 4986 C CA . VAL A 1 651 ? -24.854 -11.621 11.710 1.00 97.62 651 VAL A CA 1
ATOM 4987 C C . VAL A 1 651 ? -24.448 -13.075 11.449 1.00 97.62 651 VAL A C 1
ATOM 4989 O O . VAL A 1 651 ? -25.067 -14.013 11.954 1.00 97.62 651 VAL A O 1
ATOM 4992 N N . VAL A 1 652 ? -23.384 -13.273 10.668 1.00 97.56 652 VAL A N 1
ATOM 4993 C CA . VAL A 1 652 ? -22.785 -14.592 10.417 1.00 97.56 652 VAL A CA 1
ATOM 4994 C C . VAL A 1 652 ? -21.372 -14.622 10.981 1.00 97.56 652 VAL A C 1
ATOM 4996 O O . VAL A 1 652 ? -20.481 -13.958 10.452 1.00 97.56 652 VAL A O 1
ATOM 4999 N N . ALA A 1 653 ? -21.166 -15.419 12.029 1.00 97.06 653 ALA A N 1
ATOM 5000 C CA . ALA A 1 653 ? -19.856 -15.670 12.618 1.00 97.06 653 ALA A CA 1
ATOM 5001 C C . ALA A 1 653 ? -19.156 -16.857 11.936 1.00 97.06 653 ALA A C 1
ATOM 5003 O O . ALA A 1 653 ? -19.768 -17.897 11.664 1.00 97.06 653 ALA A O 1
ATOM 5004 N N . ARG A 1 654 ? -17.854 -16.717 11.687 1.00 95.44 654 ARG A N 1
ATOM 5005 C CA . ARG A 1 654 ? -16.965 -17.788 11.236 1.00 95.44 654 ARG A CA 1
ATOM 5006 C C . ARG A 1 654 ? -15.801 -17.909 12.219 1.00 95.44 654 ARG A C 1
ATOM 5008 O O . ARG A 1 654 ? -15.132 -16.904 12.461 1.00 95.44 654 ARG A O 1
ATOM 5015 N N . PRO A 1 655 ? -15.561 -19.103 12.789 1.00 94.12 655 PRO A N 1
ATOM 5016 C CA . PRO A 1 655 ? -14.432 -19.309 13.686 1.00 94.12 655 PRO A CA 1
ATOM 5017 C C . PRO A 1 655 ? -13.108 -19.226 12.918 1.00 94.12 655 PRO A C 1
ATOM 5019 O O . PRO A 1 655 ? -13.090 -19.251 11.681 1.00 94.12 655 PRO A O 1
ATOM 5022 N N . ARG A 1 656 ? -12.001 -19.169 13.667 1.00 92.62 656 ARG A N 1
ATOM 5023 C CA . ARG A 1 656 ? -10.650 -19.317 13.116 1.00 92.62 656 ARG A CA 1
ATOM 5024 C C . ARG A 1 656 ? -10.569 -20.589 12.269 1.00 92.62 656 ARG A C 1
ATOM 5026 O O . ARG A 1 656 ? -11.178 -21.607 12.597 1.00 92.62 656 ARG A O 1
ATOM 5033 N N . LYS A 1 657 ? -9.812 -20.521 11.178 1.00 90.75 657 LYS A N 1
ATOM 5034 C CA . LYS A 1 657 ? -9.327 -21.708 10.472 1.00 90.75 657 LYS A CA 1
ATOM 5035 C C . LYS A 1 657 ? -7.859 -21.854 10.800 1.00 90.75 657 LYS A C 1
ATOM 5037 O O . LYS A 1 657 ? -7.078 -20.982 10.415 1.00 90.75 657 LYS A O 1
ATOM 5042 N N . ASP A 1 658 ? -7.500 -22.933 11.469 1.00 89.31 658 ASP A N 1
ATOM 5043 C CA . ASP A 1 658 ? -6.127 -23.232 11.836 1.00 89.31 658 ASP A CA 1
ATOM 5044 C C . ASP A 1 658 ? -5.690 -24.624 11.366 1.00 89.31 658 ASP A C 1
ATOM 5046 O O . ASP A 1 658 ? -6.499 -25.458 10.951 1.00 89.31 658 ASP A O 1
ATOM 5050 N N . LEU A 1 659 ? -4.377 -24.818 11.374 1.00 85.12 659 LEU A N 1
ATOM 5051 C CA . LEU A 1 659 ? -3.693 -26.075 11.124 1.00 85.12 659 LEU A CA 1
ATOM 5052 C C . LEU A 1 659 ? -2.577 -26.198 12.167 1.00 85.12 659 LEU A C 1
ATOM 5054 O O . LEU A 1 659 ? -1.558 -25.523 12.045 1.00 85.12 659 LEU A O 1
ATOM 5058 N N . ASP A 1 660 ? -2.786 -27.011 13.203 1.00 80.94 660 ASP A N 1
ATOM 5059 C CA . ASP A 1 660 ? -1.801 -27.282 14.263 1.00 80.94 660 ASP A CA 1
ATOM 5060 C C . ASP A 1 660 ? -1.172 -26.005 14.866 1.00 80.94 660 ASP A C 1
ATOM 5062 O O . ASP A 1 660 ? 0.051 -25.848 14.936 1.00 80.94 660 ASP A O 1
ATOM 5066 N N . GLY A 1 661 ? -2.021 -25.050 15.270 1.00 81.62 661 GLY A N 1
ATOM 5067 C CA . GLY A 1 661 ? -1.590 -23.770 15.851 1.00 81.62 661 GLY A CA 1
ATOM 5068 C C . GLY A 1 661 ? -1.172 -22.703 14.828 1.00 81.62 661 GLY A C 1
ATOM 5069 O O . GLY A 1 661 ? -0.788 -21.597 15.219 1.00 81.62 661 GLY A O 1
ATOM 5070 N N . VAL A 1 662 ? -1.273 -22.997 13.524 1.00 89.19 662 VAL A N 1
ATOM 5071 C CA . VAL A 1 662 ? -1.116 -22.026 12.430 1.00 89.19 662 VAL A CA 1
ATOM 5072 C C . VAL A 1 662 ? -2.477 -21.493 12.002 1.00 89.19 662 VAL A C 1
ATOM 5074 O O . VAL A 1 662 ? -3.222 -22.166 11.294 1.00 89.19 662 VAL A O 1
ATOM 5077 N N . VAL A 1 663 ? -2.796 -20.256 12.365 1.00 92.12 663 VAL A N 1
ATOM 5078 C CA . VAL A 1 663 ? -4.019 -19.574 11.934 1.00 92.12 663 VAL A CA 1
ATOM 5079 C C . VAL A 1 663 ? -3.897 -19.180 10.462 1.00 92.12 663 VAL A C 1
ATOM 5081 O O . VAL A 1 663 ? -3.156 -18.267 10.097 1.00 92.12 663 VAL A O 1
ATOM 5084 N N . LEU A 1 664 ? -4.669 -19.855 9.611 1.00 89.75 664 LEU A N 1
ATOM 5085 C CA . LEU A 1 664 ? -4.782 -19.599 8.172 1.00 89.75 664 LEU A CA 1
ATOM 5086 C C . LEU A 1 664 ? -5.796 -18.498 7.856 1.00 89.75 664 LEU A C 1
ATOM 5088 O O . LEU A 1 664 ? -5.699 -17.835 6.826 1.00 89.75 664 LEU A O 1
ATOM 5092 N N . SER A 1 665 ? -6.809 -18.338 8.706 1.00 90.44 665 SER A N 1
ATOM 5093 C CA . SER A 1 665 ? -7.810 -17.275 8.625 1.00 90.44 665 SER A CA 1
ATOM 5094 C C . SER A 1 665 ? -8.322 -16.980 10.030 1.00 90.44 665 SER A C 1
ATOM 5096 O O . SER A 1 665 ? -8.662 -17.893 10.783 1.00 90.44 665 SER A O 1
ATOM 5098 N N . ARG A 1 666 ? -8.337 -15.694 10.381 1.00 93.44 666 ARG A N 1
ATOM 5099 C CA . ARG A 1 666 ? -8.839 -15.186 11.662 1.00 93.44 666 ARG A CA 1
ATOM 5100 C C . ARG A 1 666 ? -10.355 -15.359 11.758 1.00 93.44 666 ARG A C 1
ATOM 5102 O O . ARG A 1 666 ? -11.033 -15.364 10.731 1.00 93.44 666 ARG A O 1
ATOM 5109 N N . ALA A 1 667 ? -10.882 -15.438 12.977 1.00 94.69 667 ALA A N 1
ATOM 5110 C CA . ALA A 1 667 ? -12.319 -15.371 13.194 1.00 94.69 667 ALA A CA 1
ATOM 5111 C C . ALA A 1 667 ? -12.877 -14.059 12.627 1.00 94.69 667 ALA A C 1
ATOM 5113 O O . ALA A 1 667 ? -12.275 -12.984 12.761 1.00 94.69 667 ALA A O 1
ATOM 5114 N N . HIS A 1 668 ? -14.032 -14.150 11.974 1.00 95.88 668 HIS A N 1
ATOM 5115 C CA . HIS A 1 668 ? -14.679 -12.990 11.378 1.00 95.88 668 HIS A CA 1
ATOM 5116 C C . HIS A 1 668 ? -16.197 -13.052 11.486 1.00 95.88 668 HIS A C 1
ATOM 5118 O O . HIS A 1 668 ? -16.804 -14.120 11.530 1.00 95.88 668 HIS A O 1
ATOM 5124 N N . TRP A 1 669 ? -16.813 -11.876 11.445 1.00 97.50 669 TRP A N 1
ATOM 5125 C CA . TRP A 1 669 ? -18.253 -11.676 11.470 1.00 97.50 669 TRP A CA 1
ATOM 5126 C C . TRP A 1 669 ? -18.665 -10.873 10.243 1.00 97.50 669 TRP A C 1
ATOM 5128 O O . TRP A 1 669 ? -18.147 -9.782 9.993 1.00 97.50 669 TRP A O 1
ATOM 5138 N N . SER A 1 670 ? -19.586 -11.420 9.454 1.00 96.88 670 SER A N 1
ATOM 5139 C CA . SER A 1 670 ? -20.280 -10.687 8.398 1.00 96.88 670 SER A CA 1
ATOM 5140 C C . SER A 1 670 ? -21.535 -10.065 8.997 1.00 96.88 670 SER A C 1
ATOM 5142 O O . SER A 1 670 ? -22.392 -10.786 9.501 1.00 96.88 670 SER A O 1
ATOM 5144 N N . VAL A 1 671 ? -21.615 -8.737 8.973 1.00 97.38 671 VAL A N 1
ATOM 5145 C CA . VAL A 1 671 ? -22.653 -7.970 9.665 1.00 97.38 671 VAL A CA 1
ATOM 5146 C C . VAL A 1 671 ? -23.385 -7.082 8.655 1.00 97.38 671 VAL A C 1
ATOM 5148 O O . VAL A 1 671 ? -22.781 -6.141 8.129 1.00 97.38 671 VAL A O 1
ATOM 5151 N N . PRO A 1 672 ? -24.662 -7.362 8.349 1.00 96.88 672 PRO A N 1
ATOM 5152 C CA . PRO A 1 672 ? -25.512 -6.457 7.579 1.00 96.88 672 PRO A CA 1
ATOM 5153 C C . PRO A 1 672 ? -25.658 -5.103 8.267 1.00 96.88 672 PRO A C 1
ATOM 5155 O O . PRO A 1 672 ? -25.651 -5.022 9.492 1.00 96.88 672 PRO A O 1
ATOM 5158 N N . LEU A 1 673 ? -25.843 -4.035 7.488 1.00 94.75 673 LEU A N 1
ATOM 5159 C CA . LEU A 1 673 ? -25.956 -2.683 8.042 1.00 94.75 673 LEU A CA 1
ATOM 5160 C C . LEU A 1 673 ? -27.106 -2.544 9.058 1.00 94.75 673 LEU A C 1
ATOM 5162 O O . LEU A 1 673 ? -26.942 -1.854 10.057 1.00 94.75 673 LEU A O 1
ATOM 5166 N N . GLY A 1 674 ? -28.236 -3.221 8.824 1.00 94.31 674 GLY A N 1
ATOM 5167 C CA . GLY A 1 674 ? -29.400 -3.194 9.722 1.00 94.31 674 GLY A CA 1
ATOM 5168 C C . GLY A 1 674 ? -29.194 -3.900 11.066 1.00 94.31 674 GLY A C 1
ATOM 5169 O O . GLY A 1 674 ? -29.968 -3.666 11.984 1.00 94.31 674 GLY A O 1
ATOM 5170 N N . GLU A 1 675 ? -28.147 -4.719 11.186 1.00 96.25 675 GLU A N 1
ATOM 5171 C CA . GLU A 1 675 ? -27.809 -5.462 12.407 1.00 96.25 675 GLU A CA 1
ATOM 5172 C C . GLU A 1 675 ? -26.743 -4.752 13.256 1.00 96.25 675 GLU A C 1
ATOM 5174 O O . GLU A 1 675 ? -26.408 -5.224 14.344 1.00 96.25 675 GLU A O 1
ATOM 5179 N N . LEU A 1 676 ? -26.171 -3.643 12.766 1.00 94.94 676 LEU A N 1
ATOM 5180 C CA . LEU A 1 676 ? -25.241 -2.839 13.555 1.00 94.94 676 LEU A CA 1
ATOM 5181 C C . LEU A 1 676 ? -25.991 -2.060 14.646 1.00 94.94 676 LEU A C 1
ATOM 5183 O O . LEU A 1 676 ? -27.098 -1.575 14.398 1.00 94.94 676 LEU A O 1
ATOM 5187 N N . PRO A 1 677 ? -25.381 -1.868 15.832 1.00 94.31 677 PRO A N 1
ATOM 5188 C CA . PRO A 1 677 ? -25.911 -0.950 16.833 1.00 94.31 677 PRO A CA 1
ATOM 5189 C C . PRO A 1 677 ? -26.066 0.463 16.267 1.00 94.31 677 PRO A C 1
ATOM 5191 O O . PRO A 1 677 ? -25.419 0.824 15.279 1.00 94.31 677 PRO A O 1
ATOM 5194 N N . THR A 1 678 ? -26.881 1.289 16.929 1.00 86.38 678 THR A N 1
ATOM 5195 C CA . THR A 1 678 ? -27.082 2.686 16.529 1.00 86.38 678 THR A CA 1
ATOM 5196 C C . THR A 1 678 ? -25.738 3.384 16.308 1.00 86.38 678 THR A C 1
ATOM 5198 O O . THR A 1 678 ? -24.882 3.428 17.191 1.00 86.38 678 THR A O 1
ATOM 5201 N N . LEU A 1 679 ? -25.562 3.938 15.105 1.00 79.44 679 LEU A N 1
ATOM 5202 C CA . LEU A 1 679 ? -24.330 4.608 14.665 1.00 79.44 679 LEU A CA 1
ATOM 5203 C C . LEU A 1 679 ? -24.254 6.083 15.104 1.00 79.44 679 LEU A C 1
ATOM 5205 O O . LEU A 1 679 ? -23.365 6.823 14.687 1.00 79.44 679 LEU A O 1
ATOM 5209 N N . SER A 1 680 ? -25.201 6.521 15.927 1.00 82.81 680 SER A N 1
ATOM 5210 C CA . SER A 1 680 ? -25.342 7.878 16.448 1.00 82.81 680 SER A CA 1
ATOM 5211 C C . SER A 1 680 ? -25.789 7.818 17.902 1.00 82.81 680 SER A C 1
ATOM 5213 O O . SER A 1 680 ? -26.529 6.910 18.272 1.00 82.81 680 SER A O 1
ATOM 5215 N N . GLY A 1 681 ? -25.406 8.807 18.695 1.00 87.25 681 GLY A N 1
ATOM 5216 C CA . GLY A 1 681 ? -25.778 8.892 20.102 1.00 87.25 681 GLY A CA 1
ATOM 5217 C C . GLY A 1 681 ? -24.724 9.645 20.895 1.00 87.25 681 GLY A C 1
ATOM 5218 O O . GLY A 1 681 ? -23.753 10.146 20.321 1.00 87.25 681 GLY A O 1
ATOM 5219 N N . THR A 1 682 ? -24.926 9.727 22.203 1.00 93.44 682 THR A N 1
ATOM 5220 C CA . THR A 1 682 ? -23.887 10.173 23.138 1.00 93.44 682 THR A CA 1
ATOM 5221 C C . THR A 1 682 ? -22.768 9.132 23.245 1.00 93.44 682 THR A C 1
ATOM 5223 O O . THR A 1 682 ? -22.938 7.974 22.854 1.00 93.44 682 THR A O 1
ATOM 5226 N N . ASP A 1 683 ? -21.621 9.522 23.805 1.00 94.31 683 ASP A N 1
ATOM 5227 C CA . ASP A 1 683 ? -20.510 8.592 24.056 1.00 94.31 683 ASP A CA 1
ATOM 5228 C C . ASP A 1 683 ? -20.958 7.402 24.929 1.00 94.31 683 ASP A C 1
ATOM 5230 O O . ASP A 1 683 ? -20.611 6.255 24.651 1.00 94.31 683 ASP A O 1
ATOM 5234 N N . GLU A 1 684 ? -21.814 7.660 25.923 1.00 95.12 684 GLU A N 1
ATOM 5235 C CA . GLU A 1 684 ? -22.424 6.648 26.794 1.00 95.12 684 GLU A CA 1
ATOM 5236 C C . GLU A 1 684 ? -23.305 5.661 26.021 1.00 95.12 684 GLU A C 1
ATOM 5238 O O . GLU A 1 684 ? -23.198 4.445 26.205 1.00 95.12 684 GLU A O 1
ATOM 5243 N N . GLU A 1 685 ? -24.170 6.170 25.138 1.00 93.94 685 GLU A N 1
ATOM 5244 C CA . GLU A 1 685 ? -25.041 5.341 24.304 1.00 93.94 685 GLU A CA 1
ATOM 5245 C C . GLU A 1 685 ? -24.220 4.467 23.355 1.00 93.94 685 GLU A C 1
ATOM 5247 O O . GLU A 1 685 ? -24.500 3.274 23.224 1.00 93.94 685 GLU A O 1
ATOM 5252 N N . LEU A 1 686 ? -23.184 5.029 22.722 1.00 94.00 686 LEU A N 1
ATOM 5253 C CA . LEU A 1 686 ? -22.301 4.282 21.828 1.00 94.00 686 LEU A CA 1
ATOM 5254 C C . LEU A 1 686 ? -21.571 3.165 22.580 1.00 94.00 686 LEU A C 1
ATOM 5256 O O . LEU A 1 686 ? -21.688 2.002 22.187 1.00 94.00 686 LEU A O 1
ATOM 5260 N N . VAL A 1 687 ? -20.871 3.487 23.674 1.00 95.81 687 VAL A N 1
ATOM 5261 C CA . VAL A 1 687 ? -20.100 2.502 24.452 1.00 95.81 687 VAL A CA 1
ATOM 5262 C C . VAL A 1 687 ? -21.010 1.397 24.985 1.00 95.81 687 VAL A C 1
ATOM 5264 O O . VAL A 1 687 ? -20.678 0.217 24.842 1.00 95.81 687 VAL A O 1
ATOM 5267 N N . ARG A 1 688 ? -22.186 1.733 25.533 1.00 95.56 688 ARG A N 1
ATOM 5268 C CA . ARG A 1 688 ? -23.128 0.738 26.067 1.00 95.56 688 ARG A CA 1
ATOM 5269 C C . ARG A 1 688 ? -23.693 -0.162 24.971 1.00 95.56 688 ARG A C 1
ATOM 5271 O O . ARG A 1 688 ? -23.595 -1.385 25.082 1.00 95.56 688 ARG A O 1
ATOM 5278 N N . ASN A 1 689 ? -24.261 0.422 23.913 1.00 95.19 689 ASN A N 1
ATOM 5279 C CA . ASN A 1 689 ? -24.958 -0.335 22.870 1.00 95.19 689 ASN A CA 1
ATOM 5280 C C . ASN A 1 689 ? -24.007 -1.287 22.140 1.00 95.19 689 ASN A C 1
ATOM 5282 O O . ASN A 1 689 ? -24.337 -2.455 21.929 1.00 95.19 689 ASN A O 1
ATOM 5286 N N . TRP A 1 690 ? -22.804 -0.817 21.805 1.00 96.69 690 TRP A N 1
ATOM 5287 C CA . TRP A 1 690 ? -21.794 -1.648 21.154 1.00 96.69 690 TRP A CA 1
ATOM 5288 C C . TRP A 1 690 ? -21.212 -2.709 22.088 1.00 96.69 690 TRP A C 1
ATOM 5290 O O . TRP A 1 690 ? -20.993 -3.839 21.651 1.00 96.69 690 TRP A O 1
ATOM 5300 N N . THR A 1 691 ? -21.025 -2.402 23.375 1.00 96.12 691 THR A N 1
ATOM 5301 C CA . THR A 1 691 ? -20.571 -3.385 24.370 1.00 96.12 691 THR A CA 1
ATOM 5302 C C . THR A 1 691 ? -21.563 -4.534 24.519 1.00 96.12 691 THR A C 1
ATOM 5304 O O . THR A 1 691 ? -21.160 -5.699 24.456 1.00 96.12 691 THR A O 1
ATOM 5307 N N . VAL A 1 692 ? -22.850 -4.240 24.699 1.00 95.00 692 VAL A N 1
ATOM 5308 C CA . VAL A 1 692 ? -23.875 -5.281 24.842 1.00 95.00 692 VAL A CA 1
ATOM 5309 C C . VAL A 1 692 ? -23.973 -6.098 23.556 1.00 95.00 692 VAL A C 1
ATOM 5311 O O . VAL A 1 692 ? -23.838 -7.322 23.581 1.00 95.00 692 VAL A O 1
ATOM 5314 N N . TRP A 1 693 ? -24.095 -5.424 22.411 1.00 97.00 693 TRP A N 1
ATOM 5315 C CA . TRP A 1 693 ? -24.220 -6.092 21.120 1.00 97.00 693 TRP A CA 1
ATOM 5316 C C . TRP A 1 693 ? -23.026 -6.997 20.800 1.00 97.00 693 TRP A C 1
ATOM 5318 O O . TRP A 1 693 ? -23.226 -8.167 20.475 1.00 97.00 693 TRP A O 1
ATOM 5328 N N . ARG A 1 694 ? -21.782 -6.516 20.947 1.00 96.50 694 ARG A N 1
ATOM 5329 C CA . ARG A 1 694 ? -20.595 -7.323 20.615 1.00 96.50 694 ARG A CA 1
ATOM 5330 C C . ARG A 1 694 ? -20.524 -8.587 21.476 1.00 96.50 694 ARG A C 1
ATOM 5332 O O . ARG A 1 694 ? -20.175 -9.642 20.961 1.00 96.50 694 ARG A O 1
ATOM 5339 N N . ARG A 1 695 ? -20.897 -8.504 22.764 1.00 95.75 695 ARG A N 1
ATOM 5340 C CA . ARG A 1 695 ? -20.912 -9.657 23.682 1.00 95.75 695 ARG A CA 1
ATOM 5341 C C . ARG A 1 695 ? -21.943 -10.683 23.252 1.00 95.75 695 ARG A C 1
ATOM 5343 O O . ARG A 1 695 ? -21.602 -11.857 23.151 1.00 95.75 695 ARG A O 1
ATOM 5350 N N . ASN A 1 696 ? -23.145 -10.228 22.909 1.00 95.25 696 ASN A N 1
ATOM 5351 C CA . ASN A 1 696 ? -24.214 -11.098 22.423 1.00 95.25 696 ASN A CA 1
ATOM 5352 C C . ASN A 1 696 ? -23.831 -11.809 21.112 1.00 95.25 696 ASN A C 1
ATOM 5354 O O . ASN A 1 696 ? -24.264 -12.931 20.873 1.00 95.25 696 ASN A O 1
ATOM 5358 N N . GLN A 1 697 ? -22.980 -11.189 20.288 1.00 96.81 697 GLN A N 1
ATOM 5359 C CA . GLN A 1 697 ? -22.470 -11.761 19.034 1.00 96.81 697 GLN A CA 1
ATOM 5360 C C . GLN A 1 697 ? -21.130 -12.517 19.178 1.00 96.81 697 GLN A C 1
ATOM 5362 O O . GLN A 1 697 ? -20.620 -13.062 18.194 1.00 96.81 697 GLN A O 1
ATOM 5367 N N . GLY A 1 698 ? -20.526 -12.539 20.372 1.00 96.25 698 GLY A N 1
ATOM 5368 C CA . GLY A 1 698 ? -19.203 -13.131 20.611 1.00 96.25 698 GLY A CA 1
ATOM 5369 C C . GLY A 1 698 ? -18.042 -12.404 19.916 1.00 96.25 698 GLY A C 1
ATOM 5370 O O . GLY A 1 698 ? -17.018 -13.023 19.639 1.00 96.25 698 GLY A O 1
ATOM 5371 N N . ILE A 1 699 ? -18.197 -11.117 19.600 1.00 97.38 699 ILE A N 1
ATOM 5372 C CA . ILE A 1 699 ? -17.198 -10.287 18.915 1.00 97.38 699 ILE A CA 1
ATOM 5373 C C . ILE A 1 699 ? -16.217 -9.700 19.955 1.00 97.38 699 ILE A C 1
ATOM 5375 O O . ILE A 1 699 ? -16.670 -9.132 20.957 1.00 97.38 699 ILE A O 1
ATOM 5379 N N . PRO A 1 700 ? -14.888 -9.793 19.740 1.00 95.94 700 PRO A N 1
ATOM 5380 C CA . PRO A 1 700 ? -13.888 -9.222 20.645 1.00 95.94 700 PRO A CA 1
ATOM 5381 C C . PRO A 1 700 ? -13.927 -7.685 20.659 1.00 95.94 700 PRO A C 1
ATOM 5383 O O . PRO A 1 700 ? -14.512 -7.055 19.782 1.00 95.94 700 PRO A O 1
ATOM 5386 N N . SER A 1 701 ? -13.293 -7.062 21.659 1.00 95.31 701 SER A N 1
ATOM 5387 C CA . SER A 1 701 ? -13.209 -5.596 21.750 1.00 95.31 701 SER A CA 1
ATOM 5388 C C . SER A 1 701 ? -12.457 -4.984 20.571 1.00 95.31 701 SER A C 1
ATOM 5390 O O . SER A 1 701 ? -12.932 -4.017 19.992 1.00 95.31 701 SER A O 1
ATOM 5392 N N . GLU A 1 702 ? -11.319 -5.553 20.184 1.00 95.44 702 GLU A N 1
ATOM 5393 C CA . GLU A 1 702 ? -10.504 -5.046 19.081 1.00 95.44 702 GLU A CA 1
ATOM 5394 C C . GLU A 1 702 ? -10.761 -5.838 17.794 1.00 95.44 702 GLU A C 1
ATOM 5396 O O . GLU A 1 702 ? -10.617 -7.065 17.747 1.00 95.44 702 GLU A O 1
ATOM 5401 N N . VAL A 1 703 ? -11.109 -5.127 16.720 1.00 96.75 703 VAL A N 1
ATOM 5402 C CA . VAL A 1 703 ? -11.376 -5.714 15.402 1.00 96.75 703 VAL A CA 1
ATOM 5403 C C . VAL A 1 703 ? -10.766 -4.889 14.273 1.00 96.75 703 VAL A C 1
ATOM 5405 O O . VAL A 1 703 ? -10.576 -3.679 14.365 1.00 96.75 703 VAL A O 1
ATOM 5408 N N . PHE A 1 704 ? -10.509 -5.549 13.150 1.00 95.38 704 PHE A N 1
ATOM 5409 C CA . PHE A 1 704 ? -10.263 -4.926 11.861 1.00 95.38 704 PHE A CA 1
ATOM 5410 C C . PHE A 1 704 ? -11.545 -4.931 11.028 1.00 95.38 704 PHE A C 1
ATOM 5412 O O . PHE A 1 704 ? -12.086 -5.985 10.695 1.00 95.38 704 PHE A O 1
ATOM 5419 N N . VAL A 1 705 ? -12.014 -3.747 10.651 1.00 95.00 705 VAL A N 1
ATOM 5420 C CA . VAL A 1 705 ? -13.250 -3.539 9.897 1.00 95.00 705 VAL A CA 1
ATOM 5421 C C . VAL A 1 705 ? -12.951 -3.353 8.415 1.00 95.00 705 VAL A C 1
ATOM 5423 O O . VAL A 1 705 ? -12.153 -2.495 8.035 1.00 95.00 705 VAL A O 1
ATOM 5426 N N . ARG A 1 706 ? -13.628 -4.122 7.559 1.00 93.75 706 ARG A N 1
ATOM 5427 C CA . ARG A 1 706 ? -13.724 -3.871 6.113 1.00 93.75 706 ARG A CA 1
ATOM 5428 C C . ARG A 1 706 ? -15.171 -3.613 5.725 1.00 93.75 706 ARG A C 1
ATOM 5430 O O . ARG A 1 706 ? -16.048 -4.396 6.079 1.00 93.75 706 ARG A O 1
ATOM 5437 N N . PHE A 1 707 ? -15.418 -2.574 4.937 1.00 92.31 707 PHE A N 1
ATOM 5438 C CA . PHE A 1 707 ? -16.758 -2.293 4.427 1.00 92.31 707 PHE A CA 1
ATOM 5439 C C . PHE A 1 707 ? -17.145 -3.279 3.319 1.00 92.31 707 PHE A C 1
ATOM 5441 O O . PHE A 1 707 ? -16.343 -3.586 2.434 1.00 92.31 707 PHE A O 1
ATOM 5448 N N . VAL A 1 708 ? -18.385 -3.766 3.360 1.00 91.69 708 VAL A N 1
ATOM 5449 C CA . VAL A 1 708 ? -19.011 -4.471 2.238 1.00 91.69 708 VAL A CA 1
ATOM 5450 C C . VAL A 1 708 ? -19.812 -3.449 1.449 1.00 91.69 708 VAL A C 1
ATOM 5452 O O . VAL A 1 708 ? -20.664 -2.773 2.017 1.00 91.69 708 VAL A O 1
ATOM 5455 N N . ARG A 1 709 ? -19.546 -3.327 0.150 1.00 89.44 709 ARG A N 1
ATOM 5456 C CA . ARG A 1 709 ? -20.124 -2.293 -0.720 1.00 89.44 709 ARG A CA 1
ATOM 5457 C C . ARG A 1 709 ? -20.962 -2.916 -1.829 1.00 89.44 709 ARG A C 1
ATOM 5459 O O . ARG A 1 709 ? -20.687 -4.042 -2.246 1.00 89.44 709 ARG A O 1
ATOM 5466 N N . SER A 1 710 ? -21.960 -2.182 -2.317 1.00 86.50 710 SER A N 1
ATOM 5467 C CA . SER A 1 710 ? -22.776 -2.605 -3.465 1.00 86.50 710 SER A CA 1
ATOM 5468 C C . SER A 1 710 ? -21.991 -2.568 -4.778 1.00 86.50 710 SER A C 1
ATOM 5470 O O . SER A 1 710 ? -22.208 -3.402 -5.655 1.00 86.50 710 SER A O 1
ATOM 5472 N N . THR A 1 711 ? -21.029 -1.647 -4.879 1.00 80.50 711 THR A N 1
ATOM 5473 C CA . THR A 1 711 ? -20.089 -1.540 -5.997 1.00 80.50 711 THR A CA 1
ATOM 5474 C C . THR A 1 711 ? -18.683 -1.928 -5.556 1.00 80.50 711 THR A C 1
ATOM 5476 O O . THR A 1 711 ? -18.189 -1.480 -4.520 1.00 80.50 711 THR A O 1
ATOM 5479 N N . GLN A 1 712 ? -18.020 -2.797 -6.325 1.00 73.06 712 GLN A N 1
ATOM 5480 C CA . GLN A 1 712 ? -16.650 -3.192 -6.005 1.00 73.06 712 GLN A CA 1
ATOM 5481 C C . GLN A 1 712 ? -15.703 -2.039 -6.330 1.00 73.06 712 GLN A C 1
ATOM 5483 O O . GLN A 1 712 ? -15.530 -1.675 -7.490 1.00 73.06 712 GLN A O 1
ATOM 5488 N N . SER A 1 713 ? -15.071 -1.482 -5.297 1.00 66.25 713 SER A N 1
ATOM 5489 C CA . SER A 1 713 ? -13.980 -0.531 -5.479 1.00 66.25 713 SER A CA 1
ATOM 5490 C C . SER A 1 713 ? -12.662 -1.277 -5.658 1.00 66.25 713 SER A C 1
ATOM 5492 O O . SER A 1 713 ? -12.288 -2.130 -4.847 1.00 66.25 713 SER A O 1
ATOM 5494 N N . PHE A 1 714 ? -11.942 -0.927 -6.721 1.00 63.16 714 PHE A N 1
ATOM 5495 C CA . PHE A 1 714 ? -10.574 -1.384 -6.952 1.00 63.16 714 PHE A CA 1
ATOM 5496 C C . PHE A 1 714 ? -9.535 -0.467 -6.292 1.00 63.16 714 PHE A C 1
ATOM 5498 O O . PHE A 1 714 ? -8.360 -0.831 -6.249 1.00 63.16 714 PHE A O 1
ATOM 5505 N N . SER A 1 715 ? -9.956 0.670 -5.716 1.00 63.88 715 SER A N 1
ATOM 5506 C CA . SER A 1 715 ? -9.069 1.570 -4.977 1.00 63.88 715 SER A CA 1
ATOM 5507 C C . SER A 1 715 ? -8.470 0.854 -3.758 1.00 63.88 715 SER A C 1
ATOM 5509 O O . SER A 1 715 ? -9.213 0.352 -2.907 1.00 63.88 715 SER A O 1
ATOM 5511 N N . PRO A 1 716 ? -7.133 0.821 -3.607 1.00 61.72 716 PRO A N 1
ATOM 5512 C CA . PRO A 1 716 ? -6.492 0.243 -2.431 1.00 61.72 716 PRO A CA 1
ATOM 5513 C C . PRO A 1 716 ? -6.887 0.929 -1.118 1.00 61.72 716 PRO A C 1
ATOM 5515 O O . PRO A 1 716 ? -6.871 0.278 -0.077 1.00 61.72 716 PRO A O 1
ATOM 5518 N N . ALA A 1 717 ? -7.230 2.223 -1.144 1.00 64.81 717 ALA A N 1
ATOM 5519 C CA . ALA A 1 717 ? -7.660 2.957 0.047 1.00 64.81 717 ALA A CA 1
ATOM 5520 C C . ALA A 1 717 ? -8.993 2.415 0.588 1.00 64.81 717 ALA A C 1
ATOM 5522 O O . ALA A 1 717 ? -9.093 2.119 1.776 1.00 64.81 717 ALA A O 1
ATOM 5523 N N . ASP A 1 718 ? -9.953 2.164 -0.304 1.00 64.44 718 ASP A N 1
ATOM 5524 C CA . ASP A 1 718 ? -11.301 1.685 0.035 1.00 64.44 718 ASP A CA 1
ATOM 5525 C C . ASP A 1 718 ? -11.323 0.234 0.538 1.00 64.44 718 ASP A C 1
ATOM 5527 O O . ASP A 1 718 ? -12.307 -0.221 1.120 1.00 64.44 718 ASP A O 1
ATOM 5531 N N . ARG A 1 719 ? -10.246 -0.518 0.287 1.00 71.12 719 ARG A N 1
ATOM 5532 C CA . ARG A 1 719 ? -10.125 -1.939 0.636 1.00 71.12 719 ARG A CA 1
ATOM 5533 C C . ARG A 1 719 ? -9.366 -2.187 1.936 1.00 71.12 719 ARG A C 1
ATOM 5535 O O . ARG A 1 719 ? -9.385 -3.313 2.441 1.00 71.12 719 ARG A O 1
ATOM 5542 N N . LYS A 1 720 ? -8.648 -1.184 2.453 1.00 80.44 720 LYS A N 1
ATOM 5543 C CA . LYS A 1 720 ? -7.776 -1.359 3.617 1.00 80.44 720 LYS A CA 1
ATOM 5544 C C . LYS A 1 720 ? -8.619 -1.531 4.886 1.00 80.44 720 LYS A C 1
ATOM 5546 O O . LYS A 1 720 ? -9.444 -0.669 5.171 1.00 80.44 720 LYS A O 1
ATOM 5551 N N . PRO A 1 721 ? -8.388 -2.595 5.677 1.00 89.44 721 PRO A N 1
ATOM 5552 C CA . PRO A 1 721 ? -9.066 -2.753 6.955 1.00 89.44 721 PRO A CA 1
ATOM 5553 C C . PRO A 1 721 ? -8.730 -1.593 7.896 1.00 89.44 721 PRO A C 1
ATOM 5555 O O . PRO A 1 721 ? -7.588 -1.125 7.913 1.00 89.44 721 PRO A O 1
ATOM 5558 N N . ILE A 1 722 ? -9.691 -1.150 8.698 1.00 92.44 722 ILE A N 1
ATOM 5559 C CA . ILE A 1 722 ? -9.521 -0.112 9.723 1.00 92.44 722 ILE A CA 1
ATOM 5560 C C . ILE A 1 722 ? -9.539 -0.801 11.086 1.00 92.44 722 ILE A C 1
ATOM 5562 O O . ILE A 1 722 ? -10.430 -1.602 11.338 1.00 92.44 722 ILE A O 1
ATOM 5566 N N . TRP A 1 723 ? -8.555 -0.537 11.943 1.00 95.12 723 TRP A N 1
ATOM 5567 C CA . TRP A 1 723 ? -8.594 -1.038 13.319 1.00 95.12 723 TRP A CA 1
ATOM 5568 C C . TRP A 1 723 ? -9.610 -0.222 14.124 1.00 95.12 723 TRP A C 1
ATOM 5570 O O . TRP A 1 723 ? -9.638 1.004 14.004 1.00 95.12 723 TRP A O 1
ATOM 5580 N N . VAL A 1 724 ? -10.438 -0.901 14.911 1.00 96.25 724 VAL A N 1
ATOM 5581 C CA . VAL A 1 724 ? -11.460 -0.298 15.766 1.00 96.25 724 VAL A CA 1
ATOM 5582 C C . VAL A 1 724 ? -11.475 -1.036 17.100 1.00 96.25 724 VAL A C 1
ATOM 5584 O O . VAL A 1 724 ? -11.655 -2.254 17.133 1.00 96.25 724 VAL A O 1
ATOM 5587 N N . ASP A 1 725 ? -11.329 -0.287 18.189 1.00 95.94 725 ASP A N 1
ATOM 5588 C CA . ASP A 1 725 ? -11.697 -0.743 19.527 1.00 95.94 725 ASP A CA 1
ATOM 5589 C C . ASP A 1 725 ? -13.185 -0.440 19.759 1.00 95.94 725 ASP A C 1
ATOM 5591 O O . ASP A 1 725 ? -13.590 0.716 19.881 1.00 95.94 725 ASP A O 1
ATOM 5595 N N . LEU A 1 726 ? -14.012 -1.484 19.799 1.00 96.75 726 LEU A N 1
ATOM 5596 C CA . LEU A 1 726 ? -15.463 -1.416 19.987 1.00 96.75 726 LEU A CA 1
ATOM 5597 C C . LEU A 1 726 ? -15.877 -0.980 21.401 1.00 96.75 726 LEU A C 1
ATOM 5599 O O . LEU A 1 726 ? -17.071 -0.878 21.675 1.00 96.75 726 LEU A O 1
ATOM 5603 N N . THR A 1 727 ? -14.916 -0.744 22.296 1.00 95.94 727 THR A N 1
ATOM 5604 C CA . THR A 1 727 ? -15.144 -0.120 23.606 1.00 95.94 727 THR A CA 1
ATOM 5605 C C . THR A 1 727 ? -14.815 1.374 23.613 1.00 95.94 727 THR A C 1
ATOM 5607 O O . THR A 1 727 ? -15.146 2.049 24.576 1.00 95.94 727 THR A O 1
ATOM 5610 N N . SER A 1 728 ? -14.200 1.915 22.555 1.00 96.56 728 SER A N 1
ATOM 5611 C CA . SER A 1 728 ? -13.751 3.311 22.493 1.00 96.56 728 SER A CA 1
ATOM 5612 C C . SER A 1 728 ? -14.764 4.217 21.790 1.00 96.56 728 SER A C 1
ATOM 5614 O O . SER A 1 728 ? -15.046 4.040 20.600 1.00 96.56 728 SER A O 1
ATOM 5616 N N . ALA A 1 729 ? -15.240 5.265 22.469 1.00 96.44 729 ALA A N 1
ATOM 5617 C CA . ALA A 1 729 ? -16.115 6.272 21.859 1.00 96.44 729 ALA A CA 1
ATOM 5618 C C . ALA A 1 729 ? -15.467 6.953 20.632 1.00 96.44 729 ALA A C 1
ATOM 5620 O O . ALA A 1 729 ? -16.136 7.206 19.622 1.00 96.44 729 ALA A O 1
ATOM 5621 N N . HIS A 1 730 ? -14.150 7.197 20.671 1.00 97.00 730 HIS A N 1
ATOM 5622 C CA . HIS A 1 730 ? -13.386 7.777 19.560 1.00 97.00 730 HIS A CA 1
ATOM 5623 C C . HIS A 1 730 ? -13.370 6.861 18.339 1.00 97.00 730 HIS A C 1
ATOM 5625 O O . HIS A 1 730 ? -13.638 7.322 17.225 1.00 97.00 730 HIS A O 1
ATOM 5631 N N . ALA A 1 731 ? -13.073 5.573 18.539 1.00 96.44 731 ALA A N 1
ATOM 5632 C CA . ALA A 1 731 ? -12.994 4.602 17.452 1.00 96.44 731 ALA A CA 1
ATOM 5633 C C . ALA A 1 731 ? -14.377 4.295 16.859 1.00 96.44 731 ALA A C 1
ATOM 5635 O O . ALA A 1 731 ? -14.511 4.249 15.635 1.00 96.44 731 ALA A O 1
ATOM 5636 N N . LEU A 1 732 ? -15.412 4.180 17.697 1.00 96.00 732 LEU A N 1
ATOM 5637 C CA . LEU A 1 732 ? -16.800 4.020 17.257 1.00 96.00 732 LEU A CA 1
ATOM 5638 C C . LEU A 1 732 ? -17.269 5.232 16.441 1.00 96.00 732 LEU A C 1
ATOM 5640 O O . LEU A 1 732 ? -17.741 5.073 15.318 1.00 96.00 732 LEU A O 1
ATOM 5644 N N . SER A 1 733 ? -17.041 6.455 16.929 1.00 94.31 733 SER A N 1
ATOM 5645 C CA . SER A 1 733 ? -17.376 7.681 16.187 1.00 94.31 733 SER A CA 1
ATOM 5646 C C . SER A 1 733 ? -16.639 7.779 14.844 1.00 94.31 733 SER A C 1
ATOM 5648 O O . SER A 1 733 ? -17.198 8.231 13.836 1.00 94.31 733 SER A O 1
ATOM 5650 N N . ALA A 1 734 ? -15.371 7.352 14.807 1.00 93.94 734 ALA A N 1
ATOM 5651 C CA . ALA A 1 734 ? -14.587 7.291 13.579 1.00 93.94 734 ALA A CA 1
ATOM 5652 C C . ALA A 1 734 ? -15.152 6.258 12.592 1.00 93.94 734 ALA A C 1
ATOM 5654 O O . ALA A 1 734 ? -15.294 6.582 11.412 1.00 93.94 734 ALA A O 1
ATOM 5655 N N . LEU A 1 735 ? -15.533 5.066 13.067 1.00 93.44 735 LEU A N 1
ATOM 5656 C CA . LEU A 1 735 ? -16.184 4.029 12.265 1.00 93.44 735 LEU A CA 1
ATOM 5657 C C . LEU A 1 735 ? -17.505 4.531 11.668 1.00 93.44 735 LEU A C 1
ATOM 5659 O O . LEU A 1 735 ? -17.710 4.400 10.461 1.00 93.44 735 LEU A O 1
ATOM 5663 N N . CYS A 1 736 ? -18.359 5.163 12.479 1.00 88.50 736 CYS A N 1
ATOM 5664 C CA . CYS A 1 736 ? -19.632 5.724 12.024 1.00 88.50 736 CYS A CA 1
ATOM 5665 C C . CYS A 1 736 ? -19.434 6.766 10.916 1.00 88.50 736 CYS A C 1
ATOM 5667 O O . CYS A 1 736 ? -20.161 6.770 9.927 1.00 88.50 736 CYS A O 1
ATOM 5669 N N . THR A 1 737 ? -18.411 7.618 11.043 1.00 90.06 737 THR A N 1
ATOM 5670 C CA . THR A 1 737 ? -18.100 8.633 10.023 1.00 90.06 737 THR A CA 1
ATOM 5671 C C . THR A 1 737 ? -17.484 8.030 8.757 1.00 90.06 737 THR A C 1
ATOM 5673 O O . THR A 1 737 ? -17.644 8.580 7.669 1.00 90.06 737 THR A O 1
ATOM 5676 N N . ALA A 1 738 ? -16.741 6.929 8.888 1.00 90.12 738 ALA A N 1
ATOM 5677 C CA . ALA A 1 738 ? -16.044 6.285 7.780 1.00 90.12 738 ALA A CA 1
ATOM 5678 C C . ALA A 1 738 ? -16.959 5.419 6.900 1.00 90.12 738 ALA A C 1
ATOM 5680 O O . ALA A 1 738 ? -16.535 5.030 5.812 1.00 90.12 738 ALA A O 1
ATOM 5681 N N . LEU A 1 739 ? -18.184 5.116 7.350 1.00 89.56 739 LEU A N 1
ATOM 5682 C CA . LEU A 1 739 ? -19.129 4.270 6.626 1.00 89.56 739 LEU A CA 1
ATOM 5683 C C . LEU A 1 739 ? -19.453 4.865 5.233 1.00 89.56 739 LEU A C 1
ATOM 5685 O O . LEU A 1 739 ? -20.023 5.957 5.144 1.00 89.56 739 LEU A O 1
ATOM 5689 N N . PRO A 1 740 ? -19.127 4.166 4.128 1.00 89.31 740 PRO A N 1
ATOM 5690 C CA . PRO A 1 740 ? -19.461 4.627 2.784 1.00 89.31 740 PRO A CA 1
ATOM 5691 C C . PRO A 1 740 ? -20.975 4.692 2.550 1.00 89.31 740 PRO A C 1
ATOM 5693 O O . PRO A 1 740 ? -21.727 3.860 3.054 1.00 89.31 740 PRO A O 1
ATOM 5696 N N . LYS A 1 741 ? -21.428 5.622 1.699 1.00 88.88 741 LYS A N 1
ATOM 5697 C CA . LYS A 1 741 ? -22.856 5.756 1.341 1.00 88.88 741 LYS A CA 1
ATOM 5698 C C . LYS A 1 741 ? -23.441 4.508 0.670 1.00 88.88 741 LYS A C 1
ATOM 5700 O O . LYS A 1 741 ? -24.641 4.284 0.747 1.00 88.88 741 LYS A O 1
ATOM 5705 N N . ASP A 1 742 ? -22.607 3.728 -0.010 1.00 91.00 742 ASP A N 1
ATOM 5706 C CA . ASP A 1 742 ? -22.973 2.498 -0.716 1.00 91.00 742 ASP A CA 1
ATOM 5707 C C . ASP A 1 742 ? -22.658 1.225 0.095 1.00 91.00 742 ASP A C 1
ATOM 5709 O O . ASP A 1 742 ? -22.589 0.126 -0.465 1.00 91.00 742 ASP A O 1
ATOM 5713 N N . ALA A 1 743 ? -22.435 1.362 1.407 1.00 91.44 743 ALA A N 1
ATOM 5714 C CA . ALA A 1 743 ? -22.199 0.235 2.296 1.00 91.44 743 ALA A CA 1
ATOM 5715 C C . ALA A 1 743 ? -23.460 -0.630 2.449 1.00 91.44 743 ALA A C 1
ATOM 5717 O O . ALA A 1 743 ? -24.539 -0.145 2.778 1.00 91.44 743 ALA A O 1
ATOM 5718 N N . LEU A 1 744 ? -23.299 -1.936 2.252 1.00 94.12 744 LEU A N 1
ATOM 5719 C CA . LEU A 1 744 ? -24.306 -2.957 2.547 1.00 94.12 744 LEU A CA 1
ATOM 5720 C C . LEU A 1 744 ? -24.155 -3.514 3.970 1.00 94.12 744 LEU A C 1
ATOM 5722 O O . LEU A 1 744 ? -25.099 -4.048 4.546 1.00 94.12 744 LEU A O 1
ATOM 5726 N N . GLY A 1 745 ? -22.955 -3.406 4.533 1.00 94.69 745 GLY A N 1
ATOM 5727 C CA . GLY A 1 745 ? -22.610 -3.931 5.845 1.00 94.69 745 GLY A CA 1
ATOM 5728 C C . GLY A 1 745 ? -21.108 -3.870 6.084 1.00 94.69 745 GLY A C 1
ATOM 5729 O O . GLY A 1 745 ? -20.366 -3.203 5.355 1.00 94.69 745 GLY A O 1
ATOM 5730 N N . VAL A 1 746 ? -20.645 -4.603 7.088 1.00 95.19 746 VAL A N 1
ATOM 5731 C CA . VAL A 1 746 ? -19.232 -4.686 7.459 1.00 95.19 746 VAL A CA 1
ATOM 5732 C C . VAL A 1 746 ? -18.788 -6.133 7.635 1.00 95.19 746 VAL A C 1
ATOM 5734 O O . VAL A 1 746 ? -19.572 -7.026 7.953 1.00 95.19 746 VAL A O 1
ATOM 5737 N N . ARG A 1 747 ? -17.497 -6.368 7.420 1.00 95.38 747 ARG A N 1
ATOM 5738 C CA . ARG A 1 747 ? -16.791 -7.564 7.870 1.00 95.38 747 ARG A CA 1
ATOM 5739 C C . ARG A 1 747 ? -15.884 -7.150 9.018 1.00 95.38 747 ARG A C 1
ATOM 5741 O O . ARG A 1 747 ? -14.978 -6.344 8.805 1.00 95.38 747 ARG A O 1
ATOM 5748 N N . LEU A 1 748 ? -16.147 -7.689 10.200 1.00 96.56 748 LEU A N 1
ATOM 5749 C CA . LEU A 1 748 ? -15.311 -7.527 11.384 1.00 96.56 748 LEU A CA 1
ATOM 5750 C C . LEU A 1 748 ? -14.396 -8.745 11.464 1.00 96.56 748 LEU A C 1
ATOM 5752 O O . LEU A 1 748 ? -14.888 -9.866 11.452 1.00 96.56 748 LEU A O 1
ATOM 5756 N N . THR A 1 749 ? -13.089 -8.547 11.517 1.00 95.56 749 THR A N 1
ATOM 5757 C CA . THR A 1 749 ? -12.107 -9.615 11.740 1.00 95.56 749 THR A CA 1
ATOM 5758 C C . THR A 1 749 ? -11.461 -9.367 13.096 1.00 95.56 749 THR A C 1
ATOM 5760 O O . THR A 1 749 ? -11.117 -8.224 13.379 1.00 95.56 749 THR A O 1
ATOM 5763 N N . GLU A 1 750 ? -11.293 -10.383 13.939 1.00 95.25 750 GLU A N 1
ATOM 5764 C CA . GLU A 1 750 ? -10.614 -10.202 15.234 1.00 95.25 750 GLU A CA 1
ATOM 5765 C C . GLU A 1 750 ? -9.220 -9.561 15.073 1.00 95.25 750 GLU A C 1
ATOM 5767 O O . GLU A 1 750 ? -8.512 -9.810 14.089 1.00 95.25 750 GLU A O 1
ATOM 5772 N N . ALA A 1 751 ? -8.809 -8.729 16.032 1.00 93.50 751 ALA A N 1
ATOM 5773 C CA . ALA A 1 751 ? -7.425 -8.280 16.128 1.00 93.50 751 ALA A CA 1
ATOM 5774 C C . ALA A 1 751 ? -6.574 -9.385 16.772 1.00 93.50 751 ALA A C 1
ATOM 5776 O O . ALA A 1 751 ? -6.690 -9.664 17.962 1.00 93.50 751 ALA A O 1
ATOM 5777 N N . LEU A 1 752 ? -5.740 -10.035 15.959 1.00 91.69 752 LEU A N 1
ATOM 5778 C CA . LEU A 1 752 ? -4.849 -11.112 16.385 1.00 91.69 752 LEU A CA 1
ATOM 5779 C C . LEU A 1 752 ? -3.475 -10.924 15.715 1.00 91.69 752 LEU A C 1
ATOM 5781 O O . LEU A 1 752 ? -3.465 -10.873 14.483 1.00 91.69 752 LEU A O 1
ATOM 5785 N N . PRO A 1 753 ? -2.346 -10.836 16.441 1.00 89.75 753 PRO A N 1
ATOM 5786 C CA . PRO A 1 753 ? -2.229 -10.818 17.903 1.00 89.75 753 PRO A CA 1
ATOM 5787 C C . PRO A 1 753 ? -3.054 -9.697 18.550 1.00 89.75 753 PRO A C 1
ATOM 5789 O O . PRO A 1 753 ? -3.274 -8.648 17.941 1.00 89.75 753 PRO A O 1
ATOM 5792 N N . THR A 1 754 ? -3.561 -9.951 19.755 1.00 85.81 754 THR A N 1
ATOM 5793 C CA . THR A 1 754 ? -4.308 -8.952 20.537 1.00 85.81 754 THR A CA 1
ATOM 5794 C C . THR A 1 754 ? -3.361 -7.872 21.054 1.00 85.81 754 THR A C 1
ATOM 5796 O O . THR A 1 754 ? -2.154 -8.108 21.132 1.00 85.81 754 THR A O 1
ATOM 5799 N N . GLY A 1 755 ? -3.880 -6.708 21.469 1.00 77.12 755 GLY A N 1
ATOM 5800 C CA . GLY A 1 755 ? -3.047 -5.681 22.100 1.00 77.12 755 GLY A CA 1
ATOM 5801 C C . GLY A 1 755 ? -2.220 -6.220 23.272 1.00 77.12 755 GLY A C 1
ATOM 5802 O O . GLY A 1 755 ? -1.010 -6.033 23.284 1.00 77.12 755 GLY A O 1
ATOM 5803 N N . ALA A 1 756 ? -2.837 -6.999 24.163 1.00 75.12 756 ALA A N 1
ATOM 5804 C CA . ALA A 1 756 ? -2.151 -7.627 25.294 1.00 75.12 756 ALA A CA 1
ATOM 5805 C C . ALA A 1 756 ? -1.044 -8.615 24.873 1.00 75.12 756 ALA A C 1
ATOM 5807 O O . ALA A 1 756 ? -0.002 -8.679 25.515 1.00 75.12 756 ALA A O 1
ATOM 5808 N N . SER A 1 757 ? -1.239 -9.367 23.781 1.00 78.81 757 SER A N 1
ATOM 5809 C CA . SER A 1 757 ? -0.196 -10.260 23.251 1.00 78.81 757 SER A CA 1
ATOM 5810 C C . SER A 1 757 ? 0.965 -9.493 22.621 1.00 78.81 757 SER A C 1
ATOM 5812 O O . SER A 1 757 ? 2.056 -10.042 22.527 1.00 78.81 757 SER A O 1
ATOM 5814 N N . LEU A 1 758 ? 0.739 -8.273 22.129 1.00 80.38 758 LEU A N 1
ATOM 5815 C CA . LEU A 1 758 ? 1.821 -7.421 21.635 1.00 80.38 758 LEU A CA 1
ATOM 5816 C C . LEU A 1 758 ? 2.619 -6.835 22.799 1.00 80.38 758 LEU A C 1
ATOM 5818 O O . LEU A 1 758 ? 3.839 -6.752 22.707 1.00 80.38 758 LEU A O 1
ATOM 5822 N N . GLU A 1 759 ? 1.944 -6.483 23.895 1.00 74.50 759 GLU A N 1
ATOM 5823 C CA . GLU A 1 759 ? 2.588 -5.960 25.102 1.00 74.50 759 GLU A CA 1
ATOM 5824 C C . GLU A 1 759 ? 3.588 -6.953 25.701 1.00 74.50 759 GLU A C 1
ATOM 5826 O O . GLU A 1 759 ? 4.724 -6.596 26.010 1.00 74.50 759 GLU A O 1
ATOM 5831 N N . SER A 1 760 ? 3.227 -8.238 25.763 1.00 65.94 760 SER A N 1
ATOM 5832 C CA . SER A 1 760 ? 4.146 -9.274 26.246 1.00 65.94 760 SER A CA 1
ATOM 5833 C C . SER A 1 760 ? 5.338 -9.546 25.315 1.00 65.94 760 SER A C 1
ATOM 5835 O O . SER A 1 760 ? 6.363 -10.050 25.771 1.00 65.94 760 SER A O 1
ATOM 5837 N N . GLN A 1 761 ? 5.249 -9.170 24.033 1.00 70.12 761 GLN A N 1
ATOM 5838 C CA . GLN A 1 761 ? 6.240 -9.481 22.991 1.00 70.12 761 GLN A CA 1
ATOM 5839 C C . GLN A 1 761 ? 7.129 -8.291 22.577 1.00 70.12 761 GLN A C 1
ATOM 5841 O O . GLN A 1 761 ? 7.863 -8.390 21.592 1.00 70.12 761 GLN A O 1
ATOM 5846 N N . GLY A 1 762 ? 7.098 -7.177 23.318 1.00 72.75 762 GLY A N 1
ATOM 5847 C CA . GLY A 1 762 ? 7.926 -5.991 23.045 1.00 72.75 762 GLY A CA 1
ATOM 5848 C C . GLY A 1 762 ? 7.162 -4.781 22.496 1.00 72.75 762 GLY A C 1
ATOM 5849 O O . GLY A 1 762 ? 7.745 -3.960 21.788 1.00 72.75 762 GLY A O 1
ATOM 5850 N N . ASP A 1 763 ? 5.863 -4.687 22.797 1.00 83.31 763 ASP A N 1
ATOM 5851 C CA . ASP A 1 763 ? 4.938 -3.567 22.566 1.00 83.31 763 ASP A CA 1
ATOM 5852 C C . ASP A 1 763 ? 4.666 -3.167 21.105 1.00 83.31 763 ASP A C 1
ATOM 5854 O O . ASP A 1 763 ? 3.655 -2.520 20.823 1.00 83.31 763 ASP A O 1
ATOM 5858 N N . ARG A 1 764 ? 5.491 -3.553 20.130 1.00 88.44 764 ARG A N 1
ATOM 5859 C CA . ARG A 1 764 ? 5.294 -3.229 18.706 1.00 88.44 764 ARG A CA 1
ATOM 5860 C C . ARG A 1 764 ? 4.781 -4.434 17.930 1.00 88.44 764 ARG A C 1
ATOM 5862 O O . ARG A 1 764 ? 5.253 -5.552 18.098 1.00 88.44 764 ARG A O 1
ATOM 5869 N N . ALA A 1 765 ? 3.846 -4.203 17.009 1.00 90.12 765 ALA A N 1
ATOM 5870 C CA . ALA A 1 765 ? 3.455 -5.242 16.064 1.00 90.12 765 ALA A CA 1
ATOM 5871 C C . ALA A 1 765 ? 4.622 -5.568 15.120 1.00 90.12 765 ALA A C 1
ATOM 5873 O O . ALA A 1 765 ? 5.113 -4.694 14.406 1.00 90.12 765 ALA A O 1
ATOM 5874 N N . VAL A 1 766 ? 5.026 -6.837 15.091 1.00 89.38 766 VAL A N 1
ATOM 5875 C CA . VAL A 1 766 ? 6.046 -7.365 14.177 1.00 89.38 766 VAL A CA 1
ATOM 5876 C C . VAL A 1 766 ? 5.394 -8.365 13.230 1.00 89.38 766 VAL A C 1
ATOM 5878 O O . VAL A 1 766 ? 4.581 -9.192 13.641 1.00 89.38 766 VAL A O 1
ATOM 5881 N N . GLU A 1 767 ? 5.727 -8.270 11.946 1.00 91.44 767 GLU A N 1
ATOM 5882 C CA . GLU A 1 767 ? 5.372 -9.243 10.915 1.00 91.44 767 GLU A CA 1
ATOM 5883 C C . GLU A 1 767 ? 6.648 -9.754 10.251 1.00 91.44 767 GLU A C 1
ATOM 5885 O O . GLU A 1 767 ? 7.431 -8.991 9.685 1.00 91.44 767 GLU A O 1
ATOM 5890 N N . HIS A 1 768 ? 6.848 -11.061 10.299 1.00 90.56 768 HIS A N 1
ATOM 5891 C CA . HIS A 1 768 ? 7.958 -11.740 9.658 1.00 90.56 768 HIS A CA 1
ATOM 5892 C C . HIS A 1 768 ? 7.593 -12.089 8.219 1.00 90.56 768 HIS A C 1
ATOM 5894 O O . HIS A 1 768 ? 6.465 -12.477 7.919 1.00 90.56 768 HIS A O 1
ATOM 5900 N N . LEU A 1 769 ? 8.572 -11.975 7.328 1.00 90.25 769 LEU A N 1
ATOM 5901 C CA . LEU A 1 769 ? 8.491 -12.420 5.947 1.00 90.25 769 LEU A CA 1
ATOM 5902 C C . LEU A 1 769 ? 9.482 -13.565 5.734 1.00 90.25 769 LEU A C 1
ATOM 5904 O O . LEU A 1 769 ? 10.700 -13.369 5.857 1.00 90.25 769 LEU A O 1
ATOM 5908 N N . LEU A 1 770 ? 8.939 -14.733 5.398 1.00 89.69 770 LEU A N 1
ATOM 5909 C CA . LEU A 1 770 ? 9.679 -15.952 5.086 1.00 89.69 770 LEU A CA 1
ATOM 5910 C C . LEU A 1 770 ? 9.488 -16.321 3.618 1.00 89.69 770 LEU A C 1
ATOM 5912 O O . LEU A 1 770 ? 8.359 -16.414 3.142 1.00 89.69 770 LEU A O 1
ATOM 5916 N N . PHE A 1 771 ? 10.589 -16.566 2.916 1.00 91.31 771 PHE A N 1
ATOM 5917 C CA . PHE A 1 771 ? 10.576 -17.057 1.543 1.00 91.31 771 PHE A CA 1
ATOM 5918 C C . PHE A 1 771 ? 10.643 -18.583 1.555 1.00 91.31 771 PHE A C 1
ATOM 5920 O O . PHE A 1 771 ? 11.485 -19.166 2.233 1.00 91.31 771 PHE A O 1
ATOM 5927 N N . MET A 1 772 ? 9.722 -19.221 0.838 1.00 91.62 772 MET A N 1
ATOM 5928 C CA . MET A 1 772 ? 9.588 -20.672 0.754 1.00 91.62 772 MET A CA 1
ATOM 5929 C C . MET A 1 772 ? 9.537 -21.089 -0.709 1.00 91.62 772 MET A C 1
ATOM 5931 O O . MET A 1 772 ? 8.951 -20.399 -1.547 1.00 91.62 772 MET A O 1
ATOM 5935 N N . THR A 1 773 ? 10.140 -22.232 -1.011 1.00 92.69 773 THR A N 1
ATOM 5936 C CA . THR A 1 773 ? 10.090 -22.861 -2.328 1.00 92.69 773 THR A CA 1
ATOM 5937 C C . THR A 1 773 ? 9.764 -24.334 -2.165 1.00 92.69 773 THR A C 1
ATOM 5939 O O . THR A 1 773 ? 10.000 -24.916 -1.107 1.00 92.69 773 THR A O 1
ATOM 5942 N N . PHE A 1 774 ? 9.177 -24.915 -3.202 1.00 88.81 774 PHE A N 1
ATOM 5943 C CA . PHE A 1 774 ? 8.642 -26.264 -3.184 1.00 88.81 774 PHE A CA 1
ATOM 5944 C C . PHE A 1 774 ? 9.297 -27.051 -4.317 1.00 88.81 774 PHE A C 1
ATOM 5946 O O . PHE A 1 774 ? 8.796 -27.087 -5.441 1.00 88.81 774 PHE A O 1
ATOM 5953 N N . ALA A 1 775 ? 10.449 -27.647 -4.018 1.00 74.88 775 ALA A N 1
ATOM 5954 C CA . ALA A 1 775 ? 11.017 -28.705 -4.841 1.00 74.88 775 ALA A CA 1
ATOM 5955 C C . ALA A 1 775 ? 10.303 -30.019 -4.487 1.00 74.88 775 ALA A C 1
ATOM 5957 O O . ALA A 1 775 ? 10.050 -30.277 -3.308 1.00 74.88 775 ALA A O 1
ATOM 5958 N N . LYS A 1 776 ? 9.927 -30.804 -5.498 1.00 54.34 776 LYS A N 1
ATOM 5959 C CA . LYS A 1 776 ? 9.422 -32.167 -5.288 1.00 54.34 776 LYS A CA 1
ATOM 5960 C C . LYS A 1 776 ? 10.565 -33.144 -5.091 1.00 54.34 776 LYS A C 1
ATOM 5962 O O . LYS A 1 776 ? 11.590 -32.966 -5.784 1.00 54.34 776 LYS A O 1
#